Protein AF-A0A9W8KDB1-F1 (afdb_monomer)

Structure (mmCIF, N/CA/C/O backbone):
data_AF-A0A9W8KDB1-F1
#
_entry.id   AF-A0A9W8KDB1-F1
#
loop_
_atom_site.group_PDB
_atom_site.id
_atom_site.type_symbol
_atom_site.label_atom_id
_atom_site.label_alt_id
_atom_site.label_comp_id
_atom_site.label_asym_id
_atom_site.label_entity_id
_atom_site.label_seq_id
_atom_site.pdbx_PDB_ins_code
_atom_site.Cartn_x
_atom_site.Cartn_y
_atom_site.Cartn_z
_atom_site.occupancy
_atom_site.B_iso_or_equiv
_atom_site.auth_seq_id
_atom_site.auth_comp_id
_atom_site.auth_asym_id
_atom_site.auth_atom_id
_atom_site.pdbx_PDB_model_num
ATOM 1 N N . MET A 1 1 ? -3.521 18.798 -28.880 1.00 38.97 1 MET A N 1
ATOM 2 C CA . MET A 1 1 ? -3.552 17.986 -30.107 1.00 38.97 1 MET A CA 1
ATOM 3 C C . MET A 1 1 ? -3.218 18.912 -31.259 1.00 38.97 1 MET A C 1
ATOM 5 O O . MET A 1 1 ? -4.082 19.689 -31.629 1.00 38.97 1 MET A O 1
ATOM 9 N N . SER A 1 2 ? -1.978 18.878 -31.733 1.00 27.77 2 SER A N 1
ATOM 10 C CA . SER A 1 2 ? -1.525 19.285 -33.072 1.00 27.77 2 SER A CA 1
ATOM 11 C C . SER A 1 2 ? -0.001 19.145 -33.070 1.00 27.77 2 SER A C 1
ATOM 13 O O . SER A 1 2 ? 0.633 19.525 -32.090 1.00 27.77 2 SER A O 1
ATOM 15 N N . ASP A 1 3 ? 0.531 18.554 -34.135 1.00 27.44 3 ASP A N 1
ATOM 16 C CA . ASP A 1 3 ? 1.955 18.436 -34.480 1.00 27.44 3 ASP A CA 1
ATOM 17 C C . ASP A 1 3 ? 2.732 17.271 -33.842 1.00 27.44 3 ASP A C 1
ATOM 19 O O . ASP A 1 3 ? 3.751 17.439 -33.182 1.00 27.44 3 ASP A O 1
ATOM 23 N N . ILE A 1 4 ? 2.272 16.047 -34.119 1.00 33.56 4 ILE A N 1
ATOM 24 C CA . ILE A 1 4 ? 3.180 14.905 -34.303 1.00 33.56 4 ILE A CA 1
ATOM 25 C C . ILE A 1 4 ? 2.993 14.466 -35.753 1.00 33.56 4 ILE A C 1
ATOM 27 O O . ILE A 1 4 ? 1.865 14.202 -36.174 1.00 33.56 4 ILE A O 1
ATOM 31 N N . HIS A 1 5 ? 4.082 14.461 -36.521 1.00 26.58 5 HIS A N 1
ATOM 32 C CA . HIS A 1 5 ? 4.093 14.020 -37.909 1.00 26.58 5 HIS A CA 1
ATOM 33 C C . HIS A 1 5 ? 3.568 12.581 -37.995 1.00 26.58 5 HIS A C 1
ATOM 35 O O . HIS A 1 5 ? 4.252 11.631 -37.625 1.00 26.58 5 HIS A O 1
ATOM 41 N N . VAL A 1 6 ? 2.339 12.424 -38.489 1.00 33.38 6 VAL A N 1
ATOM 42 C CA . VAL A 1 6 ? 1.875 11.155 -39.044 1.00 33.38 6 VAL A CA 1
ATOM 43 C C . VAL A 1 6 ? 2.707 10.953 -40.302 1.00 33.38 6 VAL A C 1
ATOM 45 O O . VAL A 1 6 ? 2.504 11.654 -41.294 1.00 33.38 6 VAL A O 1
ATOM 48 N N . VAL A 1 7 ? 3.695 10.062 -40.246 1.00 30.17 7 VAL A N 1
ATOM 49 C CA . VAL A 1 7 ? 4.352 9.577 -41.459 1.00 30.17 7 VAL A CA 1
ATOM 50 C C . VAL A 1 7 ? 3.356 8.633 -42.123 1.00 30.17 7 VAL A C 1
ATOM 52 O O . VAL A 1 7 ? 3.356 7.431 -41.893 1.00 30.17 7 VAL A O 1
ATOM 55 N N . ASP A 1 8 ? 2.435 9.222 -42.878 1.00 33.41 8 ASP A N 1
ATOM 56 C CA . ASP A 1 8 ? 1.649 8.516 -43.878 1.00 33.41 8 ASP A CA 1
ATOM 57 C C . ASP A 1 8 ? 2.569 8.393 -45.100 1.00 33.41 8 ASP A C 1
ATOM 59 O O . ASP A 1 8 ? 2.572 9.251 -45.990 1.00 33.41 8 ASP A O 1
ATOM 63 N N . GLU A 1 9 ? 3.457 7.390 -45.108 1.00 32.72 9 GLU A N 1
ATOM 64 C CA . GLU A 1 9 ? 4.045 6.960 -46.377 1.00 32.72 9 GLU A CA 1
ATOM 65 C C . GLU A 1 9 ? 2.889 6.416 -47.224 1.00 32.72 9 GLU A C 1
ATOM 67 O O . GLU A 1 9 ? 2.462 5.278 -47.077 1.00 32.72 9 GLU A O 1
ATOM 72 N N . ALA A 1 10 ? 2.392 7.301 -48.091 1.00 29.88 10 ALA A N 1
ATOM 73 C CA . ALA A 1 10 ? 1.233 7.173 -48.970 1.00 29.88 10 ALA A CA 1
ATOM 74 C C . ALA A 1 10 ? -0.121 7.525 -48.331 1.00 29.88 10 ALA A C 1
ATOM 76 O O . ALA A 1 10 ? -0.893 6.657 -47.938 1.00 29.88 10 ALA A O 1
ATOM 77 N N . GLY A 1 11 ? -0.444 8.824 -48.412 1.00 29.70 11 GLY A N 1
ATOM 78 C CA . GLY A 1 11 ? -1.770 9.418 -48.231 1.00 29.70 11 GLY A CA 1
ATOM 79 C C . GLY A 1 11 ? -2.925 8.599 -48.809 1.00 29.70 11 GLY A C 1
ATOM 80 O O . GLY A 1 11 ? -3.417 8.870 -49.907 1.00 29.70 11 GLY A O 1
ATOM 81 N N . SER A 1 12 ? -3.405 7.640 -48.026 1.00 29.62 12 SER A N 1
ATOM 82 C CA . SER A 1 12 ? -4.601 6.862 -48.293 1.00 29.62 12 SER A CA 1
ATOM 83 C C . SER A 1 12 ? -5.332 6.625 -46.976 1.00 29.62 12 SER A C 1
ATOM 85 O O . SER A 1 12 ? -4.914 5.881 -46.093 1.00 29.62 12 SER A O 1
ATOM 87 N N . ARG A 1 13 ? -6.519 7.221 -46.846 1.00 43.00 13 ARG A N 1
ATOM 88 C CA . ARG A 1 13 ? -7.542 6.574 -46.025 1.00 43.00 13 ARG A CA 1
ATOM 89 C C . ARG A 1 13 ? -7.864 5.238 -46.702 1.00 43.00 13 ARG A C 1
ATOM 91 O O . ARG A 1 13 ? -8.625 5.230 -47.662 1.00 43.00 13 ARG A O 1
ATOM 98 N N . GLY A 1 14 ? -7.314 4.137 -46.191 1.00 42.28 14 GLY A N 1
ATOM 99 C CA . GLY A 1 14 ? -7.811 2.785 -46.461 1.00 42.28 14 GLY A CA 1
ATOM 100 C C . GLY A 1 14 ? -6.757 1.774 -46.912 1.00 42.28 14 GLY A C 1
ATOM 101 O O . GLY A 1 14 ? -6.383 1.762 -48.075 1.00 42.28 14 GLY A O 1
ATOM 102 N N . SER A 1 15 ? -6.360 0.876 -46.004 1.00 47.28 15 SER A N 1
ATOM 103 C CA . SER A 1 15 ? -6.104 -0.553 -46.299 1.00 47.28 15 SER A CA 1
ATOM 104 C C . SER A 1 15 ? -5.695 -1.361 -45.055 1.00 47.28 15 SER A C 1
ATOM 106 O O . SER A 1 15 ? -6.079 -2.520 -44.960 1.00 47.28 15 SER A O 1
ATOM 108 N N . LEU A 1 16 ? -4.999 -0.764 -44.076 1.00 53.03 16 LEU A N 1
ATOM 109 C CA . LEU A 1 16 ? -4.282 -1.535 -43.040 1.00 53.03 16 LEU A CA 1
ATOM 110 C C . LEU A 1 16 ? -5.041 -1.844 -41.732 1.00 53.03 16 LEU A C 1
ATOM 112 O O . LEU A 1 16 ? -4.580 -2.661 -40.952 1.00 53.03 16 LEU A O 1
ATOM 116 N N . GLY A 1 17 ? -6.202 -1.249 -41.444 1.00 72.00 17 GLY A N 1
ATOM 117 C CA . GLY A 1 17 ? -6.978 -1.584 -40.230 1.00 72.00 17 GLY A CA 1
ATOM 118 C C . GLY A 1 17 ? -6.377 -1.140 -38.876 1.00 72.00 17 GLY A C 1
ATOM 119 O O . GLY A 1 17 ? -7.036 -1.316 -37.853 1.00 72.00 17 GLY A O 1
ATOM 120 N N . TYR A 1 18 ? -5.191 -0.512 -38.843 1.00 84.38 18 TYR A N 1
ATOM 121 C CA . TYR A 1 18 ? -4.551 0.048 -37.634 1.00 84.38 18 TYR A CA 1
ATOM 122 C C . TYR A 1 18 ? -3.799 1.366 -37.909 1.00 84.38 18 TYR A C 1
ATOM 124 O O . TYR A 1 18 ? -3.638 1.774 -39.059 1.00 84.38 18 TYR A O 1
ATOM 132 N N . LYS A 1 19 ? -3.357 2.061 -36.847 1.00 89.44 19 LYS A N 1
ATOM 133 C CA . LYS A 1 19 ? -2.520 3.282 -36.925 1.00 89.44 19 LYS A CA 1
ATOM 134 C C . LYS A 1 19 ? -1.077 2.987 -36.514 1.00 89.44 19 LYS A C 1
ATOM 136 O O . LYS A 1 19 ? -0.880 2.299 -35.521 1.00 89.44 19 LYS A O 1
ATOM 141 N N . PHE A 1 20 ? -0.088 3.561 -37.198 1.00 89.44 20 PHE A N 1
ATOM 142 C CA . PHE A 1 20 ? 1.333 3.467 -36.836 1.00 89.44 20 PHE A CA 1
ATOM 143 C C . PHE A 1 20 ? 1.908 4.870 -36.590 1.00 89.44 20 PHE A C 1
ATOM 145 O O . PHE A 1 20 ? 1.693 5.771 -37.400 1.00 89.44 20 PHE A O 1
ATOM 152 N N . ILE A 1 21 ? 2.602 5.080 -35.469 1.00 88.69 21 ILE A N 1
ATOM 153 C CA . ILE A 1 21 ? 3.208 6.367 -35.092 1.00 88.69 21 ILE A CA 1
ATOM 154 C C . ILE A 1 21 ? 4.671 6.130 -34.718 1.00 88.69 21 ILE A C 1
ATOM 156 O O . ILE A 1 21 ? 4.943 5.379 -33.786 1.00 88.69 21 ILE A O 1
ATOM 160 N N . ASP A 1 22 ? 5.606 6.789 -35.405 1.00 86.44 22 ASP A N 1
ATOM 161 C CA . ASP A 1 22 ? 7.041 6.705 -35.109 1.00 86.44 22 ASP A CA 1
ATOM 162 C C . ASP A 1 22 ? 7.530 7.954 -34.361 1.00 86.44 22 ASP A C 1
ATOM 164 O O . ASP A 1 22 ? 7.710 9.024 -34.944 1.00 86.44 22 ASP A O 1
ATOM 168 N N . PHE A 1 23 ? 7.763 7.820 -33.056 1.00 81.44 23 PHE A N 1
ATOM 169 C CA . PHE A 1 23 ? 8.268 8.896 -32.198 1.00 81.44 23 PHE A CA 1
ATOM 170 C C . PHE A 1 23 ? 9.757 9.177 -32.419 1.00 81.44 23 PHE A C 1
ATOM 172 O O . PHE A 1 23 ? 10.241 10.256 -32.076 1.00 81.44 23 PHE A O 1
ATOM 179 N N . ARG A 1 24 ? 10.493 8.260 -33.055 1.00 70.31 24 ARG A N 1
ATOM 180 C CA . ARG A 1 24 ? 11.932 8.421 -33.315 1.00 70.31 24 ARG A CA 1
ATOM 181 C C . ARG A 1 24 ? 12.196 9.437 -34.429 1.00 70.31 24 ARG A C 1
ATOM 183 O O . ARG A 1 24 ? 13.297 9.979 -34.508 1.00 70.31 24 ARG A O 1
ATOM 190 N N . ALA A 1 25 ? 11.193 9.712 -35.267 1.00 58.62 25 ALA A N 1
ATOM 191 C CA . ALA A 1 25 ? 11.274 10.625 -36.406 1.00 58.62 25 ALA A CA 1
ATOM 192 C C . ALA A 1 25 ? 11.195 12.123 -36.026 1.00 58.62 25 ALA A C 1
ATOM 194 O O . ALA A 1 25 ? 11.377 12.983 -36.885 1.00 58.62 25 ALA A O 1
ATOM 195 N N . ALA A 1 26 ? 10.955 12.462 -34.753 1.00 51.16 26 ALA A N 1
ATOM 196 C CA . ALA A 1 26 ? 10.642 13.828 -34.316 1.00 51.16 26 ALA A CA 1
ATOM 197 C C . ALA A 1 26 ? 11.851 14.724 -33.942 1.00 51.16 26 ALA A C 1
ATOM 199 O O . ALA A 1 26 ? 11.647 15.800 -33.384 1.00 51.16 26 ALA A O 1
ATOM 200 N N . SER A 1 27 ? 13.104 14.344 -34.240 1.00 46.03 27 SER A N 1
ATOM 201 C CA . SER A 1 27 ? 14.284 15.184 -33.942 1.00 46.03 27 SER A CA 1
ATOM 202 C C . SER A 1 27 ? 15.186 15.393 -35.173 1.00 46.03 27 SER A C 1
ATOM 204 O O . SER A 1 27 ? 15.959 14.497 -35.525 1.00 46.03 27 SER A O 1
ATOM 206 N N . PRO A 1 28 ? 15.125 16.573 -35.827 1.00 42.91 28 PRO A N 1
ATOM 207 C CA . PRO A 1 28 ? 15.906 16.897 -37.029 1.00 42.91 28 PRO A CA 1
ATOM 208 C C . PRO A 1 28 ? 17.439 16.938 -36.849 1.00 42.91 28 PRO A C 1
ATOM 210 O O . PRO A 1 28 ? 18.155 17.053 -37.839 1.00 42.91 28 PRO A O 1
ATOM 213 N N . ASP A 1 29 ? 17.961 16.835 -35.619 1.00 47.91 29 ASP A N 1
ATOM 214 C CA . ASP A 1 29 ? 19.381 17.077 -35.292 1.00 47.91 29 ASP A CA 1
ATOM 215 C C . ASP A 1 29 ? 20.255 15.803 -35.178 1.00 47.91 29 ASP A C 1
ATOM 217 O O . ASP A 1 29 ? 21.436 15.867 -34.824 1.00 47.91 29 ASP A O 1
ATOM 221 N N . ARG A 1 30 ? 19.718 14.612 -35.489 1.00 50.78 30 ARG A N 1
ATOM 222 C CA . ARG A 1 30 ? 20.415 13.327 -35.248 1.00 50.78 30 ARG A CA 1
ATOM 223 C C . ARG A 1 30 ? 21.674 13.075 -36.091 1.00 50.78 30 ARG A C 1
ATOM 225 O O . ARG A 1 30 ? 22.493 12.261 -35.687 1.00 50.78 30 ARG A O 1
ATOM 232 N N . GLN A 1 31 ? 21.876 13.746 -37.226 1.00 49.22 31 GLN A N 1
ATOM 233 C CA . GLN A 1 31 ? 22.986 13.413 -38.139 1.00 49.22 31 GLN A CA 1
ATOM 234 C C . GLN A 1 31 ? 24.370 13.948 -37.724 1.00 49.22 31 GLN A C 1
ATOM 236 O O . GLN A 1 31 ? 25.357 13.607 -38.371 1.00 49.22 31 GLN A O 1
ATOM 241 N N . LYS A 1 32 ? 24.483 14.762 -36.662 1.00 54.69 32 LYS A N 1
ATOM 242 C CA . LYS A 1 32 ? 25.778 15.327 -36.214 1.00 54.69 32 LYS A CA 1
ATOM 243 C C . LYS A 1 32 ? 26.230 14.898 -34.817 1.00 54.69 32 LYS A C 1
ATOM 245 O O . LYS A 1 32 ? 27.349 15.227 -34.430 1.00 54.69 32 LYS A O 1
ATOM 250 N N . ARG A 1 33 ? 25.395 14.188 -34.054 1.00 70.88 33 ARG A N 1
ATOM 251 C CA . ARG A 1 33 ? 25.686 13.800 -32.667 1.00 70.88 33 ARG A CA 1
ATOM 252 C C . ARG A 1 33 ? 25.800 12.284 -32.552 1.00 70.88 33 ARG A C 1
ATOM 254 O O . ARG A 1 33 ? 25.029 11.557 -33.170 1.00 70.88 33 ARG A O 1
ATOM 261 N N . MET A 1 34 ? 26.757 11.825 -31.752 1.00 81.69 34 MET A N 1
ATOM 262 C CA . MET A 1 34 ? 26.932 10.410 -31.440 1.00 81.69 34 MET A CA 1
ATOM 263 C C . MET A 1 34 ? 25.632 9.815 -30.867 1.00 81.69 34 MET A C 1
ATOM 265 O O . MET A 1 34 ? 25.034 10.429 -29.979 1.00 81.69 34 MET A O 1
ATOM 269 N N . PRO A 1 35 ? 25.170 8.648 -31.360 1.00 82.44 35 PRO A N 1
ATOM 270 C CA . PRO A 1 35 ? 23.982 7.995 -30.833 1.00 82.44 35 PRO A CA 1
ATOM 271 C C . PRO A 1 35 ? 24.148 7.669 -29.341 1.00 82.44 35 PRO A C 1
ATOM 273 O O . PRO A 1 35 ? 25.207 7.163 -28.962 1.00 82.44 35 PRO A O 1
ATOM 276 N N . PRO A 1 36 ? 23.107 7.844 -28.503 1.00 84.06 36 PRO A N 1
ATOM 277 C CA . PRO A 1 36 ? 23.189 7.543 -27.071 1.00 84.06 36 PRO A CA 1
ATOM 278 C C . PRO A 1 36 ? 23.672 6.120 -26.764 1.00 84.06 36 PRO A C 1
ATOM 280 O O . PRO A 1 36 ? 24.414 5.906 -25.815 1.00 84.06 36 PRO A O 1
ATOM 283 N N . ILE A 1 37 ? 23.303 5.138 -27.592 1.00 86.50 37 ILE A N 1
ATOM 284 C CA . ILE A 1 37 ? 23.751 3.751 -27.421 1.00 86.50 37 ILE A CA 1
ATOM 285 C C . ILE A 1 37 ? 25.259 3.581 -27.678 1.00 86.50 37 ILE A C 1
ATOM 287 O O . ILE A 1 37 ? 25.920 2.827 -26.972 1.00 86.50 37 ILE A O 1
ATOM 291 N N . VAL A 1 38 ? 25.823 4.317 -28.642 1.00 89.56 38 VAL A N 1
ATOM 292 C CA . VAL A 1 38 ? 27.264 4.314 -28.946 1.00 89.56 38 VAL A CA 1
ATOM 293 C C . VAL A 1 38 ? 28.037 4.976 -27.803 1.00 89.56 38 VAL A C 1
ATOM 295 O O . VAL A 1 38 ? 29.044 4.436 -27.348 1.00 89.56 38 VAL A O 1
ATOM 298 N N . GLU A 1 39 ? 27.518 6.089 -27.279 1.00 90.06 39 GLU A N 1
ATOM 299 C CA . GLU A 1 39 ? 28.043 6.755 -26.081 1.00 90.06 39 GLU A CA 1
ATOM 300 C C . GLU A 1 39 ? 28.066 5.818 -24.868 1.00 90.06 39 GLU A C 1
ATOM 302 O O . GLU A 1 39 ? 29.084 5.702 -24.187 1.00 90.06 39 GLU A O 1
ATOM 307 N N . GLN A 1 40 ? 26.965 5.102 -24.622 1.00 90.56 40 GLN A N 1
ATOM 308 C CA . GLN A 1 40 ? 26.857 4.148 -23.519 1.00 90.56 40 GLN A CA 1
ATOM 309 C C . GLN A 1 40 ? 27.849 2.986 -23.647 1.00 90.56 40 GLN A C 1
ATOM 311 O O . GLN A 1 40 ? 28.402 2.565 -22.634 1.00 90.56 40 GLN A O 1
ATOM 316 N N . ILE A 1 41 ? 28.117 2.487 -24.861 1.00 92.50 41 ILE A N 1
ATOM 317 C CA . ILE A 1 41 ? 29.140 1.451 -25.084 1.00 92.50 41 ILE A CA 1
ATOM 318 C C . ILE A 1 41 ? 30.528 1.978 -24.713 1.00 92.50 41 ILE A C 1
ATOM 320 O O . ILE A 1 41 ? 31.256 1.311 -23.981 1.00 92.50 41 ILE A O 1
ATOM 324 N N . ILE A 1 42 ? 30.898 3.170 -25.192 1.00 91.12 42 ILE A N 1
ATOM 325 C CA . ILE A 1 42 ? 32.216 3.761 -24.917 1.00 91.12 42 ILE A CA 1
ATOM 326 C C . ILE A 1 42 ? 32.377 3.998 -23.416 1.00 91.12 42 ILE A C 1
ATOM 328 O O . ILE A 1 42 ? 33.355 3.546 -22.820 1.00 91.12 42 ILE A O 1
ATOM 332 N N . THR A 1 43 ? 31.406 4.654 -22.783 1.00 90.56 43 THR A N 1
ATOM 333 C CA . THR A 1 43 ? 31.446 4.970 -21.350 1.00 90.56 43 THR A CA 1
ATOM 334 C C . THR A 1 43 ? 31.434 3.704 -20.495 1.00 90.56 43 THR A C 1
ATOM 336 O O . THR A 1 43 ? 32.258 3.570 -19.590 1.00 90.56 43 THR A O 1
ATOM 339 N N . GLY A 1 44 ? 30.563 2.737 -20.799 1.00 90.81 44 GLY A N 1
ATOM 340 C CA . GLY A 1 44 ? 30.461 1.470 -20.068 1.00 90.81 44 GLY A CA 1
ATOM 341 C C . GLY A 1 44 ? 31.713 0.605 -20.188 1.00 90.81 44 GLY A C 1
ATOM 342 O O . GLY A 1 44 ? 32.104 -0.057 -19.227 1.00 90.81 44 GLY A O 1
ATOM 343 N N . LEU A 1 45 ? 32.398 0.655 -21.333 1.00 92.06 45 LEU A N 1
ATOM 344 C CA . LEU A 1 45 ? 33.664 -0.041 -21.521 1.00 92.06 45 LEU A CA 1
ATOM 345 C C . LEU A 1 45 ? 34.864 0.718 -20.977 1.00 92.06 45 LEU A C 1
ATOM 347 O O . LEU A 1 45 ? 35.852 0.071 -20.683 1.00 92.06 45 LEU A O 1
ATOM 351 N N . THR A 1 46 ? 34.846 2.038 -20.835 1.00 88.75 46 THR A N 1
ATOM 352 C CA . THR A 1 46 ? 36.018 2.805 -20.356 1.00 88.75 46 THR A CA 1
ATOM 353 C C . THR A 1 46 ? 35.976 3.108 -18.864 1.00 88.75 46 THR A C 1
ATOM 355 O O . THR A 1 46 ? 37.024 3.335 -18.259 1.00 88.75 46 THR A O 1
ATOM 358 N N . THR A 1 47 ? 34.801 3.015 -18.246 1.00 85.38 47 THR A N 1
ATOM 359 C CA . THR A 1 47 ? 34.607 3.186 -16.804 1.00 85.38 47 THR A CA 1
ATOM 360 C C . THR A 1 47 ? 34.339 1.850 -16.111 1.00 85.38 47 THR A C 1
ATOM 362 O O . THR A 1 47 ? 33.948 0.864 -16.731 1.00 85.38 47 THR A O 1
ATOM 365 N N . LEU A 1 48 ? 34.600 1.804 -14.804 1.00 84.56 48 LEU A N 1
ATOM 366 C CA . LEU A 1 48 ? 34.257 0.666 -13.956 1.00 84.56 48 LEU A CA 1
ATOM 367 C C . LEU A 1 48 ? 33.103 1.074 -13.040 1.00 84.56 48 LEU A C 1
ATOM 369 O O . LEU A 1 48 ? 33.258 1.986 -12.223 1.00 84.56 48 LEU A O 1
ATOM 373 N N . SER A 1 49 ? 31.974 0.381 -13.150 1.00 77.81 49 SER A N 1
ATOM 374 C CA . SER A 1 49 ? 30.771 0.626 -12.352 1.00 77.81 49 SER A CA 1
ATOM 375 C C . SER A 1 49 ? 30.461 -0.550 -11.435 1.00 77.81 49 SER A C 1
ATOM 377 O O . SER A 1 49 ? 30.754 -1.702 -11.756 1.00 77.81 49 SER A O 1
ATOM 379 N N . GLU A 1 50 ? 29.842 -0.272 -10.294 1.00 72.75 50 GLU A N 1
ATOM 380 C CA . GLU A 1 50 ? 29.269 -1.319 -9.447 1.00 72.75 50 GLU A CA 1
ATOM 381 C C . GLU A 1 50 ? 28.065 -1.966 -10.141 1.00 72.75 50 GLU A C 1
ATOM 383 O O . GLU A 1 50 ? 27.359 -1.325 -10.923 1.00 72.75 50 GLU A O 1
ATOM 388 N N . LEU A 1 51 ? 27.832 -3.250 -9.866 1.00 68.44 51 LEU A N 1
ATOM 389 C CA . LEU A 1 51 ? 26.685 -3.957 -10.432 1.00 68.44 51 LEU A CA 1
ATOM 390 C C . LEU A 1 51 ? 25.363 -3.476 -9.816 1.00 68.44 51 LEU A C 1
ATOM 392 O O . LEU A 1 51 ? 25.336 -3.113 -8.633 1.00 68.44 51 LEU A O 1
ATOM 396 N N . PRO A 1 52 ? 24.244 -3.578 -10.560 1.00 58.44 52 PRO A N 1
ATOM 397 C CA . PRO A 1 52 ? 22.903 -3.497 -9.996 1.00 58.44 52 PRO A CA 1
ATOM 398 C C . PRO A 1 52 ? 22.782 -4.478 -8.829 1.00 58.44 52 PRO A C 1
ATOM 400 O O . PRO A 1 52 ? 22.875 -5.694 -9.005 1.00 58.44 52 PRO A O 1
ATOM 403 N N . GLY A 1 53 ? 22.619 -3.940 -7.626 1.00 52.38 53 GLY A N 1
ATOM 404 C CA . GLY A 1 53 ? 22.691 -4.715 -6.400 1.00 52.38 53 GLY A CA 1
ATOM 405 C C . GLY A 1 53 ? 23.986 -4.609 -5.610 1.00 52.38 53 GLY A C 1
ATOM 406 O O . GLY A 1 53 ? 24.178 -5.432 -4.735 1.00 52.38 53 GLY A O 1
ATOM 407 N N . GLY A 1 54 ? 24.850 -3.614 -5.829 1.00 55.59 54 GLY A N 1
ATOM 408 C CA . GLY A 1 54 ? 25.920 -3.235 -4.890 1.00 55.59 54 GLY A CA 1
ATOM 409 C C . GLY A 1 54 ? 26.978 -4.319 -4.650 1.00 55.59 54 GLY A C 1
ATOM 410 O O . GLY A 1 54 ? 27.252 -4.670 -3.495 1.00 55.59 54 GLY A O 1
ATOM 411 N N . SER A 1 55 ? 27.518 -4.884 -5.735 1.00 59.44 55 SER A N 1
ATOM 412 C CA . SER A 1 55 ? 28.734 -5.711 -5.697 1.00 59.44 55 SER A CA 1
ATOM 413 C C . SER A 1 55 ? 29.957 -4.835 -5.410 1.00 59.44 55 SER A C 1
ATOM 415 O O . SER A 1 55 ? 30.083 -3.757 -5.982 1.00 59.44 55 SER A O 1
ATOM 417 N N . ILE A 1 56 ? 30.879 -5.316 -4.565 1.00 58.25 56 ILE A N 1
ATOM 418 C CA . ILE A 1 56 ? 32.155 -4.632 -4.269 1.00 58.25 56 ILE A CA 1
ATOM 419 C C . ILE A 1 56 ? 33.056 -4.599 -5.516 1.00 58.25 56 ILE A C 1
ATOM 421 O O . ILE A 1 56 ? 33.855 -3.679 -5.699 1.00 58.25 56 ILE A O 1
ATOM 425 N N . ALA A 1 57 ? 32.936 -5.604 -6.387 1.00 69.62 57 ALA A N 1
ATOM 426 C CA . ALA A 1 57 ? 33.678 -5.652 -7.635 1.00 69.62 57 ALA A CA 1
ATOM 427 C C . ALA A 1 57 ? 33.045 -4.699 -8.657 1.00 69.62 57 ALA A C 1
ATOM 429 O O . ALA A 1 57 ? 31.850 -4.779 -8.950 1.00 69.62 57 ALA A O 1
ATOM 430 N N . LYS A 1 58 ? 33.865 -3.803 -9.213 1.00 82.38 58 LYS A N 1
ATOM 431 C CA . LYS A 1 58 ? 33.457 -2.930 -10.312 1.00 82.38 58 LYS A CA 1
ATOM 432 C C . LYS A 1 58 ? 33.744 -3.609 -11.645 1.00 82.38 58 LYS A C 1
ATOM 434 O O . LYS A 1 58 ? 34.818 -4.178 -11.831 1.00 82.38 58 LYS A O 1
ATOM 439 N N . HIS A 1 59 ? 32.801 -3.509 -12.569 1.00 89.44 59 HIS A N 1
ATOM 440 C CA . HIS A 1 59 ? 32.864 -4.139 -13.882 1.00 89.44 59 HIS A CA 1
ATOM 441 C C . HIS A 1 59 ? 32.724 -3.094 -14.984 1.00 89.44 59 HIS A C 1
ATOM 443 O O . HIS A 1 59 ? 32.054 -2.075 -14.808 1.00 89.44 59 HIS A O 1
ATOM 449 N N . ARG A 1 60 ? 33.323 -3.382 -16.141 1.00 93.75 60 ARG A N 1
ATOM 450 C CA . ARG A 1 60 ? 32.914 -2.753 -17.400 1.00 93.75 60 ARG A CA 1
ATOM 451 C C . ARG A 1 60 ? 31.534 -3.273 -17.782 1.00 93.75 60 ARG A C 1
ATOM 453 O O . ARG A 1 60 ? 31.188 -4.406 -17.437 1.00 93.75 60 ARG A O 1
ATOM 460 N N . THR A 1 61 ? 30.765 -2.474 -18.506 1.00 93.81 61 THR A N 1
ATOM 461 C CA . THR A 1 61 ? 29.382 -2.798 -18.869 1.00 93.81 61 THR A CA 1
ATOM 462 C C . THR A 1 61 ? 29.121 -2.632 -20.361 1.00 93.81 61 THR A C 1
ATOM 464 O O . THR A 1 61 ? 29.744 -1.808 -21.031 1.00 93.81 61 THR A O 1
ATOM 467 N N . LEU A 1 62 ? 28.181 -3.423 -20.879 1.00 94.50 62 LEU A N 1
ATOM 468 C CA . LEU A 1 62 ? 27.579 -3.240 -22.197 1.00 94.50 62 LEU A CA 1
ATOM 469 C C . LEU A 1 62 ? 26.056 -3.085 -22.057 1.00 94.50 62 LEU A C 1
ATOM 471 O O . LEU A 1 62 ? 25.452 -3.814 -21.268 1.00 94.50 62 LEU A O 1
ATOM 475 N N . PRO A 1 63 ? 25.412 -2.172 -22.809 1.00 90.25 63 PRO A N 1
ATOM 476 C CA . PRO A 1 63 ? 23.973 -1.944 -22.685 1.00 90.25 63 PRO A CA 1
ATOM 477 C C . PRO A 1 63 ? 23.131 -3.149 -23.122 1.00 90.25 63 PRO A C 1
ATOM 479 O O . PRO A 1 63 ? 23.299 -3.666 -24.226 1.00 90.25 63 PRO A O 1
ATOM 482 N N . THR A 1 64 ? 22.136 -3.525 -22.313 1.00 88.06 64 THR A N 1
ATOM 483 C CA . THR A 1 64 ? 21.184 -4.611 -22.619 1.00 88.06 64 THR A CA 1
ATOM 484 C C . THR A 1 64 ? 20.400 -4.367 -23.917 1.00 88.06 64 THR A C 1
ATOM 486 O O . THR A 1 64 ? 20.005 -5.326 -24.575 1.00 88.06 64 THR A O 1
ATOM 489 N N . LEU A 1 65 ? 20.215 -3.104 -24.337 1.00 85.44 65 LEU A N 1
ATOM 490 C CA . LEU A 1 65 ? 19.556 -2.759 -25.607 1.00 85.44 65 LEU A CA 1
ATOM 491 C C . LEU A 1 65 ? 20.258 -3.389 -26.826 1.00 85.44 65 LEU A C 1
ATOM 493 O O . LEU A 1 65 ? 19.615 -3.644 -27.840 1.00 85.44 65 LEU A O 1
ATOM 497 N N . LEU A 1 66 ? 21.551 -3.718 -26.717 1.00 90.81 66 LEU A N 1
ATOM 498 C CA . LEU A 1 66 ? 22.296 -4.393 -27.780 1.00 90.81 66 LEU A CA 1
ATOM 499 C C . LEU A 1 66 ? 21.806 -5.810 -28.077 1.00 90.81 66 LEU A C 1
ATOM 501 O O . LEU A 1 66 ? 22.122 -6.336 -29.141 1.00 90.81 66 LEU A O 1
ATOM 505 N N . HIS A 1 67 ? 21.028 -6.427 -27.189 1.00 90.19 67 HIS A N 1
ATOM 506 C CA . HIS A 1 67 ? 20.395 -7.709 -27.482 1.00 90.19 67 HIS A CA 1
ATOM 507 C C . HIS A 1 67 ? 19.297 -7.615 -28.548 1.00 90.19 67 HIS A C 1
ATOM 509 O O . HIS A 1 67 ? 18.944 -8.646 -29.109 1.00 90.19 67 HIS A O 1
ATOM 515 N N . TYR A 1 68 ? 18.750 -6.426 -28.818 1.00 86.00 68 TYR A N 1
ATOM 516 C CA . TYR A 1 68 ? 17.503 -6.274 -29.570 1.00 86.00 68 TYR A CA 1
ATOM 517 C C . TYR A 1 68 ? 17.718 -5.607 -30.931 1.00 86.00 68 TYR A C 1
ATOM 519 O O . TYR A 1 68 ? 17.336 -4.461 -31.155 1.00 86.00 68 TYR A O 1
ATOM 527 N N . ASP A 1 69 ? 18.326 -6.353 -31.847 1.00 88.12 69 ASP A N 1
ATOM 528 C CA . ASP A 1 69 ? 18.264 -6.116 -33.291 1.00 88.12 69 ASP A CA 1
ATOM 529 C C . ASP A 1 69 ? 17.546 -7.280 -33.995 1.00 88.12 69 ASP A C 1
ATOM 531 O O . ASP A 1 69 ? 17.095 -8.210 -33.330 1.00 88.12 69 ASP A O 1
ATOM 535 N N . ASP A 1 70 ? 17.442 -7.258 -35.327 1.00 87.56 70 ASP A N 1
ATOM 536 C CA . ASP A 1 70 ? 16.712 -8.290 -36.083 1.00 87.56 70 ASP A CA 1
ATOM 537 C C . ASP A 1 70 ? 17.189 -9.720 -35.740 1.00 87.56 70 ASP A C 1
ATOM 539 O O . ASP A 1 70 ? 16.375 -10.601 -35.458 1.00 87.56 70 ASP A O 1
ATOM 543 N N . ALA A 1 71 ? 18.509 -9.945 -35.680 1.00 91.31 71 ALA A N 1
ATOM 544 C CA . ALA A 1 71 ? 19.085 -11.250 -35.341 1.00 91.31 71 ALA A CA 1
ATOM 545 C C . ALA A 1 71 ? 18.868 -11.627 -33.866 1.00 91.31 71 ALA A C 1
ATOM 547 O O . ALA A 1 71 ? 18.570 -12.778 -33.539 1.00 91.31 71 ALA A O 1
ATOM 548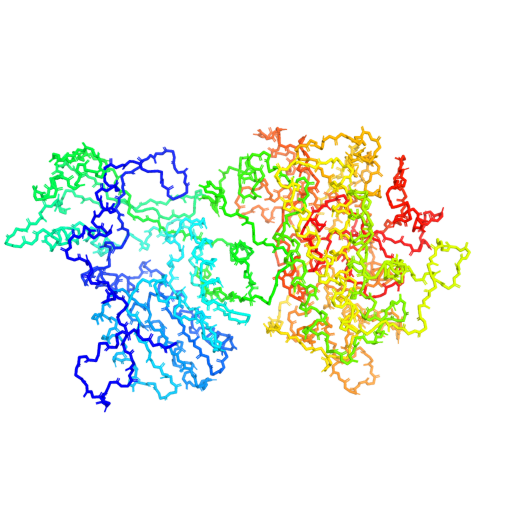 N N . GLY A 1 72 ? 19.016 -10.661 -32.960 1.00 92.44 72 GLY A N 1
ATOM 549 C CA . GLY A 1 72 ? 18.786 -10.855 -31.537 1.00 92.44 72 GLY A CA 1
ATOM 550 C C . GLY A 1 72 ? 17.331 -11.185 -31.212 1.00 92.44 72 GLY A C 1
ATOM 551 O O . GLY A 1 72 ? 17.080 -12.078 -30.404 1.00 92.44 72 GLY A O 1
ATOM 552 N N . LEU A 1 73 ? 16.376 -10.537 -31.883 1.00 88.62 73 LEU A N 1
ATOM 553 C CA . LEU A 1 73 ? 14.946 -10.822 -31.751 1.00 88.62 73 LEU A CA 1
ATOM 554 C C . LEU A 1 73 ? 14.601 -12.237 -32.229 1.00 88.62 73 LEU A C 1
ATOM 556 O O . LEU A 1 73 ? 13.879 -12.941 -31.527 1.00 88.62 73 LEU A O 1
ATOM 560 N N . GLU A 1 74 ? 15.158 -12.692 -33.356 1.00 90.75 74 GLU A N 1
ATOM 561 C CA . GLU A 1 74 ? 14.973 -14.073 -33.833 1.00 90.75 74 GLU A CA 1
ATOM 562 C C . GLU A 1 74 ? 15.531 -15.098 -32.831 1.00 90.75 74 GLU A C 1
ATOM 564 O O . GLU A 1 74 ? 14.886 -16.100 -32.509 1.00 90.75 74 GLU A O 1
ATOM 569 N N . LEU A 1 75 ? 16.731 -14.844 -32.300 1.00 94.50 75 LEU A N 1
ATOM 570 C CA . LEU A 1 75 ? 17.342 -15.702 -31.285 1.00 94.50 75 LEU A CA 1
ATOM 571 C C . LEU A 1 75 ? 16.507 -15.734 -30.003 1.00 94.50 75 LEU A C 1
ATOM 573 O O . LEU A 1 75 ? 16.304 -16.813 -29.445 1.00 94.50 75 LEU A O 1
ATOM 577 N N . PHE A 1 76 ? 16.002 -14.586 -29.551 1.00 91.69 76 PHE A N 1
ATOM 578 C CA . PHE A 1 76 ? 15.150 -14.515 -28.370 1.00 91.69 76 PHE A CA 1
ATOM 579 C C . PHE A 1 76 ? 13.820 -15.240 -28.579 1.00 91.69 76 PHE A C 1
ATOM 581 O O . PHE A 1 76 ? 13.423 -16.013 -27.710 1.00 91.69 76 PHE A O 1
ATOM 588 N N . ASP A 1 77 ? 13.167 -15.076 -29.733 1.00 90.38 77 ASP A N 1
ATOM 589 C CA . ASP A 1 77 ? 11.928 -15.797 -30.044 1.00 90.38 77 ASP A CA 1
ATOM 590 C C . ASP A 1 77 ? 12.154 -17.311 -29.962 1.00 90.38 77 ASP A C 1
ATOM 592 O O . ASP A 1 77 ? 11.417 -18.001 -29.260 1.00 90.38 77 ASP A O 1
ATOM 596 N N . ARG A 1 78 ? 13.258 -17.823 -30.526 1.00 94.25 78 ARG A N 1
ATOM 597 C CA . ARG A 1 78 ? 13.649 -19.239 -30.404 1.00 94.25 78 ARG A CA 1
ATOM 598 C C . ARG A 1 78 ? 13.890 -19.681 -28.960 1.00 94.25 78 ARG A C 1
ATOM 600 O O . ARG A 1 78 ? 13.508 -20.800 -28.619 1.00 94.25 78 ARG A O 1
ATOM 607 N N . ILE A 1 79 ? 14.485 -18.830 -28.116 1.00 94.69 79 ILE A N 1
ATOM 608 C CA . ILE A 1 79 ? 14.661 -19.116 -26.680 1.00 94.69 79 ILE A CA 1
ATOM 609 C C . ILE A 1 79 ? 13.306 -19.367 -26.015 1.00 94.69 79 ILE A C 1
ATOM 611 O O . ILE A 1 79 ? 13.194 -20.281 -25.204 1.00 94.69 79 ILE A O 1
ATOM 615 N N . THR A 1 80 ? 12.254 -18.639 -26.401 1.00 92.88 80 THR A N 1
ATOM 616 C CA . THR A 1 80 ? 10.917 -18.806 -25.801 1.00 92.88 80 THR A CA 1
ATOM 617 C C . THR A 1 80 ? 10.246 -20.159 -26.073 1.00 92.88 80 THR A C 1
ATOM 619 O O . THR A 1 80 ? 9.236 -20.460 -25.441 1.00 92.88 80 THR A O 1
ATOM 622 N N . TYR A 1 81 ? 10.788 -20.978 -26.983 1.00 93.38 81 TYR A N 1
ATOM 623 C CA . TYR A 1 81 ? 10.312 -22.340 -27.270 1.00 93.38 81 TYR A CA 1
ATOM 624 C C . TYR A 1 81 ? 11.212 -23.436 -26.683 1.00 93.38 81 TYR A C 1
ATOM 626 O O . TYR A 1 81 ? 10.930 -24.622 -26.869 1.00 93.38 81 TYR A O 1
ATOM 634 N N . LEU A 1 82 ? 12.310 -23.073 -26.013 1.00 95.00 82 LEU A N 1
ATOM 635 C CA . LEU A 1 82 ? 13.202 -24.050 -25.397 1.00 95.00 82 LEU A CA 1
ATOM 636 C C . LEU A 1 82 ? 12.541 -24.679 -24.164 1.00 95.00 82 LEU A C 1
ATOM 638 O O . LEU A 1 82 ? 11.995 -23.948 -23.336 1.00 95.00 82 LEU A O 1
ATOM 642 N N . PRO A 1 83 ? 12.636 -26.009 -23.981 1.00 92.31 83 PRO A N 1
ATOM 643 C CA . PRO A 1 83 ? 12.045 -26.678 -22.824 1.00 92.31 83 PRO A CA 1
ATOM 644 C C . PRO A 1 83 ? 12.662 -26.218 -21.495 1.00 92.31 83 PRO A C 1
ATOM 646 O O . PRO A 1 83 ? 11.998 -26.265 -20.460 1.00 92.31 83 PRO A O 1
ATOM 649 N N . GLU A 1 84 ? 13.916 -25.757 -21.505 1.00 94.62 84 GLU A N 1
ATOM 650 C CA . GLU A 1 84 ? 14.583 -25.201 -20.329 1.00 94.62 84 GLU A CA 1
ATOM 651 C C . GLU A 1 84 ? 14.074 -23.789 -19.966 1.00 94.62 84 GLU A C 1
ATOM 653 O O . GLU A 1 84 ? 14.085 -23.414 -18.789 1.00 94.62 84 GLU A O 1
ATOM 658 N N . TYR A 1 85 ? 13.586 -23.002 -20.936 1.00 94.69 85 TYR A N 1
ATOM 659 C CA . TYR A 1 85 ? 13.150 -21.616 -20.729 1.00 94.69 85 TYR A CA 1
ATOM 660 C C . TYR A 1 85 ? 11.681 -21.534 -20.283 1.00 94.69 85 TYR A C 1
ATOM 662 O O . TYR A 1 85 ? 10.779 -21.161 -21.030 1.00 94.69 85 TYR A O 1
ATOM 670 N N . TYR A 1 86 ? 11.435 -21.848 -19.011 1.00 94.12 86 TYR A N 1
ATOM 671 C CA . TYR A 1 86 ? 10.081 -21.972 -18.451 1.00 94.12 86 TYR A CA 1
ATOM 672 C C . TYR A 1 86 ? 9.206 -20.704 -18.525 1.00 94.12 86 TYR A C 1
ATOM 674 O O . TYR A 1 86 ? 7.989 -20.809 -18.376 1.00 94.12 86 TYR A O 1
ATOM 682 N N . LEU A 1 87 ? 9.798 -19.511 -18.653 1.00 93.50 87 LEU A N 1
ATOM 683 C CA . LEU A 1 87 ? 9.120 -18.228 -18.425 1.00 93.50 87 LEU A CA 1
ATOM 684 C C . LEU A 1 87 ? 7.923 -18.006 -19.348 1.00 93.50 87 LEU A C 1
ATOM 686 O O . LEU A 1 87 ? 6.845 -17.649 -18.876 1.00 93.50 87 LEU A O 1
ATOM 690 N N . ALA A 1 88 ? 8.111 -18.249 -20.646 1.00 93.00 88 ALA A N 1
ATOM 691 C CA . ALA A 1 88 ? 7.069 -18.041 -21.644 1.00 93.00 88 ALA A CA 1
ATOM 692 C C . ALA A 1 88 ? 5.864 -18.964 -21.404 1.00 93.00 88 ALA A C 1
ATOM 694 O O . ALA A 1 88 ? 4.722 -18.509 -21.444 1.00 93.00 88 ALA A O 1
ATOM 695 N N . ASP A 1 89 ? 6.119 -20.235 -21.088 1.00 94.19 89 ASP A N 1
ATOM 696 C CA . ASP A 1 89 ? 5.065 -21.212 -20.813 1.00 94.19 89 ASP A CA 1
ATOM 697 C C . ASP A 1 89 ? 4.331 -20.926 -19.501 1.00 94.19 89 ASP A C 1
ATOM 699 O O . ASP A 1 89 ? 3.110 -21.059 -19.457 1.00 94.19 89 ASP A O 1
ATOM 703 N N . CYS A 1 90 ? 5.038 -20.493 -18.447 1.00 95.88 90 CYS A N 1
ATOM 704 C CA . CYS A 1 90 ? 4.385 -20.106 -17.192 1.00 95.88 90 CYS A CA 1
ATOM 705 C C . CYS A 1 90 ? 3.453 -18.913 -17.408 1.00 95.88 90 CYS A C 1
ATOM 707 O O . CYS A 1 90 ? 2.323 -18.922 -16.940 1.00 95.88 90 CYS A O 1
ATOM 709 N N . GLU A 1 91 ? 3.893 -17.896 -18.145 1.00 95.56 91 GLU A N 1
ATOM 710 C CA . GLU A 1 91 ? 3.059 -16.730 -18.434 1.00 95.56 91 GLU A CA 1
ATOM 711 C C . GLU A 1 91 ? 1.832 -17.084 -19.289 1.00 95.56 91 GLU A C 1
ATOM 713 O O . GLU A 1 91 ? 0.728 -16.618 -19.008 1.00 95.56 91 GLU A O 1
ATOM 718 N N . ILE A 1 92 ? 1.993 -17.953 -20.294 1.00 95.88 92 ILE A N 1
ATOM 719 C CA . ILE A 1 92 ? 0.872 -18.486 -21.086 1.00 95.88 92 ILE A CA 1
ATOM 720 C C . ILE A 1 92 ? -0.102 -19.271 -20.201 1.00 95.88 92 ILE A C 1
ATOM 722 O O . ILE A 1 92 ? -1.314 -19.150 -20.388 1.00 95.88 92 ILE A O 1
ATOM 726 N N . ASP A 1 93 ? 0.403 -20.067 -19.259 1.00 97.38 93 ASP A N 1
ATOM 727 C CA . ASP A 1 93 ? -0.418 -20.805 -18.297 1.00 97.38 93 ASP A CA 1
ATOM 728 C C . ASP A 1 93 ? -1.232 -19.853 -17.409 1.00 97.38 93 ASP A C 1
ATOM 730 O O . ASP A 1 93 ? -2.452 -20.003 -17.330 1.00 97.38 93 ASP A O 1
ATOM 734 N N . VAL A 1 94 ? -0.608 -18.805 -16.846 1.00 96.94 94 VAL A N 1
ATOM 735 C CA . VAL A 1 94 ? -1.334 -17.764 -16.090 1.00 96.94 94 VAL A CA 1
ATOM 736 C C . VAL A 1 94 ? -2.440 -17.156 -16.937 1.00 96.94 94 VAL A C 1
ATOM 738 O O . VAL A 1 94 ? -3.591 -17.099 -16.500 1.00 96.94 94 VAL A O 1
ATOM 741 N N . LEU A 1 95 ? -2.102 -16.710 -18.152 1.00 97.12 95 LEU A N 1
ATOM 742 C CA . LEU A 1 95 ? -3.061 -16.077 -19.048 1.00 97.12 95 LEU A CA 1
ATOM 743 C C . LEU A 1 95 ? -4.223 -17.022 -19.335 1.00 97.12 95 LEU A C 1
ATOM 745 O O . LEU A 1 95 ? -5.356 -16.628 -19.119 1.00 97.12 95 LEU A O 1
ATOM 749 N N . ARG A 1 96 ? -3.982 -18.273 -19.740 1.00 96.50 96 ARG A N 1
ATOM 750 C CA . ARG A 1 96 ? -5.054 -19.234 -20.060 1.00 96.50 96 ARG A CA 1
ATOM 751 C C . ARG A 1 96 ? -5.916 -19.587 -18.856 1.00 96.50 96 ARG A C 1
ATOM 753 O O . ARG A 1 96 ? -7.138 -19.622 -18.982 1.00 96.50 96 ARG A O 1
ATOM 760 N N . THR A 1 97 ? -5.294 -19.833 -17.710 1.00 96.19 97 THR A N 1
ATOM 761 C CA . THR A 1 97 ? -5.985 -20.269 -16.493 1.00 96.19 97 THR A CA 1
ATOM 762 C C . THR A 1 97 ? -6.836 -19.146 -15.899 1.00 96.19 97 THR A C 1
ATOM 764 O O . THR A 1 97 ? -7.935 -19.394 -15.402 1.00 96.19 97 THR A O 1
ATOM 767 N N . HIS A 1 98 ? -6.375 -17.895 -15.992 1.00 95.69 98 HIS A N 1
ATOM 768 C CA . HIS A 1 98 ? -6.990 -16.757 -15.306 1.00 95.69 98 HIS A CA 1
ATOM 769 C C . HIS A 1 98 ? -7.592 -15.692 -16.233 1.00 95.69 98 HIS A C 1
ATOM 771 O O . HIS A 1 98 ? -8.028 -14.645 -15.740 1.00 95.69 98 HIS A O 1
ATOM 777 N N . ILE A 1 99 ? -7.687 -15.947 -17.545 1.00 96.50 99 ILE A N 1
ATOM 778 C CA . ILE A 1 99 ? -8.018 -14.925 -18.552 1.00 96.50 99 ILE A CA 1
ATOM 779 C C . ILE A 1 99 ? -9.285 -14.135 -18.233 1.00 96.50 99 ILE A C 1
ATOM 781 O O . ILE A 1 99 ? -9.296 -12.912 -18.332 1.00 96.50 99 ILE A O 1
ATOM 785 N N . HIS A 1 100 ? -10.342 -14.817 -17.790 1.00 93.75 100 HIS A N 1
ATOM 786 C CA . HIS A 1 100 ? -11.622 -14.185 -17.481 1.00 93.75 100 HIS A CA 1
ATOM 787 C C . HIS A 1 100 ? -11.513 -13.247 -16.282 1.00 93.75 100 HIS A C 1
ATOM 789 O O . HIS A 1 100 ? -12.051 -12.146 -16.314 1.00 93.75 100 HIS A O 1
ATOM 795 N N . SER A 1 101 ? -10.772 -13.644 -15.244 1.00 91.81 101 SER A N 1
ATOM 796 C CA . SER A 1 101 ? -10.533 -12.783 -14.083 1.00 91.81 101 SER A CA 1
ATOM 797 C C . SER A 1 101 ? -9.594 -11.615 -14.389 1.00 91.81 101 SER A C 1
ATOM 799 O O . SER A 1 101 ? -9.753 -10.555 -13.796 1.00 91.81 101 SER A O 1
ATOM 801 N N . ILE A 1 102 ? -8.668 -11.770 -15.341 1.00 95.00 102 ILE A N 1
ATOM 802 C CA . ILE A 1 102 ? -7.796 -10.686 -15.812 1.00 95.00 102 ILE A CA 1
ATOM 803 C C . ILE A 1 102 ? -8.610 -9.678 -16.634 1.00 95.00 102 ILE A C 1
ATOM 805 O O . ILE A 1 102 ? -8.605 -8.487 -16.336 1.00 95.00 102 ILE A O 1
ATOM 809 N N . VAL A 1 103 ? -9.377 -10.145 -17.625 1.00 95.31 103 VAL A N 1
ATOM 810 C CA . VAL A 1 103 ? -10.244 -9.292 -18.457 1.00 95.31 103 VAL A CA 1
ATOM 811 C C . VAL A 1 103 ? -11.352 -8.634 -17.633 1.00 95.31 103 VAL A C 1
ATOM 813 O O . VAL A 1 103 ? -11.732 -7.497 -17.917 1.00 95.31 103 VAL A O 1
ATOM 816 N N . ALA A 1 104 ? -11.813 -9.278 -16.553 1.00 91.94 104 ALA A N 1
ATOM 817 C CA . ALA A 1 104 ? -12.724 -8.674 -15.582 1.00 91.94 104 ALA A CA 1
ATOM 818 C C . ALA A 1 104 ? -12.207 -7.328 -15.037 1.00 91.94 104 ALA A C 1
ATOM 820 O O . ALA A 1 104 ? -13.013 -6.439 -14.777 1.00 91.94 104 ALA A O 1
ATOM 821 N N . GLN A 1 105 ? -10.885 -7.161 -14.931 1.00 93.38 105 GLN A N 1
ATOM 822 C CA . GLN A 1 105 ? -10.225 -5.965 -14.395 1.00 93.38 105 GLN A CA 1
ATOM 823 C C . GLN A 1 105 ? -9.967 -4.869 -15.438 1.00 93.38 105 GLN A C 1
ATOM 825 O O . GLN A 1 105 ? -9.555 -3.770 -15.068 1.00 93.38 105 GLN A O 1
ATOM 830 N N . ILE A 1 106 ? -10.200 -5.150 -16.724 1.00 94.50 106 ILE A N 1
ATOM 831 C CA . ILE A 1 106 ? -10.041 -4.191 -17.823 1.00 94.50 106 ILE A CA 1
ATOM 832 C C . ILE A 1 106 ? -11.432 -3.646 -18.178 1.00 94.50 106 ILE A C 1
ATOM 834 O O . ILE A 1 106 ? -12.287 -4.431 -18.595 1.00 94.50 106 ILE A O 1
ATOM 838 N N . PRO A 1 107 ? -11.701 -2.340 -18.005 1.00 92.06 107 PRO A N 1
ATOM 839 C CA . PRO A 1 107 ? -13.026 -1.778 -18.251 1.00 92.06 107 PRO A CA 1
ATOM 840 C C . PRO A 1 107 ? -13.347 -1.672 -19.748 1.00 92.06 107 PRO A C 1
ATOM 842 O O . PRO A 1 107 ? -12.449 -1.608 -20.588 1.00 92.06 107 PRO A O 1
ATOM 845 N N . ASP A 1 108 ? -14.634 -1.603 -20.086 1.00 93.56 108 ASP A N 1
ATOM 846 C CA . ASP A 1 108 ? -15.075 -1.234 -21.434 1.00 93.56 108 ASP A CA 1
ATOM 847 C C . ASP A 1 108 ? -14.608 0.177 -21.810 1.00 93.56 108 ASP A C 1
ATOM 849 O O . ASP A 1 108 ? -14.347 1.024 -20.954 1.00 93.56 108 ASP A O 1
ATOM 853 N N . SER A 1 109 ? -14.544 0.455 -23.113 1.00 93.81 109 SER A N 1
ATOM 854 C CA . SER A 1 109 ? -14.170 1.768 -23.649 1.00 93.81 109 SER A CA 1
ATOM 855 C C . SER A 1 109 ? -12.838 2.293 -23.095 1.00 93.81 109 SER A C 1
ATOM 857 O O . SER A 1 109 ? -12.689 3.491 -22.843 1.00 93.81 109 SER A O 1
ATOM 859 N N . SER A 1 110 ? -11.861 1.397 -22.932 1.00 95.00 110 SER A N 1
ATOM 860 C CA . SER A 1 110 ? -10.545 1.686 -22.358 1.00 95.00 110 SER A CA 1
ATOM 861 C C . SER A 1 110 ? -9.394 1.491 -23.348 1.00 95.00 110 SER A C 1
ATOM 863 O O . SER A 1 110 ? -9.573 0.996 -24.467 1.00 95.00 110 SER A O 1
ATOM 865 N N . ASP A 1 111 ? -8.217 1.954 -22.943 1.00 96.06 111 ASP A N 1
ATOM 866 C CA . ASP A 1 111 ? -6.955 1.810 -23.654 1.00 96.06 111 ASP A CA 1
ATOM 867 C C . ASP A 1 111 ? -6.109 0.739 -22.952 1.00 96.06 111 ASP A C 1
ATOM 869 O O . ASP A 1 111 ? -5.849 0.828 -21.751 1.00 96.06 111 ASP A O 1
ATOM 873 N N . VAL A 1 112 ? -5.663 -0.267 -23.700 1.00 96.94 112 VAL A N 1
ATOM 874 C CA . VAL A 1 112 ? -4.750 -1.314 -23.224 1.00 96.94 112 VAL A CA 1
ATOM 875 C C . VAL A 1 112 ? -3.384 -1.050 -23.842 1.00 96.94 112 VAL A C 1
ATOM 877 O O . VAL A 1 112 ? -3.253 -1.090 -25.058 1.00 96.94 112 VAL A O 1
ATOM 880 N N . ILE A 1 113 ? -2.381 -0.734 -23.027 1.00 95.94 113 ILE A N 1
ATOM 881 C CA . ILE A 1 113 ? -1.085 -0.215 -23.484 1.00 95.94 113 ILE A CA 1
ATOM 882 C C . ILE A 1 113 ? 0.008 -1.213 -23.128 1.00 95.94 113 ILE A C 1
ATOM 884 O O . ILE A 1 113 ? 0.357 -1.326 -21.960 1.00 95.94 113 ILE A O 1
ATOM 888 N N . GLU A 1 114 ? 0.567 -1.926 -24.099 1.00 95.69 114 GLU A N 1
ATOM 889 C CA . GLU A 1 114 ? 1.612 -2.918 -23.847 1.00 95.69 114 GLU A CA 1
ATOM 890 C C . GLU A 1 114 ? 3.019 -2.368 -24.087 1.00 95.69 114 GLU A C 1
ATOM 892 O O . GLU A 1 114 ? 3.350 -1.916 -25.184 1.00 95.69 114 GLU A O 1
ATOM 897 N N . LEU A 1 115 ? 3.852 -2.444 -23.046 1.00 93.38 115 LEU A N 1
ATOM 898 C CA . LEU A 1 115 ? 5.262 -2.066 -23.067 1.00 93.38 115 LEU A CA 1
ATOM 899 C C . LEU A 1 115 ? 6.127 -3.242 -23.524 1.00 93.38 115 LEU A C 1
ATOM 901 O O . LEU A 1 115 ? 6.211 -4.246 -22.816 1.00 93.38 115 LEU A O 1
ATOM 905 N N . GLY A 1 116 ? 6.817 -3.090 -24.656 1.00 89.12 116 GLY A N 1
ATOM 906 C CA . GLY A 1 116 ? 7.740 -4.105 -25.168 1.00 89.12 116 GLY A CA 1
ATOM 907 C C . GLY A 1 116 ? 6.985 -5.333 -25.656 1.00 89.12 116 GLY A C 1
ATOM 908 O O . GLY A 1 116 ? 7.186 -6.436 -25.152 1.00 89.12 116 GLY A O 1
ATOM 909 N N . CYS A 1 117 ? 6.068 -5.114 -26.596 1.00 85.44 117 CYS A N 1
ATOM 910 C CA . CYS A 1 117 ? 5.060 -6.098 -26.990 1.00 85.44 117 CYS A CA 1
ATOM 911 C C . CYS A 1 117 ? 5.625 -7.345 -27.710 1.00 85.44 117 CYS A C 1
ATOM 913 O O . CYS A 1 117 ? 4.993 -8.407 -27.706 1.00 85.44 117 CYS A O 1
ATOM 915 N N . GLY A 1 118 ? 6.837 -7.264 -28.276 1.00 84.06 118 GLY A N 1
ATOM 916 C CA . GLY A 1 118 ? 7.524 -8.408 -28.881 1.00 84.06 118 GLY A CA 1
ATOM 917 C C . GLY A 1 118 ? 6.703 -9.100 -29.979 1.00 84.06 118 GLY A C 1
ATOM 918 O O . GLY A 1 118 ? 6.000 -8.449 -30.745 1.00 84.06 118 GLY A O 1
ATOM 919 N N . SER A 1 119 ? 6.767 -10.437 -30.055 1.00 76.69 119 SER A N 1
ATOM 920 C CA . SER A 1 119 ? 6.096 -11.232 -31.103 1.00 76.69 119 SER A CA 1
ATOM 921 C C . SER A 1 119 ? 4.579 -11.421 -30.910 1.00 76.69 119 SER A C 1
ATOM 923 O O . SER A 1 119 ? 3.962 -12.194 -31.642 1.00 76.69 119 SER A O 1
ATOM 925 N N . LEU A 1 120 ? 3.956 -10.755 -29.922 1.00 83.50 120 LEU A N 1
ATOM 926 C CA . LEU A 1 120 ? 2.508 -10.744 -29.617 1.00 83.50 120 LEU A CA 1
ATOM 927 C C . LEU A 1 120 ? 1.826 -12.109 -29.376 1.00 83.50 120 LEU A C 1
ATOM 929 O O . LEU A 1 120 ? 0.639 -12.154 -29.046 1.00 83.50 120 LEU A O 1
ATOM 933 N N . ARG A 1 121 ? 2.549 -13.235 -29.463 1.00 86.31 121 ARG A N 1
ATOM 934 C CA . ARG A 1 121 ? 2.014 -14.602 -29.295 1.00 86.31 121 ARG A CA 1
ATOM 935 C C . ARG A 1 121 ? 1.248 -14.791 -27.984 1.00 86.31 121 ARG A C 1
ATOM 937 O O . ARG A 1 121 ? 0.212 -15.450 -27.963 1.00 86.31 121 ARG A O 1
ATOM 944 N N . LYS A 1 122 ? 1.769 -14.245 -26.884 1.00 89.25 122 LYS A N 1
ATOM 945 C CA . LYS A 1 122 ? 1.149 -14.338 -25.550 1.00 89.25 122 LYS A CA 1
ATOM 946 C C . LYS A 1 122 ? -0.029 -13.374 -25.437 1.00 89.25 122 LYS A C 1
ATOM 948 O O . LYS A 1 122 ? -1.108 -13.762 -24.996 1.00 89.25 122 LYS A O 1
ATOM 953 N N . THR A 1 123 ? 0.167 -12.147 -25.911 1.00 91.88 123 THR A N 1
ATOM 954 C CA . THR A 1 123 ? -0.834 -11.077 -25.925 1.00 91.88 123 THR A CA 1
ATOM 955 C C . THR A 1 123 ? -2.086 -11.468 -26.697 1.00 91.88 123 THR A C 1
ATOM 957 O O . THR A 1 123 ? -3.187 -11.101 -26.292 1.00 91.88 123 THR A O 1
ATOM 960 N N . GLN A 1 124 ? -1.957 -12.273 -27.754 1.00 93.56 124 GLN A N 1
ATOM 961 C CA . GLN A 1 124 ? -3.104 -12.766 -28.513 1.00 93.56 124 GLN A CA 1
ATOM 962 C C . GLN A 1 124 ? -4.156 -13.448 -27.617 1.00 93.56 124 GLN A C 1
ATOM 964 O O . GLN A 1 124 ? -5.344 -13.223 -27.819 1.00 93.56 124 GLN A O 1
ATOM 969 N N . ILE A 1 125 ? -3.746 -14.186 -26.576 1.00 95.00 125 ILE A N 1
ATOM 970 C CA . ILE A 1 125 ? -4.665 -14.835 -25.620 1.00 95.00 125 ILE A CA 1
ATOM 971 C C . ILE A 1 125 ? -5.543 -13.791 -24.911 1.00 95.00 125 ILE A C 1
ATOM 973 O O . ILE A 1 125 ? -6.749 -13.985 -24.744 1.00 95.00 125 ILE A O 1
ATOM 977 N N . LEU A 1 126 ? -4.942 -12.667 -24.511 1.00 95.62 126 LEU A N 1
ATOM 978 C CA . LEU A 1 126 ? -5.647 -11.549 -23.890 1.00 95.62 126 LEU A CA 1
ATOM 979 C C . LEU A 1 126 ? -6.548 -10.822 -24.887 1.00 95.62 126 LEU A C 1
ATOM 981 O O . LEU A 1 126 ? -7.694 -10.521 -24.559 1.00 95.62 126 LEU A O 1
ATOM 985 N N . LEU A 1 127 ? -6.062 -10.571 -26.100 1.00 95.44 127 LEU A N 1
ATOM 986 C CA . LEU A 1 127 ? -6.823 -9.882 -27.143 1.00 95.44 127 LEU A CA 1
ATOM 987 C C . LEU A 1 127 ? -8.043 -10.688 -27.602 1.00 95.44 127 LEU A C 1
ATOM 989 O O . LEU A 1 127 ? -9.107 -10.101 -27.786 1.00 95.44 127 LEU A O 1
ATOM 993 N N . ASP A 1 128 ? -7.933 -12.015 -27.702 1.00 95.62 128 ASP A N 1
ATOM 994 C CA . ASP A 1 128 ? -9.058 -12.917 -27.990 1.00 95.62 128 ASP A CA 1
ATOM 995 C C . ASP A 1 128 ? -10.159 -12.774 -26.937 1.00 95.62 128 ASP A C 1
ATOM 997 O O . ASP A 1 128 ? -11.333 -12.594 -27.273 1.00 95.62 128 ASP A O 1
ATOM 1001 N N . ALA A 1 129 ? -9.784 -12.783 -25.657 1.00 95.94 129 ALA A N 1
ATOM 1002 C CA . ALA A 1 129 ? -10.733 -12.630 -24.564 1.00 95.94 129 ALA A CA 1
ATOM 1003 C C . ALA A 1 129 ? -11.328 -11.213 -24.492 1.00 95.94 129 ALA A C 1
ATOM 1005 O O . ALA A 1 129 ? -12.537 -11.076 -24.293 1.00 95.94 129 ALA A O 1
ATOM 1006 N N . LEU A 1 130 ? -10.523 -10.168 -24.710 1.00 95.81 130 LEU A N 1
ATOM 1007 C CA . LEU A 1 130 ? -10.990 -8.779 -24.781 1.00 95.81 130 LEU A CA 1
ATOM 1008 C C . LEU A 1 130 ? -11.990 -8.582 -25.923 1.00 95.81 130 LEU A C 1
ATOM 1010 O O . LEU A 1 130 ? -13.053 -8.013 -25.706 1.00 95.81 130 LEU A O 1
ATOM 1014 N N . ASN A 1 131 ? -11.699 -9.108 -27.113 1.00 94.56 131 ASN A N 1
ATOM 1015 C CA . ASN A 1 131 ? -12.573 -9.005 -28.283 1.00 94.56 131 ASN A CA 1
ATOM 1016 C C . ASN A 1 131 ? -13.942 -9.674 -28.075 1.00 94.56 131 ASN A C 1
ATOM 1018 O O . ASN A 1 131 ? -14.919 -9.280 -28.712 1.00 94.56 131 ASN A O 1
ATOM 1022 N N . GLN A 1 132 ? -14.015 -10.679 -27.199 1.00 94.06 132 GLN A N 1
ATOM 1023 C CA . GLN A 1 132 ? -15.253 -11.388 -26.863 1.00 94.06 132 GLN A CA 1
ATOM 1024 C C . GLN A 1 132 ? -16.028 -10.745 -25.706 1.00 94.06 132 GLN A C 1
ATOM 1026 O O . GLN A 1 132 ? -17.256 -10.777 -25.707 1.00 94.06 132 GLN A O 1
ATOM 1031 N N . GLN A 1 133 ? -15.330 -10.212 -24.698 1.00 94.06 133 GLN A N 1
ATOM 1032 C CA . GLN A 1 133 ? -15.924 -9.839 -23.404 1.00 94.06 133 GLN A CA 1
ATOM 1033 C C . GLN A 1 133 ? -15.981 -8.331 -23.156 1.00 94.06 133 GLN A C 1
ATOM 1035 O O . GLN A 1 133 ? -16.586 -7.906 -22.168 1.00 94.06 133 GLN A O 1
ATOM 1040 N N . ARG A 1 134 ? -15.323 -7.528 -23.996 1.00 93.62 134 ARG A N 1
ATOM 1041 C CA . ARG A 1 134 ? -15.238 -6.075 -23.856 1.00 93.62 134 ARG A CA 1
ATOM 1042 C C . ARG A 1 134 ? -15.577 -5.367 -25.154 1.00 93.62 134 ARG A C 1
ATOM 1044 O O . ARG A 1 134 ? -15.434 -5.907 -26.248 1.00 93.62 134 ARG A O 1
ATOM 1051 N N . SER A 1 135 ? -16.021 -4.127 -25.018 1.00 92.31 135 SER A N 1
ATOM 1052 C CA . SER A 1 135 ? -16.403 -3.259 -26.126 1.00 92.31 135 SER A CA 1
ATOM 1053 C C . SER A 1 135 ? -15.590 -1.967 -26.119 1.00 92.31 135 SER A C 1
ATOM 1055 O O . SER A 1 135 ? -15.252 -1.425 -25.068 1.00 92.31 135 SER A O 1
ATOM 1057 N N . GLY A 1 136 ? -15.252 -1.462 -27.308 1.00 93.38 136 GLY A N 1
ATOM 1058 C CA . GLY A 1 136 ? -14.566 -0.176 -27.457 1.00 93.38 136 GLY A CA 1
ATOM 1059 C C . GLY A 1 136 ? -13.122 -0.155 -26.944 1.00 93.38 136 GLY A C 1
ATOM 1060 O O . GLY A 1 136 ? -12.660 0.902 -26.510 1.00 93.38 136 GLY A O 1
ATOM 1061 N N . ILE A 1 137 ? -12.423 -1.292 -26.972 1.00 96.19 137 ILE A N 1
ATOM 1062 C CA . ILE A 1 137 ? -11.014 -1.389 -26.573 1.00 96.19 137 ILE A CA 1
ATOM 1063 C C . ILE A 1 137 ? -10.110 -0.834 -27.676 1.00 96.19 137 ILE A C 1
ATOM 1065 O O . ILE A 1 137 ? -10.258 -1.187 -28.849 1.00 96.19 137 ILE A O 1
ATOM 1069 N N . THR A 1 138 ? -9.134 -0.013 -27.286 1.00 95.81 138 THR A N 1
ATOM 1070 C CA . THR A 1 138 ? -7.990 0.329 -28.142 1.00 95.81 138 THR A CA 1
ATOM 1071 C C . THR A 1 138 ? -6.732 -0.294 -27.557 1.00 95.81 138 THR A C 1
ATOM 1073 O O . THR A 1 138 ? -6.343 0.032 -26.439 1.00 95.81 138 THR A O 1
ATOM 1076 N N . TYR A 1 139 ? -6.100 -1.193 -28.300 1.00 96.38 139 TYR A N 1
ATOM 1077 C CA . TYR A 1 139 ? -4.827 -1.797 -27.943 1.00 96.38 139 TYR A CA 1
ATOM 1078 C C . TYR A 1 139 ? -3.668 -1.011 -28.571 1.00 96.38 139 TYR A C 1
ATOM 1080 O O . TYR A 1 139 ? -3.622 -0.796 -29.785 1.00 96.38 139 TYR A O 1
ATOM 1088 N N . TYR A 1 140 ? -2.740 -0.581 -27.723 1.00 95.06 140 TYR A N 1
ATOM 1089 C CA . TYR A 1 140 ? -1.532 0.148 -28.074 1.00 95.06 140 TYR A CA 1
ATOM 1090 C C . TYR A 1 140 ? -0.317 -0.760 -27.885 1.00 95.06 140 TYR A C 1
ATOM 1092 O O . TYR A 1 140 ? 0.007 -1.129 -26.759 1.00 95.06 140 TYR A O 1
ATOM 1100 N N . ALA A 1 141 ? 0.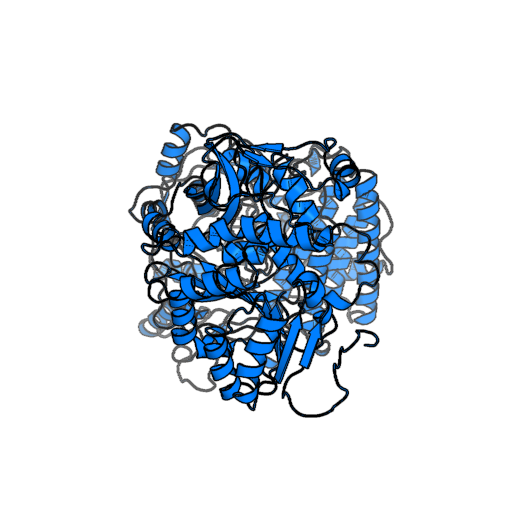369 -1.081 -28.977 1.00 94.69 141 ALA A N 1
ATOM 1101 C CA . ALA A 1 141 ? 1.617 -1.835 -28.965 1.00 94.69 141 ALA A CA 1
ATOM 1102 C C . ALA A 1 141 ? 2.809 -0.879 -28.998 1.00 94.69 141 ALA A C 1
ATOM 1104 O O . ALA A 1 141 ? 2.928 -0.080 -29.932 1.00 94.69 141 ALA A O 1
ATOM 1105 N N . ILE A 1 142 ? 3.677 -0.951 -27.988 1.00 93.06 142 ILE A N 1
ATOM 1106 C CA . ILE A 1 142 ? 4.871 -0.109 -27.882 1.00 93.06 142 ILE A CA 1
ATOM 1107 C C . ILE A 1 142 ? 6.118 -0.967 -28.061 1.00 93.06 142 ILE A C 1
ATOM 1109 O O . ILE A 1 142 ? 6.328 -1.929 -27.318 1.00 93.06 142 ILE A O 1
ATOM 1113 N N . ASP A 1 143 ? 6.966 -0.582 -29.013 1.00 90.00 143 ASP A N 1
ATOM 1114 C CA . ASP A 1 143 ? 8.276 -1.200 -29.231 1.00 90.00 143 ASP A CA 1
ATOM 1115 C C . ASP A 1 143 ? 9.255 -0.220 -29.906 1.00 90.00 143 ASP A C 1
ATOM 1117 O O . ASP A 1 143 ? 8.861 0.817 -30.439 1.00 90.00 143 ASP A O 1
ATOM 1121 N N . VAL A 1 144 ? 10.549 -0.530 -29.906 1.00 84.75 144 VAL A N 1
ATOM 1122 C CA . VAL A 1 144 ? 11.611 0.330 -30.464 1.00 84.75 144 VAL A CA 1
ATOM 1123 C C . VAL A 1 144 ? 11.976 -0.022 -31.911 1.00 84.75 144 VAL A C 1
ATOM 1125 O O . VAL A 1 144 ? 12.599 0.791 -32.607 1.00 84.75 144 VAL A O 1
ATOM 1128 N N . MET A 1 145 ? 11.565 -1.208 -32.379 1.00 82.94 145 MET A N 1
ATOM 1129 C CA . MET A 1 145 ? 11.881 -1.731 -33.711 1.00 82.94 145 MET A CA 1
ATOM 1130 C C . MET A 1 145 ? 10.683 -1.605 -34.669 1.00 82.94 145 MET A C 1
ATOM 1132 O O . MET A 1 145 ? 9.656 -2.242 -34.455 1.00 82.94 145 MET A O 1
ATOM 1136 N N . PRO A 1 146 ? 10.794 -0.826 -35.762 1.00 84.81 146 PRO A N 1
ATOM 1137 C CA . PRO A 1 146 ? 9.645 -0.411 -36.560 1.00 84.81 146 PRO A CA 1
ATOM 1138 C C . PRO A 1 146 ? 9.102 -1.540 -37.430 1.00 84.81 146 PRO A C 1
ATOM 1140 O O . PRO A 1 146 ? 7.891 -1.710 -37.501 1.00 84.81 146 PRO A O 1
ATOM 1143 N N . ARG A 1 147 ? 9.990 -2.314 -38.076 1.00 85.62 147 ARG A N 1
ATOM 1144 C CA . ARG A 1 147 ? 9.598 -3.417 -38.964 1.00 85.62 147 ARG A CA 1
ATOM 1145 C C . ARG A 1 147 ? 8.944 -4.560 -38.177 1.00 85.62 147 ARG A C 1
ATOM 1147 O O . ARG A 1 147 ? 7.784 -4.831 -38.462 1.00 85.62 147 ARG A O 1
ATOM 1154 N N . PRO A 1 148 ? 9.572 -5.135 -37.123 1.00 85.31 148 PRO A N 1
ATOM 1155 C CA . PRO A 1 148 ? 8.920 -6.177 -36.326 1.00 85.31 148 PRO A CA 1
ATOM 1156 C C . PRO A 1 148 ? 7.588 -5.731 -35.710 1.00 85.31 148 PRO A C 1
ATOM 1158 O O . PRO A 1 148 ? 6.632 -6.504 -35.689 1.00 85.31 148 PRO A O 1
ATOM 1161 N N . LEU A 1 149 ? 7.501 -4.480 -35.236 1.00 88.38 149 LEU A N 1
ATOM 1162 C CA . LEU A 1 149 ? 6.262 -3.923 -34.692 1.00 88.38 149 LEU A CA 1
ATOM 1163 C C . LEU A 1 149 ? 5.158 -3.828 -35.756 1.00 88.38 149 LEU A C 1
ATOM 1165 O O . LEU A 1 149 ? 4.010 -4.175 -35.482 1.00 88.38 149 LEU A O 1
ATOM 1169 N N . HIS A 1 150 ? 5.500 -3.369 -36.963 1.00 87.62 150 HIS A N 1
ATOM 1170 C CA . HIS A 1 150 ? 4.570 -3.298 -38.087 1.00 87.62 150 HIS A CA 1
ATOM 1171 C C . HIS A 1 150 ? 4.053 -4.690 -38.466 1.00 87.62 150 HIS A C 1
ATOM 1173 O O . HIS A 1 150 ? 2.842 -4.905 -38.442 1.00 87.62 150 HIS A O 1
ATOM 1179 N N . ASP A 1 151 ? 4.960 -5.640 -38.708 1.00 85.44 151 ASP A N 1
ATOM 1180 C CA . ASP A 1 151 ? 4.630 -7.007 -39.128 1.00 85.44 151 ASP A CA 1
ATOM 1181 C C . ASP A 1 151 ? 3.743 -7.720 -38.090 1.00 85.44 151 ASP A C 1
ATOM 1183 O O . ASP A 1 151 ? 2.773 -8.408 -38.427 1.00 85.44 151 ASP A O 1
ATOM 1187 N N . SER A 1 152 ? 4.043 -7.518 -36.801 1.00 86.31 152 SER A N 1
ATOM 1188 C CA . SER A 1 152 ? 3.295 -8.127 -35.696 1.00 86.31 152 SER A CA 1
ATOM 1189 C C . SER A 1 152 ? 1.865 -7.592 -35.616 1.00 86.31 152 SER A C 1
ATOM 1191 O O . SER A 1 152 ? 0.927 -8.368 -35.421 1.00 86.31 152 SER A O 1
ATOM 1193 N N . ILE A 1 153 ? 1.670 -6.282 -35.799 1.00 88.69 153 ILE A N 1
ATOM 1194 C CA . ILE A 1 153 ? 0.340 -5.664 -35.744 1.00 88.69 153 ILE A CA 1
ATOM 1195 C C . ILE A 1 153 ? -0.465 -5.941 -37.010 1.00 88.69 153 ILE A C 1
ATOM 1197 O O . ILE A 1 153 ? -1.654 -6.234 -36.897 1.00 88.69 153 ILE A O 1
ATOM 1201 N N . GLU A 1 154 ? 0.146 -5.928 -38.193 1.00 86.69 154 GLU A N 1
ATOM 1202 C CA . GLU A 1 154 ? -0.539 -6.248 -39.452 1.00 86.69 154 GLU A CA 1
ATOM 1203 C C . GLU A 1 154 ? -1.113 -7.677 -39.437 1.00 86.69 154 GLU A C 1
ATOM 1205 O O . GLU A 1 154 ? -2.288 -7.902 -39.751 1.00 86.69 154 GLU A O 1
ATOM 1210 N N . SER A 1 155 ? -0.316 -8.639 -38.959 1.00 82.62 155 SER A N 1
ATOM 1211 C CA . SER A 1 155 ? -0.715 -10.040 -38.749 1.00 82.62 155 SER A CA 1
ATOM 1212 C C . SER A 1 155 ? -1.901 -10.208 -37.790 1.00 82.62 155 SER A C 1
ATOM 1214 O O . SER A 1 155 ? -2.634 -11.208 -37.853 1.00 82.62 155 SER A O 1
ATOM 1216 N N . LEU A 1 156 ? -2.084 -9.259 -36.870 1.00 84.75 156 LEU A N 1
ATOM 1217 C CA . LEU A 1 156 ? -3.004 -9.383 -35.748 1.00 84.75 156 LEU A CA 1
ATOM 1218 C C . LEU A 1 156 ? -4.284 -8.574 -35.953 1.00 84.75 156 LEU A C 1
ATOM 1220 O O . LEU A 1 156 ? -5.368 -9.124 -35.783 1.00 84.75 156 LEU A O 1
ATOM 1224 N N . ALA A 1 157 ? -4.181 -7.314 -36.376 1.00 85.19 157 ALA A N 1
ATOM 1225 C CA . ALA A 1 157 ? -5.294 -6.370 -36.457 1.00 85.19 157 ALA A CA 1
ATOM 1226 C C . ALA A 1 157 ? -6.455 -6.883 -37.324 1.00 85.19 157 ALA A C 1
ATOM 1228 O O . ALA A 1 157 ? -7.619 -6.696 -36.980 1.00 85.19 157 ALA A O 1
ATOM 1229 N N . SER A 1 158 ? -6.153 -7.609 -38.405 1.00 81.75 158 SER A N 1
ATOM 1230 C CA . SER A 1 158 ? -7.164 -8.202 -39.293 1.00 81.75 158 SER A CA 1
ATOM 1231 C C . SER A 1 158 ? -8.034 -9.287 -38.636 1.00 81.75 158 SER A C 1
ATOM 1233 O O . SER A 1 158 ? -9.104 -9.605 -39.156 1.00 81.75 158 SER A O 1
ATOM 1235 N N . LYS A 1 159 ? -7.612 -9.855 -37.497 1.00 87.12 159 LYS A N 1
ATOM 1236 C CA . LYS A 1 159 ? -8.306 -10.954 -36.799 1.00 87.12 159 LYS A CA 1
ATOM 1237 C C . LYS A 1 159 ? -9.329 -10.476 -35.764 1.00 87.12 159 LYS A C 1
ATOM 1239 O O . LYS A 1 159 ? -10.131 -11.283 -35.298 1.00 87.12 159 LYS A O 1
ATOM 1244 N N . PHE A 1 160 ? -9.327 -9.191 -35.410 1.00 88.38 160 PHE A N 1
ATOM 1245 C CA . PHE A 1 160 ? -10.122 -8.653 -34.306 1.00 88.38 160 PHE A CA 1
ATOM 1246 C C . PHE A 1 160 ? -11.074 -7.564 -34.791 1.00 88.38 160 PHE A C 1
ATOM 1248 O O . PHE A 1 160 ? -10.655 -6.502 -35.233 1.00 88.38 160 PHE A O 1
ATOM 1255 N N . ALA A 1 161 ? -12.377 -7.816 -34.670 1.00 84.62 161 ALA A N 1
ATOM 1256 C CA . ALA A 1 161 ? -13.404 -6.864 -35.093 1.00 84.62 161 ALA A CA 1
ATOM 1257 C C . ALA A 1 161 ? -13.714 -5.798 -34.027 1.00 84.62 161 ALA A C 1
ATOM 1259 O O . ALA A 1 161 ? -14.126 -4.691 -34.370 1.00 84.62 161 ALA A O 1
ATOM 1260 N N . ASN A 1 162 ? -13.522 -6.121 -32.742 1.00 86.38 162 ASN A N 1
ATOM 1261 C CA . ASN A 1 162 ? -13.942 -5.283 -31.611 1.00 86.38 162 ASN A CA 1
ATOM 1262 C C . ASN A 1 162 ? -12.775 -4.581 -30.898 1.00 86.38 162 ASN A C 1
ATOM 1264 O O . ASN A 1 162 ? -12.996 -3.874 -29.913 1.00 86.38 162 ASN A O 1
ATOM 1268 N N . VAL A 1 163 ? -11.543 -4.765 -31.383 1.00 93.12 163 VAL A N 1
ATOM 1269 C CA . VAL A 1 163 ? -10.335 -4.140 -30.835 1.00 93.12 163 VAL A CA 1
ATOM 1270 C C . VAL A 1 163 ? -9.721 -3.241 -31.900 1.00 93.12 163 VAL A C 1
ATOM 1272 O O . VAL A 1 163 ? -9.437 -3.682 -33.008 1.00 93.12 163 VAL A O 1
ATOM 1275 N N . SER A 1 164 ? -9.515 -1.970 -31.567 1.00 94.00 164 SER A N 1
ATOM 1276 C CA . SER A 1 164 ? -8.759 -1.042 -32.414 1.00 94.00 164 SER A CA 1
ATOM 1277 C C . SER A 1 164 ? -7.270 -1.146 -32.105 1.00 94.00 164 SER A C 1
ATOM 1279 O O . SER A 1 164 ? -6.906 -1.230 -30.938 1.00 94.00 164 SER A O 1
ATOM 1281 N N . PHE A 1 165 ? -6.408 -1.090 -33.120 1.00 94.38 165 PHE A N 1
ATOM 1282 C CA . PHE A 1 165 ? -4.960 -1.244 -32.948 1.00 94.38 165 PHE A CA 1
ATOM 1283 C C . PHE A 1 165 ? -4.208 0.050 -33.252 1.00 94.38 165 PHE A C 1
ATOM 1285 O O . PHE A 1 165 ? -4.487 0.746 -34.237 1.00 94.38 165 PHE A O 1
ATOM 1292 N N . VAL A 1 166 ? -3.216 0.350 -32.416 1.00 93.62 166 VAL A N 1
ATOM 1293 C CA . VAL A 1 166 ? -2.263 1.441 -32.619 1.00 93.62 166 VAL A CA 1
ATOM 1294 C C . VAL A 1 166 ? -0.855 0.948 -32.282 1.00 93.62 166 VAL A C 1
ATOM 1296 O O . VAL A 1 166 ? -0.605 0.497 -31.172 1.00 93.62 166 VAL A O 1
ATOM 1299 N N . ALA A 1 167 ? 0.077 1.061 -33.219 1.00 93.06 167 ALA A N 1
ATOM 1300 C CA . ALA A 1 167 ? 1.492 0.786 -33.000 1.00 93.06 167 ALA A CA 1
ATOM 1301 C C . ALA A 1 167 ? 2.240 2.101 -32.743 1.00 93.06 167 ALA A C 1
ATOM 1303 O O . ALA A 1 167 ? 2.128 3.045 -33.530 1.00 93.06 167 ALA A O 1
ATOM 1304 N N . LEU A 1 168 ? 2.994 2.168 -31.649 1.00 92.62 168 LEU A N 1
ATOM 1305 C CA . LEU A 1 168 ? 3.783 3.329 -31.246 1.00 92.62 168 LEU A CA 1
ATOM 1306 C C . LEU A 1 168 ? 5.261 2.921 -31.202 1.00 92.62 168 LEU A C 1
ATOM 1308 O O . LEU A 1 168 ? 5.688 2.198 -30.305 1.00 92.62 168 LEU A O 1
ATOM 1312 N N . CYS A 1 169 ? 6.038 3.373 -32.185 1.00 90.19 169 CYS A N 1
ATOM 1313 C CA . CYS A 1 169 ? 7.460 3.072 -32.276 1.00 90.19 169 CYS A CA 1
ATOM 1314 C C . CYS A 1 169 ? 8.284 4.135 -31.537 1.00 90.19 169 CYS A C 1
ATOM 1316 O O . CYS A 1 169 ? 8.295 5.298 -31.941 1.00 90.19 169 CYS A O 1
ATOM 1318 N N . GLY A 1 170 ? 8.959 3.758 -30.454 1.00 86.25 170 GLY A N 1
ATOM 1319 C CA . GLY A 1 170 ? 9.709 4.680 -29.596 1.00 86.25 170 GLY A CA 1
ATOM 1320 C C . GLY A 1 170 ? 10.071 4.062 -28.248 1.00 86.25 170 GLY A C 1
ATOM 1321 O O . GLY A 1 170 ? 9.675 2.941 -27.935 1.00 86.25 170 GLY A O 1
ATOM 1322 N N . THR A 1 171 ? 10.843 4.786 -27.440 1.00 84.25 171 THR A N 1
ATOM 1323 C CA . THR A 1 171 ? 11.125 4.365 -26.058 1.00 84.25 171 THR A CA 1
ATOM 1324 C C . THR A 1 171 ? 9.886 4.521 -25.171 1.00 84.25 171 THR A C 1
ATOM 1326 O O . THR A 1 171 ? 8.976 5.293 -25.482 1.00 84.25 171 THR A O 1
ATOM 1329 N N . TYR A 1 172 ? 9.840 3.810 -24.039 1.00 86.62 172 TYR A N 1
ATOM 1330 C CA . TYR A 1 172 ? 8.700 3.881 -23.118 1.00 86.62 172 TYR A CA 1
ATOM 1331 C C . TYR A 1 172 ? 8.415 5.311 -22.650 1.00 86.62 172 TYR A C 1
ATOM 1333 O O . TYR A 1 172 ? 7.265 5.739 -22.699 1.00 86.62 172 TYR A O 1
ATOM 1341 N N . ASP A 1 173 ? 9.444 6.070 -22.268 1.00 79.94 173 ASP A N 1
ATOM 1342 C CA . ASP A 1 173 ? 9.280 7.432 -21.749 1.00 79.94 173 ASP A CA 1
ATOM 1343 C C . ASP A 1 173 ? 8.731 8.397 -22.809 1.00 79.94 173 ASP A C 1
ATOM 1345 O O . ASP A 1 173 ? 7.812 9.170 -22.532 1.00 79.94 173 ASP A O 1
ATOM 1349 N N . GLU A 1 174 ? 9.236 8.321 -24.046 1.00 80.88 174 GLU A N 1
ATOM 1350 C CA . GLU A 1 174 ? 8.746 9.135 -25.168 1.00 80.88 174 GLU A CA 1
ATOM 1351 C C . GLU A 1 174 ? 7.255 8.883 -25.411 1.00 80.88 174 GLU A C 1
ATOM 1353 O O . GLU A 1 174 ? 6.468 9.822 -25.560 1.00 80.88 174 GLU A O 1
ATOM 1358 N N . VAL A 1 175 ? 6.858 7.611 -25.400 1.00 85.00 175 VAL A N 1
ATOM 1359 C CA . VAL A 1 175 ? 5.504 7.197 -25.757 1.00 85.00 175 VAL A CA 1
ATOM 1360 C C . VAL A 1 175 ? 4.513 7.419 -24.613 1.00 85.00 175 VAL A C 1
ATOM 1362 O O . VAL A 1 175 ? 3.397 7.879 -24.847 1.00 85.00 175 VAL A O 1
ATOM 1365 N N . LEU A 1 176 ? 4.892 7.151 -23.363 1.00 86.00 176 LEU A N 1
ATOM 1366 C CA . LEU A 1 176 ? 3.978 7.226 -22.218 1.00 86.00 176 LEU A CA 1
ATOM 1367 C C . LEU A 1 176 ? 3.469 8.647 -21.947 1.00 86.00 176 LEU A C 1
ATOM 1369 O O . LEU A 1 176 ? 2.316 8.819 -21.543 1.00 86.00 176 LEU A O 1
ATOM 1373 N N . THR A 1 177 ? 4.262 9.677 -22.260 1.00 81.62 177 THR A N 1
ATOM 1374 C CA . THR A 1 177 ? 3.821 11.082 -22.157 1.00 81.62 177 THR A CA 1
ATOM 1375 C C . THR A 1 177 ? 2.624 11.410 -23.057 1.00 81.62 177 THR A C 1
ATOM 1377 O O . THR A 1 177 ? 1.852 12.325 -22.747 1.00 81.62 177 THR A O 1
ATOM 1380 N N . HIS A 1 178 ? 2.409 10.639 -24.130 1.00 82.75 178 HIS A N 1
ATOM 1381 C CA . HIS A 1 178 ? 1.252 10.766 -25.016 1.00 82.75 178 HIS A CA 1
ATOM 1382 C C . HIS A 1 178 ? -0.074 10.538 -24.275 1.00 82.75 178 HIS A C 1
ATOM 1384 O O . HIS A 1 178 ? -1.080 11.186 -24.574 1.00 82.75 178 HIS A O 1
ATOM 1390 N N . PHE A 1 179 ? -0.076 9.657 -23.272 1.00 87.12 179 PHE A N 1
ATOM 1391 C CA . PHE A 1 179 ? -1.289 9.229 -22.577 1.00 87.12 179 PHE A CA 1
ATOM 1392 C C . PHE A 1 179 ? -1.704 10.147 -21.428 1.00 87.12 179 PHE A C 1
ATOM 1394 O O . PHE A 1 179 ? -2.855 10.081 -20.996 1.00 87.12 179 PHE A O 1
ATOM 1401 N N . LYS A 1 180 ? -0.834 11.068 -20.988 1.00 77.81 180 LYS A N 1
ATOM 1402 C CA . LYS A 1 180 ? -1.106 11.976 -19.858 1.00 77.81 180 LYS A CA 1
ATOM 1403 C C . LYS A 1 180 ? -2.383 12.800 -20.019 1.00 77.81 180 LYS A C 1
ATOM 1405 O O . LYS A 1 180 ? -3.031 13.158 -19.043 1.00 77.81 180 LYS A O 1
ATOM 1410 N N . LYS A 1 181 ? -2.722 13.146 -21.263 1.00 78.06 181 LYS A N 1
ATOM 1411 C CA . LYS A 1 181 ? -3.896 13.968 -21.603 1.00 78.06 181 LYS A CA 1
ATOM 1412 C C . LYS A 1 181 ? -5.123 13.132 -21.976 1.00 78.06 181 LYS A C 1
ATOM 1414 O O . LYS A 1 181 ? -6.164 13.712 -22.277 1.00 78.06 181 LYS A O 1
ATOM 1419 N N . SER A 1 182 ? -5.007 11.802 -22.002 1.00 84.12 182 SER A N 1
ATOM 1420 C CA . SER A 1 182 ? -6.129 10.921 -22.321 1.00 84.12 182 SER A CA 1
ATOM 1421 C C . SER A 1 182 ? -7.100 10.862 -21.146 1.00 84.12 182 SER A C 1
ATOM 1423 O O . SER A 1 182 ? -6.712 10.559 -20.018 1.00 84.12 182 SER A O 1
ATOM 1425 N N . THR A 1 183 ? -8.376 11.115 -21.428 1.00 85.69 183 THR A N 1
ATOM 1426 C CA . THR A 1 183 ? -9.481 10.945 -20.474 1.00 85.69 183 THR A CA 1
ATOM 1427 C C . THR A 1 183 ? -10.020 9.515 -20.446 1.00 85.69 183 THR A C 1
ATOM 1429 O O . THR A 1 183 ? -10.884 9.205 -19.630 1.00 85.69 183 THR A O 1
ATOM 1432 N N . ARG A 1 184 ? -9.538 8.638 -21.336 1.00 92.12 184 ARG A N 1
ATOM 1433 C CA . ARG A 1 184 ? -9.923 7.225 -21.351 1.00 92.12 184 ARG A CA 1
ATOM 1434 C C . ARG A 1 184 ? -9.219 6.474 -20.227 1.00 92.12 184 ARG A C 1
ATOM 1436 O O . ARG A 1 184 ? -8.080 6.792 -19.868 1.00 92.12 184 ARG A O 1
ATOM 1443 N N . ARG A 1 185 ? -9.902 5.461 -19.690 1.00 93.12 185 ARG A N 1
ATOM 1444 C CA . ARG A 1 185 ? -9.318 4.524 -18.725 1.00 93.12 185 ARG A CA 1
ATOM 1445 C C . ARG A 1 185 ? -8.196 3.743 -19.383 1.00 93.12 185 ARG A C 1
ATOM 1447 O O . ARG A 1 185 ? -8.330 3.348 -20.535 1.00 93.12 185 ARG A O 1
ATOM 1454 N N . LYS A 1 186 ? -7.107 3.537 -18.654 1.00 95.25 186 LYS A N 1
ATOM 1455 C CA . LYS A 1 186 ? -5.881 2.914 -19.153 1.00 95.25 186 LYS A CA 1
ATOM 1456 C C . LYS A 1 186 ? -5.548 1.672 -18.340 1.00 95.25 186 LYS A C 1
ATOM 1458 O O . LYS A 1 186 ? -5.617 1.673 -17.110 1.00 95.25 186 LYS A O 1
ATOM 1463 N N . THR A 1 187 ? -5.160 0.611 -19.030 1.00 96.75 187 THR A N 1
ATOM 1464 C CA . THR A 1 187 ? -4.494 -0.551 -18.443 1.00 96.75 187 THR A CA 1
ATOM 1465 C C . THR A 1 187 ? -3.158 -0.742 -19.141 1.00 96.75 187 THR A C 1
ATOM 1467 O O . THR A 1 187 ? -3.111 -1.137 -20.302 1.00 96.75 187 THR A O 1
ATOM 1470 N N . VAL A 1 188 ? -2.069 -0.445 -18.437 1.00 96.75 188 VAL A N 1
ATOM 1471 C CA . VAL A 1 188 ? -0.712 -0.692 -18.926 1.00 96.75 188 VAL A CA 1
ATOM 1472 C C . VAL A 1 188 ? -0.365 -2.158 -18.683 1.00 96.75 188 VAL A C 1
ATOM 1474 O O . VAL A 1 188 ? -0.530 -2.665 -17.578 1.00 96.75 188 VAL A O 1
ATOM 1477 N N . LEU A 1 189 ? 0.115 -2.848 -19.705 1.00 96.50 189 LEU A N 1
ATOM 1478 C CA . LEU A 1 189 ? 0.623 -4.206 -19.629 1.00 96.50 189 LEU A CA 1
ATOM 1479 C C . LEU A 1 189 ? 2.143 -4.154 -19.720 1.00 96.50 189 LEU A C 1
ATOM 1481 O O . LEU A 1 189 ? 2.701 -3.603 -20.668 1.00 96.50 189 LEU A O 1
ATOM 1485 N N . TRP A 1 190 ? 2.812 -4.751 -18.746 1.00 94.44 190 TRP A N 1
ATOM 1486 C CA . TRP A 1 190 ? 4.248 -4.972 -18.781 1.00 94.44 190 TRP A CA 1
ATOM 1487 C C . TRP A 1 190 ? 4.525 -6.454 -18.572 1.00 94.44 190 TRP A C 1
ATOM 1489 O O . TRP A 1 190 ? 4.833 -6.922 -17.474 1.00 94.44 190 TRP A O 1
ATOM 1499 N N . LEU A 1 191 ? 4.288 -7.191 -19.652 1.00 93.00 191 LEU A N 1
ATOM 1500 C CA . LEU A 1 191 ? 4.337 -8.644 -19.723 1.00 93.00 191 LEU A CA 1
ATOM 1501 C C . LEU A 1 191 ? 5.784 -9.167 -19.798 1.00 93.00 191 LEU A C 1
ATOM 1503 O O . LEU A 1 191 ? 6.748 -8.413 -19.963 1.00 93.00 191 LEU A O 1
ATOM 1507 N N . GLY A 1 192 ? 5.956 -10.479 -19.651 1.00 89.94 192 GLY A N 1
ATOM 1508 C CA . GLY A 1 192 ? 7.267 -11.121 -19.535 1.00 89.94 192 GLY A CA 1
ATOM 1509 C C . GLY A 1 192 ? 7.903 -10.929 -18.159 1.00 89.94 192 GLY A C 1
ATOM 1510 O O . GLY A 1 192 ? 7.220 -10.777 -17.154 1.00 89.94 192 GLY A O 1
ATOM 1511 N N . SER A 1 193 ? 9.231 -10.981 -18.085 1.00 88.62 193 SER A N 1
ATOM 1512 C CA . SER A 1 193 ? 9.986 -10.779 -16.837 1.00 88.62 193 SER A CA 1
ATOM 1513 C C . SER A 1 193 ? 10.866 -9.528 -16.886 1.00 88.62 193 SER A C 1
ATOM 1515 O O . SER A 1 193 ? 11.905 -9.477 -16.228 1.00 88.62 193 SER A O 1
ATOM 1517 N N . SER A 1 194 ? 10.475 -8.532 -17.687 1.00 89.38 194 SER A N 1
ATOM 1518 C CA . SER A 1 194 ? 11.263 -7.327 -17.986 1.00 89.38 194 SER A CA 1
ATOM 1519 C C . SER A 1 194 ? 11.568 -6.481 -16.752 1.00 89.38 194 SER A C 1
ATOM 1521 O O . SER A 1 194 ? 12.663 -5.935 -16.646 1.00 89.38 194 SER A O 1
ATOM 1523 N N . ILE A 1 195 ? 10.650 -6.434 -15.779 1.00 89.88 195 ILE A N 1
ATOM 1524 C CA . ILE A 1 195 ? 10.892 -5.774 -14.487 1.00 89.88 195 ILE A CA 1
ATOM 1525 C C . ILE A 1 195 ? 12.112 -6.366 -13.762 1.00 89.88 195 ILE A C 1
ATOM 1527 O O . ILE A 1 195 ? 12.838 -5.651 -13.075 1.00 89.88 195 ILE A O 1
ATOM 1531 N N . GLY A 1 196 ? 12.406 -7.652 -13.988 1.00 88.94 196 GLY A N 1
ATOM 1532 C CA . GLY A 1 196 ? 13.570 -8.328 -13.429 1.00 88.94 196 GLY A CA 1
ATOM 1533 C C . GLY A 1 196 ? 14.912 -7.808 -13.951 1.00 88.94 196 GLY A C 1
ATOM 1534 O O . GLY A 1 196 ? 15.929 -8.078 -13.318 1.00 88.94 196 GLY A O 1
ATOM 1535 N N . ASN A 1 197 ? 14.933 -7.049 -15.048 1.00 87.75 197 ASN A N 1
ATOM 1536 C CA . ASN A 1 197 ? 16.161 -6.470 -15.603 1.00 87.75 197 ASN A CA 1
ATOM 1537 C C . ASN A 1 197 ? 16.604 -5.193 -14.876 1.00 87.75 197 ASN A C 1
ATOM 1539 O O . ASN A 1 197 ? 17.683 -4.664 -15.142 1.00 87.75 197 ASN A O 1
ATOM 1543 N N . PHE A 1 198 ? 15.777 -4.684 -13.963 1.00 82.88 198 PHE A N 1
ATOM 1544 C CA . PHE A 1 198 ? 16.059 -3.472 -13.215 1.00 82.88 198 PHE A CA 1
ATOM 1545 C C . PHE A 1 198 ? 16.711 -3.799 -11.867 1.00 82.88 198 PHE A C 1
ATOM 1547 O O . PHE A 1 198 ? 16.395 -4.794 -11.202 1.00 82.88 198 PHE A O 1
ATOM 1554 N N . SER A 1 199 ? 17.575 -2.889 -11.402 1.00 76.94 199 SER A N 1
ATOM 1555 C CA . SER A 1 199 ? 17.779 -2.754 -9.959 1.00 76.94 199 SER A CA 1
ATOM 1556 C C . SER A 1 199 ? 16.439 -2.410 -9.317 1.00 76.94 199 SER A C 1
ATOM 1558 O O . SER A 1 199 ? 15.507 -1.943 -9.969 1.00 76.94 199 SER A O 1
ATOM 1560 N N . CYS A 1 200 ? 16.308 -2.620 -8.021 1.00 74.06 200 CYS A N 1
ATOM 1561 C CA . CYS A 1 200 ? 15.015 -2.370 -7.412 1.00 74.06 200 CYS A CA 1
ATOM 1562 C C . CYS A 1 200 ? 14.690 -0.878 -7.309 1.00 74.06 200 CYS A C 1
ATOM 1564 O O . CYS A 1 200 ? 13.534 -0.515 -7.492 1.00 74.06 200 CYS A O 1
ATOM 1566 N N . ASP A 1 201 ? 15.711 -0.035 -7.121 1.00 73.31 201 ASP A N 1
ATOM 1567 C CA . ASP A 1 201 ? 15.617 1.414 -7.327 1.00 73.31 201 ASP A CA 1
ATOM 1568 C C . ASP A 1 201 ? 15.092 1.732 -8.725 1.00 73.31 201 ASP A C 1
ATOM 1570 O O . ASP A 1 201 ? 14.110 2.453 -8.873 1.00 73.31 201 ASP A O 1
ATOM 1574 N N . GLY A 1 202 ? 15.699 1.129 -9.751 1.00 79.56 202 GLY A N 1
ATOM 1575 C CA . GLY A 1 202 ? 15.302 1.335 -11.139 1.00 79.56 202 GLY A CA 1
ATOM 1576 C C . GLY A 1 202 ? 13.863 0.898 -11.409 1.00 79.56 202 GLY A C 1
ATOM 1577 O O . GLY A 1 202 ? 13.133 1.611 -12.087 1.00 79.56 202 GLY A O 1
ATOM 1578 N N . ALA A 1 203 ? 13.423 -0.230 -10.844 1.00 85.38 203 ALA A N 1
ATOM 1579 C CA . ALA A 1 203 ? 12.051 -0.711 -10.989 1.00 85.38 203 ALA A CA 1
ATOM 1580 C C . ALA A 1 203 ? 11.046 0.251 -10.338 1.00 85.38 203 ALA A C 1
ATOM 1582 O O . ALA A 1 203 ? 10.021 0.562 -10.939 1.00 85.38 203 ALA A O 1
ATOM 1583 N N . VAL A 1 204 ? 11.347 0.751 -9.134 1.00 84.12 204 VAL A N 1
ATOM 1584 C CA . VAL A 1 204 ? 10.511 1.742 -8.439 1.00 84.12 204 VAL A CA 1
ATOM 1585 C C . VAL A 1 204 ? 10.471 3.056 -9.216 1.00 84.12 204 VAL A C 1
ATOM 1587 O O . VAL A 1 204 ? 9.384 3.566 -9.469 1.00 84.12 204 VAL A O 1
ATOM 1590 N N . GLN A 1 205 ? 11.622 3.583 -9.639 1.00 84.12 205 GLN A N 1
ATOM 1591 C CA . GLN A 1 205 ? 11.711 4.823 -10.419 1.00 84.12 205 GLN A CA 1
ATOM 1592 C C . GLN A 1 205 ? 10.921 4.722 -11.720 1.00 84.12 205 GLN A C 1
ATOM 1594 O O . GLN A 1 205 ? 10.143 5.617 -12.042 1.00 84.12 205 GLN A O 1
ATOM 1599 N N . PHE A 1 206 ? 11.079 3.614 -12.442 1.00 87.50 206 PHE A N 1
ATOM 1600 C CA . PHE A 1 206 ? 10.381 3.392 -13.699 1.00 87.50 206 PHE A CA 1
ATOM 1601 C C . PHE A 1 206 ? 8.864 3.301 -13.494 1.00 87.50 206 PHE A C 1
ATOM 1603 O O . PHE A 1 206 ? 8.102 3.991 -14.168 1.00 87.50 206 PHE A O 1
ATOM 1610 N N . LEU A 1 207 ? 8.407 2.520 -12.510 1.00 90.06 207 LEU A N 1
ATOM 1611 C CA . LEU A 1 207 ? 6.980 2.397 -12.201 1.00 90.06 207 LEU A CA 1
ATOM 1612 C C . LEU A 1 207 ? 6.361 3.701 -11.685 1.00 90.06 207 LEU A C 1
ATOM 1614 O O . LEU A 1 207 ? 5.237 4.025 -12.068 1.00 90.06 207 LEU A O 1
ATOM 1618 N N . ALA A 1 208 ? 7.081 4.468 -10.864 1.00 86.56 208 ALA A N 1
ATOM 1619 C CA . ALA A 1 208 ? 6.667 5.809 -10.459 1.00 86.56 208 ALA A CA 1
ATOM 1620 C C . ALA A 1 208 ? 6.563 6.742 -11.680 1.00 86.56 208 ALA A C 1
ATOM 1622 O O . ALA A 1 208 ? 5.565 7.439 -11.841 1.00 86.56 208 ALA A O 1
ATOM 1623 N N . GLY A 1 209 ? 7.521 6.661 -12.610 1.00 87.81 209 GLY A N 1
ATOM 1624 C CA . GLY A 1 209 ? 7.484 7.374 -13.886 1.00 87.81 209 GLY A CA 1
ATOM 1625 C C . GLY A 1 209 ? 6.228 7.073 -14.708 1.00 87.81 209 GLY A C 1
ATOM 1626 O O . GLY A 1 209 ? 5.575 8.008 -15.180 1.00 87.81 209 GLY A O 1
ATOM 1627 N N . ILE A 1 210 ? 5.828 5.797 -14.819 1.00 90.00 210 ILE A N 1
ATOM 1628 C CA . ILE A 1 210 ? 4.556 5.398 -15.455 1.00 90.00 210 ILE A CA 1
ATOM 1629 C C . ILE A 1 210 ? 3.367 5.992 -14.690 1.00 90.00 210 ILE A C 1
ATOM 1631 O O . ILE A 1 210 ? 2.486 6.608 -15.295 1.00 90.00 210 ILE A O 1
ATOM 1635 N N . SER A 1 211 ? 3.352 5.819 -13.366 1.00 88.75 211 SER A N 1
ATOM 1636 C CA . SER A 1 211 ? 2.298 6.295 -12.460 1.00 88.75 211 SER A CA 1
ATOM 1637 C C . SER A 1 211 ? 2.031 7.796 -12.616 1.00 88.75 211 SER A C 1
ATOM 1639 O O . SER A 1 211 ? 0.873 8.207 -12.643 1.00 88.75 211 SER A O 1
ATOM 1641 N N . ASP A 1 212 ? 3.078 8.605 -12.784 1.00 84.75 212 ASP A N 1
ATOM 1642 C CA . ASP A 1 212 ? 2.987 10.071 -12.840 1.00 84.75 212 ASP A CA 1
ATOM 1643 C C . ASP A 1 212 ? 2.842 10.635 -14.263 1.00 84.75 212 ASP A C 1
ATOM 1645 O O . ASP A 1 212 ? 2.307 11.736 -14.471 1.00 84.75 212 ASP A O 1
ATOM 1649 N N . SER A 1 213 ? 3.339 9.906 -15.264 1.00 83.12 213 SER A N 1
ATOM 1650 C CA . SER A 1 213 ? 3.353 10.367 -16.658 1.00 83.12 213 SER A CA 1
ATOM 1651 C C . SER A 1 213 ? 2.176 9.851 -17.470 1.00 83.12 213 SER A C 1
ATOM 1653 O O . SER A 1 213 ? 1.767 10.533 -18.407 1.00 83.12 213 SER A O 1
ATOM 1655 N N . ALA A 1 214 ? 1.623 8.687 -17.125 1.00 86.75 214 ALA A N 1
ATOM 1656 C CA . ALA A 1 214 ? 0.610 8.020 -17.936 1.00 86.75 214 ALA A CA 1
ATOM 1657 C C . ALA A 1 214 ? -0.686 7.696 -17.191 1.00 86.75 214 ALA A C 1
ATOM 1659 O O . ALA A 1 214 ? -1.697 7.521 -17.862 1.00 86.75 214 ALA A O 1
ATOM 1660 N N . LEU A 1 215 ? -0.698 7.602 -15.857 1.00 91.38 215 LEU A N 1
ATOM 1661 C CA . LEU A 1 215 ? -1.876 7.134 -15.119 1.00 91.38 215 LEU A CA 1
ATOM 1662 C C . LEU A 1 215 ? -2.662 8.256 -14.436 1.00 91.38 215 LEU A C 1
ATOM 1664 O O . LEU A 1 215 ? -2.126 9.254 -13.962 1.00 91.38 215 LEU A O 1
ATOM 1668 N N . THR A 1 216 ? -3.966 8.035 -14.344 1.00 90.06 216 THR A N 1
ATOM 1669 C CA . THR A 1 216 ? -4.937 8.798 -13.556 1.00 90.06 216 THR A CA 1
ATOM 1670 C C . THR A 1 216 ? -5.711 7.846 -12.640 1.00 90.06 216 THR A C 1
ATOM 1672 O O . THR A 1 216 ? -5.532 6.630 -12.717 1.00 90.06 216 THR A O 1
ATOM 1675 N N . THR A 1 217 ? -6.551 8.371 -11.745 1.00 90.12 217 THR A N 1
ATOM 1676 C CA . THR A 1 217 ? -7.341 7.568 -10.795 1.00 90.12 217 THR A CA 1
ATOM 1677 C C . THR A 1 217 ? -8.028 6.370 -11.462 1.00 90.12 217 THR A C 1
ATOM 1679 O O . THR A 1 217 ? -8.691 6.516 -12.486 1.00 90.12 217 THR A O 1
ATOM 1682 N N . ASN A 1 218 ? -7.895 5.192 -10.849 1.00 91.50 218 ASN A N 1
ATOM 1683 C CA . ASN A 1 218 ? -8.386 3.885 -11.309 1.00 91.50 218 ASN A CA 1
ATOM 1684 C C . ASN A 1 218 ? -7.717 3.307 -12.568 1.00 91.50 218 ASN A C 1
ATOM 1686 O O . ASN A 1 218 ? -8.015 2.165 -12.940 1.00 91.50 218 ASN A O 1
ATOM 1690 N N . ASP A 1 219 ? -6.787 4.010 -13.214 1.00 94.62 219 ASP A N 1
ATOM 1691 C CA . ASP A 1 219 ? -5.941 3.377 -14.226 1.00 94.62 219 ASP A CA 1
ATOM 1692 C C . ASP A 1 219 ? -5.059 2.309 -13.581 1.00 94.62 219 ASP A C 1
ATOM 1694 O O . ASP A 1 219 ? -4.712 2.382 -12.398 1.00 94.62 219 ASP A O 1
ATOM 1698 N N . SER A 1 220 ? -4.751 1.268 -14.346 1.00 95.31 220 SER A N 1
ATOM 1699 C CA . SER A 1 220 ? -4.142 0.049 -13.817 1.00 95.31 220 SER A CA 1
ATOM 1700 C C . SER A 1 220 ? -2.866 -0.333 -14.561 1.00 95.31 220 SER A C 1
ATOM 1702 O O . SER A 1 220 ? -2.680 0.040 -15.718 1.00 95.31 220 SER A O 1
ATOM 1704 N N . ILE A 1 221 ? -1.994 -1.093 -13.899 1.00 96.50 221 ILE A N 1
ATOM 1705 C CA . ILE A 1 221 ? -0.815 -1.729 -14.495 1.00 96.50 221 ILE A CA 1
ATOM 1706 C C . ILE A 1 221 ? -0.864 -3.221 -14.173 1.00 96.50 221 ILE A C 1
ATOM 1708 O O . ILE A 1 221 ? -1.035 -3.584 -13.013 1.00 96.50 221 ILE A O 1
ATOM 1712 N N . ILE A 1 222 ? -0.682 -4.081 -15.169 1.00 97.25 222 ILE A N 1
ATOM 1713 C CA . ILE A 1 222 ? -0.462 -5.517 -14.984 1.00 97.25 222 ILE A CA 1
ATOM 1714 C C . ILE A 1 222 ? 1.001 -5.805 -15.296 1.00 97.25 222 ILE A C 1
ATOM 1716 O O . ILE A 1 222 ? 1.457 -5.537 -16.406 1.00 97.25 222 ILE A O 1
ATOM 1720 N N . ILE A 1 223 ? 1.732 -6.339 -14.322 1.00 96.94 223 ILE A N 1
ATOM 1721 C CA . ILE A 1 223 ? 3.169 -6.600 -14.437 1.00 96.94 223 ILE A CA 1
ATOM 1722 C C . ILE A 1 223 ? 3.443 -8.088 -14.297 1.00 96.94 223 ILE A C 1
ATOM 1724 O O . ILE A 1 223 ? 3.023 -8.718 -13.324 1.00 96.94 223 ILE A O 1
ATOM 1728 N N . GLY A 1 224 ? 4.216 -8.614 -15.236 1.00 96.00 224 GLY A N 1
ATOM 1729 C CA . GLY A 1 224 ? 4.783 -9.945 -15.185 1.00 96.00 224 GLY A CA 1
ATOM 1730 C C . GLY A 1 224 ? 6.017 -10.051 -14.294 1.00 96.00 224 GLY A C 1
ATOM 1731 O O . GLY A 1 224 ? 6.971 -9.283 -14.426 1.00 96.00 224 GLY A O 1
ATOM 1732 N N . MET A 1 225 ? 6.010 -11.009 -13.367 1.00 94.75 225 MET A N 1
ATOM 1733 C CA . MET A 1 225 ? 7.070 -11.196 -12.376 1.00 94.75 225 MET A CA 1
ATOM 1734 C C . MET A 1 225 ? 7.513 -12.657 -12.302 1.00 94.75 225 MET A C 1
ATOM 1736 O O . MET A 1 225 ? 6.733 -13.557 -11.996 1.00 94.75 225 MET A O 1
ATOM 1740 N N . ASP A 1 226 ? 8.809 -12.882 -12.517 1.00 95.00 226 ASP A N 1
ATOM 1741 C CA . ASP A 1 226 ? 9.449 -14.182 -12.315 1.00 95.00 226 ASP A CA 1
ATOM 1742 C C . ASP A 1 226 ? 9.661 -14.435 -10.818 1.00 95.00 226 ASP A C 1
ATOM 1744 O O . ASP A 1 226 ? 10.359 -13.658 -10.158 1.00 95.00 226 ASP A O 1
ATOM 1748 N N . LYS A 1 227 ? 9.058 -15.491 -10.263 1.00 92.19 227 LYS A N 1
ATOM 1749 C CA . LYS A 1 227 ? 9.120 -15.776 -8.824 1.00 92.19 227 LYS A CA 1
ATOM 1750 C C . LYS A 1 227 ? 10.454 -16.393 -8.415 1.00 92.19 227 LYS A C 1
ATOM 1752 O O . LYS A 1 227 ? 11.179 -16.970 -9.225 1.00 92.19 227 LYS A O 1
ATOM 1757 N N . GLN A 1 228 ? 10.783 -16.288 -7.132 1.00 88.75 228 GLN A N 1
ATOM 1758 C CA . GLN A 1 228 ? 11.902 -17.022 -6.539 1.00 88.75 228 GLN A CA 1
ATOM 1759 C C . GLN A 1 228 ? 11.685 -18.537 -6.632 1.00 88.75 228 GLN A C 1
ATOM 1761 O O . GLN A 1 228 ? 10.598 -19.041 -6.366 1.00 88.75 228 GLN A O 1
ATOM 1766 N N . LYS A 1 229 ? 12.739 -19.259 -7.014 1.00 88.88 229 LYS A N 1
ATOM 1767 C CA . LYS A 1 229 ? 12.796 -20.726 -7.100 1.00 88.88 229 LYS A CA 1
ATOM 1768 C C . LYS A 1 229 ? 14.245 -21.183 -6.949 1.00 88.88 229 LYS A C 1
ATOM 1770 O O . LYS A 1 229 ? 15.126 -20.361 -6.683 1.00 88.88 229 LYS A O 1
ATOM 1775 N N . THR A 1 230 ? 14.502 -22.480 -7.089 1.00 90.12 230 THR A N 1
ATOM 1776 C CA . THR A 1 230 ? 15.858 -22.993 -6.888 1.00 90.12 230 THR A CA 1
ATOM 1777 C C . THR A 1 230 ? 16.819 -22.456 -7.965 1.00 90.12 230 THR A C 1
ATOM 1779 O O . THR A 1 230 ? 16.416 -22.298 -9.126 1.00 90.12 230 THR A O 1
ATOM 1782 N N . PRO A 1 231 ? 18.086 -22.158 -7.612 1.00 90.50 231 PRO A N 1
ATOM 1783 C CA . PRO A 1 231 ? 19.079 -21.666 -8.565 1.00 90.50 231 PRO A CA 1
ATOM 1784 C C . PRO A 1 231 ? 19.238 -22.568 -9.789 1.00 90.50 231 PRO A C 1
ATOM 1786 O O . PRO A 1 231 ? 19.473 -22.072 -10.883 1.00 90.50 231 PRO A O 1
ATOM 1789 N N . GLU A 1 232 ? 19.075 -23.880 -9.628 1.00 91.75 232 GLU A N 1
ATOM 1790 C CA . GLU A 1 232 ? 19.237 -24.867 -10.697 1.00 91.75 232 GLU A CA 1
ATOM 1791 C C . GLU A 1 232 ? 18.198 -24.663 -11.804 1.00 91.75 232 GLU A C 1
ATOM 1793 O O . GLU A 1 232 ? 18.553 -24.645 -12.980 1.00 91.75 232 GLU A O 1
ATOM 1798 N N . ILE A 1 233 ? 16.935 -24.427 -11.433 1.00 92.06 233 ILE A N 1
ATOM 1799 C CA . ILE A 1 233 ? 15.849 -24.153 -12.387 1.00 92.06 233 ILE A CA 1
ATOM 1800 C C . ILE A 1 233 ? 16.108 -22.833 -13.120 1.00 92.06 233 ILE A C 1
ATOM 1802 O O . ILE A 1 233 ? 15.933 -22.744 -14.334 1.00 92.06 233 ILE A O 1
ATOM 1806 N N . ILE A 1 234 ? 16.546 -21.805 -12.388 1.00 92.88 234 ILE A N 1
ATOM 1807 C CA . ILE A 1 234 ? 16.826 -20.482 -12.958 1.00 92.88 234 ILE A CA 1
ATOM 1808 C C . ILE A 1 234 ? 17.996 -20.561 -13.935 1.00 92.88 234 ILE A C 1
ATOM 1810 O O . ILE A 1 234 ? 17.914 -20.021 -15.033 1.00 92.88 234 ILE A O 1
ATOM 1814 N N . MET A 1 235 ? 19.084 -21.227 -13.550 1.00 93.12 235 MET A N 1
ATOM 1815 C CA . MET A 1 235 ? 20.281 -21.333 -14.378 1.00 93.12 235 MET A CA 1
ATOM 1816 C C . MET A 1 235 ? 20.042 -22.186 -15.622 1.00 93.12 235 MET A C 1
ATOM 1818 O O . MET A 1 235 ? 20.527 -21.814 -16.686 1.00 93.12 235 MET A O 1
ATOM 1822 N N . ALA A 1 236 ? 19.258 -23.266 -15.525 1.00 92.50 236 ALA A N 1
ATOM 1823 C CA . ALA A 1 236 ? 18.898 -24.089 -16.680 1.00 92.50 236 ALA A CA 1
ATOM 1824 C C . ALA A 1 236 ? 18.210 -23.268 -17.783 1.00 92.50 236 ALA A C 1
ATOM 1826 O O . ALA A 1 236 ? 18.562 -23.410 -18.949 1.00 92.50 236 ALA A O 1
ATOM 1827 N N . ALA A 1 237 ? 17.321 -22.337 -17.416 1.00 92.62 237 ALA A N 1
ATOM 1828 C CA . ALA A 1 237 ? 16.649 -21.459 -18.375 1.00 92.62 237 ALA A CA 1
ATOM 1829 C C . ALA A 1 237 ? 17.613 -20.572 -19.182 1.00 92.62 237 ALA A C 1
ATOM 1831 O O . ALA A 1 237 ? 17.263 -20.121 -20.266 1.00 92.62 237 ALA A O 1
ATOM 1832 N N . TYR A 1 238 ? 18.821 -20.315 -18.677 1.00 92.31 238 TYR A N 1
ATOM 1833 C CA . TYR A 1 238 ? 19.808 -19.473 -19.355 1.00 92.31 238 TYR A CA 1
ATOM 1834 C C . TYR A 1 238 ? 21.029 -20.236 -19.870 1.00 92.31 238 TYR A C 1
ATOM 1836 O O . TYR A 1 238 ? 21.853 -19.655 -20.569 1.00 92.31 238 TYR A O 1
ATOM 1844 N N . HIS A 1 239 ? 21.141 -21.526 -19.566 1.00 92.62 239 HIS A N 1
ATOM 1845 C CA . HIS A 1 239 ? 22.190 -22.420 -20.049 1.00 92.62 239 HIS A CA 1
ATOM 1846 C C . HIS A 1 239 ? 21.549 -23.582 -20.811 1.00 92.62 239 HIS A C 1
ATOM 1848 O O . HIS A 1 239 ? 21.609 -24.735 -20.384 1.00 92.62 239 HIS A O 1
ATOM 1854 N N . ASP A 1 240 ? 20.905 -23.257 -21.932 1.00 93.88 240 ASP A N 1
ATOM 1855 C CA . ASP A 1 240 ? 20.209 -24.243 -22.748 1.00 93.88 240 ASP A CA 1
ATOM 1856 C C . ASP A 1 240 ? 21.164 -25.205 -23.459 1.00 93.88 240 ASP A C 1
ATOM 1858 O O . ASP A 1 240 ? 22.264 -24.843 -23.887 1.00 93.88 240 ASP A O 1
ATOM 1862 N N . SER A 1 241 ? 20.698 -26.439 -23.645 1.00 93.44 241 SER A N 1
ATOM 1863 C CA . SER A 1 241 ? 21.469 -27.509 -24.283 1.00 93.44 241 SER A CA 1
ATOM 1864 C C . SER A 1 241 ? 21.801 -27.252 -25.761 1.00 93.44 241 SER A C 1
ATOM 1866 O O . SER A 1 241 ? 22.734 -27.854 -26.294 1.00 93.44 241 SER A O 1
ATOM 1868 N N . GLN A 1 242 ? 21.069 -26.353 -26.429 1.00 95.06 242 GLN A N 1
ATOM 1869 C CA . GLN A 1 242 ? 21.236 -26.028 -27.851 1.00 95.06 242 GLN A CA 1
ATOM 1870 C C . GLN A 1 242 ? 22.183 -24.837 -28.097 1.00 95.06 242 GLN A C 1
ATOM 1872 O O . GLN A 1 242 ? 22.510 -24.531 -29.250 1.00 95.06 242 GLN A O 1
ATOM 1877 N N . GLY A 1 243 ? 22.638 -24.162 -27.035 1.00 94.75 243 GLY A N 1
ATOM 1878 C CA . GLY A 1 243 ? 23.506 -22.987 -27.093 1.00 94.75 243 GLY A CA 1
ATOM 1879 C C . GLY A 1 243 ? 22.864 -21.753 -27.739 1.00 94.75 243 GLY A C 1
ATOM 1880 O O . GLY A 1 243 ? 23.587 -20.864 -28.196 1.00 94.75 243 GLY A O 1
ATOM 1881 N N . ILE A 1 244 ? 21.533 -21.680 -27.825 1.00 97.06 244 ILE A N 1
ATOM 1882 C CA . ILE A 1 244 ? 20.829 -20.540 -28.438 1.00 97.06 244 ILE A CA 1
ATOM 1883 C C . ILE A 1 244 ? 20.940 -19.306 -27.537 1.00 97.06 244 ILE A C 1
ATOM 1885 O O . ILE A 1 244 ? 21.215 -18.214 -28.034 1.00 97.06 244 ILE A O 1
ATOM 1889 N N . THR A 1 245 ? 20.829 -19.471 -26.218 1.00 95.19 245 THR A N 1
ATOM 1890 C CA . THR A 1 245 ? 20.991 -18.378 -25.248 1.00 95.19 245 THR A CA 1
ATOM 1891 C C . THR A 1 245 ? 22.397 -17.804 -25.302 1.00 95.19 245 THR A C 1
ATOM 1893 O O . THR A 1 245 ? 22.559 -16.588 -25.330 1.00 95.19 245 THR A O 1
ATOM 1896 N N . ALA A 1 246 ? 23.423 -18.653 -25.401 1.00 95.31 246 ALA A N 1
ATOM 1897 C CA . ALA A 1 246 ? 24.802 -18.191 -25.545 1.00 95.31 246 ALA A CA 1
ATOM 1898 C C . ALA A 1 246 ? 24.992 -17.345 -26.818 1.00 95.31 246 ALA A C 1
ATOM 1900 O O . ALA A 1 246 ? 25.590 -16.272 -26.750 1.00 95.31 246 ALA A O 1
ATOM 1901 N N . LYS A 1 247 ? 24.410 -17.763 -27.953 1.00 96.69 247 LYS A N 1
ATOM 1902 C CA . LYS A 1 247 ? 24.419 -16.979 -29.205 1.00 96.69 247 LYS A CA 1
ATOM 1903 C C . LYS A 1 247 ? 23.692 -15.644 -29.053 1.00 96.69 247 LYS A C 1
ATOM 1905 O O . LYS A 1 247 ? 24.215 -14.615 -29.466 1.00 96.69 247 LYS A O 1
ATOM 1910 N N . PHE A 1 248 ? 22.525 -15.635 -28.406 1.00 96.19 248 PHE A N 1
ATOM 1911 C CA . PHE A 1 248 ? 21.796 -14.401 -28.094 1.00 96.19 248 PHE A CA 1
ATOM 1912 C C . PHE A 1 248 ? 22.627 -13.444 -27.230 1.00 96.19 248 PHE A C 1
ATOM 1914 O O . PHE A 1 248 ? 22.631 -12.231 -27.454 1.00 96.19 248 PHE A O 1
ATOM 1921 N N . LYS A 1 249 ? 23.373 -13.986 -26.259 1.00 95.56 249 LYS A N 1
ATOM 1922 C CA . LYS A 1 249 ? 24.251 -13.191 -25.399 1.00 95.56 249 LYS A CA 1
ATOM 1923 C C . LYS A 1 249 ? 25.453 -12.615 -26.131 1.00 95.56 249 LYS A C 1
ATOM 1925 O O . LYS A 1 249 ? 25.786 -11.458 -25.896 1.00 95.56 249 LYS A O 1
ATOM 1930 N N . LEU A 1 250 ? 26.048 -13.372 -27.044 1.00 96.50 250 LEU A N 1
ATOM 1931 C CA . LEU A 1 250 ? 27.188 -12.926 -27.844 1.00 96.50 250 LEU A CA 1
ATOM 1932 C C . LEU A 1 250 ? 26.802 -11.960 -28.979 1.00 96.50 250 LEU A C 1
ATOM 1934 O O . LEU A 1 250 ? 27.616 -11.112 -29.344 1.00 96.50 250 LEU A O 1
ATOM 1938 N N . ASN A 1 251 ? 25.549 -11.990 -29.456 1.00 96.25 251 ASN A N 1
ATOM 1939 C CA . ASN A 1 251 ? 25.056 -11.102 -30.521 1.00 96.25 251 ASN A CA 1
ATOM 1940 C C . ASN A 1 251 ? 25.285 -9.604 -30.238 1.00 96.25 251 ASN A C 1
ATOM 1942 O O . ASN A 1 251 ? 25.447 -8.825 -31.177 1.00 96.25 251 ASN A O 1
ATOM 1946 N N . ILE A 1 252 ? 25.379 -9.193 -28.964 1.00 96.00 252 ILE A N 1
ATOM 1947 C CA . ILE A 1 252 ? 25.647 -7.793 -28.596 1.00 96.00 252 ILE A CA 1
ATOM 1948 C C . ILE A 1 252 ? 26.940 -7.252 -29.215 1.00 96.00 252 ILE A C 1
ATOM 1950 O O . ILE A 1 252 ? 27.012 -6.068 -29.535 1.00 96.00 252 ILE A O 1
ATOM 1954 N N . LEU A 1 253 ? 27.945 -8.111 -29.414 1.00 95.88 253 LEU A N 1
ATOM 1955 C CA . LEU A 1 253 ? 29.236 -7.751 -30.004 1.00 95.88 253 LEU A CA 1
ATOM 1956 C C . LEU A 1 253 ? 29.075 -7.419 -31.491 1.00 95.88 253 LEU A C 1
ATOM 1958 O O . LEU A 1 253 ? 29.531 -6.377 -31.965 1.00 95.88 253 LEU A O 1
ATOM 1962 N N . SER A 1 254 ? 28.357 -8.282 -32.209 1.00 94.50 254 SER A N 1
ATOM 1963 C CA . SER A 1 254 ? 28.035 -8.110 -33.624 1.00 94.50 254 SER A CA 1
ATOM 1964 C C . SER A 1 254 ? 27.126 -6.899 -33.861 1.00 94.50 254 SER A C 1
ATOM 1966 O O . SER A 1 254 ? 27.341 -6.139 -34.808 1.00 94.50 254 SER A O 1
ATOM 1968 N N . HIS A 1 255 ? 26.147 -6.666 -32.984 1.00 93.69 255 HIS A N 1
ATOM 1969 C CA . HIS A 1 255 ? 25.282 -5.489 -33.056 1.00 93.69 255 HIS A CA 1
ATOM 1970 C C . HIS A 1 255 ? 26.055 -4.195 -32.759 1.00 93.69 255 HIS A C 1
ATOM 1972 O O . HIS A 1 255 ? 25.912 -3.220 -33.495 1.00 93.69 255 HIS A O 1
ATOM 1978 N N . ALA A 1 256 ? 26.949 -4.192 -31.764 1.00 93.62 256 ALA A N 1
ATOM 1979 C CA . ALA A 1 256 ? 27.830 -3.053 -31.513 1.00 93.62 256 ALA A CA 1
ATOM 1980 C C . ALA A 1 256 ? 28.686 -2.720 -32.749 1.00 93.62 256 ALA A C 1
ATOM 1982 O O . ALA A 1 256 ? 28.703 -1.570 -33.182 1.00 93.62 256 ALA A O 1
ATOM 1983 N N . ASN A 1 257 ? 29.323 -3.713 -33.380 1.00 93.38 257 ASN A N 1
ATOM 1984 C CA . ASN A 1 257 ? 30.090 -3.510 -34.618 1.00 93.38 257 ASN A CA 1
ATOM 1985 C C . ASN A 1 257 ? 29.253 -2.832 -35.725 1.00 93.38 257 ASN A C 1
ATOM 1987 O O . ASN A 1 257 ? 29.727 -1.895 -36.377 1.00 93.38 257 ASN A O 1
ATOM 1991 N N . ARG A 1 258 ? 27.989 -3.248 -35.905 1.00 90.75 258 ARG A N 1
ATOM 1992 C CA . ARG A 1 258 ? 27.053 -2.614 -36.854 1.00 90.75 258 ARG A CA 1
ATOM 1993 C C . ARG A 1 258 ? 26.758 -1.158 -36.492 1.00 90.75 258 ARG A C 1
ATOM 1995 O O . ARG A 1 258 ? 26.971 -0.290 -37.329 1.00 90.75 258 ARG A O 1
ATOM 2002 N N . LEU A 1 259 ? 26.376 -0.874 -35.244 1.00 89.56 259 LEU A N 1
ATOM 2003 C CA . LEU A 1 259 ? 26.055 0.489 -34.786 1.00 89.56 259 LEU A CA 1
ATOM 2004 C C . LEU A 1 259 ? 27.214 1.471 -34.992 1.00 89.56 259 LEU A C 1
ATOM 2006 O O . LEU A 1 259 ? 27.001 2.609 -35.412 1.00 89.56 259 LEU A O 1
ATOM 2010 N N . PHE A 1 260 ? 28.446 1.038 -34.715 1.00 88.88 260 PHE A N 1
ATOM 2011 C CA . PHE A 1 260 ? 29.626 1.862 -34.971 1.00 88.88 260 PHE A CA 1
ATOM 2012 C C . PHE A 1 260 ? 29.869 2.058 -36.470 1.00 88.88 260 PHE A C 1
ATOM 2014 O O . PHE A 1 260 ? 30.190 3.175 -36.868 1.00 88.88 260 PHE A O 1
ATOM 2021 N N . SER A 1 261 ? 29.696 1.015 -37.290 1.00 88.69 261 SER A N 1
ATOM 2022 C CA . SER A 1 261 ? 29.828 1.103 -38.754 1.00 88.69 261 SER A CA 1
ATOM 2023 C C . SER A 1 261 ? 28.827 2.101 -39.348 1.00 88.69 261 SER A C 1
ATOM 2025 O O . SER A 1 261 ? 29.215 2.985 -40.114 1.00 88.69 261 SER A O 1
ATOM 2027 N N . ASP A 1 262 ? 27.565 2.021 -38.920 1.00 86.38 262 ASP A N 1
ATOM 2028 C CA . ASP A 1 262 ? 26.489 2.912 -39.361 1.00 86.38 262 ASP A CA 1
ATOM 2029 C C . ASP A 1 262 ? 26.758 4.368 -38.961 1.00 86.38 262 ASP A C 1
ATOM 2031 O O . ASP A 1 262 ? 26.548 5.284 -39.756 1.00 86.38 262 ASP A O 1
ATOM 2035 N N . TYR A 1 263 ? 27.266 4.595 -37.744 1.00 84.06 263 TYR A N 1
ATOM 2036 C CA . TYR A 1 263 ? 27.563 5.941 -37.256 1.00 84.06 263 TYR A CA 1
ATOM 2037 C C . TYR A 1 263 ? 28.749 6.601 -37.980 1.00 84.06 263 TYR A C 1
ATOM 2039 O O . TYR A 1 263 ? 28.689 7.788 -38.300 1.00 84.06 263 TYR A O 1
ATOM 2047 N N . VAL A 1 264 ? 29.833 5.865 -38.257 1.00 83.56 264 VAL A N 1
ATOM 2048 C CA . VAL A 1 264 ? 31.035 6.449 -38.893 1.00 83.56 264 VAL A CA 1
ATOM 2049 C C . VAL A 1 264 ? 30.913 6.625 -40.409 1.00 83.56 264 VAL A C 1
ATOM 2051 O O . VAL A 1 264 ? 31.648 7.445 -40.983 1.00 83.56 264 VAL A O 1
ATOM 2054 N N . GLY A 1 265 ? 30.010 5.869 -41.042 1.00 76.06 265 GLY A N 1
ATOM 2055 C CA . GLY A 1 265 ? 29.663 5.929 -42.463 1.00 76.06 265 GLY A CA 1
ATOM 2056 C C . GLY A 1 265 ? 30.791 5.584 -43.459 1.00 76.06 265 GLY A C 1
ATOM 2057 O O . GLY A 1 265 ? 31.990 5.692 -43.171 1.00 76.06 265 GLY A O 1
ATOM 2058 N N . GLY A 1 266 ? 30.391 5.240 -44.692 1.00 64.75 266 GLY A N 1
ATOM 2059 C CA . GLY A 1 266 ? 31.269 4.829 -45.805 1.00 64.75 266 GLY A CA 1
ATOM 2060 C C . GLY A 1 266 ? 31.531 3.314 -45.856 1.00 64.75 266 GLY A C 1
ATOM 2061 O O . GLY A 1 266 ? 30.911 2.565 -45.115 1.00 64.75 266 GLY A O 1
ATOM 2062 N N . ASP A 1 267 ? 32.484 2.857 -46.681 1.00 58.25 267 ASP A N 1
ATOM 2063 C CA . ASP A 1 267 ? 32.883 1.430 -46.796 1.00 58.25 267 ASP A CA 1
ATOM 2064 C C . ASP A 1 267 ? 33.675 0.896 -45.573 1.00 58.25 267 ASP A C 1
ATOM 2066 O O . ASP A 1 267 ? 34.348 -0.135 -45.637 1.00 58.25 267 ASP A O 1
ATOM 2070 N N . LEU A 1 268 ? 33.658 1.615 -44.448 1.00 65.06 268 LEU A N 1
ATOM 2071 C CA . LEU A 1 268 ? 34.412 1.276 -43.243 1.00 65.06 268 LEU A CA 1
ATOM 2072 C C . LEU A 1 268 ? 33.572 0.378 -42.331 1.00 65.06 268 LEU A C 1
ATOM 2074 O O . LEU A 1 268 ? 32.721 0.863 -41.591 1.00 65.06 268 LEU A O 1
ATOM 2078 N N . GLN A 1 269 ? 33.861 -0.923 -42.334 1.00 71.38 269 GLN A N 1
ATOM 2079 C CA . GLN A 1 269 ? 33.338 -1.837 -41.319 1.00 71.38 269 GLN A CA 1
ATOM 2080 C C . GLN A 1 269 ? 34.116 -1.677 -40.012 1.00 71.38 269 GLN A C 1
ATOM 2082 O O . GLN A 1 269 ? 35.325 -1.922 -39.943 1.00 71.38 269 GLN A O 1
ATOM 2087 N N . ALA A 1 270 ? 33.415 -1.255 -38.967 1.00 76.31 270 ALA A N 1
ATOM 2088 C CA . ALA A 1 270 ? 33.950 -1.174 -37.624 1.00 76.31 270 ALA A CA 1
ATOM 2089 C C . ALA A 1 270 ? 33.942 -2.580 -36.996 1.00 76.31 270 ALA A C 1
ATOM 2091 O O . ALA A 1 270 ? 32.900 -3.095 -36.609 1.00 76.31 270 ALA A O 1
ATOM 2092 N N . ASN A 1 271 ? 35.121 -3.196 -36.891 1.00 84.44 271 ASN A N 1
ATOM 2093 C CA . ASN A 1 271 ? 35.315 -4.509 -36.265 1.00 84.44 271 ASN A CA 1
ATOM 2094 C C . ASN A 1 271 ? 35.938 -4.332 -34.876 1.00 84.44 271 ASN A C 1
ATOM 2096 O O . ASN A 1 271 ? 37.120 -4.611 -34.673 1.00 84.44 271 ASN A O 1
ATOM 2100 N N . LEU A 1 272 ? 35.158 -3.786 -33.939 1.00 88.62 272 LEU A N 1
ATOM 2101 C CA . LEU A 1 272 ? 35.606 -3.539 -32.565 1.00 88.62 272 LEU A CA 1
ATOM 2102 C C . LEU A 1 272 ? 35.772 -4.852 -31.798 1.00 88.62 272 LEU A C 1
ATOM 2104 O O . LEU A 1 272 ? 36.720 -4.998 -31.028 1.00 88.62 272 LEU A O 1
ATOM 2108 N N . PHE A 1 273 ? 34.854 -5.792 -32.026 1.00 93.88 273 PHE A N 1
ATOM 2109 C CA . PHE A 1 273 ? 34.797 -7.074 -31.337 1.00 93.88 273 PHE A CA 1
ATOM 2110 C C . PHE A 1 273 ? 34.886 -8.239 -32.317 1.00 93.88 273 PHE A C 1
ATOM 2112 O O . PHE A 1 273 ? 34.220 -8.243 -33.351 1.00 93.88 273 PHE A O 1
ATOM 2119 N N . ASP A 1 274 ? 35.673 -9.243 -31.947 1.00 93.88 274 ASP A N 1
ATOM 2120 C CA . ASP A 1 274 ? 35.685 -10.562 -32.570 1.00 93.88 274 ASP A CA 1
ATOM 2121 C C . ASP A 1 274 ? 34.989 -11.531 -31.614 1.00 93.88 274 ASP A C 1
ATOM 2123 O O . ASP A 1 274 ? 35.509 -11.814 -30.535 1.00 93.88 274 ASP A O 1
ATOM 2127 N N . GLU A 1 275 ? 33.800 -11.999 -31.992 1.00 93.56 275 GLU A N 1
ATOM 2128 C CA . GLU A 1 275 ? 32.947 -12.856 -31.162 1.00 93.56 275 GLU A CA 1
ATOM 2129 C C . GLU A 1 275 ? 33.679 -14.109 -30.656 1.00 93.56 275 GLU A C 1
ATOM 2131 O O . GLU A 1 275 ? 33.464 -14.521 -29.518 1.00 93.56 275 GLU A O 1
ATOM 2136 N N . ALA A 1 276 ? 34.616 -14.661 -31.440 1.00 95.19 276 ALA A N 1
ATOM 2137 C CA . ALA A 1 276 ? 35.377 -15.857 -31.073 1.00 95.19 276 ALA A CA 1
ATOM 2138 C C . ALA A 1 276 ? 36.283 -15.660 -29.842 1.00 95.19 276 ALA A C 1
ATOM 2140 O O . ALA A 1 276 ? 36.754 -16.636 -29.257 1.00 95.19 276 ALA A O 1
ATOM 2141 N N . LYS A 1 277 ? 36.524 -14.408 -29.436 1.00 96.88 277 LYS A N 1
ATOM 2142 C CA . LYS A 1 277 ? 37.349 -14.040 -28.275 1.00 96.88 277 LYS A CA 1
ATOM 2143 C C . LYS A 1 277 ? 36.545 -13.875 -26.991 1.00 96.88 277 LYS A C 1
ATOM 2145 O O . LYS A 1 277 ? 37.115 -13.485 -25.973 1.00 96.88 277 LYS A O 1
ATOM 2150 N N . TYR A 1 278 ? 35.246 -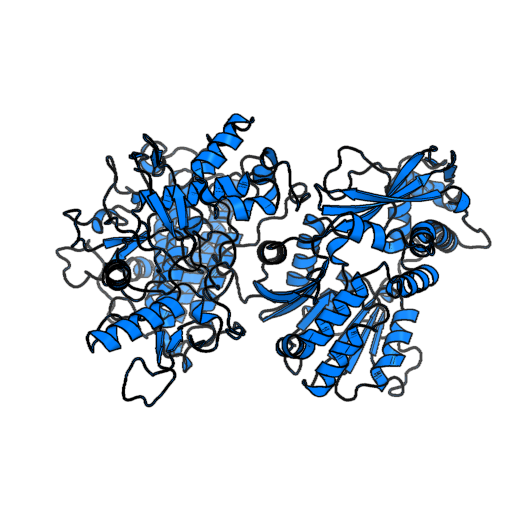14.157 -27.020 1.00 97.50 278 TYR A N 1
ATOM 2151 C CA . TYR A 1 278 ? 34.352 -13.985 -25.882 1.00 97.50 278 TYR A CA 1
ATOM 2152 C C . TYR A 1 278 ? 33.546 -15.255 -25.622 1.00 97.50 278 TYR A C 1
ATOM 2154 O O . TYR A 1 278 ? 33.240 -16.028 -26.527 1.00 97.50 278 TYR A O 1
ATOM 2162 N N . SER A 1 279 ? 33.167 -15.459 -24.365 1.00 96.94 279 SER A N 1
ATOM 2163 C CA . SER A 1 279 ? 32.199 -16.484 -23.976 1.00 96.94 279 SER A CA 1
ATOM 2164 C C . SER A 1 279 ? 31.143 -15.905 -23.045 1.00 96.94 279 SER A C 1
ATOM 2166 O O . SER A 1 279 ? 31.396 -14.942 -22.322 1.00 96.94 279 SER A O 1
ATOM 2168 N N . TYR A 1 280 ? 29.943 -16.480 -23.073 1.00 95.94 280 TYR A N 1
ATOM 2169 C CA . TYR A 1 280 ? 28.875 -16.114 -22.151 1.00 95.94 280 TYR A CA 1
ATOM 2170 C C . TYR A 1 280 ? 29.038 -16.856 -20.819 1.00 95.94 280 TYR A C 1
ATOM 2172 O O . TYR A 1 280 ? 29.171 -18.079 -20.801 1.00 95.94 280 TYR A O 1
ATOM 2180 N N . VAL A 1 281 ? 28.973 -16.114 -19.711 1.00 94.88 281 VAL A N 1
ATOM 2181 C CA . VAL A 1 281 ? 28.987 -16.655 -18.347 1.00 94.88 281 VAL A CA 1
ATOM 2182 C C . VAL A 1 281 ? 27.771 -16.138 -17.580 1.00 94.88 281 VAL A C 1
ATOM 2184 O O . VAL A 1 281 ? 27.601 -14.930 -17.391 1.00 94.88 281 VAL A O 1
ATOM 2187 N N . GLY A 1 282 ? 26.914 -17.055 -17.134 1.0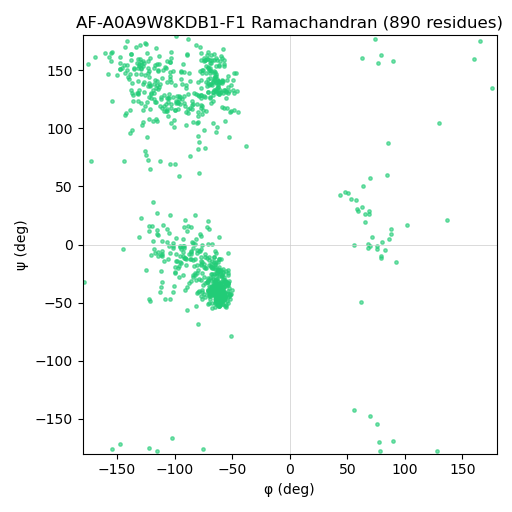0 92.75 282 GLY A N 1
ATOM 2188 C CA . GLY A 1 282 ? 25.805 -16.769 -16.229 1.00 92.75 282 GLY A CA 1
ATOM 2189 C C . GLY A 1 282 ? 26.150 -17.127 -14.784 1.00 92.75 282 GLY A C 1
ATOM 2190 O O . GLY A 1 282 ? 26.673 -18.207 -14.516 1.00 92.75 282 GLY A O 1
ATOM 2191 N N . GLU A 1 283 ? 25.790 -16.258 -13.843 1.00 91.75 283 GLU A N 1
ATOM 2192 C CA . GLU A 1 283 ? 25.959 -16.504 -12.407 1.00 91.75 283 GLU A CA 1
ATOM 2193 C C . GLU A 1 283 ? 24.671 -16.194 -11.651 1.00 91.75 283 GLU A C 1
ATOM 2195 O O . GLU A 1 283 ? 23.994 -15.209 -11.945 1.00 91.75 283 GLU A O 1
ATOM 2200 N N . TYR A 1 284 ? 24.332 -17.019 -10.660 1.00 89.25 284 TYR A N 1
ATOM 2201 C CA . TYR A 1 284 ? 23.207 -16.744 -9.775 1.00 89.25 284 TYR A CA 1
ATOM 2202 C C . TYR A 1 284 ? 23.698 -16.149 -8.460 1.00 89.25 284 TYR A C 1
ATOM 2204 O O . TYR A 1 284 ? 24.374 -16.816 -7.675 1.00 89.25 284 TYR A O 1
ATOM 2212 N N . ASP A 1 285 ? 23.308 -14.907 -8.204 1.00 85.25 285 ASP A N 1
ATOM 2213 C CA . ASP A 1 285 ? 23.491 -14.274 -6.910 1.00 85.25 285 ASP A CA 1
ATOM 2214 C C . ASP A 1 285 ? 22.321 -14.675 -6.006 1.00 85.25 285 ASP A C 1
ATOM 2216 O O . ASP A 1 285 ? 21.191 -14.202 -6.164 1.00 85.25 285 ASP A O 1
ATOM 2220 N N . LYS A 1 286 ? 22.594 -15.580 -5.060 1.00 78.81 286 LYS A N 1
ATOM 2221 C CA . LYS A 1 286 ? 21.601 -16.044 -4.082 1.00 78.81 286 LYS A CA 1
ATOM 2222 C C . LYS A 1 286 ? 21.151 -14.916 -3.157 1.00 78.81 286 LYS A C 1
ATOM 2224 O O . LYS A 1 286 ? 19.972 -14.862 -2.817 1.00 78.81 286 LYS A O 1
ATOM 2229 N N . GLU A 1 287 ? 22.062 -14.020 -2.779 1.00 69.56 287 GLU A N 1
ATOM 2230 C CA . GLU A 1 287 ? 21.763 -12.919 -1.865 1.00 69.56 287 GLU A CA 1
ATOM 2231 C C . GLU A 1 287 ? 20.977 -11.815 -2.546 1.00 69.56 287 GLU A C 1
ATOM 2233 O O . GLU A 1 287 ? 20.147 -11.204 -1.890 1.00 69.56 287 GLU A O 1
ATOM 2238 N N . ALA A 1 288 ? 21.221 -11.536 -3.829 1.00 69.69 288 ALA A N 1
ATOM 2239 C CA . ALA A 1 288 ? 20.474 -10.566 -4.633 1.00 69.69 288 ALA A CA 1
ATOM 2240 C C . ALA A 1 288 ? 19.291 -11.196 -5.394 1.00 69.69 288 ALA A C 1
ATOM 2242 O O . ALA A 1 288 ? 18.516 -10.465 -6.017 1.00 69.69 288 ALA A O 1
ATOM 2243 N N . SER A 1 289 ? 19.101 -12.517 -5.272 1.00 82.56 289 SER A N 1
ATOM 2244 C CA . SER A 1 289 ? 18.023 -13.285 -5.896 1.00 82.56 289 SER A CA 1
ATOM 2245 C C . SER A 1 289 ? 17.886 -12.945 -7.382 1.00 82.56 289 SER A C 1
ATOM 2247 O O . SER A 1 289 ? 16.791 -12.682 -7.891 1.00 82.56 289 SER A O 1
ATOM 2249 N N . GLN A 1 290 ? 19.020 -12.880 -8.075 1.00 87.50 290 GLN A N 1
ATOM 2250 C CA . GLN A 1 290 ? 19.092 -12.470 -9.471 1.00 87.50 290 GLN A CA 1
ATOM 2251 C C . GLN A 1 290 ? 20.152 -13.269 -10.221 1.00 87.50 290 GLN A C 1
ATOM 2253 O O . GLN A 1 290 ? 21.191 -13.631 -9.671 1.00 87.50 290 GLN A O 1
ATOM 2258 N N . ARG A 1 291 ? 19.902 -13.509 -11.507 1.00 91.88 291 ARG A N 1
ATOM 2259 C CA . ARG A 1 291 ? 20.895 -14.065 -12.428 1.00 91.88 291 ARG A CA 1
ATOM 2260 C C . ARG A 1 291 ? 21.638 -12.921 -13.103 1.00 91.88 291 ARG A C 1
ATOM 2262 O O . ARG A 1 291 ? 21.002 -12.132 -13.790 1.00 91.88 291 ARG A O 1
ATOM 2269 N N . ASN A 1 292 ? 22.955 -12.860 -12.973 1.00 91.94 292 ASN A N 1
ATOM 2270 C CA . ASN A 1 292 ? 23.819 -11.918 -13.683 1.00 91.94 292 ASN A CA 1
ATOM 2271 C C . ASN A 1 292 ? 24.374 -12.573 -14.957 1.00 91.94 292 ASN A C 1
ATOM 2273 O O . ASN A 1 292 ? 24.666 -13.770 -14.964 1.00 91.94 292 ASN A O 1
ATOM 2277 N N . ALA A 1 293 ? 24.490 -11.808 -16.042 1.00 93.62 293 ALA A N 1
ATOM 2278 C CA . ALA A 1 293 ? 25.144 -12.232 -17.279 1.00 93.62 293 ALA A CA 1
ATOM 2279 C C . ALA A 1 293 ? 26.398 -11.406 -17.550 1.00 93.62 293 ALA A C 1
ATOM 2281 O O . ALA A 1 293 ? 26.363 -10.173 -17.511 1.00 93.62 293 ALA A O 1
ATOM 2282 N N . PHE A 1 294 ? 27.468 -12.110 -17.906 1.00 95.50 294 PHE A N 1
ATOM 2283 C CA . PHE A 1 294 ? 28.744 -11.534 -18.289 1.00 95.50 294 PHE A CA 1
ATOM 2284 C C . PHE A 1 294 ? 29.213 -12.076 -19.639 1.00 95.50 294 PHE A C 1
ATOM 2286 O O . PHE A 1 294 ? 28.900 -13.210 -20.010 1.00 95.50 294 PHE A O 1
ATOM 2293 N N . LEU A 1 295 ? 30.018 -11.277 -20.334 1.00 96.88 295 LEU A N 1
ATOM 2294 C CA . LEU A 1 295 ? 30.931 -11.754 -21.363 1.00 96.88 295 LEU A CA 1
ATOM 2295 C C . LEU A 1 295 ? 32.330 -11.875 -20.765 1.00 96.88 295 LEU A C 1
ATOM 2297 O O . LEU A 1 295 ? 32.878 -10.889 -20.270 1.00 96.88 295 LEU A O 1
ATOM 2301 N N . GLU A 1 296 ? 32.901 -13.072 -20.807 1.00 97.19 296 GLU A N 1
ATOM 2302 C CA . GLU A 1 296 ? 34.271 -13.336 -20.374 1.00 97.19 296 GLU A CA 1
ATOM 2303 C C . GLU A 1 296 ? 35.219 -13.313 -21.575 1.00 97.19 296 GLU A C 1
ATOM 2305 O O . GLU A 1 296 ? 34.988 -13.989 -22.581 1.00 97.19 296 GLU A O 1
ATOM 2310 N N . VAL A 1 297 ? 36.286 -12.527 -21.458 1.00 97.62 297 VAL A N 1
ATOM 2311 C CA . VAL A 1 297 ? 37.320 -12.352 -22.482 1.00 97.62 297 VAL A CA 1
ATOM 2312 C C . VAL A 1 297 ? 38.256 -13.566 -22.483 1.00 97.62 297 VAL A C 1
ATOM 2314 O O . VAL A 1 297 ? 38.918 -13.855 -21.487 1.00 97.62 297 VAL A O 1
ATOM 2317 N N . LEU A 1 298 ? 38.355 -14.277 -23.604 1.00 97.38 298 LEU A N 1
ATOM 2318 C CA . LEU A 1 298 ? 39.127 -15.521 -23.727 1.00 97.38 298 LEU A CA 1
ATOM 2319 C C . LEU A 1 298 ? 40.619 -15.283 -24.009 1.00 97.38 298 LEU A C 1
ATOM 2321 O O . LEU A 1 298 ? 41.464 -16.096 -23.627 1.00 97.38 298 LEU A O 1
ATOM 2325 N N . GLU A 1 299 ? 40.951 -14.150 -24.627 1.00 96.12 299 GLU A N 1
ATOM 2326 C CA . GLU A 1 299 ? 42.315 -13.716 -24.933 1.00 96.12 299 GLU A CA 1
ATOM 2327 C C . GLU A 1 299 ? 42.451 -12.190 -24.846 1.00 96.12 299 GLU A C 1
ATOM 2329 O O . GLU A 1 299 ? 41.481 -11.470 -25.076 1.00 96.12 299 GLU A O 1
ATOM 2334 N N . ASP A 1 300 ? 43.653 -11.692 -24.523 1.00 96.25 300 ASP A N 1
ATOM 2335 C CA . ASP A 1 300 ? 43.932 -10.250 -24.469 1.00 96.25 300 ASP A CA 1
ATOM 2336 C C . ASP A 1 300 ? 43.475 -9.577 -25.777 1.00 96.25 300 ASP A C 1
ATOM 2338 O O . ASP A 1 300 ? 44.005 -9.845 -26.857 1.00 96.25 300 ASP A O 1
ATOM 2342 N N . THR A 1 301 ? 42.474 -8.703 -25.673 1.00 92.81 301 THR A N 1
ATOM 2343 C CA . THR A 1 301 ? 41.766 -8.122 -26.817 1.00 92.81 301 THR A CA 1
ATOM 2344 C C . THR A 1 301 ? 41.873 -6.608 -26.777 1.00 92.81 301 THR A C 1
ATOM 2346 O O . THR A 1 301 ? 41.562 -5.970 -25.775 1.00 92.81 301 THR A O 1
ATOM 2349 N N . LEU A 1 302 ? 42.322 -6.015 -27.881 1.00 92.31 302 LEU A N 1
ATOM 2350 C CA . LEU A 1 302 ? 42.460 -4.570 -28.016 1.00 92.31 302 LEU A CA 1
ATOM 2351 C C . LEU A 1 302 ? 41.272 -4.007 -28.803 1.00 92.31 302 LEU A C 1
ATOM 2353 O O . LEU A 1 302 ? 41.213 -4.163 -30.022 1.00 92.31 302 LEU A O 1
ATOM 2357 N N . VAL A 1 303 ? 40.359 -3.324 -28.116 1.00 91.12 303 VAL A N 1
ATOM 2358 C CA . VAL A 1 303 ? 39.228 -2.616 -28.726 1.00 91.12 303 VAL A CA 1
ATOM 2359 C C . VAL A 1 303 ? 39.730 -1.282 -29.263 1.00 91.12 303 VAL A C 1
ATOM 2361 O O . VAL A 1 303 ? 40.154 -0.411 -28.503 1.00 91.12 303 VAL A O 1
ATOM 2364 N N . LYS A 1 304 ? 39.711 -1.120 -30.586 1.00 88.69 304 LYS A N 1
ATOM 2365 C CA . LYS A 1 304 ? 40.151 0.110 -31.253 1.00 88.69 304 LYS A CA 1
ATOM 2366 C C . LYS A 1 304 ? 38.947 0.924 -31.689 1.00 88.69 304 LYS A C 1
ATOM 2368 O O . LYS A 1 304 ? 38.139 0.459 -32.490 1.00 88.69 304 LYS A O 1
ATOM 2373 N N . TRP A 1 305 ? 38.860 2.152 -31.194 1.00 87.62 305 TRP A N 1
ATOM 2374 C CA . TRP A 1 305 ? 37.832 3.088 -31.627 1.00 87.62 305 TRP A CA 1
ATOM 2375 C C . TRP A 1 305 ? 38.091 3.523 -33.077 1.00 87.62 305 TRP A C 1
ATOM 2377 O O . TRP A 1 305 ? 39.252 3.688 -33.466 1.00 87.62 305 TRP A O 1
ATOM 2387 N N . PRO A 1 306 ? 37.049 3.729 -33.902 1.00 86.50 306 PRO A N 1
ATOM 2388 C CA . PRO A 1 306 ? 37.240 4.281 -35.237 1.00 86.50 306 PRO A CA 1
ATOM 2389 C C . PRO A 1 306 ? 37.947 5.642 -35.181 1.00 86.50 306 PRO A C 1
ATOM 2391 O O . PRO A 1 306 ? 37.528 6.529 -34.441 1.00 86.50 306 PRO A O 1
ATOM 2394 N N . GLN A 1 307 ? 38.976 5.851 -36.011 1.00 82.81 307 GLN A N 1
ATOM 2395 C CA . GLN A 1 307 ? 39.795 7.075 -35.978 1.00 82.81 307 GLN A CA 1
ATOM 2396 C C . GLN A 1 307 ? 38.972 8.365 -36.131 1.00 82.81 307 GLN A C 1
ATOM 2398 O O . GLN A 1 307 ? 39.299 9.382 -35.525 1.00 82.81 307 GLN A O 1
ATOM 2403 N N . LYS A 1 308 ? 37.882 8.321 -36.910 1.00 83.31 308 LYS A N 1
ATOM 2404 C CA . LYS A 1 308 ? 36.954 9.451 -37.095 1.00 83.31 308 LYS A CA 1
ATOM 2405 C C . LYS A 1 308 ? 36.264 9.899 -35.796 1.00 83.31 308 LYS A C 1
ATOM 2407 O O . LYS A 1 308 ? 35.763 11.013 -35.748 1.00 83.31 308 LYS A O 1
ATOM 2412 N N . MET A 1 309 ? 36.232 9.049 -34.770 1.00 84.88 309 MET A N 1
ATOM 2413 C CA . MET A 1 309 ? 35.613 9.324 -33.471 1.00 84.88 309 MET A CA 1
ATOM 2414 C C . MET A 1 309 ? 36.632 9.694 -32.386 1.00 84.88 309 MET A C 1
ATOM 2416 O O . MET A 1 309 ? 36.229 9.921 -31.251 1.00 84.88 309 MET A O 1
ATOM 2420 N N . ALA A 1 310 ? 37.932 9.754 -32.701 1.00 84.19 310 ALA A N 1
ATOM 2421 C CA . ALA A 1 310 ? 38.993 9.932 -31.707 1.00 84.19 310 ALA A CA 1
ATOM 2422 C C . ALA A 1 310 ? 38.767 11.149 -30.792 1.00 84.19 310 ALA A C 1
ATOM 2424 O O . ALA A 1 310 ? 38.891 11.019 -29.576 1.00 84.19 310 ALA A O 1
ATOM 2425 N N . ASP A 1 311 ? 38.374 12.296 -31.352 1.00 85.50 311 ASP A N 1
ATOM 2426 C CA . ASP A 1 311 ? 38.120 13.515 -30.574 1.00 85.50 311 ASP A CA 1
ATOM 2427 C C . ASP A 1 311 ? 36.899 13.370 -29.652 1.00 85.50 311 ASP A C 1
ATOM 2429 O O . ASP A 1 311 ? 36.969 13.739 -28.483 1.00 85.50 311 ASP A O 1
ATOM 2433 N N . GLN A 1 312 ? 35.814 12.756 -30.141 1.00 86.69 312 GLN A N 1
ATOM 2434 C CA . GLN A 1 312 ? 34.590 12.525 -29.361 1.00 86.69 312 GLN A CA 1
ATOM 2435 C C . GLN A 1 312 ? 34.831 11.529 -28.221 1.00 86.69 312 GLN A C 1
ATOM 2437 O O . GLN A 1 312 ? 34.395 11.744 -27.097 1.00 86.69 312 GLN A O 1
ATOM 2442 N N . VAL A 1 313 ? 35.566 10.447 -28.489 1.00 85.62 313 VAL A N 1
ATOM 2443 C CA . VAL A 1 313 ? 35.939 9.456 -27.470 1.00 85.62 313 VAL A CA 1
ATOM 2444 C C . VAL A 1 313 ? 36.843 10.107 -26.418 1.00 85.62 313 VAL A C 1
ATOM 2446 O O . VAL A 1 313 ? 36.609 9.951 -25.222 1.00 85.62 313 VAL A O 1
ATOM 2449 N N . LYS A 1 314 ? 37.829 10.910 -26.840 1.00 87.31 314 LYS A N 1
ATOM 2450 C CA . LYS A 1 314 ? 38.701 11.653 -25.920 1.00 87.31 314 LYS A CA 1
ATOM 2451 C C . LYS A 1 314 ? 37.921 12.614 -25.027 1.00 87.31 314 LYS A C 1
ATOM 2453 O O . LYS A 1 314 ? 38.274 12.761 -23.862 1.00 87.31 314 LYS A O 1
ATOM 2458 N N . GLU A 1 315 ? 36.890 13.265 -25.558 1.00 86.75 315 GLU A N 1
ATOM 2459 C CA . GLU A 1 315 ? 36.012 14.147 -24.786 1.00 86.75 315 GLU A CA 1
ATOM 2460 C C . GLU A 1 315 ? 35.224 13.377 -23.715 1.00 86.75 315 GLU A C 1
ATOM 2462 O O . GLU A 1 315 ? 35.121 13.845 -22.584 1.00 86.75 315 GLU A O 1
ATOM 2467 N N . LEU A 1 316 ? 34.734 12.175 -24.035 1.00 84.25 316 LEU A N 1
ATOM 2468 C CA . LEU A 1 316 ? 33.945 11.351 -23.110 1.00 84.25 316 LEU A CA 1
ATOM 2469 C C . LEU A 1 316 ? 34.781 10.716 -21.998 1.00 84.25 316 LEU A C 1
ATOM 2471 O O . LEU A 1 316 ? 34.358 10.693 -20.844 1.00 84.25 316 LEU A O 1
ATOM 2475 N N . CYS A 1 317 ? 35.940 10.149 -22.342 1.00 81.56 317 CYS A N 1
ATOM 2476 C CA . CYS A 1 317 ? 36.696 9.286 -21.430 1.00 81.56 317 CYS A CA 1
ATOM 2477 C C . CYS A 1 317 ? 38.190 9.624 -21.306 1.00 81.56 317 CYS A C 1
ATOM 2479 O O . CYS A 1 317 ? 38.928 8.892 -20.651 1.00 81.56 317 CYS A O 1
ATOM 2481 N N . GLY A 1 318 ? 38.663 10.721 -21.904 1.00 79.81 318 GLY A N 1
ATOM 2482 C CA . GLY A 1 318 ? 40.034 11.229 -21.748 1.00 79.81 318 GLY A CA 1
ATOM 2483 C C . GLY A 1 318 ? 41.115 10.516 -22.573 1.00 79.81 318 GLY A C 1
ATOM 2484 O O . GLY A 1 318 ? 42.219 11.047 -22.705 1.00 79.81 318 GLY A O 1
ATOM 2485 N N . ASP A 1 319 ? 40.810 9.363 -23.172 1.00 75.56 319 ASP A N 1
ATOM 2486 C CA . ASP A 1 319 ? 41.713 8.575 -24.022 1.00 75.56 319 ASP A CA 1
ATOM 2487 C C . ASP A 1 319 ? 41.053 8.264 -25.375 1.00 75.56 319 ASP A C 1
ATOM 2489 O O . ASP A 1 319 ? 39.875 7.938 -25.429 1.00 75.56 319 ASP A O 1
ATOM 2493 N N . SER A 1 320 ? 41.816 8.363 -26.466 1.00 70.62 320 SER A N 1
ATOM 2494 C CA . SER A 1 320 ? 41.359 8.148 -27.854 1.00 70.62 320 SER A CA 1
ATOM 2495 C C . SER A 1 320 ? 41.990 6.932 -28.537 1.00 70.62 320 SER A C 1
ATOM 2497 O O . SER A 1 320 ? 41.618 6.615 -29.664 1.00 70.62 320 SER A O 1
ATOM 2499 N N . GLY A 1 321 ? 42.961 6.269 -27.897 1.00 72.25 321 GLY A N 1
ATOM 2500 C CA . GLY A 1 321 ? 43.856 5.323 -28.566 1.00 72.25 321 GLY A CA 1
ATOM 2501 C C . GLY A 1 321 ? 43.252 3.939 -28.794 1.00 72.25 321 GLY A C 1
ATOM 2502 O O . GLY A 1 321 ? 43.055 3.521 -29.933 1.00 72.25 321 GLY A O 1
ATOM 2503 N N . ALA A 1 322 ? 43.019 3.198 -27.711 1.00 82.56 322 ALA A N 1
ATOM 2504 C CA . ALA A 1 322 ? 42.417 1.865 -27.708 1.00 82.56 322 ALA A CA 1
ATOM 2505 C C . ALA A 1 322 ? 42.207 1.393 -26.263 1.00 82.56 322 ALA A C 1
ATOM 2507 O O . ALA A 1 322 ? 42.941 1.797 -25.363 1.00 82.56 322 ALA A O 1
ATOM 2508 N N . LEU A 1 323 ? 41.264 0.482 -26.049 1.00 90.44 323 LEU A N 1
ATOM 2509 C CA . LEU A 1 323 ? 41.029 -0.153 -24.757 1.00 90.44 323 LEU A CA 1
ATOM 2510 C C . LEU A 1 323 ? 41.550 -1.593 -24.768 1.00 90.44 323 LEU A C 1
ATOM 2512 O O . LEU A 1 323 ? 41.121 -2.405 -25.585 1.00 90.44 323 LEU A O 1
ATOM 2516 N N . LEU A 1 324 ? 42.453 -1.925 -23.843 1.00 92.94 324 LEU A N 1
ATOM 2517 C CA . LEU A 1 324 ? 42.906 -3.300 -23.641 1.00 92.94 324 LEU A CA 1
ATOM 2518 C C . LEU A 1 324 ? 41.993 -4.017 -22.644 1.00 92.94 324 LEU A C 1
ATOM 2520 O O . LEU A 1 324 ? 41.960 -3.657 -21.468 1.00 92.94 324 LEU A O 1
ATOM 2524 N N . LEU A 1 325 ? 41.311 -5.052 -23.122 1.00 94.56 325 LEU A N 1
ATOM 2525 C CA . LEU A 1 325 ? 40.565 -6.013 -22.320 1.00 94.56 325 LEU A CA 1
ATOM 2526 C C . LEU A 1 325 ? 41.451 -7.229 -22.057 1.00 94.56 325 LEU A C 1
ATOM 2528 O O . LEU A 1 325 ? 42.022 -7.802 -22.991 1.00 94.56 325 LEU A O 1
ATOM 2532 N N . LYS A 1 326 ? 41.606 -7.612 -20.792 1.00 96.25 326 LYS A N 1
ATOM 2533 C CA . LYS A 1 326 ? 42.497 -8.711 -20.399 1.00 96.25 326 LYS A CA 1
ATOM 2534 C C . LYS A 1 326 ? 41.798 -10.059 -20.459 1.00 96.25 326 LYS A C 1
ATOM 2536 O O . LYS A 1 326 ? 40.613 -10.163 -20.165 1.00 96.25 326 LYS A O 1
ATOM 2541 N N . ARG A 1 327 ? 42.545 -11.118 -20.778 1.00 97.00 327 ARG A N 1
ATOM 2542 C CA . ARG A 1 327 ? 42.045 -12.492 -20.642 1.00 97.00 327 ARG A CA 1
ATOM 2543 C C . ARG A 1 327 ? 41.498 -12.729 -19.227 1.00 97.00 327 ARG A C 1
ATOM 2545 O O . ARG A 1 327 ? 42.176 -12.439 -18.243 1.00 97.00 327 ARG A O 1
ATOM 2552 N N . GLY A 1 328 ? 40.301 -13.300 -19.142 1.00 95.62 328 GLY A N 1
ATOM 2553 C CA . GLY A 1 328 ? 39.558 -13.548 -17.905 1.00 95.62 328 GLY A CA 1
ATOM 2554 C C . GLY A 1 328 ? 38.773 -12.339 -17.387 1.00 95.62 328 GLY A C 1
ATOM 2555 O O . GLY A 1 328 ? 38.046 -12.470 -16.406 1.00 95.62 328 GLY A O 1
ATOM 2556 N N . GLU A 1 329 ? 38.891 -11.167 -18.018 1.00 95.31 329 GLU A N 1
ATOM 2557 C CA . GLU A 1 329 ? 38.078 -10.003 -17.668 1.00 95.31 329 GLU A CA 1
ATOM 2558 C C . GLU A 1 329 ? 36.608 -10.255 -18.021 1.00 95.31 329 GLU A C 1
ATOM 2560 O O . GLU A 1 329 ? 36.290 -10.796 -19.083 1.00 95.31 329 GLU A O 1
ATOM 2565 N N . ARG A 1 330 ? 35.707 -9.859 -17.115 1.00 94.62 330 ARG A N 1
ATOM 2566 C CA . ARG A 1 330 ? 34.261 -10.056 -17.248 1.00 94.62 330 ARG A CA 1
ATOM 2567 C C . ARG A 1 330 ? 33.544 -8.730 -17.423 1.00 94.62 330 ARG A C 1
ATOM 2569 O O . ARG A 1 330 ? 33.567 -7.882 -16.527 1.00 94.62 330 ARG A O 1
ATOM 2576 N N . ILE A 1 331 ? 32.868 -8.598 -18.556 1.00 95.31 331 ILE A N 1
ATOM 2577 C CA . ILE A 1 331 ? 32.054 -7.442 -18.925 1.00 95.31 331 ILE A CA 1
ATOM 2578 C C . ILE A 1 331 ? 30.604 -7.767 -18.592 1.00 95.31 331 ILE A C 1
ATOM 2580 O O . ILE A 1 331 ? 30.059 -8.749 -19.085 1.00 95.31 331 ILE A O 1
ATOM 2584 N N . TYR A 1 332 ? 29.978 -6.962 -17.746 1.00 93.75 332 TYR A N 1
ATOM 2585 C CA . TYR A 1 332 ? 28.591 -7.155 -17.338 1.00 93.75 332 TYR A CA 1
ATOM 2586 C C . TYR A 1 332 ? 27.610 -6.700 -18.427 1.00 93.75 332 TYR A C 1
ATOM 2588 O O . TYR A 1 332 ? 27.831 -5.676 -19.072 1.00 93.75 332 TYR A O 1
ATOM 2596 N N . VAL A 1 333 ? 26.515 -7.442 -18.614 1.00 91.62 333 VAL A N 1
ATOM 2597 C CA . VAL A 1 333 ? 25.530 -7.182 -19.682 1.00 91.62 333 VAL A CA 1
ATOM 2598 C C . VAL A 1 333 ? 24.123 -6.937 -19.139 1.00 91.62 333 VAL A C 1
ATOM 2600 O O . VAL A 1 333 ? 23.447 -5.993 -19.542 1.00 91.62 333 VAL A O 1
ATOM 2603 N N . GLU A 1 334 ? 23.645 -7.799 -18.245 1.00 90.44 334 GLU A N 1
ATOM 2604 C CA . GLU A 1 334 ? 22.296 -7.697 -17.686 1.00 90.44 334 GLU A CA 1
ATOM 2605 C C . GLU A 1 334 ? 22.172 -8.488 -16.383 1.00 90.44 334 GLU A C 1
ATOM 2607 O O . GLU A 1 334 ? 22.969 -9.391 -16.096 1.00 90.44 334 GLU A O 1
ATOM 2612 N N . SER A 1 335 ? 21.102 -8.208 -15.647 1.00 89.00 335 SER A N 1
ATOM 2613 C CA . SER A 1 335 ? 20.618 -9.047 -14.561 1.00 89.00 335 SER A CA 1
ATOM 2614 C C . SER A 1 335 ? 19.183 -9.481 -14.833 1.00 89.00 335 SER A C 1
ATOM 2616 O O . SER A 1 335 ? 18.482 -8.898 -15.650 1.00 89.00 335 SER A O 1
ATOM 2618 N N . SER A 1 336 ? 18.753 -10.546 -14.165 1.00 90.56 336 SER A N 1
ATOM 2619 C CA . SER A 1 336 ? 17.378 -11.030 -14.187 1.00 90.56 336 SER A CA 1
ATOM 2620 C C . SER A 1 336 ? 16.977 -11.441 -12.775 1.00 90.56 336 SER A C 1
ATOM 2622 O O . SER A 1 336 ? 17.278 -12.545 -12.309 1.00 90.56 336 SER A O 1
ATOM 2624 N N . ARG A 1 337 ? 16.317 -10.526 -12.071 1.00 89.81 337 ARG A N 1
ATOM 2625 C CA . ARG A 1 337 ? 15.838 -10.676 -10.697 1.00 89.81 337 ARG A CA 1
ATOM 2626 C C . ARG A 1 337 ? 14.632 -11.603 -10.603 1.00 89.81 337 ARG A C 1
ATOM 2628 O O . ARG A 1 337 ? 13.885 -11.787 -11.566 1.00 89.81 337 ARG A O 1
ATOM 2635 N N . LYS A 1 338 ? 14.482 -12.206 -9.428 1.00 90.88 338 LYS A N 1
ATOM 2636 C CA . LYS A 1 338 ? 13.348 -13.033 -9.026 1.00 90.88 338 LYS A CA 1
ATOM 2637 C C . LYS A 1 338 ? 12.654 -12.399 -7.828 1.00 90.88 338 LYS A C 1
ATOM 2639 O O . LYS A 1 338 ? 13.323 -11.920 -6.912 1.00 90.88 338 LYS A O 1
ATOM 2644 N N . TYR A 1 339 ? 11.329 -12.399 -7.844 1.00 85.62 339 TYR A N 1
ATOM 2645 C CA . TYR A 1 339 ? 10.484 -11.730 -6.859 1.00 85.62 339 TYR A CA 1
ATOM 2646 C C . TYR A 1 339 ? 9.936 -12.743 -5.855 1.00 85.62 339 TYR A C 1
ATOM 2648 O O . TYR A 1 339 ? 9.378 -13.773 -6.232 1.00 85.62 339 TYR A O 1
ATOM 2656 N N . GLY A 1 340 ? 10.139 -12.464 -4.569 1.00 77.00 340 GLY A N 1
ATOM 2657 C CA . GLY A 1 340 ? 9.558 -13.243 -3.476 1.00 77.00 340 GLY A CA 1
ATOM 2658 C C . GLY A 1 340 ? 8.176 -12.728 -3.079 1.00 77.00 340 GLY A C 1
ATOM 2659 O O . GLY A 1 340 ? 7.716 -11.689 -3.572 1.00 77.00 340 GLY A O 1
ATOM 2660 N N . ASP A 1 341 ? 7.541 -13.419 -2.139 1.00 69.75 341 ASP A N 1
ATOM 2661 C CA . ASP A 1 341 ? 6.246 -13.013 -1.591 1.00 69.75 341 ASP A CA 1
ATOM 2662 C C . ASP A 1 341 ? 6.325 -11.612 -0.953 1.00 69.75 341 ASP A C 1
ATOM 2664 O O . ASP A 1 341 ? 7.324 -11.237 -0.335 1.00 69.75 341 ASP A O 1
ATOM 2668 N N . GLY A 1 342 ? 5.281 -10.803 -1.143 1.00 69.44 342 GLY A N 1
ATOM 2669 C CA . GLY A 1 342 ? 5.217 -9.419 -0.656 1.00 69.44 342 GLY A CA 1
ATOM 2670 C C . GLY A 1 342 ? 5.977 -8.385 -1.502 1.00 69.44 342 GLY A C 1
ATOM 2671 O O . GLY A 1 342 ? 5.772 -7.186 -1.302 1.00 69.44 342 GLY A O 1
ATOM 2672 N N . SER A 1 343 ? 6.790 -8.799 -2.485 1.00 76.12 343 SER A N 1
ATOM 2673 C CA . SER A 1 343 ? 7.543 -7.856 -3.333 1.00 76.12 343 SER A CA 1
ATOM 2674 C C . SER A 1 343 ? 6.628 -6.896 -4.102 1.00 76.12 343 SER A C 1
ATOM 2676 O O . SER A 1 343 ? 6.916 -5.702 -4.170 1.00 76.12 343 SER A O 1
ATOM 2678 N N . ALA A 1 344 ? 5.500 -7.393 -4.626 1.00 81.69 344 ALA A N 1
ATOM 2679 C CA . ALA A 1 344 ? 4.492 -6.576 -5.301 1.00 81.69 344 ALA A CA 1
ATOM 2680 C C . ALA A 1 344 ? 3.910 -5.506 -4.361 1.00 81.69 344 ALA A C 1
ATOM 2682 O O . ALA A 1 344 ? 3.901 -4.326 -4.697 1.00 81.69 344 ALA A O 1
ATOM 2683 N N . SER A 1 345 ? 3.528 -5.877 -3.137 1.00 75.56 345 SER A N 1
ATOM 2684 C CA . SER A 1 345 ? 3.019 -4.933 -2.132 1.00 75.56 345 SER A CA 1
ATOM 2685 C C . SER A 1 345 ? 4.015 -3.820 -1.797 1.00 75.56 345 SER A C 1
ATOM 2687 O O . SER A 1 345 ? 3.617 -2.669 -1.623 1.00 75.56 345 SER A O 1
ATOM 2689 N N . ILE A 1 346 ? 5.312 -4.135 -1.711 1.00 74.81 346 ILE A N 1
ATOM 2690 C CA . ILE A 1 346 ? 6.339 -3.114 -1.468 1.00 74.81 346 ILE A CA 1
ATOM 2691 C C . ILE A 1 346 ? 6.482 -2.206 -2.698 1.00 74.81 346 ILE A C 1
ATOM 2693 O O . ILE A 1 346 ? 6.491 -0.990 -2.530 1.00 74.81 346 ILE A O 1
ATOM 2697 N N . LEU A 1 347 ? 6.523 -2.757 -3.920 1.00 79.56 347 LEU A N 1
ATOM 2698 C CA . LEU A 1 347 ? 6.561 -1.957 -5.154 1.00 79.56 347 LEU A CA 1
ATOM 2699 C C . LEU A 1 347 ? 5.371 -0.994 -5.247 1.00 79.56 347 LEU A C 1
ATOM 2701 O O . LEU A 1 347 ? 5.563 0.176 -5.567 1.00 79.56 347 LEU A O 1
ATOM 2705 N N . ALA A 1 348 ? 4.162 -1.455 -4.915 1.00 83.00 348 ALA A N 1
ATOM 2706 C CA . ALA A 1 348 ? 2.959 -0.626 -4.893 1.00 83.00 348 ALA A CA 1
ATOM 2707 C C . ALA A 1 348 ? 3.140 0.592 -3.969 1.00 83.00 348 ALA A C 1
ATOM 2709 O O . ALA A 1 348 ? 3.031 1.739 -4.405 1.00 83.00 348 ALA A O 1
ATOM 2710 N N . ARG A 1 349 ? 3.542 0.350 -2.713 1.00 73.81 349 ARG A N 1
ATOM 2711 C CA . ARG A 1 349 ? 3.785 1.415 -1.726 1.00 73.81 349 ARG A CA 1
ATOM 2712 C C . ARG A 1 349 ? 4.883 2.385 -2.154 1.00 73.81 349 ARG A C 1
ATOM 2714 O O . ARG A 1 349 ? 4.736 3.590 -1.975 1.00 73.81 349 ARG A O 1
ATOM 2721 N N . SER A 1 350 ? 5.967 1.877 -2.734 1.00 77.06 350 SER A N 1
ATOM 2722 C CA . SER A 1 350 ? 7.092 2.698 -3.192 1.00 77.06 350 SER A CA 1
ATOM 2723 C C . SER A 1 350 ? 6.771 3.556 -4.420 1.00 77.06 350 SER A C 1
ATOM 2725 O O . SER A 1 350 ? 7.535 4.460 -4.732 1.00 77.06 350 SER A O 1
ATOM 2727 N N . THR A 1 351 ? 5.656 3.301 -5.108 1.00 82.06 351 THR A N 1
ATOM 2728 C CA . THR A 1 351 ? 5.278 3.971 -6.369 1.00 82.06 351 THR A CA 1
ATOM 2729 C C . THR A 1 351 ? 3.963 4.753 -6.267 1.00 82.06 351 THR A C 1
ATOM 2731 O O . THR A 1 351 ? 3.481 5.302 -7.261 1.00 82.06 351 THR A O 1
ATOM 2734 N N . GLY A 1 352 ? 3.360 4.801 -5.072 1.00 79.81 352 GLY A N 1
ATOM 2735 C CA . GLY A 1 352 ? 2.051 5.426 -4.855 1.00 79.81 352 GLY A CA 1
ATOM 2736 C C . GLY A 1 352 ? 0.907 4.702 -5.571 1.00 79.81 352 GLY A C 1
ATOM 2737 O O . GLY A 1 352 ? -0.088 5.330 -5.933 1.00 79.81 352 GLY A O 1
ATOM 2738 N N . LEU A 1 353 ? 1.061 3.401 -5.827 1.00 88.81 353 LEU A N 1
ATOM 2739 C CA . LEU A 1 353 ? 0.044 2.529 -6.410 1.00 88.81 353 LEU A CA 1
ATOM 2740 C C . LEU A 1 353 ? -0.567 1.630 -5.327 1.00 88.81 353 LEU A C 1
ATOM 2742 O O . LEU A 1 353 ? 0.054 1.337 -4.307 1.00 88.81 353 LEU A O 1
ATOM 2746 N N . MET A 1 354 ? -1.783 1.143 -5.567 1.00 89.00 354 MET A N 1
ATOM 2747 C CA . MET A 1 354 ? -2.406 0.087 -4.769 1.00 89.00 354 MET A CA 1
ATOM 2748 C C . MET A 1 354 ? -2.143 -1.271 -5.408 1.00 89.00 354 MET A C 1
ATOM 2750 O O . MET A 1 354 ? -2.273 -1.414 -6.623 1.00 89.00 354 MET A O 1
ATOM 2754 N N . TYR A 1 355 ? -1.825 -2.272 -4.590 1.00 88.12 355 TYR A N 1
ATOM 2755 C CA . TYR A 1 355 ? -1.781 -3.667 -5.018 1.00 88.12 355 TYR A CA 1
ATOM 2756 C C . TYR A 1 355 ? -3.186 -4.274 -4.927 1.00 88.12 355 TYR A C 1
ATOM 2758 O O . TYR A 1 355 ? -3.776 -4.254 -3.848 1.00 88.12 355 TYR A O 1
ATOM 2766 N N . ILE A 1 356 ? -3.729 -4.752 -6.051 1.00 87.50 356 ILE A N 1
ATOM 2767 C CA . ILE A 1 356 ? -5.143 -5.152 -6.165 1.00 87.50 356 ILE A CA 1
ATOM 2768 C C . ILE A 1 356 ? -5.312 -6.666 -6.252 1.00 87.50 356 ILE A C 1
ATOM 2770 O O . ILE A 1 356 ? -6.176 -7.219 -5.580 1.00 87.50 356 ILE A O 1
ATOM 2774 N N . ALA A 1 357 ? -4.532 -7.336 -7.101 1.00 88.19 357 ALA A N 1
ATOM 2775 C CA . ALA A 1 357 ? -4.690 -8.764 -7.355 1.00 88.19 357 ALA A CA 1
ATOM 2776 C C . ALA A 1 357 ? -3.397 -9.398 -7.876 1.00 88.19 357 ALA A C 1
ATOM 2778 O O . ALA A 1 357 ? -2.532 -8.712 -8.422 1.00 88.19 357 ALA A O 1
ATOM 2779 N N . GLU A 1 358 ? -3.321 -10.722 -7.772 1.00 91.75 358 GLU A N 1
ATOM 2780 C CA . GLU A 1 358 ? -2.309 -11.558 -8.417 1.00 91.75 358 GLU A CA 1
ATOM 2781 C C . GLU A 1 358 ? -2.930 -12.799 -9.046 1.00 91.75 358 GLU A C 1
ATOM 2783 O O . GLU A 1 358 ? -3.923 -13.343 -8.555 1.00 91.75 358 GLU A O 1
ATOM 2788 N N . TRP A 1 359 ? -2.277 -13.276 -10.102 1.00 93.81 359 TRP A N 1
ATOM 2789 C CA . TRP A 1 359 ? -2.547 -14.553 -10.749 1.00 93.81 359 TRP A CA 1
ATOM 2790 C C . TRP A 1 359 ? -1.233 -15.296 -10.941 1.00 93.81 359 TRP A C 1
ATOM 2792 O O . TRP A 1 359 ? -0.269 -14.715 -11.437 1.00 93.81 359 TRP A O 1
ATOM 2802 N N . GLN A 1 360 ? -1.185 -16.564 -10.545 1.00 94.00 360 GLN A N 1
ATOM 2803 C CA . GLN A 1 360 ? 0.033 -17.376 -10.544 1.00 94.00 360 GLN A CA 1
ATOM 2804 C C . GLN A 1 360 ? -0.109 -18.553 -11.507 1.00 94.00 360 GLN A C 1
ATOM 2806 O O . GLN A 1 360 ? -1.225 -18.976 -11.805 1.00 94.00 360 GLN A O 1
ATOM 2811 N N . ASP A 1 361 ? 1.008 -19.072 -12.018 1.00 96.00 361 ASP A N 1
ATOM 2812 C CA . ASP A 1 361 ? 0.972 -20.272 -12.859 1.00 96.00 361 ASP A CA 1
ATOM 2813 C C . ASP A 1 361 ? 0.781 -21.524 -11.995 1.00 96.00 361 ASP A C 1
ATOM 2815 O O . ASP A 1 361 ? 1.013 -21.514 -10.782 1.00 96.00 361 ASP A O 1
ATOM 2819 N N . SER A 1 362 ? 0.414 -22.637 -12.626 1.00 94.06 362 SER A N 1
ATOM 2820 C CA . SER A 1 362 ? 0.170 -23.919 -11.953 1.00 94.06 362 SER A CA 1
ATOM 2821 C C . SER A 1 362 ? 1.363 -24.449 -11.148 1.00 94.06 362 SER A C 1
ATOM 2823 O O . SER A 1 362 ? 1.169 -25.257 -10.236 1.00 94.06 362 SER A O 1
ATOM 2825 N N . ARG A 1 363 ? 2.594 -24.002 -11.441 1.00 93.88 363 ARG A N 1
ATOM 2826 C CA . ARG A 1 363 ? 3.818 -24.386 -10.715 1.00 93.88 363 ARG A CA 1
ATOM 2827 C C . ARG A 1 363 ? 4.296 -23.333 -9.717 1.00 93.88 363 ARG A C 1
ATOM 2829 O O . ARG A 1 363 ? 5.288 -23.586 -9.035 1.00 93.88 363 ARG A O 1
ATOM 2836 N N . ASN A 1 364 ? 3.617 -22.188 -9.605 1.00 91.31 364 ASN A N 1
ATOM 2837 C CA . ASN A 1 364 ? 4.005 -21.074 -8.733 1.00 91.31 364 ASN A CA 1
ATOM 2838 C C . ASN A 1 364 ? 5.432 -20.542 -9.025 1.00 91.31 364 ASN A C 1
ATOM 2840 O O . ASN A 1 364 ? 6.216 -20.214 -8.133 1.00 91.31 364 ASN A O 1
ATOM 2844 N N . TYR A 1 365 ? 5.806 -20.497 -10.300 1.00 94.75 365 TYR A N 1
ATOM 2845 C CA . TYR A 1 365 ? 7.086 -20.007 -10.816 1.00 94.75 365 TYR A CA 1
ATOM 2846 C C . TYR A 1 365 ? 7.001 -18.581 -11.360 1.00 94.75 365 TYR A C 1
ATOM 2848 O O . TYR A 1 365 ? 8.033 -17.921 -11.498 1.00 94.75 365 TYR A O 1
ATOM 2856 N N . TYR A 1 366 ? 5.813 -18.096 -11.676 1.00 95.25 366 TYR A N 1
ATOM 2857 C CA . TYR A 1 366 ? 5.568 -16.816 -12.314 1.00 95.25 366 TYR A CA 1
ATOM 2858 C C . TYR A 1 366 ? 4.238 -16.245 -11.825 1.00 95.25 366 TYR A C 1
ATOM 2860 O O . TYR A 1 366 ? 3.321 -16.987 -11.468 1.00 95.25 366 TYR A O 1
ATOM 2868 N N . MET A 1 367 ? 4.125 -14.920 -11.807 1.00 94.88 367 MET A N 1
ATOM 2869 C CA . MET A 1 367 ? 2.863 -14.255 -11.505 1.00 94.88 367 MET A CA 1
ATOM 2870 C C . MET A 1 367 ? 2.633 -13.015 -12.364 1.00 94.88 367 MET A C 1
ATOM 2872 O O . MET A 1 367 ? 3.576 -12.314 -12.730 1.00 94.88 367 MET A O 1
ATOM 2876 N N . LEU A 1 368 ? 1.361 -12.723 -12.621 1.00 96.88 368 LEU A N 1
ATOM 2877 C CA . LEU A 1 368 ? 0.889 -11.417 -13.062 1.00 96.88 368 LEU A CA 1
ATOM 2878 C C . LEU A 1 368 ? 0.338 -10.669 -11.846 1.00 96.88 368 LEU A C 1
ATOM 2880 O O . LEU A 1 368 ? -0.566 -11.168 -11.180 1.00 96.88 368 LEU A O 1
ATOM 2884 N N . SER A 1 369 ? 0.867 -9.478 -11.575 1.00 95.12 369 SER A N 1
ATOM 2885 C CA . SER A 1 369 ? 0.439 -8.608 -10.472 1.00 95.12 369 SER A CA 1
ATOM 2886 C C . SER A 1 369 ? -0.304 -7.386 -11.010 1.00 95.12 369 SER A C 1
ATOM 2888 O O . SER A 1 369 ? 0.220 -6.681 -11.874 1.00 95.12 369 SER A O 1
ATOM 2890 N N . LEU A 1 370 ? -1.500 -7.113 -10.485 1.00 95.00 370 LEU A N 1
ATOM 2891 C CA . LEU A 1 370 ? -2.319 -5.947 -10.814 1.00 95.00 370 LEU A CA 1
ATOM 2892 C C . LEU A 1 370 ? -2.110 -4.824 -9.795 1.00 95.00 370 LEU A C 1
ATOM 2894 O O . LEU A 1 370 ? -2.361 -4.980 -8.597 1.00 95.00 370 LEU A O 1
ATOM 2898 N N . PHE A 1 371 ? -1.752 -3.658 -10.314 1.00 94.25 371 PHE A N 1
ATOM 2899 C CA . PHE A 1 371 ? -1.638 -2.403 -9.589 1.00 94.25 371 PHE A CA 1
ATOM 2900 C C . PHE A 1 371 ? -2.677 -1.410 -10.094 1.00 94.25 371 PHE A C 1
ATOM 2902 O O . PHE A 1 371 ? -3.023 -1.424 -11.275 1.00 94.25 371 PHE A O 1
ATOM 2909 N N . ARG A 1 372 ? -3.148 -0.511 -9.229 1.00 92.88 372 ARG A N 1
ATOM 2910 C CA . ARG A 1 372 ? -4.100 0.545 -9.598 1.00 92.88 372 ARG A CA 1
ATOM 2911 C C . ARG A 1 372 ? -3.711 1.874 -8.973 1.00 92.88 372 ARG A C 1
ATOM 2913 O O . ARG A 1 372 ? -3.317 1.914 -7.810 1.00 92.88 372 ARG A O 1
ATOM 2920 N N . LYS A 1 373 ? -3.832 2.965 -9.729 1.00 92.31 373 LYS A N 1
ATOM 2921 C CA . LYS A 1 373 ? -3.601 4.320 -9.218 1.00 92.31 373 LYS A CA 1
ATOM 2922 C C . LYS A 1 373 ? -4.772 4.714 -8.303 1.00 92.31 373 LYS A C 1
ATOM 2924 O O . LYS A 1 373 ? -5.902 4.807 -8.795 1.00 92.31 373 LYS A O 1
ATOM 2929 N N . PRO A 1 374 ? -4.551 4.919 -6.992 1.00 89.00 374 PRO A N 1
ATOM 2930 C CA . PRO A 1 374 ? -5.601 5.408 -6.106 1.00 89.00 374 PRO A CA 1
ATOM 2931 C C . PRO A 1 374 ? -5.964 6.862 -6.443 1.00 89.00 374 PRO A C 1
ATOM 2933 O O . PRO A 1 374 ? -5.178 7.555 -7.091 1.00 89.00 374 PRO A O 1
ATOM 2936 N N . PRO A 1 375 ? -7.120 7.371 -5.976 1.00 86.69 375 PRO A N 1
ATOM 2937 C CA . PRO A 1 375 ? -7.410 8.803 -6.056 1.00 86.69 375 PRO A CA 1
ATOM 2938 C C . PRO A 1 375 ? -6.412 9.646 -5.258 1.00 86.69 375 PRO A C 1
ATOM 2940 O O . PRO A 1 375 ? -6.162 10.791 -5.620 1.00 86.69 375 PRO A O 1
ATOM 2943 N N . THR A 1 376 ? -5.889 9.088 -4.164 1.00 84.88 376 THR A N 1
ATOM 2944 C CA . THR A 1 376 ? -4.981 9.734 -3.216 1.00 84.88 376 THR A CA 1
ATOM 2945 C C . THR A 1 376 ? -4.396 8.688 -2.262 1.00 84.88 376 THR A C 1
ATOM 2947 O O . THR A 1 376 ? -4.970 7.611 -2.093 1.00 84.88 376 THR A O 1
ATOM 2950 N N . THR A 1 377 ? -3.289 9.033 -1.613 1.00 80.81 377 THR A N 1
ATOM 2951 C CA . THR A 1 377 ? -2.708 8.357 -0.438 1.00 80.81 377 THR A CA 1
ATOM 2952 C C . THR A 1 377 ? -2.588 9.395 0.687 1.00 80.81 377 THR A C 1
ATOM 2954 O O . THR A 1 377 ? -2.599 10.587 0.373 1.00 80.81 377 THR A O 1
ATOM 2957 N N . MET A 1 378 ? -2.522 9.013 1.975 1.00 82.19 378 MET A N 1
ATOM 2958 C CA . MET A 1 378 ? -2.352 10.034 3.040 1.00 82.19 378 MET A CA 1
ATOM 2959 C C . MET A 1 378 ? -0.898 10.481 3.183 1.00 82.19 378 MET A C 1
ATOM 2961 O O . MET A 1 378 ? -0.650 11.611 3.594 1.00 82.19 378 MET A O 1
ATOM 2965 N N . SER A 1 379 ? 0.051 9.636 2.779 1.00 79.69 379 SER A N 1
ATOM 2966 C CA . SER A 1 379 ? 1.471 9.972 2.727 1.00 79.69 379 SER A CA 1
ATOM 2967 C C . SER A 1 379 ? 2.028 9.905 1.303 1.00 79.69 379 SER A C 1
ATOM 2969 O O . SER A 1 379 ? 1.572 9.082 0.499 1.00 79.69 379 SER A O 1
ATOM 2971 N N . PRO A 1 380 ? 3.072 10.692 0.988 1.00 74.25 380 PRO A N 1
ATOM 2972 C CA . PRO A 1 380 ? 3.849 10.487 -0.223 1.00 74.25 380 PRO A CA 1
ATOM 2973 C C . PRO A 1 380 ? 4.565 9.124 -0.197 1.00 74.25 380 PRO A C 1
ATOM 2975 O O . PRO A 1 380 ? 4.917 8.613 0.886 1.00 74.25 380 PRO A O 1
ATOM 2978 N N . PRO A 1 381 ? 4.850 8.549 -1.383 1.00 68.56 381 PRO A N 1
ATOM 2979 C CA . PRO A 1 381 ? 5.781 7.436 -1.499 1.00 68.56 381 PRO A CA 1
ATOM 2980 C C . PRO A 1 381 ? 7.123 7.803 -0.840 1.00 68.56 381 PRO A C 1
ATOM 2982 O O . PRO A 1 381 ? 7.525 8.969 -0.890 1.00 68.56 381 PRO A O 1
ATOM 2985 N N . PRO A 1 382 ? 7.830 6.851 -0.205 1.00 60.91 382 PRO A N 1
ATOM 2986 C CA . PRO A 1 382 ? 9.157 7.110 0.349 1.00 60.91 382 PRO A CA 1
ATOM 2987 C C . PRO A 1 382 ? 10.088 7.699 -0.721 1.00 60.91 382 PRO A C 1
ATOM 2989 O O . PRO A 1 382 ? 10.117 7.202 -1.847 1.00 60.91 382 PRO A O 1
ATOM 2992 N N . ALA A 1 383 ? 10.852 8.741 -0.375 1.00 49.31 383 ALA A N 1
ATOM 2993 C CA . ALA A 1 383 ? 11.787 9.362 -1.308 1.00 49.31 383 ALA A CA 1
ATOM 2994 C C . ALA A 1 383 ? 12.828 8.340 -1.798 1.00 49.31 383 ALA A C 1
ATOM 2996 O O . ALA A 1 383 ? 13.449 7.631 -1.002 1.00 49.31 383 ALA A O 1
ATOM 2997 N N . ILE A 1 384 ? 13.024 8.279 -3.115 1.00 46.38 384 ILE A N 1
ATOM 2998 C CA . ILE A 1 384 ? 13.988 7.381 -3.752 1.00 46.38 384 ILE A CA 1
ATOM 2999 C C . ILE A 1 384 ? 15.386 7.998 -3.595 1.00 46.38 384 ILE A C 1
ATOM 3001 O O . ILE A 1 384 ? 15.823 8.797 -4.421 1.00 46.38 384 ILE A O 1
ATOM 3005 N N . GLY A 1 385 ? 16.071 7.694 -2.491 1.00 39.12 385 GLY A N 1
ATOM 3006 C CA . GLY A 1 385 ? 17.473 8.069 -2.294 1.00 39.12 385 GLY A CA 1
ATOM 3007 C C . GLY A 1 385 ? 18.395 7.277 -3.228 1.00 39.12 385 GLY A C 1
ATOM 3008 O O . GLY A 1 385 ? 18.224 6.076 -3.403 1.00 39.12 385 GLY A O 1
ATOM 3009 N N . SER A 1 386 ? 19.392 7.934 -3.823 1.00 31.30 386 SER A N 1
ATOM 3010 C CA . SER A 1 386 ? 20.269 7.400 -4.880 1.00 31.30 386 SER A CA 1
ATOM 3011 C C . SER A 1 386 ? 21.290 6.325 -4.451 1.00 31.30 386 SER A C 1
ATOM 3013 O O . SER A 1 386 ? 22.262 6.091 -5.168 1.00 31.30 386 SER A O 1
ATOM 3015 N N . SER A 1 387 ? 21.095 5.632 -3.326 1.00 34.66 387 SER A N 1
ATOM 3016 C CA . SER A 1 387 ? 21.979 4.529 -2.902 1.00 34.66 387 SER A CA 1
ATOM 3017 C C . SER A 1 387 ? 21.287 3.363 -2.183 1.00 34.66 387 SER A C 1
ATOM 3019 O O . SER A 1 387 ? 21.946 2.369 -1.874 1.00 34.66 387 SER A O 1
ATOM 3021 N N . SER A 1 388 ? 19.980 3.429 -1.909 1.00 36.16 388 SER A N 1
ATOM 3022 C CA . SER A 1 388 ? 19.401 2.674 -0.791 1.00 36.16 388 SER A CA 1
ATOM 3023 C C . SER A 1 388 ? 18.574 1.424 -1.117 1.00 36.16 388 SER A C 1
ATOM 3025 O O . SER A 1 388 ? 18.337 0.635 -0.197 1.00 36.16 388 SER A O 1
ATOM 3027 N N . PHE A 1 389 ? 18.162 1.138 -2.360 1.00 38.59 389 PHE A N 1
ATOM 3028 C CA . PHE A 1 389 ? 17.268 -0.009 -2.621 1.00 38.59 389 PHE A CA 1
ATOM 3029 C C . PHE A 1 389 ? 17.935 -1.213 -3.282 1.00 38.59 389 PHE A C 1
ATOM 3031 O O . PHE A 1 389 ? 17.244 -2.147 -3.691 1.00 38.59 389 PHE A O 1
ATOM 3038 N N . ASN A 1 390 ? 19.263 -1.279 -3.342 1.00 33.12 390 ASN A N 1
ATOM 3039 C CA . ASN A 1 390 ? 19.941 -2.261 -4.190 1.00 33.12 390 ASN A CA 1
ATOM 3040 C C . ASN A 1 390 ? 19.679 -3.755 -3.867 1.00 33.12 390 ASN A C 1
ATOM 3042 O O . ASN A 1 390 ? 20.018 -4.613 -4.675 1.00 33.12 390 ASN A O 1
ATOM 3046 N N . LYS A 1 391 ? 19.081 -4.153 -2.737 1.00 41.81 391 LYS A N 1
ATOM 3047 C CA . LYS A 1 391 ? 19.019 -5.587 -2.373 1.00 41.81 391 LYS A CA 1
ATOM 3048 C C . LYS A 1 391 ? 17.650 -6.002 -1.835 1.00 41.81 391 LYS A C 1
ATOM 3050 O O . LYS A 1 391 ? 17.326 -5.789 -0.666 1.00 41.81 391 LYS A O 1
ATOM 3055 N N . TRP A 1 392 ? 16.828 -6.585 -2.710 1.00 41.56 392 TRP A N 1
ATOM 3056 C CA . TRP A 1 392 ? 15.492 -7.139 -2.408 1.00 41.56 392 TRP A CA 1
ATOM 3057 C C . TRP A 1 392 ? 15.505 -8.613 -2.017 1.00 41.56 392 TRP A C 1
ATOM 3059 O O . TRP A 1 392 ? 14.496 -9.308 -2.040 1.00 41.56 392 TRP A O 1
ATOM 3069 N N . SER A 1 393 ? 16.667 -9.053 -1.580 1.00 34.53 393 SER A N 1
ATOM 3070 C CA . SER A 1 393 ? 16.921 -10.358 -1.007 1.00 34.53 393 SER A CA 1
ATOM 3071 C C . SER A 1 393 ? 18.071 -10.178 -0.014 1.00 34.53 393 SER A C 1
ATOM 3073 O O . SER A 1 393 ? 18.891 -9.258 -0.124 1.00 34.53 393 SER A O 1
ATOM 3075 N N . GLU A 1 394 ? 18.022 -10.947 1.061 1.00 36.06 394 GLU A N 1
ATOM 3076 C CA . GLU A 1 394 ? 18.873 -10.787 2.242 1.00 36.06 394 GLU A CA 1
ATOM 3077 C C . GLU A 1 394 ? 19.976 -11.840 2.257 1.00 36.06 394 GLU A C 1
ATOM 3079 O O . GLU A 1 394 ? 19.716 -12.952 1.798 1.00 36.06 394 GLU A O 1
ATOM 3084 N N . PRO A 1 395 ? 21.194 -11.510 2.749 1.00 34.53 395 PRO A N 1
ATOM 3085 C CA . PRO A 1 395 ? 21.424 -10.914 4.070 1.00 34.53 395 PRO A CA 1
ATOM 3086 C C . PRO A 1 395 ? 22.437 -9.747 4.109 1.00 34.53 395 PRO A C 1
ATOM 3088 O O . PRO A 1 395 ? 23.562 -9.828 3.646 1.00 34.53 395 PRO A O 1
ATOM 3091 N N . LEU A 1 396 ? 22.020 -8.633 4.714 1.00 29.69 396 LEU A N 1
ATOM 3092 C CA . LEU A 1 396 ? 22.818 -7.729 5.567 1.00 29.69 396 LEU A CA 1
ATOM 3093 C C . LEU A 1 396 ? 21.806 -6.728 6.133 1.00 29.69 396 LEU A C 1
ATOM 3095 O O . LEU A 1 396 ? 21.701 -5.571 5.727 1.00 29.69 396 LEU A O 1
ATOM 3099 N N . ARG A 1 397 ? 20.991 -7.252 7.048 1.00 44.22 397 ARG A N 1
ATOM 3100 C CA . ARG A 1 397 ? 19.881 -6.581 7.735 1.00 44.22 397 ARG A CA 1
ATOM 3101 C C . ARG A 1 397 ? 20.301 -5.422 8.647 1.00 44.22 397 ARG A C 1
ATOM 3103 O O . ARG A 1 397 ? 19.445 -4.694 9.126 1.00 44.22 397 ARG A O 1
ATOM 3110 N N . ARG A 1 398 ? 21.605 -5.198 8.839 1.00 38.75 398 ARG A N 1
ATOM 3111 C CA . ARG A 1 398 ? 22.146 -4.268 9.845 1.00 38.75 398 ARG A CA 1
ATOM 3112 C C . ARG A 1 398 ? 22.370 -2.831 9.359 1.00 38.75 398 ARG A C 1
ATOM 3114 O O . ARG A 1 398 ? 22.063 -1.900 10.083 1.00 38.75 398 ARG A O 1
ATOM 3121 N N . ALA A 1 399 ? 22.846 -2.648 8.128 1.00 33.03 399 ALA A N 1
ATOM 3122 C CA . ALA A 1 399 ? 23.044 -1.322 7.521 1.00 33.03 399 ALA A CA 1
ATOM 3123 C C . ALA A 1 399 ? 21.887 -0.915 6.587 1.00 33.03 399 ALA A C 1
ATOM 3125 O O . ALA A 1 399 ? 21.745 0.246 6.219 1.00 33.03 399 ALA A O 1
ATOM 3126 N N . ARG A 1 400 ? 21.034 -1.882 6.212 1.00 37.91 400 ARG A N 1
ATOM 3127 C CA . ARG A 1 400 ? 19.999 -1.711 5.183 1.00 37.91 400 ARG A CA 1
ATOM 3128 C C . ARG A 1 400 ? 18.602 -1.441 5.711 1.00 37.91 400 ARG A C 1
ATOM 3130 O O . ARG A 1 400 ? 17.840 -0.855 4.967 1.00 37.91 400 ARG A O 1
ATOM 3137 N N . MET A 1 401 ? 18.231 -1.818 6.939 1.00 36.75 401 MET A N 1
ATOM 3138 C CA . MET A 1 401 ? 17.019 -1.220 7.533 1.00 36.75 401 MET A CA 1
ATOM 3139 C C . MET A 1 401 ? 17.193 0.290 7.589 1.00 36.75 401 MET A C 1
ATOM 3141 O O . MET A 1 401 ? 16.310 1.022 7.158 1.00 36.75 401 MET A O 1
ATOM 3145 N N . ILE A 1 402 ? 18.410 0.657 7.994 1.00 35.62 402 ILE A N 1
ATOM 3146 C CA . ILE A 1 402 ? 19.028 1.961 7.958 1.00 35.62 402 ILE A CA 1
ATOM 3147 C C . ILE A 1 402 ? 18.878 2.528 6.515 1.00 35.62 402 ILE A C 1
ATOM 3149 O O . ILE A 1 402 ? 17.929 3.247 6.251 1.00 35.62 402 ILE A O 1
ATOM 3153 N N . GLU A 1 403 ? 19.641 2.175 5.485 1.00 33.88 403 GLU A N 1
ATOM 3154 C CA . GLU A 1 403 ? 19.484 2.860 4.173 1.00 33.88 403 GLU A CA 1
ATOM 3155 C C . GLU A 1 403 ? 18.126 2.688 3.443 1.00 33.88 403 GLU A C 1
ATOM 3157 O O . GLU A 1 403 ? 17.600 3.660 2.900 1.00 33.88 403 GLU A O 1
ATOM 3162 N N . LYS A 1 404 ? 17.521 1.493 3.434 1.00 36.06 404 LYS A N 1
ATOM 3163 C CA . LYS A 1 404 ? 16.430 1.079 2.515 1.00 36.06 404 LYS A CA 1
ATOM 3164 C C . LYS A 1 404 ? 15.055 1.678 2.823 1.00 36.06 404 LYS A C 1
ATOM 3166 O O . LYS A 1 404 ? 14.188 1.700 1.955 1.00 36.06 404 LYS A O 1
ATOM 3171 N N . PHE A 1 405 ? 14.863 2.168 4.045 1.00 38.00 405 PHE A N 1
ATOM 3172 C CA . PHE A 1 405 ? 13.675 2.923 4.460 1.00 38.00 405 PHE A CA 1
ATOM 3173 C C . PHE A 1 405 ? 14.019 4.376 4.831 1.00 38.00 405 PHE A C 1
ATOM 3175 O O . PHE A 1 405 ? 13.201 5.067 5.432 1.00 38.00 405 PHE A O 1
ATOM 3182 N N . GLY A 1 406 ? 15.233 4.837 4.499 1.00 31.62 406 GLY A N 1
ATOM 3183 C CA . GLY A 1 406 ? 15.748 6.150 4.893 1.00 31.62 406 GLY A CA 1
ATOM 3184 C C . GLY A 1 406 ? 16.286 6.226 6.325 1.00 31.62 406 GLY A C 1
ATOM 3185 O O . GLY A 1 406 ? 16.774 7.268 6.727 1.00 31.62 406 GLY A O 1
ATOM 3186 N N . LEU A 1 407 ? 16.293 5.136 7.084 1.00 40.06 407 LEU A N 1
ATOM 3187 C CA . LEU A 1 407 ? 16.852 4.991 8.436 1.00 40.06 407 LEU A CA 1
ATOM 3188 C C . LEU A 1 407 ? 18.422 5.026 8.491 1.00 40.06 407 LEU A C 1
ATOM 3190 O O . LEU A 1 407 ? 18.979 4.624 9.505 1.00 40.06 407 LEU A O 1
ATOM 3194 N N . GLY A 1 408 ? 19.086 5.461 7.391 1.00 26.67 408 GLY A N 1
ATOM 3195 C CA . GLY A 1 408 ? 20.429 5.163 6.820 1.00 26.67 408 GLY A CA 1
ATOM 3196 C C . GLY A 1 408 ? 21.655 5.972 7.238 1.00 26.67 408 GLY A C 1
ATOM 3197 O O . GLY A 1 408 ? 22.680 5.478 7.703 1.00 26.67 408 GLY A O 1
ATOM 3198 N N . ALA A 1 409 ? 21.533 7.270 7.040 1.00 30.34 409 ALA A N 1
ATOM 3199 C CA . ALA A 1 409 ? 22.038 8.199 8.027 1.00 30.34 409 ALA A CA 1
ATOM 3200 C C . ALA A 1 409 ? 21.035 8.158 9.191 1.00 30.34 409 ALA A C 1
ATOM 3202 O O . ALA A 1 409 ? 20.027 7.471 9.105 1.00 30.34 409 ALA A O 1
ATOM 3203 N N . SER A 1 410 ? 21.171 8.960 10.238 1.00 32.31 410 SER A N 1
ATOM 3204 C CA . SER A 1 410 ? 19.916 9.410 10.846 1.00 32.31 410 SER A CA 1
ATOM 3205 C C . SER A 1 410 ? 19.044 9.911 9.671 1.00 32.31 410 SER A C 1
ATOM 3207 O O . SER A 1 410 ? 19.501 10.857 9.017 1.00 32.31 410 SER A O 1
ATOM 3209 N N . PRO A 1 411 ? 17.865 9.330 9.301 1.00 36.38 411 PRO A N 1
ATOM 3210 C CA . PRO A 1 411 ? 16.897 10.225 8.731 1.00 36.38 411 PRO A CA 1
ATOM 3211 C C . PRO A 1 411 ? 16.794 11.211 9.866 1.00 36.38 411 PRO A C 1
ATOM 3213 O O . PRO A 1 411 ? 16.457 10.868 11.006 1.00 36.38 411 PRO A O 1
ATOM 3216 N N . GLN A 1 412 ? 17.167 12.438 9.581 1.00 42.06 412 GLN A N 1
ATOM 3217 C CA . GLN A 1 412 ? 16.464 13.492 10.241 1.00 42.06 412 GLN A CA 1
ATOM 3218 C C . GLN A 1 412 ? 15.004 13.150 9.922 1.00 42.06 412 GLN A C 1
ATOM 3220 O O . GLN A 1 412 ? 14.543 13.445 8.824 1.00 42.06 412 GLN A O 1
ATOM 3225 N N . TYR A 1 413 ? 14.319 12.388 10.799 1.00 44.59 413 TYR A N 1
ATOM 3226 C CA . TYR A 1 413 ? 12.872 12.438 10.874 1.00 44.59 413 TYR A CA 1
ATOM 3227 C C . TYR A 1 413 ? 12.647 13.927 10.836 1.00 44.59 413 TYR A C 1
ATOM 3229 O O . TYR A 1 413 ? 13.251 14.622 11.672 1.00 44.59 413 TYR A O 1
ATOM 3237 N N . PRO A 1 414 ? 12.012 14.416 9.761 1.00 55.38 414 PRO A N 1
ATOM 3238 C CA . PRO A 1 414 ? 12.062 15.828 9.502 1.00 55.38 414 PRO A CA 1
ATOM 3239 C C . PRO A 1 414 ? 11.516 16.460 10.771 1.00 55.38 414 PRO A C 1
ATOM 3241 O O . PRO A 1 414 ? 10.570 15.943 11.373 1.00 55.38 414 PRO A O 1
ATOM 3244 N N . THR A 1 415 ? 12.205 17.481 11.278 1.00 67.88 415 THR A N 1
ATOM 3245 C CA . THR A 1 415 ? 11.891 18.035 12.601 1.00 67.88 415 THR A CA 1
ATOM 3246 C C . THR A 1 415 ? 10.402 18.406 12.698 1.00 67.88 415 THR A C 1
ATOM 3248 O O . THR A 1 415 ? 9.833 18.412 13.783 1.00 67.88 415 THR A O 1
ATOM 3251 N N . ILE A 1 416 ? 9.766 18.613 11.540 1.00 79.31 416 ILE A N 1
ATOM 3252 C CA . ILE A 1 416 ? 8.343 18.807 11.272 1.00 79.31 416 ILE A CA 1
ATOM 3253 C C . ILE A 1 416 ? 7.912 18.015 10.016 1.00 79.31 416 ILE A C 1
ATOM 3255 O O . ILE A 1 416 ? 8.769 17.731 9.179 1.00 79.31 416 ILE A O 1
ATOM 3259 N N . PRO A 1 417 ? 6.615 17.704 9.824 1.00 85.25 417 PRO A N 1
ATOM 3260 C CA . PRO A 1 417 ? 6.115 17.145 8.568 1.00 85.25 417 PRO A CA 1
ATOM 3261 C C . PRO A 1 417 ? 6.393 18.075 7.377 1.00 85.25 417 PRO A C 1
ATOM 3263 O O . PRO A 1 417 ? 6.276 19.299 7.477 1.00 85.25 417 PRO A O 1
ATOM 3266 N N . THR A 1 418 ? 6.733 17.493 6.232 1.00 85.06 418 THR A N 1
ATOM 3267 C CA . THR A 1 418 ? 7.014 18.207 4.978 1.00 85.06 418 THR A CA 1
ATOM 3268 C C . THR A 1 418 ? 5.740 18.740 4.320 1.00 85.06 418 THR A C 1
ATOM 3270 O O . THR A 1 418 ? 4.646 18.210 4.516 1.00 85.06 418 THR A O 1
ATOM 3273 N N . LEU A 1 419 ? 5.866 19.753 3.452 1.00 87.06 419 LEU A N 1
ATOM 3274 C CA . LEU A 1 419 ? 4.726 20.248 2.664 1.00 87.06 419 LEU A CA 1
ATOM 3275 C C . LEU A 1 419 ? 4.091 19.142 1.804 1.00 87.06 419 LEU A C 1
ATOM 3277 O O . LEU A 1 419 ? 2.872 19.098 1.666 1.00 87.06 419 LEU A O 1
ATOM 3281 N N . SER A 1 420 ? 4.902 18.227 1.266 1.00 86.69 420 SER A N 1
ATOM 3282 C CA . SER A 1 420 ? 4.393 17.081 0.507 1.00 86.69 420 SER A CA 1
ATOM 3283 C C . SER A 1 420 ? 3.528 16.163 1.375 1.00 86.69 420 SER A C 1
ATOM 3285 O O . SER A 1 420 ? 2.497 15.694 0.903 1.00 86.69 420 SER A O 1
ATOM 3287 N N . GLU A 1 421 ? 3.908 15.901 2.629 1.00 87.94 421 GLU A N 1
ATOM 3288 C CA . GLU A 1 421 ? 3.096 15.104 3.564 1.00 87.94 421 GLU A CA 1
ATOM 3289 C C . GLU A 1 421 ? 1.753 15.778 3.860 1.00 87.94 421 GLU A C 1
ATOM 3291 O O . GLU A 1 421 ? 0.710 15.139 3.729 1.00 87.94 421 GLU A O 1
ATOM 3296 N N . TRP A 1 422 ? 1.753 17.084 4.140 1.00 92.25 422 TRP A N 1
ATOM 3297 C CA . TRP A 1 422 ? 0.518 17.856 4.317 1.00 92.25 422 TRP A CA 1
ATOM 3298 C C . TRP A 1 422 ? -0.386 17.815 3.082 1.00 92.25 422 TRP A C 1
ATOM 3300 O O . TRP A 1 422 ? -1.584 17.588 3.202 1.00 92.25 422 TRP A O 1
ATOM 3310 N N . GLN A 1 423 ? 0.174 17.984 1.882 1.00 93.12 423 GLN A N 1
ATOM 3311 C CA . GLN A 1 423 ? -0.599 17.954 0.638 1.00 93.12 423 GLN A CA 1
ATOM 3312 C C . GLN A 1 423 ? -1.275 16.599 0.384 1.00 93.12 423 GLN A C 1
ATOM 3314 O O . GLN A 1 423 ? -2.402 16.574 -0.111 1.00 93.12 423 GLN A O 1
ATOM 3319 N N . HIS A 1 424 ? -0.628 15.485 0.736 1.00 91.25 424 HIS A N 1
ATOM 3320 C CA . HIS A 1 424 ? -1.225 14.151 0.611 1.00 91.25 424 HIS A CA 1
ATOM 3321 C C . HIS A 1 424 ? -2.353 13.943 1.628 1.00 91.25 424 HIS A C 1
ATOM 3323 O O . HIS A 1 424 ? -3.444 13.511 1.250 1.00 91.25 424 HIS A O 1
ATOM 3329 N N . LEU A 1 425 ? -2.146 14.350 2.884 1.00 93.75 425 LEU A N 1
ATOM 3330 C CA . LEU A 1 425 ? -3.187 14.321 3.911 1.00 93.75 425 LEU A CA 1
ATOM 3331 C C . LEU A 1 425 ? -4.395 15.189 3.513 1.00 93.75 425 LEU A C 1
ATOM 3333 O O . LEU A 1 425 ? -5.535 14.728 3.553 1.00 93.75 425 LEU A O 1
ATOM 3337 N N . TRP A 1 426 ? -4.159 16.405 3.018 1.00 95.75 426 TRP A N 1
ATOM 3338 C CA . TRP A 1 426 ? -5.202 17.294 2.497 1.00 95.75 426 TRP A CA 1
ATOM 3339 C C . TRP A 1 426 ? -5.945 16.705 1.300 1.00 95.75 426 TRP A C 1
ATOM 3341 O O . TRP A 1 426 ? -7.166 16.823 1.222 1.00 95.75 426 TRP A O 1
ATOM 3351 N N . SER A 1 427 ? -5.233 16.043 0.389 1.00 94.00 427 SER A N 1
ATOM 3352 C CA . SER A 1 427 ? -5.827 15.342 -0.753 1.00 94.00 427 SER A CA 1
ATOM 3353 C C . SER A 1 427 ? -6.701 14.158 -0.312 1.00 94.00 427 SER A C 1
ATOM 3355 O O . SER A 1 427 ? -7.765 13.920 -0.898 1.00 94.00 427 SER A O 1
ATOM 3357 N N . ALA A 1 428 ? -6.313 13.445 0.753 1.00 93.81 428 ALA A N 1
ATOM 3358 C CA . ALA A 1 428 ? -7.142 12.418 1.385 1.00 93.81 428 ALA A CA 1
ATOM 3359 C C . ALA A 1 428 ? -8.445 13.013 1.931 1.00 93.81 428 ALA A C 1
ATOM 3361 O O . ALA A 1 428 ? -9.530 12.558 1.553 1.00 93.81 428 ALA A O 1
ATOM 3362 N N . TRP A 1 429 ? -8.352 14.081 2.726 1.00 95.12 429 TRP A N 1
ATOM 3363 C CA . TRP A 1 429 ? -9.510 14.816 3.242 1.00 95.12 429 TRP A CA 1
ATOM 3364 C C . TRP A 1 429 ? -10.436 15.325 2.139 1.00 95.12 429 TRP A C 1
ATOM 3366 O O . TRP A 1 429 ? -11.646 15.119 2.207 1.00 95.12 429 TRP A O 1
ATOM 3376 N N . ASP A 1 430 ? -9.878 15.937 1.096 1.00 94.88 430 ASP A N 1
ATOM 3377 C CA . ASP A 1 430 ? -10.651 16.466 -0.029 1.00 94.88 430 ASP A CA 1
ATOM 3378 C C . ASP A 1 430 ? -11.347 15.342 -0.803 1.00 94.88 430 ASP A C 1
ATOM 3380 O O . ASP A 1 430 ? -12.482 15.499 -1.251 1.00 94.88 430 ASP A O 1
ATOM 3384 N N . THR A 1 431 ? -10.712 14.175 -0.920 1.00 94.31 431 THR A N 1
ATOM 3385 C CA . THR A 1 431 ? -11.350 12.995 -1.514 1.00 94.31 431 THR A CA 1
ATOM 3386 C C . THR A 1 431 ? -12.542 12.534 -0.678 1.00 94.31 431 THR A C 1
ATOM 3388 O O . THR A 1 431 ? -13.610 12.286 -1.236 1.00 94.31 431 THR A O 1
ATOM 3391 N N . LEU A 1 432 ? -12.405 12.459 0.647 1.00 93.19 432 LEU A N 1
ATOM 3392 C CA . LEU A 1 432 ? -13.486 11.993 1.516 1.00 93.19 432 LEU A CA 1
ATOM 3393 C C . LEU A 1 432 ? -14.647 13.006 1.591 1.00 93.19 432 LEU A C 1
ATOM 3395 O O . LEU A 1 432 ? -15.790 12.644 1.323 1.00 93.19 432 LEU A O 1
ATOM 3399 N N . LEU A 1 433 ? -14.359 14.283 1.863 1.00 93.50 433 LEU A N 1
ATOM 3400 C CA . LEU A 1 433 ? -15.371 15.331 2.072 1.00 93.50 433 LEU A CA 1
ATOM 3401 C C . LEU A 1 433 ? -15.989 15.893 0.791 1.00 93.50 433 LEU A C 1
ATOM 3403 O O . LEU A 1 433 ? -17.128 16.350 0.831 1.00 93.50 433 LEU A O 1
ATOM 3407 N N . LEU A 1 434 ? -15.251 15.915 -0.324 1.00 92.31 434 LEU A N 1
ATOM 3408 C CA . LEU A 1 434 ? -15.688 16.612 -1.544 1.00 92.31 434 LEU A CA 1
ATOM 3409 C C . LEU A 1 434 ? -15.957 15.677 -2.724 1.00 92.31 434 LEU A C 1
ATOM 3411 O O . LEU A 1 434 ? -16.468 16.138 -3.746 1.00 92.31 434 LEU A O 1
ATOM 3415 N N . ARG A 1 435 ? -15.600 14.391 -2.619 1.00 93.56 435 ARG A N 1
ATOM 3416 C CA . ARG A 1 435 ? -15.861 13.397 -3.673 1.00 93.56 435 ARG A CA 1
ATOM 3417 C C . ARG A 1 435 ? -16.689 12.220 -3.177 1.00 93.56 435 ARG A C 1
ATOM 3419 O O . ARG A 1 435 ? -17.644 11.872 -3.854 1.00 93.56 435 ARG A O 1
ATOM 3426 N N . ILE A 1 436 ? -16.344 11.639 -2.024 1.00 95.31 436 ILE A N 1
ATOM 3427 C CA . ILE A 1 436 ? -17.064 10.486 -1.459 1.00 95.31 436 ILE A CA 1
ATOM 3428 C C . ILE A 1 436 ? -18.389 10.909 -0.822 1.00 95.31 436 ILE A C 1
ATOM 3430 O O . ILE A 1 436 ? -19.414 10.282 -1.084 1.00 95.31 436 ILE A O 1
ATOM 3434 N N . ILE A 1 437 ? -18.386 11.965 -0.005 1.00 96.19 437 ILE A N 1
ATOM 3435 C CA . ILE A 1 437 ? -19.608 12.513 0.594 1.00 96.19 437 ILE A CA 1
ATOM 3436 C C . ILE A 1 437 ? -20.266 13.474 -0.410 1.00 96.19 437 ILE A C 1
ATOM 3438 O O . ILE A 1 437 ? -19.654 14.476 -0.792 1.00 96.19 437 ILE A O 1
ATOM 3442 N N . PRO A 1 438 ? -21.521 13.239 -0.834 1.00 95.00 438 PRO A N 1
ATOM 3443 C CA . PRO A 1 438 ? -22.231 14.197 -1.666 1.00 95.00 438 PRO A CA 1
ATOM 3444 C C . PRO A 1 438 ? -22.450 15.510 -0.917 1.00 95.00 438 PRO A C 1
ATOM 3446 O O . PRO A 1 438 ? -22.840 15.509 0.247 1.00 95.00 438 PRO A O 1
ATOM 3449 N N . ARG A 1 439 ? -22.345 16.647 -1.613 1.00 93.56 439 ARG A N 1
ATOM 3450 C CA . ARG A 1 439 ? -22.521 17.979 -0.999 1.00 93.56 439 ARG A CA 1
ATOM 3451 C C . ARG A 1 439 ? -23.842 18.143 -0.227 1.00 93.56 439 ARG A C 1
ATOM 3453 O O . ARG A 1 439 ? -23.869 18.831 0.785 1.00 93.56 439 ARG A O 1
ATOM 3460 N N . ARG A 1 440 ? -24.924 17.489 -0.678 1.00 94.12 440 ARG A N 1
ATOM 3461 C CA . ARG A 1 440 ? -26.237 17.496 0.001 1.00 94.12 440 ARG A CA 1
ATOM 3462 C C . ARG A 1 440 ? -26.219 16.836 1.388 1.00 94.12 440 ARG A C 1
ATOM 3464 O O . ARG A 1 440 ? -27.056 17.180 2.205 1.00 94.12 440 ARG A O 1
ATOM 3471 N N . CYS A 1 441 ? -25.277 15.925 1.627 1.00 95.25 441 CYS A N 1
ATOM 3472 C CA . CYS A 1 441 ? -25.140 15.163 2.864 1.00 95.25 441 CYS A CA 1
ATOM 3473 C C . CYS A 1 441 ? -24.214 15.843 3.877 1.00 95.25 441 CYS A C 1
ATOM 3475 O O . CYS A 1 441 ? -24.061 15.341 4.977 1.00 95.25 441 CYS A O 1
ATOM 3477 N N . LEU A 1 442 ? -23.580 16.980 3.558 1.00 94.62 442 LEU A N 1
ATOM 3478 C CA . LEU A 1 442 ? -22.616 17.611 4.474 1.00 94.62 442 LEU A CA 1
ATOM 3479 C C . LEU A 1 442 ? -23.236 18.056 5.811 1.00 94.62 442 LEU A C 1
ATOM 3481 O O . LEU A 1 442 ? -22.518 18.220 6.791 1.00 94.62 442 LEU A O 1
ATOM 3485 N N . HIS A 1 443 ? -24.552 18.238 5.871 1.00 93.62 443 HIS A N 1
ATOM 3486 C CA . HIS A 1 443 ? -25.260 18.548 7.114 1.00 93.62 443 HIS A CA 1
ATOM 3487 C C . HIS A 1 443 ? -25.784 17.303 7.843 1.00 93.62 443 HIS A C 1
ATOM 3489 O O . HIS A 1 443 ? -26.358 17.443 8.921 1.00 93.62 443 HIS A O 1
ATOM 3495 N N . ASP A 1 444 ? -25.571 16.108 7.290 1.00 93.94 444 ASP A N 1
ATOM 3496 C CA . ASP A 1 444 ? -25.986 14.856 7.911 1.00 93.94 444 ASP A CA 1
ATOM 3497 C C . ASP A 1 444 ? -25.092 14.528 9.111 1.00 93.94 444 ASP A C 1
ATOM 3499 O O . ASP A 1 444 ? -23.888 14.812 9.136 1.00 93.94 444 ASP A O 1
ATOM 3503 N N . GLN A 1 445 ? -25.708 13.881 10.097 1.00 92.81 445 GLN A N 1
ATOM 3504 C CA . GLN A 1 445 ? -25.089 13.409 11.328 1.00 92.81 445 GLN A CA 1
ATOM 3505 C C . GLN A 1 445 ? -25.391 11.909 11.465 1.00 92.81 445 GLN A C 1
ATOM 3507 O O . GLN A 1 445 ? -26.338 11.530 12.146 1.00 92.81 445 GLN A O 1
ATOM 3512 N N . PRO A 1 446 ? -24.641 11.030 10.774 1.00 93.44 446 PRO A N 1
ATOM 3513 C CA . PRO A 1 446 ? -24.958 9.599 10.726 1.00 93.44 446 PRO A CA 1
ATOM 3514 C C . PRO A 1 446 ? -24.645 8.855 12.035 1.00 93.44 446 PRO A C 1
ATOM 3516 O O . PRO A 1 446 ? -25.010 7.694 12.188 1.00 93.44 446 PRO A O 1
ATOM 3519 N N . ILE A 1 447 ? -23.945 9.503 12.971 1.00 92.25 447 ILE A N 1
ATOM 3520 C CA . ILE A 1 447 ? -23.696 9.008 14.324 1.00 92.25 447 ILE A CA 1
ATOM 3521 C C . ILE A 1 447 ? -24.130 10.109 15.290 1.00 92.25 447 ILE A C 1
ATOM 3523 O O . ILE A 1 447 ? -23.503 11.167 15.321 1.00 92.25 447 ILE A O 1
ATOM 3527 N N . ASP A 1 448 ? -25.154 9.851 16.105 1.00 86.19 448 ASP A N 1
ATOM 3528 C CA . ASP A 1 448 ? -25.727 10.841 17.034 1.00 86.19 448 ASP A CA 1
ATOM 3529 C C . ASP A 1 448 ? -24.686 11.426 18.007 1.00 86.19 448 ASP A C 1
ATOM 3531 O O . ASP A 1 448 ? -24.723 12.607 18.332 1.00 86.19 448 ASP A O 1
ATOM 3535 N N . LEU A 1 449 ? -23.687 10.628 18.400 1.00 83.56 449 LEU A N 1
ATOM 3536 C CA . LEU A 1 449 ? -22.580 11.030 19.284 1.00 83.56 449 LEU A CA 1
ATOM 3537 C C . LEU A 1 449 ? -21.473 11.849 18.583 1.00 83.56 449 LEU A C 1
ATOM 3539 O O . LEU A 1 449 ? -20.383 12.021 19.135 1.00 83.56 449 LEU A O 1
ATOM 3543 N N . ARG A 1 450 ? -21.672 12.273 17.333 1.00 87.50 450 ARG A N 1
ATOM 3544 C CA . ARG A 1 450 ? -20.694 13.028 16.534 1.00 87.50 450 ARG A CA 1
ATOM 3545 C C . ARG A 1 450 ? -21.333 14.273 15.944 1.00 87.50 450 ARG A C 1
ATOM 3547 O O . ARG A 1 450 ? -22.538 14.333 15.765 1.00 87.50 450 ARG A O 1
ATOM 3554 N N . HIS A 1 451 ? -20.519 15.269 15.616 1.00 89.12 451 HIS A N 1
ATOM 3555 C CA . HIS A 1 451 ? -20.995 16.443 14.887 1.00 89.12 451 HIS A CA 1
ATOM 3556 C C . HIS A 1 451 ? -21.334 16.096 13.423 1.00 89.12 451 HIS A C 1
ATOM 3558 O O . HIS A 1 451 ? -20.833 15.099 12.903 1.00 89.12 451 HIS A O 1
ATOM 3564 N N . PRO A 1 452 ? -22.158 16.900 12.725 1.00 92.06 452 PRO A N 1
ATOM 3565 C CA . PRO A 1 452 ? -22.408 16.705 11.296 1.00 92.06 452 PRO A CA 1
ATOM 3566 C C . PRO A 1 452 ? -21.129 16.881 10.465 1.00 92.06 452 PRO A C 1
ATOM 3568 O O . PRO A 1 452 ? -20.197 17.564 10.890 1.00 92.06 452 PRO A O 1
ATOM 3571 N N . PHE A 1 453 ? -21.075 16.331 9.248 1.00 94.44 453 PHE A N 1
ATOM 3572 C CA . PHE A 1 453 ? -19.859 16.369 8.413 1.00 94.44 453 PHE A CA 1
ATOM 3573 C C . PHE A 1 453 ? -19.292 17.782 8.176 1.00 94.44 453 PHE A C 1
ATOM 3575 O O . PHE A 1 453 ? -18.073 17.963 8.138 1.00 94.44 453 PHE A O 1
ATOM 3582 N N . VAL A 1 454 ? -20.155 18.796 8.074 1.00 93.56 454 VAL A N 1
ATOM 3583 C CA . VAL A 1 454 ? -19.781 20.209 7.902 1.00 93.56 454 VAL A CA 1
ATOM 3584 C C . VAL A 1 454 ? -18.924 20.741 9.051 1.00 93.56 454 VAL A C 1
ATOM 3586 O O . VAL A 1 454 ? -18.098 21.624 8.832 1.00 93.56 454 VAL A O 1
ATOM 3589 N N . PHE A 1 455 ? -19.046 20.174 10.254 1.00 92.94 455 PHE A N 1
ATOM 3590 C CA . PHE A 1 455 ? -18.164 20.508 11.369 1.00 92.94 455 PHE A CA 1
ATOM 3591 C C . PHE A 1 455 ? -16.708 20.182 11.038 1.00 92.94 455 PHE A C 1
ATOM 3593 O O . PHE A 1 455 ? -15.834 21.024 11.213 1.00 92.94 455 PHE A O 1
ATOM 3600 N N . TYR A 1 456 ? -16.448 18.994 10.488 1.00 94.19 456 TYR A N 1
ATOM 3601 C CA . TYR A 1 456 ? -15.093 18.520 10.200 1.00 94.19 456 TYR A CA 1
ATOM 3602 C C . TYR A 1 456 ? -14.404 19.316 9.083 1.00 94.19 456 TYR A C 1
ATOM 3604 O O . TYR A 1 456 ? -13.180 19.429 9.093 1.00 94.19 456 TYR A O 1
ATOM 3612 N N . LEU A 1 457 ? -15.173 19.938 8.175 1.00 93.25 457 LEU A N 1
ATOM 3613 C CA . LEU A 1 457 ? -14.641 20.886 7.184 1.00 93.25 457 LEU A CA 1
ATOM 3614 C C . LEU A 1 457 ? -13.971 22.107 7.833 1.00 93.25 457 LEU A C 1
ATOM 3616 O O . LEU A 1 457 ? -13.022 22.640 7.260 1.00 93.25 457 LEU A O 1
ATOM 3620 N N . GLY A 1 458 ? -14.470 22.558 8.989 1.00 93.19 458 GLY A N 1
ATOM 3621 C CA . GLY A 1 458 ? -13.942 23.712 9.722 1.00 93.19 458 GLY A CA 1
ATOM 3622 C C . GLY A 1 458 ? -13.047 23.345 10.908 1.00 93.19 458 GLY A C 1
ATOM 3623 O O . GLY A 1 458 ? -12.052 24.022 11.141 1.00 93.19 458 GLY A O 1
ATOM 3624 N N . HIS A 1 459 ? -13.351 22.256 11.616 1.00 93.88 459 HIS A N 1
ATOM 3625 C CA . HIS A 1 459 ? -12.626 21.764 12.797 1.00 93.88 459 HIS A CA 1
ATOM 3626 C C . HIS A 1 459 ? -11.145 21.530 12.540 1.00 93.88 459 HIS A C 1
ATOM 3628 O O . HIS A 1 459 ? -10.288 22.083 13.224 1.00 93.88 459 HIS A O 1
ATOM 3634 N N . VAL A 1 460 ? -10.843 20.749 11.510 1.00 93.56 460 VAL A N 1
ATOM 3635 C CA . VAL A 1 460 ? -9.475 20.368 11.175 1.00 93.56 460 VAL A CA 1
ATOM 3636 C C . VAL A 1 460 ? -8.597 21.582 10.831 1.00 93.56 460 VAL A C 1
ATOM 3638 O O . VAL A 1 460 ? -7.555 21.747 11.471 1.00 93.56 460 VAL A O 1
ATOM 3641 N N . PRO A 1 461 ? -8.989 22.480 9.899 1.00 94.44 461 PRO A N 1
ATOM 3642 C CA . PRO A 1 461 ? -8.199 23.680 9.646 1.00 94.44 461 PRO A CA 1
ATOM 3643 C C . PRO A 1 461 ? -8.169 24.633 10.848 1.00 94.44 461 PRO A C 1
ATOM 3645 O O . PRO A 1 461 ? -7.140 25.262 11.066 1.00 94.44 461 PRO A O 1
ATOM 3648 N N . ALA A 1 462 ? -9.233 24.730 11.651 1.00 94.81 462 ALA A N 1
ATOM 3649 C CA . ALA A 1 462 ? -9.236 25.572 12.848 1.00 94.81 462 ALA A CA 1
ATOM 3650 C C . ALA A 1 462 ? -8.212 25.109 13.892 1.00 94.81 462 ALA A C 1
ATOM 3652 O O . ALA A 1 462 ? -7.420 25.922 14.365 1.00 94.81 462 ALA A O 1
ATOM 3653 N N . PHE A 1 463 ? -8.171 23.811 14.200 1.00 94.25 463 PHE A N 1
ATOM 3654 C CA . PHE A 1 463 ? -7.185 23.241 15.122 1.00 94.25 463 PHE A CA 1
ATOM 3655 C C . PHE A 1 463 ? -5.754 23.508 14.639 1.00 94.25 463 PHE A C 1
ATOM 3657 O O . PHE A 1 463 ? -4.898 23.979 15.391 1.00 94.25 463 PHE A O 1
ATOM 3664 N N . ALA A 1 464 ? -5.509 23.277 13.347 1.00 93.06 464 ALA A N 1
ATOM 3665 C CA . ALA A 1 464 ? -4.220 23.547 12.732 1.00 93.06 464 ALA A CA 1
ATOM 3666 C C . ALA A 1 464 ? -3.838 25.041 12.831 1.00 93.06 464 ALA A C 1
ATOM 3668 O O . ALA A 1 464 ? -2.704 25.371 13.181 1.00 93.06 464 ALA A O 1
ATOM 3669 N N . ASP A 1 465 ? -4.773 25.955 12.560 1.00 94.56 465 ASP A N 1
ATOM 3670 C CA . ASP A 1 465 ? -4.565 27.407 12.637 1.00 94.56 465 ASP A CA 1
ATOM 3671 C C . ASP A 1 465 ? -4.279 27.886 14.069 1.00 94.56 465 ASP A C 1
ATOM 3673 O O . ASP A 1 465 ? -3.381 28.706 14.252 1.00 94.56 465 ASP A O 1
ATOM 3677 N N . ILE A 1 466 ? -4.959 27.331 15.082 1.00 92.62 466 ILE A N 1
ATOM 3678 C CA . ILE A 1 466 ? -4.718 27.619 16.509 1.00 92.62 466 ILE A CA 1
ATOM 3679 C C . ILE A 1 466 ? -3.287 27.253 16.902 1.00 92.62 466 ILE A C 1
ATOM 3681 O O . ILE A 1 466 ? -2.552 28.090 17.435 1.00 92.62 466 ILE A O 1
ATOM 3685 N N . HIS A 1 467 ? -2.853 26.029 16.598 1.00 91.75 467 HIS A N 1
ATOM 3686 C CA . HIS A 1 467 ? -1.509 25.587 16.966 1.00 91.75 467 HIS A CA 1
ATOM 3687 C C . HIS A 1 467 ? -0.416 26.278 16.149 1.00 91.75 467 HIS A C 1
ATOM 3689 O O . HIS A 1 467 ? 0.658 26.564 16.676 1.00 91.75 467 HIS A O 1
ATOM 3695 N N . MET A 1 468 ? -0.683 26.618 14.889 1.00 89.31 468 MET A N 1
ATOM 3696 C CA . MET A 1 468 ? 0.240 27.418 14.086 1.00 89.31 468 MET A CA 1
ATOM 3697 C C . MET A 1 468 ? 0.366 28.853 14.617 1.00 89.31 468 MET A C 1
ATOM 3699 O O . MET A 1 468 ? 1.481 29.365 14.700 1.00 89.31 468 MET A O 1
ATOM 3703 N N . ALA A 1 469 ? -0.747 29.492 14.986 1.00 90.81 469 ALA A N 1
ATOM 3704 C CA . ALA A 1 469 ? -0.767 30.826 15.584 1.00 90.81 469 ALA A CA 1
ATOM 3705 C C . ALA A 1 469 ? -0.010 30.867 16.918 1.00 90.81 469 ALA A C 1
ATOM 3707 O O . ALA A 1 469 ? 0.737 31.812 17.173 1.00 90.81 469 ALA A O 1
ATOM 3708 N N . ALA A 1 470 ? -0.137 29.817 17.734 1.00 88.31 470 ALA A N 1
ATOM 3709 C CA . ALA A 1 470 ? 0.656 29.650 18.948 1.00 88.31 470 ALA A CA 1
ATOM 3710 C C . ALA A 1 470 ? 2.155 29.462 18.642 1.00 88.31 470 ALA A C 1
ATOM 3712 O O . ALA A 1 470 ? 2.998 30.073 19.299 1.00 88.31 470 ALA A O 1
ATOM 3713 N N . ALA A 1 471 ? 2.498 28.681 17.611 1.00 84.75 471 ALA A N 1
ATOM 3714 C CA . ALA A 1 471 ? 3.883 28.402 17.230 1.00 84.75 471 ALA A CA 1
ATOM 3715 C C . ALA A 1 471 ? 4.660 29.636 16.735 1.00 84.75 471 ALA A C 1
ATOM 3717 O O . ALA A 1 471 ? 5.869 29.721 16.959 1.00 84.75 471 ALA A O 1
ATOM 3718 N N . ASP A 1 472 ? 4.003 30.578 16.049 1.00 82.19 472 ASP A N 1
ATOM 3719 C CA . ASP A 1 472 ? 4.640 31.793 15.517 1.00 82.19 472 ASP A CA 1
ATOM 3720 C C . ASP A 1 472 ? 4.221 33.098 16.211 1.00 82.19 472 ASP A C 1
ATOM 3722 O O . ASP A 1 472 ? 4.689 34.173 15.820 1.00 82.19 472 ASP A O 1
ATOM 3726 N N . ASN A 1 473 ? 3.391 33.002 17.256 1.00 84.56 473 ASN A N 1
ATOM 3727 C CA . ASN A 1 473 ? 2.828 34.118 18.017 1.00 84.56 473 ASN A CA 1
ATOM 3728 C C . ASN A 1 473 ? 2.169 35.183 17.116 1.00 84.56 473 ASN A C 1
ATOM 3730 O O . ASN A 1 473 ? 2.385 36.389 17.282 1.00 84.56 473 ASN A O 1
ATOM 3734 N N . LYS A 1 474 ? 1.390 34.741 16.121 1.00 89.19 474 LYS A N 1
ATOM 3735 C CA . LYS A 1 474 ? 0.613 35.613 15.223 1.00 89.19 474 LYS A CA 1
ATOM 3736 C C . LYS A 1 474 ? -0.893 35.433 15.421 1.00 89.19 474 LYS A C 1
ATOM 3738 O O . LYS A 1 474 ? -1.319 34.410 15.946 1.00 89.19 474 LYS A O 1
ATOM 3743 N N . PRO A 1 475 ? -1.721 36.388 14.954 1.00 92.81 475 PRO A N 1
ATOM 3744 C CA . PRO A 1 475 ? -3.174 36.233 14.963 1.00 92.81 475 PRO A CA 1
ATOM 3745 C C . PRO A 1 475 ? -3.658 34.988 14.205 1.00 92.81 475 PRO A C 1
ATOM 3747 O O . PRO A 1 475 ? -2.966 34.459 13.327 1.00 92.81 475 PRO A O 1
ATOM 3750 N N . LEU A 1 476 ? -4.876 34.554 14.526 1.00 94.88 476 LEU A N 1
ATOM 3751 C CA . LEU A 1 476 ? -5.595 33.513 13.791 1.00 94.88 476 LEU A CA 1
ATOM 3752 C C . LEU A 1 476 ? -5.937 33.981 12.369 1.00 94.88 476 LEU A C 1
ATOM 3754 O O . LEU A 1 476 ? -5.983 35.178 12.075 1.00 94.88 476 LEU A O 1
ATOM 3758 N N . THR A 1 477 ? -6.174 33.027 11.477 1.00 95.06 477 THR A N 1
ATOM 3759 C CA . THR A 1 477 ? -6.613 33.293 10.108 1.00 95.06 477 THR A CA 1
ATOM 3760 C C . THR A 1 477 ? -8.051 33.822 10.121 1.00 95.06 477 THR A C 1
ATOM 3762 O O . THR A 1 477 ? -8.912 33.307 10.827 1.00 95.06 477 THR A O 1
ATOM 3765 N N . GLU A 1 478 ? -8.344 34.851 9.321 1.00 93.94 478 GLU A N 1
ATOM 3766 C CA . GLU A 1 478 ? -9.697 35.417 9.258 1.00 93.94 478 GLU A CA 1
ATOM 3767 C C . GLU A 1 478 ? -10.708 34.472 8.562 1.00 93.94 478 GLU A C 1
ATOM 3769 O O . GLU A 1 478 ? -10.369 33.870 7.530 1.00 93.94 478 GLU A O 1
ATOM 3774 N N . PRO A 1 479 ? -11.974 34.396 9.030 1.00 92.81 479 PRO A N 1
ATOM 3775 C CA . PRO A 1 479 ? -12.500 35.078 10.216 1.00 92.81 479 PRO A CA 1
ATOM 3776 C C . PRO A 1 479 ? -12.064 34.382 11.514 1.00 92.81 479 PRO A C 1
ATOM 3778 O O . PRO A 1 479 ? -12.298 33.188 11.686 1.00 92.81 479 PRO A O 1
ATOM 3781 N N . GLN A 1 480 ? -11.501 35.132 12.465 1.00 90.31 480 GLN A N 1
ATOM 3782 C CA . GLN A 1 480 ? -10.978 34.545 13.717 1.00 90.31 480 GLN A CA 1
ATOM 3783 C C . GLN A 1 480 ? -12.055 33.827 14.549 1.00 90.31 480 GLN A C 1
ATOM 3785 O O . GLN A 1 480 ? -11.746 32.923 15.321 1.00 90.31 480 GLN A O 1
ATOM 3790 N N . SER A 1 481 ? -13.331 34.184 14.365 1.00 87.81 481 SER A N 1
ATOM 3791 C CA . SER A 1 481 ? -14.462 33.522 15.023 1.00 87.81 481 SER A CA 1
ATOM 3792 C C . SER A 1 481 ? -14.616 32.049 14.637 1.00 87.81 481 SER A C 1
ATOM 3794 O O . SER A 1 481 ? -15.226 31.295 15.388 1.00 87.81 481 SER A O 1
ATOM 3796 N N . TYR A 1 482 ? -14.075 31.612 13.493 1.00 90.62 482 TYR A N 1
ATOM 3797 C CA . TYR A 1 482 ? -14.154 30.205 13.093 1.00 90.62 482 TYR A CA 1
ATOM 3798 C C . TYR A 1 482 ? -13.348 29.309 14.025 1.00 90.62 482 TYR A C 1
ATOM 3800 O O . TYR A 1 482 ? -13.827 28.227 14.341 1.00 90.62 482 TYR A O 1
ATOM 3808 N N . ALA A 1 483 ? -12.205 29.770 14.542 1.00 85.62 483 ALA A N 1
ATOM 3809 C CA . ALA A 1 483 ? -11.468 29.027 15.560 1.00 85.62 483 ALA A CA 1
ATOM 3810 C C . ALA A 1 483 ? -12.372 28.702 16.761 1.00 85.62 483 ALA A C 1
ATOM 3812 O O . ALA A 1 483 ? -12.533 27.541 17.106 1.00 85.62 483 ALA A O 1
ATOM 3813 N N . GLN A 1 484 ? -13.094 29.697 17.283 1.00 82.12 484 GLN A N 1
ATOM 3814 C CA . GLN A 1 484 ? -14.001 29.524 18.426 1.00 82.12 484 GLN A CA 1
ATOM 3815 C C . GLN A 1 484 ? -15.168 28.567 18.137 1.00 82.12 484 GLN A C 1
ATOM 3817 O O . GLN A 1 484 ? -15.621 27.840 19.018 1.00 82.12 484 GLN A O 1
ATOM 3822 N N . TRP A 1 485 ? -15.685 28.560 16.906 1.00 83.62 485 TRP A N 1
ATOM 3823 C CA . TRP A 1 485 ? -16.809 27.695 16.526 1.00 83.62 485 TRP A CA 1
ATOM 3824 C C . TRP A 1 485 ? -16.386 26.246 16.296 1.00 83.62 485 TRP A C 1
ATOM 3826 O O . TRP A 1 485 ? -17.177 25.326 16.512 1.00 83.62 485 TRP A O 1
ATOM 3836 N N . PHE A 1 486 ? -15.148 26.050 15.852 1.00 88.56 486 PHE A N 1
ATOM 3837 C CA . PHE A 1 486 ? -14.649 24.775 15.365 1.00 88.56 486 PHE A CA 1
ATOM 3838 C C . PHE A 1 486 ? -13.606 24.119 16.286 1.00 88.56 486 PHE A C 1
ATOM 3840 O O . PHE A 1 486 ? -13.310 22.952 16.078 1.00 88.56 486 PHE A O 1
ATOM 3847 N N . GLU A 1 487 ? -13.102 24.777 17.334 1.00 84.06 487 GLU A N 1
ATOM 3848 C CA . GLU A 1 487 ? -12.115 24.225 18.293 1.00 84.06 487 GLU A CA 1
ATOM 3849 C C . GLU A 1 487 ? -12.653 23.139 19.245 1.00 84.06 487 GLU A C 1
ATOM 3851 O O . GLU A 1 487 ? -11.923 22.633 20.093 1.00 84.06 487 GLU A O 1
ATOM 3856 N N . ARG A 1 488 ? -13.936 22.778 19.142 1.00 76.75 488 ARG A N 1
ATOM 3857 C CA . ARG A 1 488 ? -14.594 21.847 20.069 1.00 76.75 488 ARG A CA 1
ATOM 3858 C C . ARG A 1 488 ? -14.019 20.427 19.991 1.00 76.75 488 ARG A C 1
ATOM 3860 O O . ARG A 1 488 ? -13.780 19.915 18.898 1.00 76.75 488 ARG A O 1
ATOM 3867 N N . GLY A 1 489 ? -13.906 19.771 21.149 1.00 66.31 489 GLY A N 1
ATOM 3868 C CA . GLY A 1 489 ? -13.643 18.333 21.255 1.00 66.31 489 GLY A CA 1
ATOM 3869 C C . GLY A 1 489 ? -14.842 17.466 20.839 1.00 66.31 489 GLY A C 1
ATOM 3870 O O . GLY A 1 489 ? -15.965 17.951 20.713 1.00 66.31 489 GLY A O 1
ATOM 3871 N N . ILE A 1 490 ? -14.594 16.169 20.626 1.00 62.88 490 ILE A N 1
ATOM 3872 C CA . ILE A 1 490 ? -15.560 15.186 20.088 1.00 62.88 490 ILE A CA 1
ATOM 3873 C C . ILE A 1 490 ? -16.033 14.135 21.118 1.00 62.88 490 ILE A C 1
ATOM 3875 O O . ILE A 1 490 ? -16.541 13.078 20.729 1.00 62.88 490 ILE A O 1
ATOM 3879 N N . ASP A 1 491 ? -15.826 14.380 22.417 1.00 61.34 491 ASP A N 1
ATOM 3880 C CA . ASP A 1 491 ? -16.195 13.443 23.490 1.00 61.34 491 ASP A CA 1
ATOM 3881 C C . ASP A 1 491 ? -17.727 13.237 23.553 1.00 61.34 491 ASP A C 1
ATOM 3883 O O . ASP A 1 491 ? -18.471 14.213 23.546 1.00 61.34 491 ASP A O 1
ATOM 3887 N N . PRO A 1 492 ? -18.236 11.992 23.624 1.00 51.22 492 PRO A N 1
ATOM 3888 C CA . PRO A 1 492 ? -19.653 11.706 23.864 1.00 51.22 492 PRO A CA 1
ATOM 3889 C C . PRO A 1 492 ? -20.276 12.331 25.126 1.00 51.22 492 PRO A C 1
ATOM 3891 O O . PRO A 1 492 ? -21.494 12.481 25.162 1.00 51.22 492 PRO A O 1
ATOM 3894 N N . ASN A 1 493 ? -19.502 12.692 26.157 1.00 54.12 493 ASN A N 1
ATOM 3895 C CA . ASN A 1 493 ? -20.032 13.212 27.431 1.00 54.12 493 ASN A CA 1
ATOM 3896 C C . ASN A 1 493 ? -20.382 14.719 27.420 1.00 54.12 493 ASN A C 1
ATOM 3898 O O . ASN A 1 493 ? -20.432 15.364 28.467 1.00 54.12 493 ASN A O 1
ATOM 3902 N N . ILE A 1 494 ? -20.686 15.285 26.245 1.00 48.59 494 ILE A N 1
ATOM 3903 C CA . ILE A 1 494 ? -21.135 16.684 26.069 1.00 48.59 494 ILE A CA 1
ATOM 3904 C C . ILE A 1 494 ? -22.472 16.968 26.792 1.00 48.59 494 ILE A C 1
ATOM 3906 O O . ILE A 1 494 ? -22.838 18.126 26.991 1.00 48.59 494 ILE A O 1
ATOM 3910 N N . GLU A 1 495 ? -23.208 15.934 27.212 1.00 42.50 495 GLU A N 1
ATOM 3911 C CA . GLU A 1 495 ? -24.492 16.090 27.904 1.00 42.50 495 GLU A CA 1
ATOM 3912 C C . GLU A 1 495 ? -24.363 16.590 29.357 1.00 42.50 495 GLU A C 1
ATOM 3914 O O . GLU A 1 495 ? -25.323 17.171 29.868 1.00 42.50 495 GLU A O 1
ATOM 3919 N N . ASP A 1 496 ? -23.191 16.456 30.001 1.00 51.12 496 ASP A N 1
ATOM 3920 C CA . ASP A 1 496 ? -22.917 17.050 31.319 1.00 51.12 496 ASP A CA 1
ATOM 3921 C C . ASP A 1 496 ? -21.666 17.962 31.305 1.00 51.12 496 ASP A C 1
ATOM 3923 O O . ASP A 1 496 ? -20.540 17.515 31.557 1.00 51.12 496 ASP A O 1
ATOM 3927 N N . PRO A 1 497 ? -21.840 19.278 31.072 1.00 44.19 497 PRO A N 1
ATOM 3928 C CA . PRO A 1 497 ? -20.748 20.252 31.078 1.00 44.19 497 PRO A CA 1
ATOM 3929 C C . PRO A 1 497 ? -20.112 20.476 32.463 1.00 44.19 497 PRO A C 1
ATOM 3931 O O . PRO A 1 497 ? -19.197 21.287 32.580 1.00 44.19 497 PRO A O 1
ATOM 3934 N N . THR A 1 498 ? -20.574 19.798 33.523 1.00 48.91 498 THR A N 1
ATOM 3935 C CA . THR A 1 498 ? -19.892 19.789 34.830 1.00 48.91 498 THR A CA 1
ATOM 3936 C C . THR A 1 498 ? -18.808 18.713 34.938 1.00 48.91 498 THR A C 1
ATOM 3938 O O . THR A 1 498 ? -17.992 18.770 35.859 1.00 48.91 498 THR A O 1
ATOM 3941 N N . ILE A 1 499 ? -18.773 17.769 33.988 1.00 52.25 499 ILE A N 1
ATOM 3942 C CA . ILE A 1 499 ? -17.800 16.667 33.903 1.00 52.25 499 ILE A CA 1
ATOM 3943 C C . ILE A 1 499 ? -16.867 16.843 32.687 1.00 52.25 499 ILE A C 1
ATOM 3945 O O . ILE A 1 499 ? -15.743 16.352 32.706 1.00 52.25 499 ILE A O 1
ATOM 3949 N N . CYS A 1 500 ? -17.290 17.591 31.662 1.00 49.59 500 CYS A N 1
ATOM 3950 C CA . CYS A 1 500 ? -16.486 17.923 30.481 1.00 49.59 500 CYS A CA 1
ATOM 3951 C C . CYS A 1 500 ? -15.768 19.284 30.629 1.00 49.59 500 CYS A C 1
ATOM 3953 O O . CYS A 1 500 ? -16.281 20.202 31.272 1.00 49.59 500 CYS A O 1
ATOM 3955 N N . HIS A 1 501 ? -14.592 19.457 30.010 1.00 55.38 501 HIS A N 1
ATOM 3956 C CA . HIS A 1 501 ? -13.903 20.753 29.959 1.00 55.38 501 HIS A CA 1
ATOM 3957 C C . HIS A 1 501 ? -14.738 21.826 29.237 1.00 55.38 501 HIS A C 1
ATOM 3959 O O . HIS A 1 501 ? -15.570 21.535 28.376 1.00 55.38 501 HIS A O 1
ATOM 3965 N N . SER A 1 502 ? -14.485 23.097 29.570 1.00 57.66 502 SER A N 1
ATOM 3966 C CA . SER A 1 502 ? -15.143 24.250 28.944 1.00 57.66 502 SER A CA 1
ATOM 3967 C C . SER A 1 502 ? -14.970 24.233 27.421 1.00 57.66 502 SER A C 1
ATOM 3969 O O . SER A 1 502 ? -13.847 24.231 26.925 1.00 57.66 502 SER A O 1
ATOM 3971 N N . HIS A 1 503 ? -16.075 24.311 26.683 1.00 61.78 503 HIS A N 1
ATOM 3972 C CA . HIS A 1 503 ? -16.101 24.427 25.225 1.00 61.78 503 HIS A CA 1
ATOM 3973 C C . HIS A 1 503 ? -17.037 25.572 24.796 1.00 61.78 503 HIS A C 1
ATOM 3975 O O . HIS A 1 503 ? -17.997 25.884 25.505 1.00 61.78 503 HIS A O 1
ATOM 3981 N N . SER A 1 504 ? -16.812 26.178 23.624 1.00 65.31 504 SER A N 1
ATOM 3982 C CA . SER A 1 504 ? -17.713 27.202 23.051 1.00 65.31 504 SER A CA 1
ATOM 3983 C C . SER A 1 504 ? -19.148 26.679 22.866 1.00 65.31 504 SER A C 1
ATOM 3985 O O . SER A 1 504 ? -19.378 25.479 22.973 1.00 65.31 504 SER A O 1
ATOM 3987 N N . GLU A 1 505 ? -20.148 27.524 22.589 1.00 67.38 505 GLU A N 1
ATOM 3988 C CA . GLU A 1 505 ? -21.518 27.068 22.262 1.00 67.38 505 GLU A CA 1
ATOM 3989 C C . GLU A 1 505 ? -21.610 26.514 20.825 1.00 67.38 505 GLU A C 1
ATOM 3991 O O . GLU A 1 505 ? -20.847 26.922 19.950 1.00 67.38 505 GLU A O 1
ATOM 3996 N N . VAL A 1 506 ? -22.514 25.554 20.563 1.00 69.69 506 VAL A N 1
ATOM 3997 C CA . VAL A 1 506 ? -22.739 25.053 19.192 1.00 69.69 506 VAL A CA 1
ATOM 3998 C C . VAL A 1 506 ? -23.498 26.152 18.451 1.00 69.69 506 VAL A C 1
ATOM 4000 O O . VAL A 1 506 ? -24.534 26.600 18.954 1.00 69.69 506 VAL A O 1
ATOM 4003 N N . PRO A 1 507 ? -23.027 26.613 17.280 1.00 73.38 507 PRO A N 1
ATOM 4004 C CA . PRO A 1 507 ? -23.757 27.627 16.542 1.00 73.38 507 PRO A CA 1
ATOM 4005 C C . PRO A 1 507 ? -25.134 27.084 16.138 1.00 73.38 507 PRO A C 1
ATOM 4007 O O . PRO A 1 507 ? -25.270 25.926 15.747 1.00 73.38 507 PRO A O 1
ATOM 4010 N N . LYS A 1 508 ? -26.167 27.932 16.211 1.00 76.31 508 LYS A N 1
ATOM 4011 C CA . LYS A 1 508 ? -27.533 27.556 15.795 1.00 76.31 508 LYS A CA 1
ATOM 4012 C C . LYS A 1 508 ? -27.596 27.146 14.322 1.00 76.31 508 LYS A C 1
ATOM 4014 O O . LYS A 1 508 ? -28.401 26.298 13.960 1.00 76.31 508 LYS A O 1
ATOM 4019 N N . GLU A 1 509 ? -26.746 27.755 13.500 1.00 82.19 509 GLU A N 1
ATOM 4020 C CA . GLU A 1 509 ? -26.567 27.446 12.086 1.00 82.19 509 GLU A CA 1
ATOM 4021 C C . GLU A 1 509 ? -25.071 27.455 11.762 1.00 82.19 509 GLU A C 1
ATOM 4023 O O . GLU A 1 509 ? -24.349 28.375 12.156 1.00 82.19 509 GLU A O 1
ATOM 4028 N N . TRP A 1 510 ? -24.600 26.431 11.049 1.00 87.00 510 TRP A N 1
ATOM 4029 C CA . TRP A 1 510 ? -23.221 26.382 10.564 1.00 87.00 510 TRP A CA 1
ATOM 4030 C C . TRP A 1 510 ? -23.001 27.399 9.431 1.00 87.00 510 TRP A C 1
ATOM 4032 O O . TRP A 1 510 ? -23.943 27.691 8.687 1.00 87.00 510 TRP A O 1
ATOM 4042 N N . PRO A 1 511 ? -21.770 27.918 9.246 1.00 89.50 511 PRO A N 1
ATOM 4043 C CA . PRO A 1 511 ? -21.458 28.781 8.109 1.00 89.50 511 PRO A CA 1
ATOM 4044 C C . PRO A 1 511 ? -21.700 28.081 6.767 1.00 89.50 511 PRO A C 1
ATOM 4046 O O . PRO A 1 511 ? -21.746 26.850 6.689 1.00 89.50 511 PRO A O 1
ATOM 4049 N N . GLN A 1 512 ? -21.809 28.861 5.689 1.00 92.50 512 GLN A N 1
ATOM 4050 C CA . GLN A 1 512 ? -21.946 28.288 4.352 1.00 92.50 512 GLN A CA 1
ATOM 4051 C C . GLN A 1 512 ? -20.710 27.456 4.003 1.00 92.50 512 GLN A C 1
ATOM 4053 O O . GLN A 1 512 ? -19.578 27.861 4.265 1.00 92.50 512 GLN A O 1
ATOM 4058 N N . VAL A 1 513 ? -20.929 26.307 3.359 1.00 93.88 513 VAL A N 1
ATOM 4059 C CA . VAL A 1 513 ? -19.855 25.367 2.993 1.00 93.88 513 VAL A CA 1
ATOM 4060 C C . VAL A 1 513 ? -18.728 26.066 2.226 1.00 93.88 513 VAL A C 1
ATOM 4062 O O . VAL A 1 513 ? -17.559 25.835 2.523 1.00 93.88 513 VAL A O 1
ATOM 4065 N N . ASP A 1 514 ? -19.056 26.953 1.283 1.00 95.69 514 ASP A N 1
ATOM 4066 C CA . ASP A 1 514 ? -18.044 27.654 0.483 1.00 95.69 514 ASP A CA 1
ATOM 4067 C C . ASP A 1 514 ? -17.217 28.654 1.312 1.00 95.69 514 ASP A C 1
ATOM 4069 O O . ASP A 1 514 ? -16.028 28.824 1.044 1.00 95.69 514 ASP A O 1
ATOM 4073 N N . ASP A 1 515 ? -17.792 29.250 2.362 1.00 95.81 515 ASP A N 1
ATOM 4074 C CA . ASP A 1 515 ? -17.060 30.135 3.277 1.00 95.81 515 ASP A CA 1
ATOM 4075 C C . ASP A 1 515 ? -16.080 29.341 4.154 1.00 95.81 515 ASP A C 1
ATOM 4077 O O . ASP A 1 515 ? -14.939 29.767 4.364 1.00 95.81 515 ASP A O 1
ATOM 4081 N N . ILE A 1 516 ? -16.491 28.152 4.615 1.00 95.44 516 ILE A N 1
ATOM 4082 C CA . ILE A 1 516 ? -15.632 27.225 5.371 1.00 95.44 516 ILE A CA 1
ATOM 4083 C C . ILE A 1 516 ? -14.482 26.732 4.486 1.00 95.44 516 ILE A C 1
ATOM 4085 O O . ILE A 1 516 ? -13.331 26.723 4.922 1.00 95.44 516 ILE A O 1
ATOM 4089 N N . LEU A 1 517 ? -14.759 26.382 3.226 1.00 96.12 517 LEU A N 1
ATOM 4090 C CA . LEU A 1 517 ? -13.728 25.982 2.263 1.00 96.12 517 LEU A CA 1
ATOM 4091 C C . LEU A 1 517 ? -12.745 27.121 1.980 1.00 96.12 517 LEU A C 1
ATOM 4093 O O . LEU A 1 517 ? -11.536 26.901 1.996 1.00 96.12 517 LEU A O 1
ATOM 4097 N N . ALA A 1 518 ? -13.237 28.349 1.805 1.00 97.19 518 ALA A N 1
ATOM 4098 C CA . ALA A 1 518 ? -12.376 29.512 1.626 1.00 97.19 518 ALA A CA 1
ATOM 4099 C C . ALA A 1 518 ? -11.496 29.776 2.863 1.00 97.19 518 ALA A C 1
ATOM 4101 O O . ALA A 1 518 ? -10.334 30.157 2.715 1.00 97.19 518 ALA A O 1
ATOM 4102 N N . TYR A 1 519 ? -12.021 29.577 4.079 1.00 96.62 519 TYR A N 1
ATOM 4103 C CA . TYR A 1 519 ? -11.236 29.633 5.317 1.00 96.62 519 TYR A CA 1
ATOM 4104 C C . TYR A 1 519 ? -10.156 28.546 5.353 1.00 96.62 519 TYR A C 1
ATOM 4106 O O . TYR A 1 519 ? -8.977 28.865 5.508 1.00 96.62 519 TYR A O 1
ATOM 4114 N N . ARG A 1 520 ? -10.535 27.285 5.124 1.00 96.44 520 ARG A N 1
ATOM 4115 C CA . ARG A 1 520 ? -9.614 26.144 5.047 1.00 96.44 520 ARG A CA 1
ATOM 4116 C C . ARG A 1 520 ? -8.478 26.406 4.063 1.00 96.44 520 ARG A C 1
ATOM 4118 O O . ARG A 1 520 ? -7.319 26.180 4.395 1.00 96.44 520 ARG A O 1
ATOM 4125 N N . ASP A 1 521 ? -8.786 26.906 2.870 1.00 96.94 521 ASP A N 1
ATOM 4126 C CA . ASP A 1 521 ? -7.785 27.162 1.833 1.00 96.94 521 ASP A CA 1
ATOM 4127 C C . ASP A 1 521 ? -6.811 28.282 2.240 1.00 96.94 521 ASP A C 1
ATOM 4129 O O . ASP A 1 521 ? -5.612 28.177 1.973 1.00 96.94 521 ASP A O 1
ATOM 4133 N N . ARG A 1 522 ? -7.280 29.313 2.963 1.00 96.81 522 ARG A N 1
ATOM 4134 C CA . ARG A 1 522 ? -6.398 30.331 3.568 1.00 96.81 522 ARG A CA 1
ATOM 4135 C C . ARG A 1 522 ? -5.485 29.733 4.638 1.00 96.81 522 ARG A C 1
ATOM 4137 O O . ARG A 1 522 ? -4.291 30.033 4.628 1.00 96.81 522 ARG A O 1
ATOM 4144 N N . VAL A 1 523 ? -6.009 28.871 5.513 1.00 95.56 523 VAL A N 1
ATOM 4145 C CA . VAL A 1 523 ? -5.205 28.171 6.531 1.00 95.56 523 VAL A CA 1
ATOM 4146 C C . VAL A 1 523 ? -4.147 27.288 5.866 1.00 95.56 523 VAL A C 1
ATOM 4148 O O . VAL A 1 523 ? -2.967 27.404 6.191 1.00 95.56 523 VAL A O 1
ATOM 4151 N N . ARG A 1 524 ? -4.524 26.469 4.875 1.00 96.12 524 ARG A N 1
ATOM 4152 C CA . ARG A 1 524 ? -3.589 25.617 4.117 1.00 96.12 524 ARG A CA 1
ATOM 4153 C C . ARG A 1 524 ? -2.505 26.439 3.412 1.00 96.12 524 ARG A C 1
ATOM 4155 O O . ARG A 1 524 ? -1.330 26.075 3.455 1.00 96.12 524 ARG A O 1
ATOM 4162 N N . ALA A 1 525 ? -2.863 27.576 2.808 1.00 95.12 525 ALA A N 1
ATOM 4163 C CA . ALA A 1 525 ? -1.898 28.487 2.190 1.00 95.12 525 ALA A CA 1
ATOM 4164 C C . ALA A 1 525 ? -0.927 29.092 3.219 1.00 95.12 525 ALA A C 1
ATOM 4166 O O . ALA A 1 525 ? 0.278 29.181 2.958 1.00 95.12 525 ALA A O 1
ATOM 4167 N N . ARG A 1 526 ? -1.428 29.461 4.406 1.00 91.81 526 ARG A N 1
ATOM 4168 C CA . ARG A 1 526 ? -0.603 29.930 5.527 1.00 91.81 526 ARG A CA 1
ATOM 4169 C C . ARG A 1 526 ? 0.350 28.831 6.005 1.00 91.81 526 ARG A C 1
ATOM 4171 O O . ARG A 1 526 ? 1.541 29.112 6.113 1.00 91.81 526 ARG A O 1
ATOM 4178 N N . PHE A 1 527 ? -0.123 27.594 6.179 1.00 89.88 527 PHE A N 1
ATOM 4179 C CA . PHE A 1 527 ? 0.711 26.429 6.509 1.00 89.88 527 PHE A CA 1
ATOM 4180 C C . PHE A 1 527 ? 1.817 26.201 5.480 1.00 89.88 527 PHE A C 1
ATOM 4182 O O . PHE A 1 527 ? 2.981 26.066 5.845 1.00 89.88 527 PHE A O 1
ATOM 4189 N N . ALA A 1 528 ? 1.489 26.220 4.186 1.00 91.94 528 ALA A N 1
ATOM 4190 C CA . ALA A 1 528 ? 2.483 26.044 3.131 1.00 91.94 528 ALA A CA 1
ATOM 4191 C C . ALA A 1 528 ? 3.557 27.143 3.161 1.00 91.94 528 ALA A C 1
ATOM 4193 O O . ALA A 1 528 ? 4.751 26.859 3.047 1.00 91.94 528 ALA A O 1
ATOM 4194 N N . SER A 1 529 ? 3.154 28.400 3.369 1.00 89.50 529 SER A N 1
ATOM 4195 C CA . SER A 1 529 ? 4.098 29.507 3.543 1.00 89.50 529 SER A CA 1
ATOM 4196 C C . SER A 1 529 ? 4.951 29.351 4.802 1.00 89.50 529 SER A C 1
ATOM 4198 O O . SER A 1 529 ? 6.130 29.706 4.778 1.00 89.50 529 SER A O 1
ATOM 4200 N N . TRP A 1 530 ? 4.363 28.857 5.891 1.00 87.12 530 TRP A N 1
ATOM 4201 C CA . TRP A 1 530 ? 5.040 28.623 7.162 1.00 87.12 530 TRP A CA 1
ATOM 4202 C C . TRP A 1 530 ? 6.114 27.539 6.997 1.00 87.12 530 TRP A C 1
ATOM 4204 O O . TRP A 1 530 ? 7.288 27.817 7.226 1.00 87.12 530 TRP A O 1
ATOM 4214 N N . LEU A 1 531 ? 5.765 26.362 6.468 1.00 85.31 531 LEU A N 1
ATOM 4215 C CA . LEU A 1 531 ? 6.700 25.245 6.255 1.00 85.31 531 LEU A CA 1
ATOM 4216 C C . LEU A 1 531 ? 7.908 25.655 5.398 1.00 85.31 531 LEU A C 1
ATOM 4218 O O . LEU A 1 531 ? 9.049 25.402 5.781 1.00 85.31 531 LEU A O 1
ATOM 4222 N N . ASN A 1 532 ? 7.673 26.388 4.303 1.00 84.19 532 ASN A N 1
ATOM 4223 C CA . ASN A 1 532 ? 8.736 26.898 3.427 1.00 84.19 532 ASN A CA 1
ATOM 4224 C C . ASN A 1 532 ? 9.690 27.887 4.127 1.00 84.19 532 ASN A C 1
ATOM 4226 O O . ASN A 1 532 ? 10.851 28.020 3.735 1.00 84.19 532 ASN A O 1
ATOM 4230 N N . ALA A 1 533 ? 9.207 28.639 5.122 1.00 80.94 533 ALA A N 1
ATOM 4231 C CA . ALA A 1 533 ? 10.039 29.560 5.893 1.00 80.94 533 ALA A CA 1
ATOM 4232 C C . ALA A 1 533 ? 10.919 28.806 6.900 1.00 80.94 533 ALA A C 1
ATOM 4234 O O . ALA A 1 533 ? 12.097 29.133 7.052 1.00 80.94 533 ALA A O 1
ATOM 4235 N N . TYR A 1 534 ? 10.370 27.782 7.555 1.00 76.81 534 TYR A N 1
ATOM 4236 C CA . TYR A 1 534 ? 11.094 26.971 8.535 1.00 76.81 534 TYR A CA 1
ATOM 4237 C C . TYR A 1 534 ? 12.114 26.027 7.897 1.00 76.81 534 TYR A C 1
ATOM 4239 O O . TYR A 1 534 ? 13.193 25.854 8.459 1.00 76.81 534 TYR A O 1
ATOM 4247 N N . GLU A 1 535 ? 11.849 25.510 6.694 1.00 71.00 535 GLU A N 1
ATOM 4248 C CA . GLU A 1 535 ? 12.834 24.737 5.918 1.00 71.00 535 GLU A CA 1
ATOM 4249 C C . GLU A 1 535 ? 14.132 25.533 5.676 1.00 71.00 535 GLU A C 1
ATOM 4251 O O . GLU A 1 535 ? 15.221 24.967 5.641 1.00 71.00 535 GLU A O 1
ATOM 4256 N N . LYS A 1 536 ? 14.037 26.866 5.580 1.00 73.81 536 LYS A N 1
ATOM 4257 C CA . LYS A 1 536 ? 15.191 27.757 5.375 1.00 73.81 536 LYS A CA 1
ATOM 4258 C C . LYS A 1 536 ? 15.873 28.195 6.670 1.00 73.81 536 LYS A C 1
ATOM 4260 O O . LYS A 1 536 ? 17.079 28.427 6.661 1.00 73.81 536 LYS A O 1
ATOM 4265 N N . ASN A 1 537 ? 15.111 28.353 7.753 1.00 77.12 537 ASN A N 1
ATOM 4266 C CA . ASN A 1 537 ? 15.560 29.054 8.963 1.00 77.12 537 ASN A CA 1
ATOM 4267 C C . ASN A 1 537 ? 15.741 28.144 10.195 1.00 77.12 537 ASN A C 1
ATOM 4269 O O . ASN A 1 537 ? 16.281 28.601 11.201 1.00 77.12 537 ASN A O 1
ATOM 4273 N N . GLY A 1 538 ? 15.316 26.877 10.130 1.00 74.00 538 GLY A N 1
ATOM 4274 C CA . GLY A 1 538 ? 15.251 25.973 11.284 1.00 74.00 538 GLY A CA 1
ATOM 4275 C C . GLY A 1 538 ? 14.025 26.226 12.172 1.00 74.00 538 GLY A C 1
ATOM 4276 O O . GLY A 1 538 ? 13.392 27.275 12.079 1.00 74.00 538 GLY A O 1
ATOM 4277 N N . VAL A 1 539 ? 13.675 25.256 13.028 1.00 78.75 539 VAL A N 1
ATOM 4278 C CA . VAL A 1 539 ? 12.457 25.250 13.868 1.00 78.75 539 VAL A CA 1
ATOM 4279 C C . VAL A 1 539 ? 12.792 25.025 15.349 1.00 78.75 539 VAL A C 1
ATOM 4281 O O . VAL A 1 539 ? 13.680 24.234 15.672 1.00 78.75 539 VAL A O 1
ATOM 4284 N N . SER A 1 540 ? 12.105 25.734 16.254 1.00 81.31 540 SER A N 1
ATOM 4285 C CA . SER A 1 540 ? 12.212 25.499 17.702 1.00 81.31 540 SER A CA 1
ATOM 4286 C C . SER A 1 540 ? 11.478 24.219 18.108 1.00 81.31 540 SER A C 1
ATOM 4288 O O . SER A 1 540 ? 10.590 23.752 17.393 1.00 81.31 540 SER A O 1
ATOM 4290 N N . ALA A 1 541 ? 11.814 23.663 19.273 1.00 81.31 541 ALA A N 1
ATOM 4291 C CA . ALA A 1 541 ? 11.127 22.491 19.808 1.00 81.31 541 ALA A CA 1
ATOM 4292 C C . ALA A 1 541 ? 9.626 22.707 19.982 1.00 81.31 541 ALA A C 1
ATOM 4294 O O . ALA A 1 541 ? 8.829 21.865 19.571 1.00 81.31 541 ALA A O 1
ATOM 4295 N N . ASP A 1 542 ? 9.251 23.877 20.493 1.00 83.94 542 ASP A N 1
ATOM 4296 C CA . ASP A 1 542 ? 7.853 24.218 20.723 1.00 83.94 542 ASP A CA 1
ATOM 4297 C C . ASP A 1 542 ? 7.078 24.291 19.407 1.00 83.94 542 ASP A C 1
ATOM 4299 O O . ASP A 1 542 ? 6.023 23.673 19.269 1.00 83.94 542 ASP A O 1
ATOM 4303 N N . ALA A 1 543 ? 7.620 24.992 18.408 1.00 85.88 543 ALA A N 1
ATOM 4304 C CA . ALA A 1 543 ? 6.981 25.114 17.103 1.00 85.88 543 ALA A CA 1
ATOM 4305 C C . ALA A 1 543 ? 6.853 23.752 16.410 1.00 85.88 543 ALA A C 1
ATOM 4307 O O . ALA A 1 543 ? 5.811 23.441 15.839 1.00 85.88 543 ALA A O 1
ATOM 4308 N N . ALA A 1 544 ? 7.878 22.906 16.500 1.00 84.81 544 ALA A N 1
ATOM 4309 C CA . ALA A 1 544 ? 7.826 21.569 15.931 1.00 84.81 544 ALA A CA 1
ATOM 4310 C C . ALA A 1 544 ? 6.758 20.685 16.591 1.00 84.81 544 ALA A C 1
ATOM 4312 O O . ALA A 1 544 ? 6.042 19.970 15.887 1.00 84.81 544 ALA A O 1
ATOM 4313 N N . ARG A 1 545 ? 6.607 20.770 17.919 1.00 88.88 545 ARG A N 1
ATOM 4314 C CA . ARG A 1 545 ? 5.571 20.047 18.670 1.00 88.88 545 ARG A CA 1
ATOM 4315 C C . ARG A 1 545 ? 4.166 20.470 18.247 1.00 88.88 545 ARG A C 1
ATOM 4317 O O . ARG A 1 545 ? 3.344 19.605 17.962 1.00 88.88 545 ARG A O 1
ATOM 4324 N N . HIS A 1 546 ? 3.917 21.774 18.111 1.00 90.12 546 HIS A N 1
ATOM 4325 C CA . HIS A 1 546 ? 2.639 22.302 17.615 1.00 90.12 546 HIS A CA 1
ATOM 4326 C C . HIS A 1 546 ? 2.283 21.762 16.224 1.00 90.12 546 HIS A C 1
ATOM 4328 O O . HIS A 1 546 ? 1.144 21.366 15.986 1.00 90.12 546 HIS A O 1
ATOM 4334 N N . VAL A 1 547 ? 3.252 21.711 15.306 1.00 89.62 547 VAL A N 1
ATOM 4335 C CA . VAL A 1 547 ? 3.007 21.237 13.935 1.00 89.62 547 VAL A CA 1
ATOM 4336 C C . VAL A 1 547 ? 2.773 19.730 13.894 1.00 89.62 547 VAL A C 1
ATOM 4338 O O . VAL A 1 547 ? 1.873 19.286 13.184 1.00 89.62 547 VAL A O 1
ATOM 4341 N N . TRP A 1 548 ? 3.543 18.934 14.644 1.00 89.75 548 TRP A N 1
ATOM 4342 C CA . TRP A 1 548 ? 3.310 17.488 14.726 1.00 89.75 548 TRP A CA 1
ATOM 4343 C C . TRP A 1 548 ? 1.961 17.157 15.355 1.00 89.75 548 TRP A C 1
ATOM 4345 O O . TRP A 1 548 ? 1.251 16.302 14.832 1.00 89.75 548 TRP A O 1
ATOM 4355 N N . MET A 1 549 ? 1.585 17.870 16.416 1.00 92.69 549 MET A N 1
ATOM 4356 C CA . MET A 1 549 ? 0.278 17.739 17.050 1.00 92.69 549 MET A CA 1
ATOM 4357 C C . MET A 1 549 ? -0.851 18.076 16.072 1.00 92.69 549 MET A C 1
ATOM 4359 O O . MET A 1 549 ? -1.769 17.278 15.923 1.00 92.69 549 MET A O 1
ATOM 4363 N N . ALA A 1 550 ? -0.758 19.191 15.336 1.00 93.75 550 ALA A N 1
ATOM 4364 C CA . ALA A 1 550 ? -1.737 19.542 14.304 1.00 93.75 550 ALA A CA 1
ATOM 4365 C C . ALA A 1 550 ? -1.836 18.475 13.199 1.00 93.75 550 ALA A C 1
ATOM 4367 O O . ALA A 1 550 ? -2.935 18.115 12.780 1.00 93.75 550 ALA A O 1
ATOM 4368 N N . PHE A 1 551 ? -0.697 17.942 12.750 1.00 93.81 551 PHE A N 1
ATOM 4369 C CA . PHE A 1 551 ? -0.643 16.928 11.699 1.00 93.81 551 PHE A CA 1
ATOM 4370 C C . PHE A 1 551 ? -1.245 15.588 12.143 1.00 93.81 551 PHE A C 1
ATOM 4372 O O . PHE A 1 551 ? -2.084 15.020 11.444 1.00 93.81 551 PHE A O 1
ATOM 4379 N N . GLU A 1 552 ? -0.834 15.069 13.305 1.00 94.69 552 GLU A N 1
ATOM 4380 C CA . GLU A 1 552 ? -1.360 13.805 13.831 1.00 94.69 552 GLU A CA 1
ATOM 4381 C C . GLU A 1 552 ? -2.831 13.932 14.232 1.00 94.69 552 GLU A C 1
ATOM 4383 O O . GLU A 1 552 ? -3.597 13.010 13.969 1.00 94.69 552 GLU A O 1
ATOM 4388 N N . HIS A 1 553 ? -3.258 15.085 14.755 1.00 95.06 553 HIS A N 1
ATOM 4389 C CA . HIS A 1 553 ? -4.671 15.385 14.991 1.00 95.06 553 HIS A CA 1
ATOM 4390 C C . HIS A 1 553 ? -5.487 15.316 13.692 1.00 95.06 553 HIS A C 1
ATOM 4392 O O . HIS A 1 553 ? -6.487 14.601 13.623 1.00 95.06 553 HIS A O 1
ATOM 4398 N N . GLU A 1 554 ? -5.046 15.996 12.628 1.00 94.94 554 GLU A N 1
ATOM 4399 C CA . GLU A 1 554 ? -5.717 15.937 11.324 1.00 94.94 554 GLU A CA 1
ATOM 4400 C C . GLU A 1 554 ? -5.765 14.502 10.763 1.00 94.94 554 GLU A C 1
ATOM 4402 O O . GLU A 1 554 ? -6.780 14.089 10.198 1.00 94.94 554 GLU A O 1
ATOM 4407 N N . ALA A 1 555 ? -4.715 13.703 10.964 1.00 95.06 555 ALA A N 1
ATOM 4408 C CA . ALA A 1 555 ? -4.701 12.295 10.570 1.00 95.06 555 ALA A CA 1
ATOM 4409 C C . ALA A 1 555 ? -5.672 11.419 11.390 1.00 95.06 555 ALA A C 1
ATOM 4411 O O . ALA A 1 555 ? -6.351 10.567 10.818 1.00 95.06 555 ALA A O 1
ATOM 4412 N N . LEU A 1 556 ? -5.778 11.629 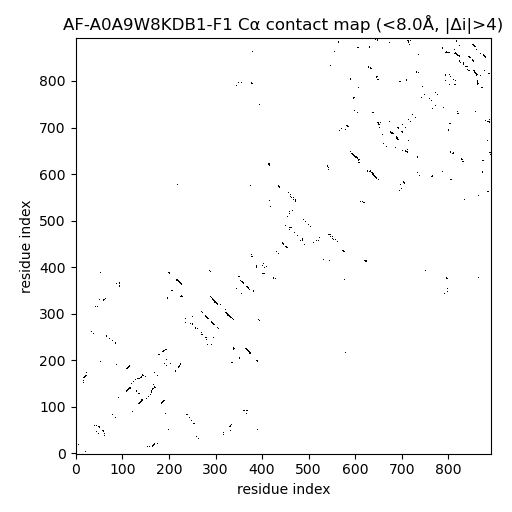12.706 1.00 94.75 556 LEU A N 1
ATOM 4413 C CA . LEU A 1 556 ? -6.711 10.902 13.581 1.00 94.75 556 LEU A CA 1
ATOM 4414 C C . LEU A 1 556 ? -8.173 11.258 13.280 1.00 94.75 556 LEU A C 1
ATOM 4416 O O . LEU A 1 556 ? -9.051 10.390 13.256 1.00 94.75 556 LEU A O 1
ATOM 4420 N N . HIS A 1 557 ? -8.445 12.530 12.986 1.00 95.12 557 HIS A N 1
ATOM 4421 C CA . HIS A 1 557 ? -9.785 12.975 12.611 1.00 95.12 557 HIS A CA 1
ATOM 4422 C C . HIS A 1 557 ? -10.232 12.435 11.250 1.00 95.12 557 HIS A C 1
ATOM 4424 O O . HIS A 1 557 ? -11.434 12.264 11.045 1.00 95.12 557 HIS A O 1
ATOM 4430 N N . PHE A 1 558 ? -9.300 12.101 10.349 1.00 95.62 558 PHE A N 1
ATOM 4431 C CA . PHE A 1 558 ? -9.638 11.459 9.078 1.00 95.62 558 PHE A CA 1
ATOM 4432 C C . PHE A 1 558 ? -10.273 10.084 9.312 1.00 95.62 558 PHE A C 1
ATOM 4434 O O . PHE A 1 558 ? -11.298 9.754 8.716 1.00 95.62 558 PHE A O 1
ATOM 4441 N N . GLU A 1 559 ? -9.706 9.301 10.232 1.00 94.88 559 GLU A N 1
ATOM 4442 C CA . GLU A 1 559 ? -10.265 8.011 10.638 1.00 94.88 559 GLU A CA 1
ATOM 4443 C C . GLU A 1 559 ? -11.642 8.172 11.296 1.00 94.88 559 GLU A C 1
ATOM 4445 O O . GLU A 1 559 ? -12.562 7.407 10.996 1.00 94.88 559 GLU A O 1
ATOM 4450 N N . THR A 1 560 ? -11.814 9.219 12.114 1.00 92.62 560 THR A N 1
ATOM 4451 C CA . THR A 1 560 ? -13.123 9.570 12.684 1.00 92.62 560 THR A CA 1
ATOM 4452 C C . THR A 1 560 ? -14.168 9.863 11.623 1.00 92.62 560 THR A C 1
ATOM 4454 O O . THR A 1 560 ? -15.268 9.306 11.656 1.00 92.62 560 THR A O 1
ATOM 4457 N N . LEU A 1 561 ? -13.815 10.695 10.649 1.00 94.94 561 LEU A N 1
ATOM 4458 C CA . LEU A 1 561 ? -14.701 11.001 9.542 1.00 94.94 561 LEU A CA 1
ATOM 4459 C C . LEU A 1 561 ? -15.046 9.737 8.749 1.00 94.94 561 LEU A C 1
ATOM 4461 O O . LEU A 1 561 ? -16.201 9.540 8.378 1.00 94.94 561 LEU A O 1
ATOM 4465 N N . LEU A 1 562 ? -14.072 8.861 8.501 1.00 95.00 562 LEU A N 1
ATOM 4466 C CA . LEU A 1 562 ? -14.310 7.673 7.698 1.00 95.00 562 LEU A CA 1
ATOM 4467 C C . LEU A 1 562 ? -15.343 6.747 8.330 1.00 95.00 562 LEU A C 1
ATOM 4469 O O . LEU A 1 562 ? -16.273 6.349 7.632 1.00 95.00 562 LEU A O 1
ATOM 4473 N N . TYR A 1 563 ? -15.232 6.414 9.621 1.00 93.88 563 TYR A N 1
ATOM 4474 C CA . TYR A 1 563 ? -16.226 5.521 10.220 1.00 93.88 563 TYR A CA 1
ATOM 4475 C C . TYR A 1 563 ? -17.623 6.148 10.273 1.00 93.88 563 TYR A C 1
ATOM 4477 O O . TYR A 1 563 ? -18.601 5.407 10.220 1.00 93.88 563 TYR A O 1
ATOM 4485 N N . MET A 1 564 ? -17.742 7.483 10.302 1.00 96.00 564 MET A N 1
ATOM 4486 C CA . MET A 1 564 ? -19.030 8.165 10.122 1.00 96.00 564 MET A CA 1
ATOM 4487 C C . MET A 1 564 ? -19.573 7.976 8.702 1.00 96.00 564 MET A C 1
ATOM 4489 O O . MET A 1 564 ? -20.750 7.665 8.536 1.00 96.00 564 MET A O 1
ATOM 4493 N N . VAL A 1 565 ? -18.725 8.107 7.674 1.00 96.62 565 VAL A N 1
ATOM 4494 C CA . VAL A 1 565 ? -19.110 7.852 6.272 1.00 96.62 565 VAL A CA 1
ATOM 4495 C C . VAL A 1 565 ? -19.590 6.416 6.081 1.00 96.62 565 VAL A C 1
ATOM 4497 O O . VAL A 1 565 ? -20.563 6.191 5.367 1.00 96.62 565 VAL A O 1
ATOM 4500 N N . LEU A 1 566 ? -18.975 5.441 6.755 1.00 96.31 566 LEU A N 1
ATOM 4501 C CA . LEU A 1 566 ? -19.411 4.040 6.689 1.00 96.31 566 LEU A CA 1
ATOM 4502 C C . LEU A 1 566 ? -20.841 3.818 7.218 1.00 96.31 566 LEU A C 1
ATOM 4504 O O . LEU A 1 566 ? -21.481 2.836 6.831 1.00 96.31 566 LEU A O 1
ATOM 4508 N N . GLN A 1 567 ? -21.352 4.716 8.068 1.00 96.12 567 GLN A N 1
ATOM 4509 C CA . GLN A 1 567 ? -22.721 4.659 8.593 1.00 96.12 567 GLN A CA 1
ATOM 4510 C C . GLN A 1 567 ? -23.761 5.312 7.674 1.00 96.12 567 GLN A C 1
ATOM 4512 O O . GLN A 1 567 ? -24.956 5.178 7.922 1.00 96.12 567 GLN A O 1
ATOM 4517 N N . MET A 1 568 ? -23.342 5.968 6.588 1.00 95.31 568 MET A N 1
ATOM 4518 C CA . MET A 1 568 ? -24.275 6.431 5.562 1.00 95.31 568 MET A CA 1
ATOM 4519 C C . MET A 1 568 ? -24.980 5.247 4.884 1.00 95.31 568 MET A C 1
ATOM 4521 O O . MET A 1 568 ? -24.504 4.105 4.881 1.00 95.31 568 MET A O 1
ATOM 4525 N N . GLU A 1 569 ? -26.114 5.532 4.249 1.00 92.44 569 GLU A N 1
ATOM 4526 C CA . GLU A 1 569 ? -26.738 4.587 3.330 1.00 92.44 569 GLU A CA 1
ATOM 4527 C C . GLU A 1 569 ? -25.783 4.306 2.153 1.00 92.44 569 GLU A C 1
ATOM 4529 O O . GLU A 1 569 ? -25.315 5.255 1.518 1.00 92.44 569 GLU A O 1
ATOM 4534 N N . PRO A 1 570 ? -25.498 3.036 1.796 1.00 92.44 570 PRO A N 1
ATOM 4535 C CA . PRO A 1 570 ? -24.504 2.719 0.763 1.00 92.44 570 PRO A CA 1
ATOM 4536 C C . PRO A 1 570 ? -24.755 3.403 -0.589 1.00 92.44 570 PRO A C 1
ATOM 4538 O O . PRO A 1 570 ? -23.813 3.763 -1.288 1.00 92.44 570 PRO A O 1
ATOM 4541 N N . LYS A 1 571 ? -26.027 3.623 -0.944 1.00 91.50 571 LYS A N 1
ATOM 4542 C CA . LYS A 1 571 ? -26.447 4.327 -2.170 1.00 91.50 571 LYS A CA 1
ATOM 4543 C C . LYS A 1 571 ? -26.047 5.808 -2.210 1.00 91.50 571 LYS A C 1
ATOM 4545 O O . LYS A 1 571 ? -26.029 6.396 -3.289 1.00 91.50 571 LYS A O 1
ATOM 4550 N N . ASP A 1 572 ? -25.785 6.417 -1.056 1.00 94.25 572 ASP A N 1
ATOM 4551 C CA . ASP A 1 572 ? -25.422 7.828 -0.938 1.00 94.25 572 ASP A CA 1
ATOM 4552 C C . ASP A 1 572 ? -23.900 8.045 -0.957 1.00 94.25 572 ASP A C 1
ATOM 4554 O O . ASP A 1 572 ? -23.456 9.175 -1.134 1.00 94.25 572 ASP A O 1
ATOM 4558 N N . ILE A 1 573 ? -23.089 6.986 -0.865 1.00 94.81 573 ILE A N 1
ATOM 4559 C CA . ILE A 1 573 ? -21.623 7.063 -0.938 1.00 94.81 573 ILE A CA 1
ATOM 4560 C C . ILE A 1 573 ? -21.168 7.145 -2.407 1.00 94.81 573 ILE A C 1
ATOM 4562 O O . ILE A 1 573 ? -21.409 6.239 -3.204 1.00 94.81 573 ILE A O 1
ATOM 4566 N N . GLN A 1 574 ? -20.456 8.214 -2.775 1.00 94.00 574 GLN A N 1
ATOM 4567 C CA . GLN A 1 574 ? -19.953 8.461 -4.135 1.00 94.00 574 GLN A CA 1
ATOM 4568 C C . GLN A 1 574 ? -18.474 8.091 -4.276 1.00 94.00 574 GLN A C 1
ATOM 4570 O O . GLN A 1 574 ? -17.602 8.943 -4.429 1.00 94.00 574 GLN A O 1
ATOM 4575 N N . SER A 1 575 ? -18.161 6.798 -4.223 1.00 91.38 575 SER A N 1
ATOM 4576 C CA . SER A 1 575 ? -16.763 6.367 -4.288 1.00 91.38 575 SER A CA 1
ATOM 4577 C C . SER A 1 575 ? -16.111 6.657 -5.643 1.00 91.38 575 SER A C 1
ATOM 4579 O O . SER A 1 575 ? -16.571 6.133 -6.659 1.00 91.38 575 SER A O 1
ATOM 4581 N N . PRO A 1 576 ? -14.994 7.407 -5.696 1.00 88.19 576 PRO A N 1
ATOM 4582 C CA . PRO A 1 576 ? -14.183 7.507 -6.902 1.00 88.19 576 PRO A CA 1
ATOM 4583 C C . PRO A 1 576 ? -13.241 6.305 -7.060 1.00 88.19 576 PRO A C 1
ATOM 4585 O O . PRO A 1 576 ? -12.396 6.325 -7.950 1.00 88.19 576 PRO A O 1
ATOM 4588 N N . ILE A 1 577 ? -13.315 5.299 -6.184 1.00 87.50 577 ILE A N 1
ATOM 4589 C CA . ILE A 1 577 ? -12.396 4.158 -6.140 1.00 87.50 577 ILE A CA 1
ATOM 4590 C C . ILE A 1 577 ? -13.118 2.928 -6.665 1.00 87.50 577 ILE A C 1
ATOM 4592 O O . ILE A 1 577 ? -14.170 2.544 -6.157 1.00 87.50 577 ILE A O 1
ATOM 4596 N N . GLU A 1 578 ? -12.514 2.274 -7.648 1.00 84.12 578 GLU A N 1
ATOM 4597 C CA . GLU A 1 578 ? -13.008 0.999 -8.155 1.00 84.12 578 GLU A CA 1
ATOM 4598 C C . GLU A 1 578 ? -12.252 -0.167 -7.525 1.00 84.12 578 GLU A C 1
ATOM 4600 O O . GLU A 1 578 ? -11.028 -0.298 -7.665 1.00 84.12 578 GLU A O 1
ATOM 4605 N N . THR A 1 579 ? -13.004 -1.054 -6.879 1.00 82.62 579 THR A N 1
ATOM 4606 C CA . THR A 1 579 ? -12.489 -2.302 -6.321 1.00 82.62 579 THR A CA 1
ATOM 4607 C C . THR A 1 579 ? -13.341 -3.489 -6.754 1.00 82.62 579 THR A C 1
ATOM 4609 O O . THR A 1 579 ? -14.500 -3.345 -7.142 1.00 82.62 579 THR A O 1
ATOM 4612 N N . SER A 1 580 ? -12.754 -4.674 -6.666 1.00 80.56 580 SER A N 1
ATOM 4613 C CA . SER A 1 580 ? -13.451 -5.946 -6.804 1.00 80.56 580 SER A CA 1
ATOM 4614 C C . SER A 1 580 ? -13.051 -6.825 -5.636 1.00 80.56 580 SER A C 1
ATOM 4616 O O . SER A 1 580 ? -11.859 -6.961 -5.371 1.00 80.56 580 SER A O 1
ATOM 4618 N N . PHE A 1 581 ? -14.025 -7.447 -4.986 1.00 87.31 581 PHE A N 1
ATOM 4619 C CA . PHE A 1 581 ? -13.766 -8.349 -3.873 1.00 87.31 581 PHE A CA 1
ATOM 4620 C C . PHE A 1 581 ? -13.631 -9.775 -4.387 1.00 87.31 581 PHE A C 1
ATOM 4622 O O . PHE A 1 581 ? -14.499 -10.260 -5.121 1.00 87.31 581 PHE A O 1
ATOM 4629 N N . ALA A 1 582 ? -12.540 -10.445 -4.026 1.00 84.56 582 ALA A N 1
ATOM 4630 C CA . ALA A 1 582 ? -12.313 -11.819 -4.452 1.00 84.56 582 ALA A CA 1
ATOM 4631 C C . ALA A 1 582 ? -13.390 -12.757 -3.866 1.00 84.56 582 ALA A C 1
ATOM 4633 O O . ALA A 1 582 ? -13.826 -12.557 -2.731 1.00 84.56 582 ALA A O 1
ATOM 4634 N N . PRO A 1 583 ? -13.827 -13.799 -4.595 1.00 86.06 583 PRO A N 1
ATOM 4635 C CA . PRO A 1 583 ? -14.714 -14.817 -4.038 1.00 86.06 583 PRO A CA 1
ATOM 4636 C C . PRO A 1 583 ? -14.005 -15.623 -2.937 1.00 86.06 583 PRO A C 1
ATOM 4638 O O . PRO A 1 583 ? -12.800 -15.874 -3.020 1.00 86.06 583 PRO A O 1
ATOM 4641 N N . LEU A 1 584 ? -14.753 -16.073 -1.923 1.00 85.25 584 LEU A N 1
ATOM 4642 C CA . LEU A 1 584 ? -14.186 -16.787 -0.768 1.00 85.25 584 LEU A CA 1
ATOM 4643 C C . LEU A 1 584 ? -13.513 -18.120 -1.156 1.00 85.25 584 LEU A C 1
ATOM 4645 O O . LEU A 1 584 ? -12.493 -18.486 -0.577 1.00 85.25 584 LEU A O 1
ATOM 4649 N N . ASN A 1 585 ? -14.061 -18.840 -2.145 1.00 81.19 585 ASN A N 1
ATOM 4650 C CA . ASN A 1 585 ? -13.491 -20.052 -2.761 1.00 81.19 585 ASN A CA 1
ATOM 4651 C C . ASN A 1 585 ? -12.881 -21.078 -1.777 1.00 81.19 585 ASN A C 1
ATOM 4653 O O . ASN A 1 585 ? -11.804 -21.618 -2.020 1.00 81.19 585 ASN A O 1
ATOM 4657 N N . GLY A 1 586 ? -13.555 -21.346 -0.652 1.00 72.06 586 GLY A N 1
ATOM 4658 C CA . GLY A 1 586 ? -13.117 -22.345 0.333 1.00 72.06 586 GLY A CA 1
ATOM 4659 C C . GLY A 1 586 ? -11.882 -21.956 1.155 1.00 72.06 586 GLY A C 1
ATOM 4660 O O . GLY A 1 586 ? -11.390 -22.780 1.925 1.00 72.06 586 GLY A O 1
ATOM 4661 N N . ARG A 1 587 ? -11.385 -20.719 1.027 1.00 75.38 587 ARG A N 1
ATOM 4662 C CA . ARG A 1 587 ? -10.330 -20.181 1.893 1.00 75.38 587 ARG A CA 1
ATOM 4663 C C . ARG A 1 587 ? -10.847 -20.083 3.328 1.00 75.38 587 ARG A C 1
ATOM 4665 O O . ARG A 1 587 ? -11.990 -19.696 3.553 1.00 75.38 587 ARG A O 1
ATOM 4672 N N . GLN A 1 588 ? -9.992 -20.420 4.285 1.00 75.69 588 GLN A N 1
ATOM 4673 C CA . GLN A 1 588 ? -10.283 -20.351 5.715 1.00 75.69 588 GLN A CA 1
ATOM 4674 C C . GLN A 1 588 ? -9.108 -19.683 6.434 1.00 75.69 588 GLN A C 1
ATOM 4676 O O . GLN A 1 588 ? -7.963 -19.859 6.000 1.00 75.69 588 GLN A O 1
ATOM 4681 N N . PRO A 1 589 ? -9.362 -18.918 7.509 1.00 75.12 589 PRO A N 1
ATOM 4682 C CA . PRO A 1 589 ? -8.289 -18.389 8.332 1.00 75.12 589 PRO A CA 1
ATOM 4683 C C . PRO A 1 589 ? -7.535 -19.541 9.002 1.00 75.12 589 PRO A C 1
ATOM 4685 O O . PRO A 1 589 ? -8.112 -20.575 9.345 1.00 75.12 589 PRO A O 1
ATOM 4688 N N . ARG A 1 590 ? -6.227 -19.368 9.192 1.00 72.94 590 ARG A N 1
ATOM 4689 C CA . ARG A 1 590 ? -5.409 -20.339 9.917 1.00 72.94 590 ARG A CA 1
ATOM 4690 C C . ARG A 1 590 ? -5.368 -19.966 11.391 1.00 72.94 590 ARG A C 1
ATOM 4692 O O . ARG A 1 590 ? -4.850 -18.913 11.748 1.00 72.94 590 ARG A O 1
ATOM 4699 N N . GLU A 1 591 ? -5.855 -20.856 12.247 1.00 78.44 591 GLU A N 1
ATOM 4700 C CA . GLU A 1 591 ? -5.647 -20.718 13.683 1.00 78.44 591 GLU A CA 1
ATOM 4701 C C . GLU A 1 591 ? -4.211 -21.133 14.030 1.00 78.44 591 GLU A C 1
ATOM 4703 O O . GLU A 1 591 ? -3.825 -22.296 13.888 1.00 78.44 591 GLU A O 1
ATOM 4708 N N . SER A 1 592 ? -3.391 -20.170 14.450 1.00 84.81 592 SER A N 1
ATOM 4709 C CA . SER A 1 592 ? -2.062 -20.439 14.994 1.00 84.81 592 SER A CA 1
ATOM 4710 C C . SER A 1 592 ? -1.772 -19.562 16.206 1.00 84.81 592 SER A C 1
ATOM 4712 O O . SER A 1 592 ? -2.233 -18.424 16.307 1.00 84.81 592 SER A O 1
ATOM 4714 N N . TRP A 1 593 ? -1.009 -20.126 17.138 1.00 89.00 593 TRP A N 1
ATOM 4715 C CA . TRP A 1 593 ? -0.673 -19.527 18.423 1.00 89.00 593 TRP A CA 1
ATOM 4716 C C . TRP A 1 593 ? 0.837 -19.348 18.516 1.00 89.00 593 TRP A C 1
ATOM 4718 O O . TRP A 1 593 ? 1.599 -20.262 18.193 1.00 89.00 593 TRP A O 1
ATOM 4728 N N . ILE A 1 594 ? 1.262 -18.164 18.943 1.00 88.75 594 ILE A N 1
ATOM 4729 C CA . ILE A 1 594 ? 2.666 -17.778 19.041 1.00 88.75 594 ILE A CA 1
ATOM 4730 C C . ILE A 1 594 ? 3.015 -17.629 20.512 1.00 88.75 594 ILE A C 1
ATOM 4732 O O . ILE A 1 594 ? 2.330 -16.924 21.253 1.00 88.75 594 ILE A O 1
ATOM 4736 N N . LYS A 1 595 ? 4.079 -18.319 20.923 1.00 91.38 595 LYS A N 1
ATOM 4737 C CA . LYS A 1 595 ? 4.538 -18.349 22.311 1.00 91.38 595 LYS A CA 1
ATOM 4738 C C . LYS A 1 595 ? 5.536 -17.234 22.573 1.00 91.38 595 LYS A C 1
ATOM 4740 O O . LYS A 1 595 ? 6.491 -17.078 21.805 1.00 91.38 595 LYS A O 1
ATOM 4745 N N . TYR A 1 596 ? 5.343 -16.557 23.695 1.00 89.62 596 TYR A N 1
ATOM 4746 C CA . TYR A 1 596 ? 6.259 -15.559 24.218 1.00 89.62 596 TYR A CA 1
ATOM 4747 C C . TYR A 1 596 ? 6.686 -15.939 25.634 1.00 89.62 596 TYR A C 1
ATOM 4749 O O . TYR A 1 596 ? 5.867 -16.370 26.446 1.00 89.62 596 TYR A O 1
ATOM 4757 N N . GLU A 1 597 ? 7.977 -15.811 25.921 1.00 90.06 597 GLU A N 1
ATOM 4758 C CA . GLU A 1 597 ? 8.541 -16.104 27.249 1.00 90.06 597 GLU A CA 1
ATOM 4759 C C . GLU A 1 597 ? 8.242 -14.996 28.263 1.00 90.06 597 GLU A C 1
ATOM 4761 O O . GLU A 1 597 ? 8.360 -15.225 29.464 1.00 90.06 597 GLU A O 1
ATOM 4766 N N . GLY A 1 598 ? 7.821 -13.821 27.790 1.00 85.38 598 GLY A N 1
ATOM 4767 C CA . GLY A 1 598 ? 7.677 -12.641 28.631 1.00 85.38 598 GLY A CA 1
ATOM 4768 C C . GLY A 1 598 ? 9.045 -12.122 29.070 1.00 85.38 598 GLY A C 1
ATOM 4769 O O . GLY A 1 598 ? 10.027 -12.209 28.332 1.00 85.38 598 GLY A O 1
ATOM 4770 N N . GLY A 1 599 ? 9.116 -11.556 30.268 1.00 84.31 599 GLY A N 1
ATOM 4771 C CA . GLY A 1 599 ? 10.365 -11.042 30.818 1.00 84.31 599 GLY A CA 1
ATOM 4772 C C . GLY A 1 599 ? 10.149 -10.034 31.936 1.00 84.31 599 GLY A C 1
ATOM 4773 O O . GLY A 1 599 ? 9.084 -9.433 32.061 1.00 84.31 599 GLY A O 1
ATOM 4774 N N . SER A 1 600 ? 11.182 -9.842 32.751 1.00 78.88 600 SER A N 1
ATOM 4775 C CA . SER A 1 600 ? 11.249 -8.773 33.747 1.00 78.88 600 SER A CA 1
ATOM 4776 C C . SER A 1 600 ? 11.923 -7.531 33.163 1.00 78.88 600 SER A C 1
ATOM 4778 O O . SER A 1 600 ? 12.842 -7.657 32.356 1.00 78.88 600 SER A O 1
ATOM 4780 N N . ASP A 1 601 ? 11.524 -6.346 33.627 1.00 77.62 601 ASP A N 1
ATOM 4781 C CA . ASP A 1 601 ? 12.134 -5.056 33.260 1.00 77.62 601 ASP A CA 1
ATOM 4782 C C . ASP A 1 601 ? 12.031 -4.685 31.767 1.00 77.62 601 ASP A C 1
ATOM 4784 O O . ASP A 1 601 ? 12.898 -3.997 31.218 1.00 77.62 601 ASP A O 1
ATOM 4788 N N . LEU A 1 602 ? 10.946 -5.094 31.103 1.00 81.38 602 LEU A N 1
ATOM 4789 C CA . LEU A 1 602 ? 10.657 -4.693 29.729 1.00 81.38 602 LEU A CA 1
ATOM 4790 C C . LEU A 1 602 ? 10.363 -3.192 29.672 1.00 81.38 602 LEU A C 1
ATOM 4792 O O . LEU A 1 602 ? 9.566 -2.663 30.447 1.00 81.38 602 LEU A O 1
ATOM 4796 N N . ILE A 1 603 ? 11.015 -2.505 28.738 1.00 80.38 603 ILE A N 1
ATOM 4797 C CA . ILE A 1 603 ? 10.855 -1.068 28.527 1.00 80.38 603 ILE A CA 1
ATOM 4798 C C . ILE A 1 603 ? 9.548 -0.795 27.778 1.00 80.38 603 ILE A C 1
ATOM 4800 O O . ILE A 1 603 ? 9.320 -1.350 26.701 1.00 80.38 603 ILE A O 1
ATOM 4804 N N . PHE A 1 604 ? 8.744 0.114 28.321 1.00 82.94 604 PHE A N 1
ATOM 4805 C CA . PHE A 1 604 ? 7.420 0.474 27.825 1.00 82.94 604 PHE A CA 1
ATOM 4806 C C . PHE A 1 604 ? 7.231 1.996 27.803 1.00 82.94 604 PHE A C 1
ATOM 4808 O O . PHE A 1 604 ? 7.836 2.690 28.614 1.00 82.94 604 PHE A O 1
ATOM 4815 N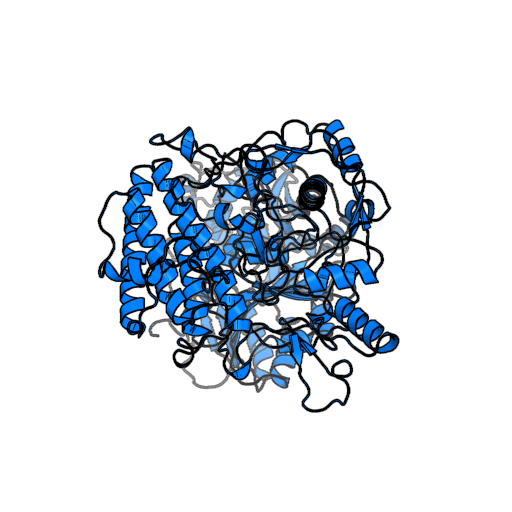 N . GLY A 1 605 ? 6.398 2.528 26.905 1.00 85.31 605 GLY A N 1
ATOM 4816 C CA . GLY A 1 605 ? 6.191 3.977 26.763 1.00 85.31 605 GLY A CA 1
ATOM 4817 C C . GLY A 1 605 ? 7.348 4.729 26.085 1.00 85.31 605 GLY A C 1
ATOM 4818 O O . GLY A 1 605 ? 8.382 4.157 25.723 1.00 85.31 605 GLY A O 1
ATOM 4819 N N . LEU A 1 606 ? 7.148 6.030 25.884 1.00 86.75 606 LEU A N 1
ATOM 4820 C CA . LEU A 1 606 ? 8.038 6.943 25.176 1.00 86.75 606 LEU A CA 1
ATOM 4821 C C . LEU A 1 606 ? 8.811 7.834 26.158 1.00 86.75 606 LEU A C 1
ATOM 4823 O O . LEU A 1 606 ? 8.293 8.294 27.172 1.00 86.75 606 LEU A O 1
ATOM 4827 N N . ALA A 1 607 ? 10.074 8.105 25.836 1.00 82.06 607 ALA A N 1
ATOM 4828 C CA . ALA A 1 607 ? 10.904 9.068 26.555 1.00 82.06 607 ALA A CA 1
ATOM 4829 C C . ALA A 1 607 ? 10.885 10.438 25.848 1.00 82.06 607 ALA A C 1
ATOM 4831 O O . ALA A 1 607 ? 11.926 10.922 25.409 1.00 82.06 607 ALA A O 1
ATOM 4832 N N . ASP A 1 608 ? 9.700 11.038 25.691 1.00 80.81 608 ASP A N 1
ATOM 4833 C CA . ASP A 1 608 ? 9.549 12.386 25.126 1.00 80.81 608 ASP A CA 1
ATOM 4834 C C . ASP A 1 608 ? 9.347 13.409 26.249 1.00 80.81 608 ASP A C 1
ATOM 4836 O O . ASP A 1 608 ? 8.257 13.541 26.805 1.00 80.81 608 ASP A O 1
ATOM 4840 N N . ASP A 1 609 ? 10.414 14.133 26.586 1.00 70.19 609 ASP A N 1
ATOM 4841 C CA . ASP A 1 609 ? 10.411 15.233 27.553 1.00 70.19 609 ASP A CA 1
ATOM 4842 C C . ASP A 1 609 ? 10.484 16.615 26.881 1.00 70.19 609 ASP A C 1
ATOM 4844 O O . ASP A 1 609 ? 10.651 17.625 27.572 1.00 70.19 609 ASP A O 1
ATOM 4848 N N . SER A 1 610 ? 10.337 16.686 25.550 1.00 72.44 610 SER A N 1
ATOM 4849 C CA . SER A 1 610 ? 10.588 17.908 24.769 1.00 72.44 610 SER A CA 1
ATOM 4850 C C . SER A 1 610 ? 9.750 19.105 25.212 1.00 72.44 610 SER A C 1
ATOM 4852 O O . SER A 1 610 ? 10.242 20.232 25.200 1.00 72.44 610 SER A O 1
ATOM 4854 N N . GLU A 1 611 ? 8.522 18.860 25.663 1.00 77.44 611 GLU A N 1
ATOM 4855 C CA . GLU A 1 611 ? 7.592 19.897 26.113 1.00 77.44 611 GLU A CA 1
ATOM 4856 C C . GLU A 1 611 ? 8.014 20.581 27.420 1.00 77.44 611 GLU A C 1
ATOM 4858 O O . GLU A 1 611 ? 7.709 21.752 27.629 1.00 77.44 611 GLU A O 1
ATOM 4863 N N . TYR A 1 612 ? 8.738 19.876 28.296 1.00 77.56 612 TYR A N 1
ATOM 4864 C CA . TYR A 1 612 ? 9.112 20.391 29.619 1.00 77.56 612 TYR A CA 1
ATOM 4865 C C . TYR A 1 612 ? 10.614 20.653 29.756 1.00 77.56 612 TYR A C 1
ATOM 4867 O O . TYR A 1 612 ? 11.015 21.602 30.425 1.00 77.56 612 TYR A O 1
ATOM 4875 N N . ALA A 1 613 ? 11.456 19.808 29.157 1.00 68.56 613 ALA A N 1
ATOM 4876 C CA . ALA A 1 613 ? 12.909 19.850 29.312 1.00 68.56 613 ALA A CA 1
ATOM 4877 C C . ALA A 1 613 ? 13.625 20.591 28.172 1.00 68.56 613 ALA A C 1
ATOM 4879 O O . ALA A 1 613 ? 14.762 21.034 28.354 1.00 68.56 613 ALA A O 1
ATOM 4880 N N . MET A 1 614 ? 12.980 20.742 27.008 1.00 66.25 614 MET A N 1
ATOM 4881 C CA . MET A 1 614 ? 13.578 21.345 25.807 1.00 66.25 614 MET A CA 1
ATOM 4882 C C . MET A 1 614 ? 12.845 22.606 25.321 1.00 66.25 614 MET A C 1
ATOM 4884 O O . MET A 1 614 ? 13.091 23.055 24.200 1.00 66.25 614 MET A O 1
ATOM 4888 N N . GLN A 1 615 ? 11.994 23.209 26.158 1.00 69.06 615 GLN A N 1
ATOM 4889 C CA . GLN A 1 615 ? 11.259 24.432 25.826 1.00 69.06 615 GLN A CA 1
ATOM 4890 C C . GLN A 1 615 ? 12.212 25.546 25.357 1.00 69.06 615 GLN A C 1
ATOM 4892 O O . GLN A 1 615 ? 13.242 25.815 25.985 1.00 69.06 615 GLN A O 1
ATOM 4897 N N . GLY A 1 616 ? 11.896 26.177 24.224 1.00 66.50 616 GLY A N 1
ATOM 4898 C CA . GLY A 1 616 ? 12.734 27.206 23.598 1.00 66.50 616 GLY A CA 1
ATOM 4899 C C . GLY A 1 616 ? 14.079 26.732 23.020 1.00 66.50 616 GLY A C 1
ATOM 4900 O O . GLY A 1 616 ? 14.820 27.556 22.481 1.00 66.50 616 GLY A O 1
ATOM 4901 N N . GLN A 1 617 ? 14.418 25.440 23.094 1.00 74.25 617 GLN A N 1
ATOM 4902 C CA . GLN A 1 617 ? 15.637 24.884 22.494 1.00 74.25 617 GLN A CA 1
ATOM 4903 C C . GLN A 1 617 ? 15.398 24.434 21.044 1.00 74.25 617 GLN A C 1
ATOM 4905 O O . GLN A 1 617 ? 14.265 24.268 20.592 1.00 74.25 617 GLN A O 1
ATOM 4910 N N . VAL A 1 618 ? 16.482 24.230 20.291 1.00 69.19 618 VAL A N 1
ATOM 4911 C CA . VAL A 1 618 ? 16.421 23.587 18.969 1.00 69.19 618 VAL A CA 1
ATOM 4912 C C . VAL A 1 618 ? 16.336 22.078 19.175 1.00 69.19 618 VAL A C 1
ATOM 4914 O O . VAL A 1 618 ? 17.159 21.509 19.896 1.00 69.19 618 VAL A O 1
ATOM 4917 N N . LEU A 1 619 ? 15.360 21.425 18.538 1.00 66.19 619 LEU A N 1
ATOM 4918 C CA . LEU A 1 619 ? 15.232 19.971 18.616 1.00 66.19 619 LEU A CA 1
ATOM 4919 C C . LEU A 1 619 ? 16.461 19.278 18.050 1.00 66.19 619 LEU A C 1
ATOM 4921 O O . LEU A 1 619 ? 16.994 19.643 16.999 1.00 66.19 619 LEU A O 1
ATOM 4925 N N . ARG A 1 620 ? 16.870 18.219 18.741 1.00 61.62 620 ARG A N 1
ATOM 4926 C CA . ARG A 1 620 ? 17.915 17.334 18.245 1.00 61.62 620 ARG A CA 1
ATOM 4927 C C . ARG A 1 620 ? 17.385 16.579 17.019 1.00 61.62 620 ARG A C 1
ATOM 4929 O O . ARG A 1 620 ? 16.250 16.098 17.055 1.00 61.62 620 ARG A O 1
ATOM 4936 N N . PRO A 1 621 ? 18.194 16.426 15.958 1.00 57.03 621 PRO A N 1
ATOM 4937 C CA . PRO A 1 621 ? 17.883 15.510 14.869 1.00 57.03 621 PRO A CA 1
ATOM 4938 C C . PRO A 1 621 ? 17.479 14.126 15.394 1.00 57.03 621 PRO A C 1
ATOM 4940 O O . PRO A 1 621 ? 18.177 13.562 16.235 1.00 57.03 621 PRO A O 1
ATOM 4943 N N . GLY A 1 622 ? 16.355 13.593 14.908 1.00 57.72 622 GLY A N 1
ATOM 4944 C CA . GLY A 1 622 ? 15.853 12.273 15.306 1.00 57.72 622 GLY A CA 1
ATOM 4945 C C . GLY A 1 622 ? 14.976 12.242 16.564 1.00 57.72 622 GLY A 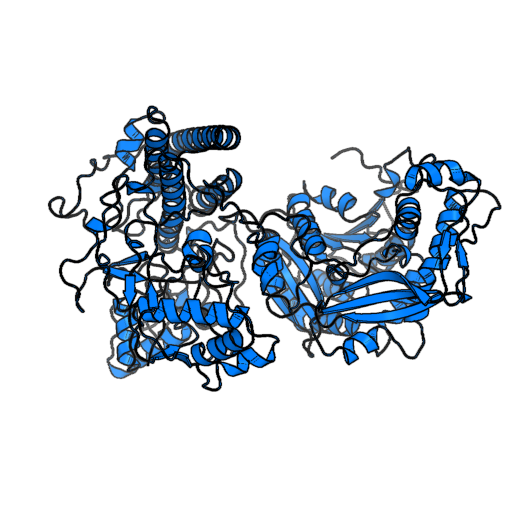C 1
ATOM 4946 O O . GLY A 1 622 ? 14.581 11.152 16.973 1.00 57.72 622 GLY A O 1
ATOM 4947 N N . HIS A 1 623 ? 14.639 13.391 17.165 1.00 73.25 623 HIS A N 1
ATOM 4948 C CA . HIS A 1 623 ? 13.623 13.449 18.225 1.00 73.25 623 HIS A CA 1
ATOM 4949 C C . HIS A 1 623 ? 12.252 13.000 17.704 1.00 73.25 623 HIS A C 1
ATOM 4951 O O . HIS A 1 623 ? 11.820 13.413 16.626 1.00 73.25 623 HIS A O 1
ATOM 4957 N N . VAL A 1 624 ? 11.551 12.175 18.480 1.00 77.75 624 VAL A N 1
ATOM 4958 C CA . VAL A 1 624 ? 10.232 11.648 18.125 1.00 77.75 624 VAL A CA 1
ATOM 4959 C C . VAL A 1 624 ? 9.177 12.351 18.967 1.00 77.75 624 VAL A C 1
ATOM 4961 O O . VAL A 1 624 ? 9.160 12.201 20.182 1.00 77.75 624 VAL A O 1
ATOM 4964 N N . PHE A 1 625 ? 8.287 13.098 18.312 1.00 85.69 625 PHE A N 1
ATOM 4965 C CA . PHE A 1 625 ? 7.045 13.551 18.935 1.00 85.69 625 PHE A CA 1
ATOM 4966 C C . PHE A 1 625 ? 6.189 12.349 19.344 1.00 85.69 625 PHE A C 1
ATOM 4968 O O . PHE A 1 625 ? 5.924 11.493 18.491 1.00 85.69 625 PHE A O 1
ATOM 4975 N N . GLY A 1 626 ? 5.729 12.338 20.593 1.00 89.19 626 GLY A N 1
ATOM 4976 C CA . GLY A 1 626 ? 4.599 11.529 21.039 1.00 89.19 626 GLY A CA 1
ATOM 4977 C C . GLY A 1 626 ? 3.597 12.340 21.850 1.00 89.19 626 GLY A C 1
ATOM 4978 O O . GLY A 1 626 ? 3.910 13.413 22.384 1.00 89.19 626 GLY A O 1
ATOM 4979 N N . TRP A 1 627 ? 2.381 11.810 21.926 1.00 93.81 627 TRP A N 1
ATOM 4980 C CA . TRP A 1 627 ? 1.323 12.371 22.757 1.00 93.81 627 TRP A CA 1
ATOM 4981 C C . TRP A 1 627 ? 1.649 12.186 24.238 1.00 93.81 627 TRP A C 1
ATOM 4983 O O . TRP A 1 627 ? 2.418 11.305 24.620 1.00 93.81 627 TRP A O 1
ATOM 4993 N N . ASP A 1 628 ? 1.073 13.030 25.088 1.00 94.00 628 ASP A N 1
ATOM 4994 C CA . ASP A 1 628 ? 1.363 13.030 26.525 1.00 94.00 628 ASP A CA 1
ATOM 4995 C C . ASP A 1 628 ? 1.088 11.672 27.195 1.00 94.00 628 ASP A C 1
ATOM 4997 O O . ASP A 1 628 ? 1.867 11.249 28.046 1.00 94.00 628 ASP A O 1
ATOM 5001 N N . ASN A 1 629 ? 0.043 10.947 26.777 1.00 94.44 629 ASN A N 1
ATOM 5002 C CA . ASN A 1 629 ? -0.295 9.620 27.308 1.00 94.44 629 ASN A CA 1
ATOM 5003 C C . ASN A 1 629 ? 0.712 8.512 26.967 1.00 94.44 629 ASN A C 1
ATOM 5005 O O . ASN A 1 629 ? 0.647 7.443 27.580 1.00 94.44 629 ASN A O 1
ATOM 5009 N N . GLU A 1 630 ? 1.617 8.749 26.013 1.00 94.00 630 GLU A N 1
ATOM 5010 C CA . GLU A 1 630 ? 2.673 7.810 25.638 1.00 94.00 630 GLU A CA 1
ATOM 5011 C C . GLU A 1 630 ? 3.855 7.879 26.620 1.00 94.00 630 GLU A C 1
ATOM 5013 O O . GLU A 1 630 ? 4.666 6.954 26.665 1.00 94.00 630 GLU A O 1
ATOM 5018 N N . SER A 1 631 ? 3.945 8.953 27.412 1.00 90.56 631 SER A N 1
ATOM 5019 C CA . SER A 1 631 ? 5.048 9.273 28.322 1.00 90.56 631 SER A CA 1
ATOM 5020 C C . SER A 1 631 ? 4.599 9.257 29.799 1.00 90.56 631 SER A C 1
ATOM 5022 O O . SER A 1 631 ? 3.436 9.518 30.109 1.00 90.56 631 SER A O 1
ATOM 5024 N N . PRO A 1 632 ? 5.515 9.024 30.758 1.00 90.62 632 PRO A N 1
ATOM 5025 C CA . PRO A 1 632 ? 6.928 8.710 30.567 1.00 90.62 632 PRO A CA 1
ATOM 5026 C C . PRO A 1 632 ? 7.167 7.231 30.234 1.00 90.62 632 PRO A C 1
ATOM 5028 O O . PRO A 1 632 ? 6.288 6.380 30.358 1.00 90.62 632 PRO A O 1
ATOM 5031 N N . GLN A 1 633 ? 8.410 6.922 29.876 1.00 87.69 633 GLN A N 1
ATOM 5032 C CA . GLN A 1 633 ? 8.888 5.552 29.778 1.00 87.69 633 GLN A CA 1
ATOM 5033 C C . GLN A 1 633 ? 8.847 4.860 31.151 1.00 87.69 633 GLN A C 1
ATOM 5035 O O . GLN A 1 633 ? 9.308 5.410 32.153 1.00 87.69 633 GLN A O 1
ATOM 5040 N N . THR A 1 634 ? 8.339 3.632 31.184 1.00 85.44 634 THR A N 1
ATOM 5041 C CA . THR A 1 634 ? 8.212 2.798 32.382 1.00 85.44 634 THR A CA 1
ATOM 5042 C C . THR A 1 634 ? 8.790 1.396 32.156 1.00 85.44 634 THR A C 1
ATOM 5044 O O . THR A 1 634 ? 9.194 1.039 31.044 1.00 85.44 634 THR A O 1
ATOM 5047 N N . ARG A 1 635 ? 8.881 0.606 33.230 1.00 84.50 635 ARG A N 1
ATOM 5048 C CA . ARG A 1 635 ? 9.302 -0.799 33.202 1.00 84.50 635 ARG A CA 1
ATOM 5049 C C . ARG A 1 635 ? 8.164 -1.695 33.648 1.00 84.50 635 ARG A C 1
ATOM 5051 O O . ARG A 1 635 ? 7.530 -1.429 34.665 1.00 84.50 635 ARG A O 1
ATOM 5058 N N . ILE A 1 636 ? 7.955 -2.773 32.908 1.00 87.06 636 ILE A N 1
ATOM 5059 C CA . ILE A 1 636 ? 6.913 -3.755 33.188 1.00 87.06 636 ILE A CA 1
ATOM 5060 C C . ILE A 1 636 ? 7.491 -5.167 33.203 1.00 87.06 636 ILE A C 1
ATOM 5062 O O . ILE A 1 636 ? 8.500 -5.448 32.555 1.00 87.06 636 ILE A O 1
ATOM 5066 N N . SER A 1 637 ? 6.824 -6.060 33.926 1.00 91.12 637 SER A N 1
ATOM 5067 C CA . SER A 1 637 ? 7.117 -7.491 33.905 1.00 91.12 637 SER A CA 1
ATOM 5068 C C . SER A 1 637 ? 5.944 -8.232 33.283 1.00 91.12 637 SER A C 1
ATOM 5070 O O . SER A 1 637 ? 4.791 -7.948 33.609 1.00 91.12 637 SER A O 1
ATOM 5072 N N . LEU A 1 638 ? 6.245 -9.175 32.398 1.00 93.38 638 LEU A N 1
ATOM 5073 C CA . LEU A 1 638 ? 5.268 -10.031 31.740 1.00 93.38 638 LEU A CA 1
ATOM 5074 C C . LEU A 1 638 ? 5.566 -11.492 32.053 1.00 93.38 638 LEU A C 1
ATOM 5076 O O . LEU A 1 638 ? 6.692 -11.953 31.867 1.00 93.38 638 LEU A O 1
ATOM 5080 N N . GLU A 1 639 ? 4.537 -12.210 32.490 1.00 94.88 639 GLU A N 1
ATOM 5081 C CA . GLU A 1 639 ? 4.565 -13.669 32.559 1.00 94.88 639 GLU A CA 1
ATOM 5082 C C . GLU A 1 639 ? 4.557 -14.270 31.142 1.00 94.88 639 GLU A C 1
ATOM 5084 O O . GLU A 1 639 ? 4.121 -13.599 30.202 1.00 94.88 639 GLU A O 1
ATOM 5089 N N . PRO A 1 640 ? 5.001 -15.525 30.957 1.00 94.56 640 PRO A N 1
ATOM 5090 C CA . PRO A 1 640 ? 4.880 -16.211 29.677 1.00 94.56 640 PRO A CA 1
ATOM 5091 C C . PRO A 1 640 ? 3.423 -16.303 29.214 1.00 94.56 640 PRO A C 1
ATOM 5093 O O . PRO A 1 640 ? 2.528 -16.605 30.005 1.00 94.56 640 PRO A O 1
ATOM 5096 N N . PHE A 1 641 ? 3.189 -16.118 27.917 1.00 94.44 641 PHE A N 1
ATOM 5097 C CA . PHE A 1 641 ? 1.847 -16.160 27.334 1.00 94.44 641 PHE A CA 1
ATOM 5098 C C . PHE A 1 641 ? 1.853 -16.701 25.904 1.00 94.44 641 PHE A C 1
ATOM 5100 O O . PHE A 1 641 ? 2.888 -16.733 25.228 1.00 94.44 641 PHE A O 1
ATOM 5107 N N . SER A 1 642 ? 0.687 -17.133 25.418 1.00 93.75 642 SER A N 1
ATOM 5108 C CA . SER A 1 642 ? 0.501 -17.494 24.006 1.00 93.75 642 SER A CA 1
ATOM 5109 C C . SER A 1 642 ? -0.572 -16.628 23.376 1.00 93.75 642 SER A C 1
ATOM 5111 O O . SER A 1 642 ? -1.693 -16.579 23.863 1.00 93.75 642 SER A O 1
ATOM 5113 N N . ILE A 1 643 ? -0.256 -15.962 22.271 1.00 93.19 643 ILE A N 1
ATOM 5114 C CA . ILE A 1 643 ? -1.180 -15.052 21.589 1.00 93.19 643 ILE A CA 1
ATOM 5115 C C . ILE A 1 643 ? -1.497 -15.568 20.189 1.00 93.19 643 ILE A C 1
ATOM 5117 O O . ILE A 1 643 ? -0.628 -16.107 19.494 1.00 93.19 643 ILE A O 1
ATOM 5121 N N . ARG A 1 644 ? -2.751 -15.422 19.763 1.00 91.75 644 ARG A N 1
ATOM 5122 C CA . ARG A 1 644 ? -3.177 -15.800 18.414 1.00 91.75 644 ARG A CA 1
ATOM 5123 C C . ARG A 1 644 ? -2.418 -14.960 17.385 1.00 91.75 644 ARG A C 1
ATOM 5125 O O . ARG A 1 644 ? -2.256 -13.753 17.565 1.00 91.75 644 ARG A O 1
ATOM 5132 N N . SER A 1 645 ? -1.964 -15.583 16.300 1.00 88.19 645 SER A N 1
ATOM 5133 C CA . SER A 1 645 ? -1.193 -14.931 15.229 1.00 88.19 645 SER A CA 1
ATOM 5134 C C . SER A 1 645 ? -2.006 -13.892 14.448 1.00 88.19 645 SER A C 1
ATOM 5136 O O . SER A 1 645 ? -1.469 -12.859 14.041 1.00 88.19 645 SER A O 1
ATOM 5138 N N . GLN A 1 646 ? -3.307 -14.132 14.288 1.00 90.88 646 GLN A N 1
ATOM 5139 C CA . GLN A 1 646 ? -4.231 -13.304 13.518 1.00 90.88 646 GLN A CA 1
ATOM 5140 C C . GLN A 1 646 ? -5.404 -12.816 14.387 1.00 90.88 646 GLN A C 1
ATOM 5142 O O . GLN A 1 646 ? -5.811 -13.526 15.317 1.00 90.88 646 GLN A O 1
ATOM 5147 N N . PRO A 1 647 ? -5.969 -11.629 14.100 1.00 94.38 647 PRO A N 1
ATOM 5148 C CA . PRO A 1 647 ? -7.205 -11.177 14.734 1.00 94.38 647 PRO A CA 1
ATOM 5149 C C . PRO A 1 647 ? -8.401 -12.056 14.332 1.00 94.38 647 PRO A C 1
ATOM 5151 O O . PRO A 1 647 ? -8.337 -12.828 13.371 1.00 94.38 647 PRO A O 1
ATOM 5154 N N . ILE A 1 648 ? -9.504 -11.957 15.081 1.00 95.94 648 ILE A N 1
ATOM 5155 C CA . ILE A 1 648 ? -10.759 -12.644 14.737 1.00 95.94 648 ILE A CA 1
ATOM 5156 C C . ILE A 1 648 ? -11.320 -12.091 13.422 1.00 95.94 648 ILE A C 1
ATOM 5158 O O . ILE A 1 648 ? -11.416 -10.878 13.229 1.00 95.94 648 ILE A O 1
ATOM 5162 N N . THR A 1 649 ? -11.714 -12.984 12.516 1.00 96.31 649 THR A N 1
ATOM 5163 C CA . THR A 1 649 ? -12.283 -12.614 11.212 1.00 96.31 649 THR A CA 1
ATOM 5164 C C . THR A 1 649 ? -13.805 -12.443 11.246 1.00 96.31 649 THR A C 1
ATOM 5166 O O . THR A 1 649 ? -14.480 -12.934 12.153 1.00 96.31 649 THR A O 1
ATOM 5169 N N . ASN A 1 650 ? -14.378 -11.789 10.229 1.00 97.00 650 ASN A N 1
ATOM 5170 C CA . ASN A 1 650 ? -15.835 -11.679 10.072 1.00 97.00 650 ASN A CA 1
ATOM 5171 C C . ASN A 1 650 ? -16.524 -13.051 10.010 1.00 97.00 650 ASN A C 1
ATOM 5173 O O . ASN A 1 650 ? -17.572 -13.231 10.622 1.00 97.00 650 ASN A O 1
ATOM 5177 N N . GLY A 1 651 ? -15.936 -14.020 9.301 1.00 94.44 651 GLY A N 1
ATOM 5178 C CA . GLY A 1 651 ? -16.480 -15.374 9.183 1.00 94.44 651 GLY A CA 1
ATOM 5179 C C . GLY A 1 651 ? -16.489 -16.122 10.518 1.00 94.44 651 GLY A C 1
ATOM 5180 O O . GLY A 1 651 ? -17.486 -16.752 10.865 1.00 94.44 651 GLY A O 1
ATOM 5181 N N . GLU A 1 652 ? -15.419 -15.997 11.307 1.00 95.00 652 GLU A N 1
ATOM 5182 C CA . GLU A 1 652 ? -15.355 -16.564 12.662 1.00 95.00 652 GLU A CA 1
ATOM 5183 C C . GLU A 1 652 ? -16.375 -15.913 13.602 1.00 95.00 652 GLU A C 1
ATOM 5185 O O . GLU A 1 652 ? -17.071 -16.603 14.349 1.00 95.00 652 GLU A O 1
ATOM 5190 N N . TYR A 1 653 ? -16.515 -14.588 13.536 1.00 96.56 653 TYR A N 1
ATOM 5191 C CA . TYR A 1 653 ? -17.492 -13.868 14.347 1.00 96.56 653 TYR A CA 1
ATOM 5192 C C . TYR A 1 653 ? -18.936 -14.217 13.959 1.00 96.56 653 TYR A C 1
ATOM 5194 O O . TYR A 1 653 ? -19.787 -14.389 14.830 1.00 96.56 653 TYR A O 1
ATOM 5202 N N . LEU A 1 654 ? -19.217 -14.396 12.665 1.00 94.19 654 LEU A N 1
ATOM 5203 C CA . LEU A 1 654 ? -20.524 -14.847 12.187 1.00 94.19 654 LEU A CA 1
ATOM 5204 C C . LEU A 1 654 ? -20.859 -16.246 12.725 1.00 94.19 654 LEU A C 1
ATOM 5206 O O . LEU A 1 654 ? -21.971 -16.463 13.207 1.00 94.19 654 LEU A O 1
ATOM 5210 N N . ALA A 1 655 ? -19.891 -17.168 12.716 1.00 92.69 655 ALA A N 1
ATOM 5211 C CA . ALA A 1 655 ? -20.061 -18.503 13.291 1.00 92.69 655 ALA A CA 1
ATOM 5212 C C . ALA A 1 655 ? -20.347 -18.452 14.805 1.00 92.69 655 ALA A C 1
ATOM 5214 O O . ALA A 1 655 ? -21.204 -19.188 15.298 1.00 92.69 655 ALA A O 1
ATOM 5215 N N . PHE A 1 656 ? -19.692 -17.544 15.537 1.00 94.31 656 PHE A N 1
ATOM 5216 C CA . PHE A 1 656 ? -19.988 -17.271 16.947 1.00 94.31 656 PHE A CA 1
ATOM 5217 C C . PHE A 1 656 ? -21.440 -16.821 17.161 1.00 94.31 656 PHE A C 1
ATOM 5219 O O . PHE A 1 656 ? -22.143 -17.392 17.998 1.00 94.31 656 PHE A O 1
ATOM 5226 N N . LEU A 1 657 ? -21.925 -15.850 16.382 1.00 93.25 657 LEU A N 1
ATOM 5227 C CA . LEU A 1 657 ? -23.309 -15.376 16.493 1.00 93.25 657 LEU A CA 1
ATOM 5228 C C . LEU A 1 657 ? -24.322 -16.487 16.175 1.00 93.25 657 LEU A C 1
ATOM 5230 O O . LEU A 1 657 ? -25.324 -16.635 16.876 1.00 93.25 657 LEU A O 1
ATOM 5234 N N . GLN A 1 658 ? -24.047 -17.307 15.159 1.00 90.94 658 GLN A N 1
ATOM 5235 C CA . GLN A 1 658 ? -24.881 -18.459 14.805 1.00 90.94 658 GLN A CA 1
ATOM 5236 C C . GLN A 1 658 ? -24.927 -19.501 15.934 1.00 90.94 658 GLN A C 1
ATOM 5238 O O . GLN A 1 658 ? -26.008 -19.979 16.285 1.00 90.94 658 GLN A O 1
ATOM 5243 N N . ALA A 1 659 ? -23.784 -19.812 16.552 1.00 91.25 659 ALA A N 1
ATOM 5244 C CA . ALA A 1 659 ? -23.706 -20.734 17.685 1.00 91.25 659 ALA A CA 1
ATOM 5245 C C . ALA A 1 659 ? -24.451 -20.203 18.923 1.00 91.25 659 ALA A C 1
ATOM 5247 O O . ALA A 1 659 ? -25.142 -20.964 19.611 1.00 91.25 659 ALA A O 1
ATOM 5248 N N . LEU A 1 660 ? -24.360 -18.898 19.197 1.00 89.69 660 LEU A N 1
ATOM 5249 C CA . LEU A 1 660 ? -25.125 -18.265 20.271 1.00 89.69 660 LEU A CA 1
ATOM 5250 C C . LEU A 1 660 ? -26.622 -18.336 20.002 1.00 89.69 660 LEU A C 1
ATOM 5252 O O . LEU A 1 660 ? -27.362 -18.828 20.842 1.00 89.69 660 LEU A O 1
ATOM 5256 N N . SER A 1 661 ? -27.086 -17.944 18.819 1.00 87.06 661 SER A N 1
ATOM 5257 C CA . SER A 1 661 ? -28.516 -18.007 18.510 1.00 87.06 661 SER A CA 1
ATOM 5258 C C . SER A 1 661 ? -29.085 -19.419 18.583 1.00 87.06 661 SER A C 1
ATOM 5260 O O . SER A 1 661 ? -30.194 -19.590 19.086 1.00 87.06 661 SER A O 1
ATOM 5262 N N . ALA A 1 662 ? -28.317 -20.430 18.171 1.00 86.56 662 ALA A N 1
ATOM 5263 C CA . ALA A 1 662 ? -28.723 -21.825 18.301 1.00 86.56 662 ALA A CA 1
ATOM 5264 C C . ALA A 1 662 ? -28.825 -22.305 19.763 1.00 86.56 662 ALA A C 1
ATOM 5266 O O . ALA A 1 662 ? -29.589 -23.227 20.041 1.00 86.56 662 ALA A O 1
ATOM 5267 N N . SER A 1 663 ? -28.070 -21.709 20.693 1.00 84.88 663 SER A N 1
ATOM 5268 C CA . SER A 1 663 ? -28.006 -22.141 22.098 1.00 84.88 663 SER A CA 1
ATOM 5269 C C . SER A 1 663 ? -28.836 -21.285 23.063 1.00 84.88 663 SER A C 1
ATOM 5271 O O . SER A 1 663 ? -29.487 -21.838 23.947 1.00 84.88 663 SER A O 1
ATOM 5273 N N . SER A 1 664 ? -28.838 -19.960 22.909 1.00 79.25 664 SER A N 1
ATOM 5274 C CA . SER A 1 664 ? -29.513 -18.994 23.790 1.00 79.25 664 SER A CA 1
ATOM 5275 C C . SER A 1 664 ? -30.737 -18.319 23.160 1.00 79.25 664 SER A C 1
ATOM 5277 O O . SER A 1 664 ? -31.514 -17.688 23.875 1.00 79.25 664 SER A O 1
ATOM 5279 N N . GLY A 1 665 ? -30.920 -18.417 21.838 1.00 73.00 665 GLY A N 1
ATOM 5280 C CA . GLY A 1 665 ? -32.027 -17.788 21.110 1.00 73.00 665 GLY A CA 1
ATOM 5281 C C . GLY A 1 665 ? -31.911 -16.272 20.892 1.00 73.00 665 GLY A C 1
ATOM 5282 O O . GLY A 1 665 ? -32.764 -15.718 20.205 1.00 73.00 665 GLY A O 1
ATOM 5283 N N . SER A 1 666 ? -30.880 -15.594 21.418 1.00 78.44 666 SER A N 1
ATOM 5284 C CA . SER A 1 666 ? -30.665 -14.146 21.232 1.00 78.44 666 SER A CA 1
ATOM 5285 C C . SER A 1 666 ? -29.188 -13.796 21.019 1.00 78.44 666 SER A C 1
ATOM 5287 O O . SER A 1 666 ? -28.291 -14.396 21.613 1.00 78.44 666 SER A O 1
ATOM 5289 N N . VAL A 1 667 ? -28.963 -12.794 20.167 1.00 84.31 667 VAL A N 1
ATOM 5290 C CA . VAL A 1 667 ? -27.667 -12.153 19.880 1.00 84.31 667 VAL A CA 1
ATOM 5291 C C . VAL A 1 667 ? -27.759 -10.627 19.996 1.00 84.31 667 VAL A C 1
ATOM 5293 O O . VAL A 1 667 ? -26.985 -9.894 19.373 1.00 84.31 667 VAL A O 1
ATOM 5296 N N . ASP A 1 668 ? -28.743 -10.132 20.748 1.00 83.94 668 ASP A N 1
ATOM 5297 C CA . ASP A 1 668 ? -29.035 -8.702 20.824 1.00 83.94 668 ASP A CA 1
ATOM 5298 C C . ASP A 1 668 ? -27.812 -7.914 21.314 1.00 83.94 668 ASP A C 1
ATOM 5300 O O . ASP A 1 668 ? -27.162 -8.264 22.299 1.00 83.94 668 ASP A O 1
ATOM 5304 N N . GLY A 1 669 ? -27.463 -6.852 20.582 1.00 87.25 669 GLY A N 1
ATOM 5305 C CA . GLY A 1 669 ? -26.281 -6.029 20.855 1.00 87.25 669 GLY A CA 1
ATOM 5306 C C . GLY A 1 669 ? -24.935 -6.646 20.445 1.00 87.25 669 GLY A C 1
ATOM 5307 O O . GLY A 1 669 ? -23.906 -5.985 20.586 1.00 87.25 669 GLY A O 1
ATOM 5308 N N . LEU A 1 670 ? -24.907 -7.871 19.907 1.00 93.31 670 LEU A N 1
ATOM 5309 C CA . LEU A 1 670 ? -23.671 -8.528 19.457 1.00 93.31 670 LEU A CA 1
ATOM 5310 C C . LEU A 1 670 ? -23.414 -8.404 17.952 1.00 93.31 670 LEU A C 1
ATOM 5312 O O . LEU A 1 670 ? -22.292 -8.634 17.517 1.00 93.31 670 LEU A O 1
ATOM 5316 N N . VAL A 1 671 ? -24.405 -7.996 17.156 1.00 93.62 671 VAL A N 1
ATOM 5317 C CA . VAL A 1 671 ? -24.194 -7.731 15.725 1.00 93.62 671 VAL A CA 1
ATOM 5318 C C . VAL A 1 671 ? -23.324 -6.470 15.553 1.00 93.62 671 VAL A C 1
ATOM 5320 O O . VAL A 1 671 ? -23.662 -5.423 16.117 1.00 93.62 671 VAL A O 1
ATOM 5323 N N . PRO A 1 672 ? -22.209 -6.529 14.801 1.00 95.75 672 PRO A N 1
ATOM 5324 C CA . PRO A 1 672 ? -21.333 -5.374 14.604 1.00 95.75 672 PRO A CA 1
ATOM 5325 C C . PRO A 1 672 ? -21.994 -4.244 13.797 1.00 95.75 672 PRO A C 1
ATOM 5327 O O . PRO A 1 672 ? -22.631 -4.501 12.778 1.00 95.75 672 PRO A O 1
ATOM 5330 N N . GLN A 1 673 ? -21.766 -2.980 14.180 1.00 95.12 673 GLN A N 1
ATOM 5331 C CA . GLN A 1 673 ? -22.217 -1.810 13.394 1.00 95.12 673 GLN A CA 1
ATOM 5332 C C . GLN A 1 673 ? -21.418 -1.612 12.097 1.00 95.12 673 GLN A C 1
ATOM 5334 O O . GLN A 1 673 ? -21.801 -0.846 11.218 1.00 95.12 673 GLN A O 1
ATOM 5339 N N . SER A 1 674 ? -20.301 -2.325 11.949 1.00 95.62 674 SER A N 1
ATOM 5340 C CA . SER A 1 674 ? -19.552 -2.399 10.697 1.00 95.62 674 SER A CA 1
ATOM 5341 C C . SER A 1 674 ? -20.249 -3.262 9.635 1.00 95.62 674 SER A C 1
ATOM 5343 O O . SER A 1 674 ? -19.809 -3.276 8.486 1.00 95.62 674 SER A O 1
ATOM 5345 N N . TRP A 1 675 ? -21.326 -3.977 9.980 1.00 95.69 675 TRP A N 1
ATOM 5346 C CA . TRP A 1 675 ? -22.077 -4.829 9.059 1.00 95.69 675 TRP A CA 1
ATOM 5347 C C . TRP A 1 675 ? -23.388 -4.172 8.600 1.00 95.69 675 TRP A C 1
ATOM 5349 O O . TRP A 1 675 ? -23.913 -3.241 9.213 1.00 95.69 675 TRP A O 1
ATOM 5359 N N . ILE A 1 676 ? -23.930 -4.667 7.491 1.00 92.81 676 ILE A N 1
ATOM 5360 C CA . ILE A 1 676 ? -25.239 -4.293 6.948 1.00 92.81 676 ILE A CA 1
ATOM 5361 C C . ILE A 1 676 ? -25.957 -5.543 6.427 1.00 92.81 676 ILE A C 1
ATOM 5363 O O . ILE A 1 676 ? -25.320 -6.434 5.871 1.00 92.81 676 ILE A O 1
ATOM 5367 N N . SER A 1 677 ? -27.277 -5.628 6.606 1.00 89.19 677 SER A N 1
ATOM 5368 C CA . SER A 1 677 ? -28.075 -6.714 6.018 1.00 89.19 677 SER A CA 1
ATOM 5369 C C . SER A 1 677 ? -28.185 -6.535 4.502 1.00 89.19 677 SER A C 1
ATOM 5371 O O . SER A 1 677 ? -28.535 -5.449 4.039 1.00 89.19 677 SER A O 1
ATOM 5373 N N . LEU A 1 678 ? -27.920 -7.592 3.731 1.00 85.38 678 LEU A N 1
ATOM 5374 C CA . LEU A 1 678 ? -28.042 -7.599 2.267 1.00 85.38 678 LEU A CA 1
ATOM 5375 C C . LEU A 1 678 ? -29.392 -8.157 1.773 1.00 85.38 678 LEU A C 1
ATOM 5377 O O . LEU A 1 678 ? -29.702 -8.040 0.588 1.00 85.38 678 LEU A O 1
ATOM 5381 N N . GLY A 1 679 ? -30.209 -8.743 2.658 1.00 71.81 679 GLY A N 1
ATOM 5382 C CA . GLY A 1 679 ? -31.530 -9.307 2.341 1.00 71.81 679 GLY A CA 1
ATOM 5383 C C . GLY A 1 679 ? -32.702 -8.510 2.932 1.00 71.81 679 GLY A C 1
ATOM 5384 O O . GLY A 1 679 ? -32.562 -7.893 3.988 1.00 71.81 679 GLY A O 1
ATOM 5385 N N . GLN A 1 680 ? -33.862 -8.543 2.255 1.00 54.78 680 GLN A N 1
ATOM 5386 C CA . GLN A 1 680 ? -35.111 -7.901 2.713 1.00 54.78 680 GLN A CA 1
ATOM 5387 C C . GLN A 1 680 ? -36.009 -8.808 3.575 1.00 54.78 680 GLN A C 1
ATOM 5389 O O . GLN A 1 680 ? -36.846 -8.290 4.302 1.00 54.78 680 GLN A O 1
ATOM 5394 N N . ASP A 1 681 ? -35.811 -10.130 3.540 1.00 54.50 681 ASP A N 1
ATOM 5395 C CA . ASP A 1 681 ? -36.640 -11.108 4.251 1.00 54.50 681 ASP A CA 1
ATOM 5396 C C . ASP A 1 681 ? -35.785 -12.261 4.795 1.00 54.50 681 ASP A C 1
ATOM 5398 O O . ASP A 1 681 ? -35.319 -13.111 4.037 1.00 54.50 681 ASP A O 1
ATOM 5402 N N . SER A 1 682 ? -35.637 -12.360 6.116 1.00 42.91 682 SER A N 1
ATOM 5403 C CA . SER A 1 682 ? -35.428 -13.659 6.759 1.00 42.91 682 SER A CA 1
ATOM 5404 C C . SER A 1 682 ? -35.905 -13.616 8.204 1.00 42.91 682 SER A C 1
ATOM 5406 O O . SER A 1 682 ? -35.440 -12.824 9.017 1.00 42.91 682 SER A O 1
ATOM 5408 N N . ALA A 1 683 ? -36.818 -14.526 8.542 1.00 48.62 683 ALA A N 1
ATOM 5409 C CA . ALA A 1 683 ? -37.399 -14.715 9.873 1.00 48.62 683 ALA A CA 1
ATOM 5410 C C . ALA A 1 683 ? -36.380 -15.091 10.979 1.00 48.62 683 ALA A C 1
ATOM 5412 O O . ALA A 1 683 ? -36.770 -15.373 12.110 1.00 48.62 683 ALA A O 1
ATOM 5413 N N . SER A 1 684 ? -35.077 -15.077 10.682 1.00 54.94 684 SER A N 1
ATOM 5414 C CA . SER A 1 684 ? -34.009 -14.976 11.671 1.00 54.94 684 SER A CA 1
ATOM 5415 C C . SER A 1 684 ? -32.952 -13.992 11.151 1.00 54.94 684 SER A C 1
ATOM 5417 O O . SER A 1 684 ? -32.504 -14.098 10.006 1.00 54.94 684 SER A O 1
ATOM 5419 N N . LEU A 1 685 ? -32.559 -13.028 11.992 1.00 57.28 685 LEU A N 1
ATOM 5420 C CA . LEU A 1 685 ? -31.499 -12.048 11.709 1.00 57.28 685 LEU A CA 1
ATOM 5421 C C . LEU A 1 685 ? -30.173 -12.722 11.296 1.00 57.28 685 LEU A C 1
ATOM 5423 O O . LEU A 1 685 ? -29.394 -12.135 10.564 1.00 57.28 685 LEU A O 1
ATOM 5427 N N . LEU A 1 686 ? -29.938 -13.975 11.704 1.00 63.75 686 LEU A N 1
ATOM 5428 C CA . LEU A 1 686 ? -28.666 -14.690 11.530 1.00 63.75 686 LEU A CA 1
ATOM 5429 C C . LEU A 1 686 ? -28.652 -15.738 10.413 1.00 63.75 686 LEU A C 1
ATOM 5431 O O . LEU A 1 686 ? -27.598 -16.302 10.118 1.00 63.75 686 LEU A O 1
ATOM 5435 N N . ALA A 1 687 ? -29.809 -16.010 9.805 1.00 61.06 687 ALA A N 1
ATOM 5436 C CA . ALA A 1 687 ? -29.905 -16.741 8.543 1.00 61.06 687 ALA A CA 1
ATOM 5437 C C . ALA A 1 687 ? -29.753 -15.807 7.325 1.00 61.06 687 ALA A C 1
ATOM 5439 O O . ALA A 1 687 ? -29.681 -16.293 6.197 1.00 61.06 687 ALA A O 1
ATOM 5440 N N . GLY A 1 688 ? -29.731 -14.488 7.554 1.00 64.19 688 GLY A N 1
ATOM 5441 C CA . GLY A 1 688 ? -29.539 -13.469 6.527 1.00 64.19 688 GLY A CA 1
ATOM 5442 C C . GLY A 1 688 ? -28.090 -13.374 6.038 1.00 64.19 688 GLY A C 1
ATOM 5443 O O . GLY A 1 688 ? -27.151 -13.783 6.719 1.00 64.19 688 GLY A O 1
ATOM 5444 N N . ASP A 1 689 ? -27.921 -12.823 4.837 1.00 81.06 689 ASP A N 1
ATOM 5445 C CA . ASP A 1 689 ? -26.614 -12.494 4.264 1.00 81.06 689 ASP A CA 1
ATOM 5446 C C . ASP A 1 689 ? -26.180 -11.104 4.757 1.00 81.06 689 ASP A C 1
ATOM 5448 O O . ASP A 1 689 ? -26.915 -10.125 4.597 1.00 81.06 689 ASP A O 1
ATOM 5452 N N . TYR A 1 690 ? -25.004 -11.020 5.380 1.00 91.56 690 TYR A N 1
ATOM 5453 C CA . TYR A 1 690 ? -24.430 -9.769 5.873 1.00 91.56 690 TYR A CA 1
ATOM 5454 C C . TYR A 1 690 ? -23.320 -9.290 4.943 1.00 91.56 690 TYR A C 1
ATOM 5456 O O . TYR A 1 690 ? -22.487 -10.072 4.486 1.00 91.56 690 TYR A O 1
ATOM 5464 N N . GLY A 1 691 ? -23.273 -7.982 4.713 1.00 94.50 691 GLY A N 1
ATOM 5465 C CA . GLY A 1 691 ? -22.176 -7.301 4.044 1.00 94.50 691 GLY A CA 1
ATOM 5466 C C . GLY A 1 691 ? -21.356 -6.469 5.020 1.00 94.50 691 GLY A C 1
ATOM 5467 O O . GLY A 1 691 ? -21.879 -5.985 6.023 1.00 94.50 691 GLY A O 1
ATOM 5468 N N . VAL A 1 692 ? -20.078 -6.260 4.716 1.00 97.00 692 VAL A N 1
ATOM 5469 C CA . VAL A 1 692 ? -19.221 -5.330 5.470 1.00 97.00 692 VAL A CA 1
ATOM 5470 C C . VAL A 1 692 ? -19.349 -3.930 4.878 1.00 97.00 692 VAL A C 1
ATOM 5472 O O . VAL A 1 692 ? -19.206 -3.758 3.672 1.00 97.00 692 VAL A O 1
ATOM 5475 N N . ARG A 1 693 ? -19.600 -2.911 5.702 1.00 96.50 693 ARG A N 1
ATOM 5476 C CA . ARG A 1 693 ? -19.666 -1.509 5.266 1.00 96.50 693 ARG A CA 1
ATOM 5477 C C . ARG A 1 693 ? -18.279 -1.020 4.854 1.00 96.50 693 ARG A C 1
ATOM 5479 O O . ARG A 1 693 ? -17.353 -1.019 5.659 1.00 96.50 693 ARG A O 1
ATOM 5486 N N . THR A 1 694 ? -18.137 -0.565 3.610 1.00 95.50 694 THR A N 1
ATOM 5487 C CA . THR A 1 694 ? -16.930 0.115 3.116 1.00 95.50 694 THR A CA 1
ATOM 5488 C C . THR A 1 694 ? -17.324 1.308 2.249 1.00 95.50 694 THR A C 1
ATOM 5490 O O . THR A 1 694 ? -18.446 1.374 1.746 1.00 95.50 694 THR A O 1
ATOM 5493 N N . VAL A 1 695 ? -16.389 2.227 1.995 1.00 94.31 695 VAL A N 1
ATOM 5494 C CA . VAL A 1 695 ? -16.624 3.319 1.034 1.00 94.31 695 VAL A CA 1
ATOM 5495 C C . VAL A 1 695 ? -16.543 2.864 -0.423 1.00 94.31 695 VAL A C 1
ATOM 5497 O O . VAL A 1 695 ? -16.696 3.683 -1.316 1.00 94.31 695 VAL A O 1
ATOM 5500 N N . VAL A 1 696 ? -16.267 1.586 -0.686 1.00 92.06 696 VAL A N 1
ATOM 5501 C CA . VAL A 1 696 ? -16.075 1.011 -2.028 1.00 92.06 696 VAL A CA 1
ATOM 5502 C C . VAL A 1 696 ? -17.057 -0.133 -2.321 1.00 92.06 696 VAL A C 1
ATOM 5504 O O . VAL A 1 696 ? -16.858 -0.904 -3.255 1.00 92.06 696 VAL A O 1
ATOM 5507 N N . GLY A 1 697 ? -18.125 -0.245 -1.524 1.00 92.75 697 GLY A N 1
ATOM 5508 C CA . GLY A 1 697 ? -19.175 -1.257 -1.653 1.00 92.75 697 GLY A CA 1
ATOM 5509 C C . GLY A 1 697 ? -19.448 -2.014 -0.352 1.00 92.75 697 GLY A C 1
ATOM 5510 O O . GLY A 1 697 ? -18.849 -1.741 0.688 1.00 92.75 697 GLY A O 1
ATOM 5511 N N . THR A 1 698 ? -20.360 -2.984 -0.409 1.00 94.62 698 THR A N 1
ATOM 5512 C CA . THR A 1 698 ? -20.763 -3.803 0.747 1.00 94.62 698 THR A CA 1
ATOM 5513 C C . THR A 1 698 ? -20.564 -5.295 0.463 1.00 94.62 698 THR A C 1
ATOM 5515 O O . THR A 1 698 ? -21.543 -5.996 0.194 1.00 94.62 698 THR A O 1
ATOM 5518 N N . PRO A 1 699 ? -19.313 -5.796 0.436 1.00 94.56 699 PRO A N 1
ATOM 5519 C CA . PRO A 1 699 ? -19.038 -7.195 0.114 1.00 94.56 699 PRO A CA 1
ATOM 5520 C C . PRO A 1 699 ? -19.697 -8.153 1.105 1.00 94.56 699 PRO A C 1
ATOM 5522 O O . PRO A 1 699 ? -19.561 -7.973 2.315 1.00 94.56 699 PRO A O 1
ATOM 5525 N N . SER A 1 700 ? -20.363 -9.189 0.581 1.00 93.81 700 SER A N 1
ATOM 5526 C CA . SER A 1 700 ? -20.969 -10.257 1.386 1.00 93.81 700 SER A CA 1
ATOM 5527 C C . SER A 1 700 ? -19.899 -11.048 2.135 1.00 93.81 700 SER A C 1
ATOM 5529 O O . SER A 1 700 ? -18.913 -11.509 1.547 1.00 93.81 700 SER A O 1
ATOM 5531 N N . ILE A 1 701 ? -20.127 -11.251 3.428 1.00 93.69 701 ILE A N 1
ATOM 5532 C CA . ILE A 1 701 ? -19.310 -12.096 4.302 1.00 93.69 701 ILE A CA 1
ATOM 5533 C C . ILE A 1 701 ? -19.394 -13.561 3.857 1.00 93.69 701 ILE A C 1
ATOM 5535 O O . ILE A 1 701 ? -18.420 -14.295 3.977 1.00 93.69 701 ILE A O 1
ATOM 5539 N N . ASN A 1 702 ? -20.519 -13.997 3.291 1.00 89.94 702 ASN A N 1
ATOM 5540 C CA . ASN A 1 702 ? -20.748 -15.404 2.973 1.00 89.94 702 ASN A CA 1
ATOM 5541 C C . ASN A 1 702 ? -20.111 -15.831 1.642 1.00 89.94 702 ASN A C 1
ATOM 5543 O O . ASN A 1 702 ? -19.813 -17.012 1.460 1.00 89.94 702 ASN A O 1
ATOM 5547 N N . SER A 1 703 ? -19.910 -14.902 0.701 1.00 89.31 703 SER A N 1
ATOM 5548 C CA . SER A 1 703 ? -19.472 -15.240 -0.663 1.00 89.31 703 SER A CA 1
ATOM 5549 C C . SER A 1 703 ? -18.146 -14.613 -1.095 1.00 89.31 703 SER A C 1
ATOM 5551 O O . SER A 1 703 ? -17.622 -14.980 -2.150 1.00 89.31 703 SER A O 1
ATOM 5553 N N . THR A 1 704 ? -17.579 -13.689 -0.317 1.00 92.75 704 THR A N 1
ATOM 5554 C CA . THR A 1 704 ? -16.359 -12.952 -0.689 1.00 92.75 704 THR A CA 1
ATOM 5555 C C . THR A 1 704 ? -15.251 -13.080 0.354 1.00 92.75 704 THR A C 1
ATOM 5557 O O . THR A 1 704 ? -15.448 -13.585 1.456 1.00 92.75 704 THR A O 1
ATOM 5560 N N . GLU A 1 705 ? -14.065 -12.580 0.020 1.00 92.06 705 GLU A N 1
ATOM 5561 C CA . GLU A 1 705 ? -12.916 -12.481 0.918 1.00 92.06 705 GLU A CA 1
ATOM 5562 C C . GLU A 1 705 ? -13.167 -11.624 2.166 1.00 92.06 705 GLU A C 1
ATOM 5564 O O . GLU A 1 705 ? -12.381 -11.703 3.108 1.00 92.06 705 GLU A O 1
ATOM 5569 N N . ALA A 1 706 ? -14.263 -10.855 2.215 1.00 94.81 706 ALA A N 1
ATOM 5570 C CA . ALA A 1 706 ? -14.659 -10.111 3.405 1.00 94.81 706 ALA A CA 1
ATOM 5571 C C . ALA A 1 706 ? -14.8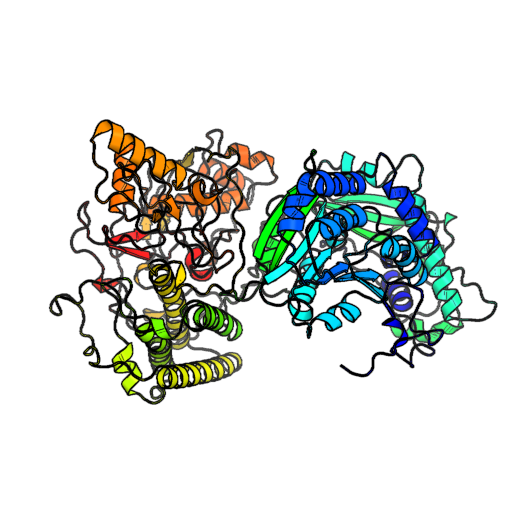68 -11.016 4.629 1.00 94.81 706 ALA A C 1
ATOM 5573 O O . ALA A 1 706 ? -14.662 -10.563 5.754 1.00 94.81 706 ALA A O 1
ATOM 5574 N N . ALA A 1 707 ? -15.176 -12.305 4.429 1.00 94.62 707 ALA A N 1
ATOM 5575 C CA . ALA A 1 707 ? -15.195 -13.305 5.499 1.00 94.62 707 ALA A CA 1
ATOM 5576 C C . ALA A 1 707 ? -13.851 -13.433 6.230 1.00 94.62 707 ALA A C 1
ATOM 5578 O O . ALA A 1 707 ? -13.828 -13.757 7.412 1.00 94.62 707 ALA A O 1
ATOM 5579 N N . LEU A 1 708 ? -12.741 -13.182 5.535 1.00 94.25 708 LEU A N 1
ATOM 5580 C CA . LEU A 1 708 ? -11.378 -13.314 6.050 1.00 94.25 708 LEU A CA 1
ATOM 5581 C C . LEU A 1 708 ? -10.825 -11.997 6.597 1.00 94.25 708 LEU A C 1
ATOM 5583 O O . LEU A 1 708 ? -9.696 -11.962 7.077 1.00 94.25 708 LEU A O 1
ATOM 5587 N N . TRP A 1 709 ? -11.568 -10.898 6.489 1.00 95.62 709 TRP A N 1
ATOM 5588 C CA . TRP A 1 709 ? -11.144 -9.618 7.048 1.00 95.62 709 TRP A CA 1
ATOM 5589 C C . TRP A 1 709 ? -11.312 -9.617 8.569 1.00 95.62 709 TRP A C 1
ATOM 5591 O O . TRP A 1 709 ? -12.240 -10.266 9.062 1.00 95.62 709 TRP A O 1
ATOM 5601 N N . PRO A 1 710 ? -10.477 -8.869 9.315 1.00 96.62 710 PRO A N 1
ATOM 5602 C CA . PRO A 1 710 ? -10.689 -8.657 10.741 1.00 96.62 710 PRO A CA 1
ATOM 5603 C C . PRO A 1 710 ? -12.080 -8.072 11.011 1.00 96.62 710 PRO A C 1
ATOM 5605 O O . PRO A 1 710 ? -12.482 -7.094 10.373 1.00 96.62 710 PRO A O 1
ATOM 5608 N N . VAL A 1 711 ? -12.817 -8.659 11.954 1.00 97.88 711 VAL A N 1
ATOM 5609 C CA . VAL A 1 711 ? -14.130 -8.135 12.357 1.00 97.88 711 VAL A CA 1
ATOM 5610 C C . VAL A 1 711 ? -13.945 -6.838 13.141 1.00 97.88 711 VAL A C 1
ATOM 5612 O O . VAL A 1 711 ? -13.136 -6.799 14.064 1.00 97.88 711 VAL A O 1
ATOM 5615 N N . CYS A 1 712 ? -14.681 -5.778 12.795 1.00 98.25 712 CYS A N 1
ATOM 5616 C CA . CYS A 1 712 ? -14.668 -4.519 13.548 1.00 98.25 712 CYS A CA 1
ATOM 5617 C C . CYS A 1 712 ? -15.851 -4.476 14.523 1.00 98.25 712 CYS A C 1
ATOM 5619 O O . CYS A 1 712 ? -16.999 -4.485 14.077 1.00 98.25 712 CYS A O 1
ATOM 5621 N N . VAL A 1 713 ? -15.572 -4.438 15.826 1.00 98.25 713 VAL A N 1
ATOM 5622 C CA . VAL A 1 713 ? -16.524 -4.578 16.938 1.00 98.25 713 VAL A CA 1
ATOM 5623 C C . VAL A 1 713 ? -16.239 -3.581 18.065 1.00 98.25 713 VAL A C 1
ATOM 5625 O O . VAL A 1 713 ? -15.143 -3.037 18.177 1.00 98.25 713 VAL A O 1
ATOM 5628 N N . SER A 1 714 ? -17.203 -3.389 18.966 1.00 97.44 714 SER A N 1
ATOM 5629 C CA . SER A 1 714 ? -16.958 -2.739 20.265 1.00 97.44 714 SER A CA 1
ATOM 5630 C C . SER A 1 714 ? -16.152 -3.633 21.219 1.00 97.44 714 SER A C 1
ATOM 5632 O O . SER A 1 714 ? -16.123 -4.859 21.080 1.00 97.44 714 SER A O 1
ATOM 5634 N N . GLN A 1 715 ? -15.583 -3.044 22.272 1.00 96.44 715 GLN A N 1
ATOM 5635 C CA . GLN A 1 715 ? -14.881 -3.801 23.313 1.00 96.44 715 GLN A CA 1
ATOM 5636 C C . GLN A 1 715 ? -15.808 -4.795 24.031 1.00 96.44 715 GLN A C 1
ATOM 5638 O O . GLN A 1 715 ? -15.410 -5.931 24.299 1.00 96.44 715 GLN A O 1
ATOM 5643 N N . LYS A 1 716 ? -17.069 -4.408 24.296 1.00 95.00 716 LYS A N 1
ATOM 5644 C CA . LYS A 1 716 ? -18.081 -5.314 24.880 1.00 95.00 716 LYS A CA 1
ATOM 5645 C C . LYS A 1 716 ? -18.282 -6.562 24.018 1.00 95.00 716 LYS A C 1
ATOM 5647 O O . LYS A 1 716 ? -18.321 -7.672 24.543 1.00 95.00 716 LYS A O 1
ATOM 5652 N N . GLN A 1 717 ? -18.380 -6.377 22.705 1.00 97.75 717 GLN A N 1
ATOM 5653 C CA . GLN A 1 717 ? -18.543 -7.454 21.728 1.00 97.75 717 GLN A CA 1
ATOM 5654 C C . GLN A 1 717 ? -17.299 -8.349 21.631 1.00 97.75 717 GLN A C 1
ATOM 5656 O O . GLN A 1 717 ? -17.439 -9.573 21.584 1.00 97.75 717 GLN A O 1
ATOM 5661 N N . ALA A 1 718 ? -16.097 -7.763 21.660 1.00 97.94 718 ALA A N 1
ATOM 5662 C CA . ALA A 1 718 ? -14.834 -8.504 21.700 1.00 97.94 718 ALA A CA 1
ATOM 5663 C C . ALA A 1 718 ? -14.728 -9.385 22.959 1.00 97.94 718 ALA A C 1
ATOM 5665 O O . ALA A 1 718 ? -14.425 -10.575 22.872 1.00 97.94 718 ALA A O 1
ATOM 5666 N N . ASN A 1 719 ? -15.060 -8.838 24.133 1.00 96.12 719 ASN A N 1
ATOM 5667 C CA . ASN A 1 719 ? -15.062 -9.586 25.394 1.00 96.12 719 ASN A CA 1
ATOM 5668 C C . ASN A 1 719 ? -16.112 -10.700 25.440 1.00 96.12 719 ASN A C 1
ATOM 5670 O O . ASN A 1 719 ? -15.847 -11.762 26.009 1.00 96.12 719 ASN A O 1
ATOM 5674 N N . ALA A 1 720 ? -17.290 -10.484 24.849 1.00 95.81 720 ALA A N 1
ATOM 5675 C CA . ALA A 1 720 ? -18.315 -11.519 24.745 1.00 95.81 720 ALA A CA 1
ATOM 5676 C C . ALA A 1 720 ? -17.803 -12.727 23.942 1.00 95.81 720 ALA A C 1
ATOM 5678 O O . ALA A 1 720 ? -17.940 -13.863 24.398 1.00 95.81 720 ALA A O 1
ATOM 5679 N N . TYR A 1 721 ? -17.139 -12.480 22.806 1.00 97.56 721 TYR A N 1
ATOM 5680 C CA . TYR A 1 721 ? -16.495 -13.534 22.020 1.00 97.56 721 TYR A CA 1
ATOM 5681 C C . TYR A 1 721 ? -15.372 -14.218 22.807 1.00 97.56 721 TYR A C 1
ATOM 5683 O O . TYR A 1 721 ? -15.334 -15.446 22.885 1.00 97.56 721 TYR A O 1
ATOM 5691 N N . ALA A 1 722 ? -14.468 -13.443 23.418 1.00 97.06 722 ALA A N 1
ATOM 5692 C CA . ALA A 1 722 ? -13.345 -13.991 24.179 1.00 97.06 722 ALA A CA 1
ATOM 5693 C C . ALA A 1 722 ? -13.836 -14.927 25.297 1.00 97.06 722 ALA A C 1
ATOM 5695 O O . ALA A 1 722 ? -13.398 -16.076 25.375 1.00 97.06 722 ALA A O 1
ATOM 5696 N N . THR A 1 723 ? -14.841 -14.489 26.063 1.00 95.12 723 THR A N 1
ATOM 5697 C CA . THR A 1 723 ? -15.480 -15.285 27.123 1.00 95.12 723 THR A CA 1
ATOM 5698 C C . THR A 1 723 ? -16.114 -16.560 26.572 1.00 95.12 723 THR A C 1
ATOM 5700 O O . THR A 1 723 ? -15.894 -17.637 27.120 1.00 95.12 723 THR A O 1
ATOM 5703 N N . TRP A 1 724 ? -16.864 -16.461 25.469 1.00 95.31 724 TRP A N 1
ATOM 5704 C CA . TRP A 1 724 ? -17.475 -17.619 24.810 1.00 95.31 724 TRP A CA 1
ATOM 5705 C C . TRP A 1 724 ? -16.433 -18.647 24.349 1.00 95.31 724 TRP A C 1
ATOM 5707 O O . TRP A 1 724 ? -16.637 -19.846 24.514 1.00 95.31 724 TRP A O 1
ATOM 5717 N N . SER A 1 725 ? -15.288 -18.183 23.843 1.00 95.19 725 SER A N 1
ATOM 5718 C CA . SER A 1 725 ? -14.175 -19.044 23.423 1.00 95.19 725 SER A CA 1
ATOM 5719 C C . SER A 1 725 ? -13.330 -19.600 24.582 1.00 95.19 725 SER A C 1
ATOM 5721 O O . SER A 1 725 ? -12.410 -20.383 24.349 1.00 95.19 725 SER A O 1
ATOM 5723 N N . GLY A 1 726 ? -13.610 -19.202 25.831 1.00 96.19 726 GLY A N 1
ATOM 5724 C CA . GLY A 1 726 ? -12.812 -19.579 27.003 1.00 96.19 726 GLY A CA 1
ATOM 5725 C C . GLY A 1 726 ? -11.414 -18.948 27.028 1.00 96.19 726 GLY A C 1
ATOM 5726 O O . GLY A 1 726 ? -10.491 -19.532 27.593 1.00 96.19 726 GLY A O 1
ATOM 5727 N N . LYS A 1 727 ? -11.247 -17.787 26.386 1.00 96.31 727 LYS A N 1
ATOM 5728 C CA . LYS A 1 727 ? -9.995 -17.021 26.270 1.00 96.31 727 LYS A CA 1
ATOM 5729 C C . LYS A 1 727 ? -10.182 -15.612 26.835 1.00 96.31 727 LYS A C 1
ATOM 5731 O O . LYS A 1 727 ? -11.246 -15.270 27.352 1.00 96.31 727 LYS A O 1
ATOM 5736 N N . ARG A 1 728 ? -9.157 -14.769 26.714 1.00 96.69 728 ARG A N 1
ATOM 5737 C CA . ARG A 1 728 ? -9.226 -13.343 27.072 1.00 96.69 728 ARG A CA 1
ATOM 5738 C C . ARG A 1 728 ? -8.608 -12.459 25.986 1.00 96.69 728 ARG A C 1
ATOM 5740 O O . ARG A 1 728 ? -7.978 -12.959 25.055 1.00 96.69 728 ARG A O 1
ATOM 5747 N N . LEU A 1 729 ? -8.800 -11.150 26.125 1.00 97.88 729 LEU A N 1
ATOM 5748 C CA . LEU A 1 729 ? -8.071 -10.138 25.358 1.00 97.88 729 LEU A CA 1
ATOM 5749 C C . LEU A 1 729 ? -6.657 -9.944 25.949 1.00 97.88 729 LEU A C 1
ATOM 5751 O O . LEU A 1 729 ? -6.486 -10.128 27.162 1.00 97.88 729 LEU A O 1
ATOM 5755 N N . PRO A 1 730 ? -5.647 -9.586 25.135 1.00 97.38 730 PRO A N 1
ATOM 5756 C CA . PRO A 1 730 ? -4.321 -9.241 25.638 1.00 97.38 730 PRO A CA 1
ATOM 5757 C C . PRO A 1 730 ? -4.362 -7.919 26.406 1.00 97.38 730 PRO A C 1
ATOM 5759 O O . PRO A 1 730 ? -5.137 -7.021 26.078 1.00 97.38 730 PRO A O 1
ATOM 5762 N N . THR A 1 731 ? -3.491 -7.760 27.392 1.00 96.19 731 THR A N 1
ATOM 5763 C CA . THR A 1 731 ? -3.153 -6.434 27.920 1.00 96.19 731 THR A CA 1
ATOM 5764 C C . THR A 1 731 ? -2.384 -5.628 26.866 1.00 96.19 731 THR A C 1
ATOM 5766 O O . THR A 1 731 ? -1.765 -6.189 25.961 1.00 96.19 731 THR A O 1
ATOM 5769 N N . GLU A 1 732 ? -2.389 -4.302 26.994 1.00 94.81 732 GLU A N 1
ATOM 5770 C CA . GLU A 1 732 ? -1.584 -3.384 26.172 1.00 94.81 732 GLU A CA 1
ATOM 5771 C C . GLU A 1 732 ? -0.101 -3.792 26.148 1.00 94.81 732 GLU A C 1
ATOM 5773 O O . GLU A 1 732 ? 0.531 -3.849 25.094 1.00 94.81 732 GLU A O 1
ATOM 5778 N N . ALA A 1 733 ? 0.422 -4.168 27.313 1.00 93.56 733 ALA A N 1
ATOM 5779 C CA . ALA A 1 733 ? 1.777 -4.655 27.504 1.00 93.56 733 ALA A CA 1
ATOM 5780 C C . ALA A 1 733 ? 2.087 -5.946 26.729 1.00 93.56 733 ALA A C 1
ATOM 5782 O O . ALA A 1 733 ? 3.075 -6.004 25.995 1.00 93.56 733 ALA A O 1
ATOM 5783 N N . GLU A 1 734 ? 1.243 -6.974 26.874 1.00 95.69 734 GLU A N 1
ATOM 5784 C CA . GLU A 1 734 ? 1.392 -8.249 26.157 1.00 95.69 734 GLU A CA 1
ATOM 5785 C C . GLU A 1 734 ? 1.342 -8.034 24.644 1.00 95.69 734 GLU A C 1
ATOM 5787 O O . GLU A 1 734 ? 2.146 -8.606 23.906 1.00 95.69 734 GLU A O 1
ATOM 5792 N N . TRP A 1 735 ? 0.433 -7.175 24.177 1.00 95.00 735 TRP A N 1
ATOM 5793 C CA . TRP A 1 735 ? 0.292 -6.865 22.761 1.00 95.00 735 TRP A CA 1
ATOM 5794 C C . TRP A 1 735 ? 1.540 -6.177 22.194 1.00 95.00 735 TRP A C 1
ATOM 5796 O O . TRP A 1 735 ? 2.067 -6.613 21.167 1.00 95.00 735 TRP A O 1
ATOM 5806 N N . ILE A 1 736 ? 2.050 -5.140 22.869 1.00 91.75 736 ILE A N 1
ATOM 5807 C CA . ILE A 1 736 ? 3.231 -4.386 22.414 1.00 91.75 736 ILE A CA 1
ATOM 5808 C C . ILE A 1 736 ? 4.472 -5.276 22.425 1.00 91.75 736 ILE A C 1
ATOM 5810 O O . ILE A 1 736 ? 5.231 -5.268 21.453 1.00 91.75 736 ILE A O 1
ATOM 5814 N N . HIS A 1 737 ? 4.660 -6.087 23.474 1.00 89.56 737 HIS A N 1
ATOM 5815 C CA . HIS A 1 737 ? 5.751 -7.065 23.521 1.00 89.56 737 HIS A CA 1
ATOM 5816 C C . HIS A 1 737 ? 5.656 -8.043 22.351 1.00 89.56 737 HIS A C 1
ATOM 5818 O O . HIS A 1 737 ? 6.632 -8.245 21.626 1.00 89.56 737 HIS A O 1
ATOM 5824 N N . ALA A 1 738 ? 4.466 -8.597 22.109 1.00 90.31 738 ALA A N 1
ATOM 5825 C CA . ALA A 1 738 ? 4.251 -9.553 21.034 1.00 90.31 738 ALA A CA 1
ATOM 5826 C C . ALA A 1 738 ? 4.536 -8.953 19.649 1.00 90.31 738 ALA A C 1
ATOM 5828 O O . ALA A 1 738 ? 5.278 -9.550 18.859 1.00 90.31 738 ALA A O 1
ATOM 5829 N N . SER A 1 739 ? 3.995 -7.761 19.376 1.00 88.31 739 SER A N 1
ATOM 5830 C CA . SER A 1 739 ? 4.181 -7.029 18.122 1.00 88.31 739 SER A CA 1
ATOM 5831 C C . SER A 1 739 ? 5.651 -6.677 17.889 1.00 88.31 739 SER A C 1
ATOM 5833 O O . SER A 1 739 ? 6.208 -7.031 16.842 1.00 88.31 739 SER A O 1
ATOM 5835 N N . ARG A 1 740 ? 6.308 -6.028 18.859 1.00 82.12 740 ARG A N 1
ATOM 5836 C CA . ARG A 1 740 ? 7.705 -5.585 18.739 1.00 82.12 740 ARG A CA 1
ATOM 5837 C C . ARG A 1 740 ? 8.640 -6.769 18.519 1.00 82.12 740 ARG A C 1
ATOM 5839 O O . ARG A 1 740 ? 9.419 -6.771 17.564 1.00 82.12 740 ARG A O 1
ATOM 5846 N N . THR A 1 741 ? 8.524 -7.796 19.356 1.00 80.25 741 THR A N 1
ATOM 5847 C CA . THR A 1 741 ? 9.382 -8.984 19.304 1.00 80.25 741 THR A CA 1
ATOM 5848 C C . THR A 1 741 ? 9.158 -9.773 18.016 1.00 80.25 741 THR A C 1
ATOM 5850 O O . THR A 1 741 ? 10.127 -10.198 17.387 1.00 80.25 741 THR A O 1
ATOM 5853 N N . TYR A 1 742 ? 7.910 -9.899 17.543 1.00 81.69 742 TYR A N 1
ATOM 5854 C CA . TYR A 1 742 ? 7.614 -10.567 16.272 1.00 81.69 742 TYR A CA 1
ATOM 5855 C C . TYR A 1 742 ? 8.222 -9.847 15.071 1.00 81.69 742 TYR A C 1
ATOM 5857 O O . TYR A 1 742 ? 8.866 -10.483 14.236 1.00 81.69 742 TYR A O 1
ATOM 5865 N N . HIS A 1 743 ? 8.044 -8.531 14.962 1.00 76.56 743 HIS A N 1
ATOM 5866 C CA . HIS A 1 743 ? 8.586 -7.794 13.823 1.00 76.56 743 HIS A CA 1
ATOM 5867 C C . HIS A 1 743 ? 10.111 -7.766 13.838 1.00 76.56 743 HIS A C 1
ATOM 5869 O O . HIS A 1 743 ? 10.721 -7.930 12.782 1.00 76.56 743 HIS A O 1
ATOM 5875 N N . LEU A 1 744 ? 10.729 -7.639 15.014 1.00 73.31 744 LEU A N 1
ATOM 5876 C CA . LEU A 1 744 ? 12.179 -7.726 15.147 1.00 73.31 744 LEU A CA 1
ATOM 5877 C C . LEU A 1 744 ? 12.693 -9.120 14.763 1.00 73.31 744 LEU A C 1
ATOM 5879 O O . LEU A 1 744 ? 13.633 -9.232 13.981 1.00 73.31 744 LEU A O 1
ATOM 5883 N N . ALA A 1 745 ? 12.043 -10.188 15.230 1.00 73.19 745 ALA A N 1
ATOM 5884 C CA . ALA A 1 745 ? 12.389 -11.555 14.852 1.00 73.19 745 ALA A CA 1
ATOM 5885 C C . ALA A 1 745 ? 12.206 -11.798 13.346 1.00 73.19 745 ALA A C 1
ATOM 5887 O O . ALA A 1 745 ? 13.103 -12.337 12.697 1.00 73.19 745 ALA A O 1
ATOM 5888 N N . ARG A 1 746 ? 11.095 -11.339 12.752 1.00 71.94 746 ARG A N 1
ATOM 5889 C CA . ARG A 1 746 ? 10.852 -11.389 11.297 1.00 71.94 746 ARG A CA 1
ATOM 5890 C C . ARG A 1 746 ? 11.927 -10.619 10.530 1.00 71.94 746 ARG A C 1
ATOM 5892 O O . ARG A 1 746 ? 12.335 -11.074 9.462 1.00 71.94 746 ARG A O 1
ATOM 5899 N N . ALA A 1 747 ? 12.394 -9.503 11.087 1.00 64.69 747 ALA A N 1
ATOM 5900 C CA . ALA A 1 747 ? 13.474 -8.677 10.561 1.00 64.69 747 ALA A CA 1
ATOM 5901 C C . ALA A 1 747 ? 14.884 -9.210 10.866 1.00 64.69 747 ALA A C 1
ATOM 5903 O O . ALA A 1 747 ? 15.835 -8.645 10.340 1.00 64.69 747 ALA A O 1
ATOM 5904 N N . LEU A 1 748 ? 15.056 -10.295 11.635 1.00 61.34 748 LEU A N 1
ATOM 5905 C CA . LEU A 1 748 ? 16.347 -10.976 11.852 1.00 61.34 748 LEU A CA 1
ATOM 5906 C C . LEU A 1 748 ? 16.430 -12.371 11.201 1.00 61.34 748 LEU A C 1
ATOM 5908 O O . LEU A 1 748 ? 17.459 -12.693 10.620 1.00 61.34 748 LEU A O 1
ATOM 5912 N N . ALA A 1 749 ? 15.321 -13.110 11.100 1.00 59.03 749 ALA A N 1
ATOM 5913 C CA . ALA A 1 749 ? 15.218 -14.418 10.433 1.00 59.03 749 ALA A CA 1
ATOM 5914 C C . ALA A 1 749 ? 15.707 -14.473 8.964 1.00 59.03 749 ALA A C 1
ATOM 5916 O O . ALA A 1 749 ? 15.121 -13.851 8.077 1.00 59.03 749 ALA A O 1
ATOM 5917 N N . THR A 1 750 ? 16.741 -15.271 8.681 1.00 47.81 750 THR A N 1
ATOM 5918 C CA . THR A 1 750 ? 17.325 -15.440 7.338 1.00 47.81 750 THR A CA 1
ATOM 5919 C C . THR A 1 750 ? 16.633 -16.563 6.545 1.00 47.81 750 THR A C 1
ATOM 5921 O O . THR A 1 750 ? 16.752 -17.731 6.876 1.00 47.81 750 THR A O 1
ATOM 5924 N N . GLY A 1 751 ? 15.923 -16.240 5.455 1.00 47.28 751 GLY A N 1
ATOM 5925 C CA . GLY A 1 751 ? 15.338 -17.240 4.540 1.00 47.28 751 GLY A CA 1
ATOM 5926 C C . GLY A 1 751 ? 13.913 -17.721 4.880 1.00 47.28 751 GLY A C 1
ATOM 5927 O O . GLY A 1 751 ? 13.427 -17.596 6.002 1.00 47.28 751 GLY A O 1
ATOM 5928 N N . GLY A 1 752 ? 13.212 -18.249 3.866 1.00 43.09 752 GLY A N 1
ATOM 5929 C CA . GLY A 1 752 ? 11.767 -18.543 3.904 1.00 43.09 752 GLY A CA 1
ATOM 5930 C C . GLY A 1 752 ? 11.326 -19.688 4.828 1.00 43.09 752 GLY A C 1
ATOM 5931 O O . GLY A 1 752 ? 10.163 -19.730 5.220 1.00 43.09 752 GLY A O 1
ATOM 5932 N N . ASP A 1 753 ? 12.243 -20.570 5.233 1.00 41.12 753 ASP A N 1
ATOM 5933 C CA . ASP A 1 753 ? 11.939 -21.777 6.024 1.00 41.12 753 ASP A CA 1
ATOM 5934 C C . ASP A 1 753 ? 11.679 -21.482 7.523 1.00 41.12 753 ASP A C 1
ATOM 5936 O O . ASP A 1 753 ? 11.120 -22.297 8.257 1.00 41.12 753 ASP A O 1
ATOM 5940 N N . HIS A 1 754 ? 12.028 -20.279 7.999 1.00 51.34 754 HIS A N 1
ATOM 5941 C CA . HIS A 1 754 ? 11.884 -19.895 9.411 1.00 51.34 754 HIS A CA 1
ATOM 5942 C C . HIS A 1 754 ? 10.482 -19.404 9.790 1.00 51.34 754 HIS A C 1
ATOM 5944 O O . HIS A 1 754 ? 10.121 -19.478 10.967 1.00 51.34 754 HIS A O 1
ATOM 5950 N N . LYS A 1 755 ? 9.647 -19.003 8.814 1.00 49.38 755 LYS A N 1
ATOM 5951 C CA . LYS A 1 755 ? 8.217 -18.705 9.043 1.00 49.38 755 LYS A CA 1
ATOM 5952 C C . LYS A 1 755 ? 7.485 -19.904 9.668 1.00 49.38 755 LYS A C 1
ATOM 5954 O O . LYS A 1 755 ? 6.622 -19.723 10.519 1.00 49.38 755 LYS A O 1
ATOM 5959 N N . ALA A 1 756 ? 7.905 -21.127 9.331 1.00 45.44 756 ALA A N 1
ATOM 5960 C CA . ALA A 1 756 ? 7.379 -22.368 9.898 1.00 45.44 756 ALA A CA 1
ATOM 5961 C C . ALA A 1 756 ? 7.900 -22.683 11.321 1.00 45.44 756 ALA A C 1
ATOM 5963 O O . ALA A 1 756 ? 7.409 -23.613 11.961 1.00 45.44 756 ALA A O 1
ATOM 5964 N N . GLY A 1 757 ? 8.908 -21.957 11.822 1.00 49.38 757 GLY A N 1
ATOM 5965 C CA . GLY A 1 757 ? 9.533 -22.182 13.130 1.00 49.38 757 GLY A CA 1
ATOM 5966 C C . GLY A 1 757 ? 8.744 -21.596 14.304 1.00 49.38 757 GLY A C 1
ATOM 5967 O O . GLY A 1 757 ? 8.580 -22.282 15.314 1.00 49.38 757 GLY A O 1
ATOM 5968 N N . PHE A 1 758 ? 8.207 -20.378 14.150 1.00 62.41 758 PHE A N 1
ATOM 5969 C CA . PHE A 1 758 ? 7.365 -19.720 15.165 1.00 62.41 758 PHE A CA 1
ATOM 5970 C C . PHE A 1 758 ? 6.060 -20.495 15.411 1.00 62.41 758 PHE A C 1
ATOM 5972 O O . PHE A 1 758 ? 5.566 -20.574 16.530 1.00 62.41 758 PHE A O 1
ATOM 5979 N N . GLU A 1 759 ? 5.549 -21.155 14.370 1.00 51.75 759 GLU A N 1
ATOM 5980 C CA . GLU A 1 759 ? 4.312 -21.942 14.405 1.00 51.75 759 GLU A CA 1
ATOM 5981 C C . GLU A 1 759 ? 4.507 -23.383 14.920 1.00 51.75 759 GLU A C 1
ATOM 5983 O O . GLU A 1 759 ? 3.532 -24.057 15.243 1.00 51.75 759 GLU A O 1
ATOM 5988 N N . LYS A 1 760 ? 5.754 -23.876 15.025 1.00 55.00 760 LYS A N 1
ATOM 5989 C CA . LYS A 1 760 ? 6.093 -25.213 15.568 1.00 55.00 760 LYS A CA 1
ATOM 5990 C C . LYS A 1 760 ? 6.386 -25.199 17.077 1.00 55.00 760 LYS A C 1
ATOM 5992 O O . LYS A 1 760 ? 6.937 -26.162 17.608 1.00 55.00 760 LYS A O 1
ATOM 5997 N N . GLY A 1 761 ? 6.018 -24.121 17.774 1.00 55.84 761 GLY A N 1
ATOM 5998 C CA . GLY A 1 761 ? 6.035 -24.046 19.237 1.00 55.84 761 GLY A CA 1
ATOM 5999 C C . GLY A 1 761 ? 7.352 -23.601 19.879 1.00 55.84 761 GLY A C 1
ATOM 6000 O O . GLY A 1 761 ? 7.485 -23.758 21.092 1.00 55.84 761 GLY A O 1
ATOM 6001 N N . LYS A 1 762 ? 8.303 -23.049 19.111 1.00 68.44 762 LYS A N 1
ATOM 6002 C CA . LYS A 1 762 ? 9.447 -22.305 19.671 1.00 68.44 762 LYS A CA 1
ATOM 6003 C C . LYS A 1 762 ? 9.008 -20.884 20.036 1.00 68.44 762 LYS A C 1
ATOM 6005 O O . LYS A 1 762 ? 8.245 -20.284 19.282 1.00 68.44 762 LYS A O 1
ATOM 6010 N N . SER A 1 763 ? 9.484 -20.364 21.168 1.00 76.75 763 SER A N 1
ATOM 6011 C CA . SER A 1 763 ? 9.246 -18.973 21.561 1.00 76.75 763 SER A CA 1
ATOM 6012 C C . SER A 1 763 ? 9.920 -18.010 20.582 1.00 76.75 763 SER A C 1
ATOM 6014 O O . SER A 1 763 ? 11.004 -18.291 20.057 1.00 76.75 763 SER A O 1
ATOM 6016 N N . VAL A 1 764 ? 9.276 -16.871 20.324 1.00 78.12 764 VAL A N 1
ATOM 6017 C CA . VAL A 1 764 ? 9.878 -15.810 19.500 1.00 78.12 764 VAL A CA 1
ATOM 6018 C C . VAL A 1 764 ? 11.046 -15.166 20.247 1.00 78.12 764 VAL A C 1
ATOM 6020 O O . VAL A 1 764 ? 12.076 -14.888 19.634 1.00 78.12 764 VAL A O 1
ATOM 6023 N N . ASP A 1 765 ? 10.925 -15.011 21.568 1.00 77.25 765 ASP A N 1
ATOM 6024 C CA . ASP A 1 765 ? 11.981 -14.499 22.448 1.00 77.25 765 ASP A CA 1
ATOM 6025 C C . ASP A 1 765 ? 13.228 -15.385 22.383 1.00 77.25 765 ASP A C 1
ATOM 6027 O O . ASP A 1 765 ? 14.314 -14.891 22.106 1.00 77.25 765 ASP A O 1
ATOM 6031 N N . GLY A 1 766 ? 13.076 -16.709 22.514 1.00 69.94 766 GLY A N 1
ATOM 6032 C CA . GLY A 1 766 ? 14.198 -17.647 22.453 1.00 69.94 766 GLY A CA 1
ATOM 6033 C C . GLY A 1 766 ? 14.904 -17.658 21.093 1.00 69.94 766 GLY A C 1
ATOM 6034 O O . GLY A 1 766 ? 16.126 -17.813 21.027 1.00 69.94 766 GLY A O 1
ATOM 6035 N N . PHE A 1 767 ? 14.158 -17.453 20.000 1.00 74.81 767 PHE A N 1
ATOM 6036 C CA . PHE A 1 767 ? 14.746 -17.243 18.675 1.00 74.81 767 PHE A CA 1
ATOM 6037 C C . PHE A 1 767 ? 15.553 -15.942 18.626 1.00 74.81 767 PHE A C 1
ATOM 6039 O O . PHE A 1 767 ? 16.711 -15.952 18.210 1.00 74.81 767 PHE A O 1
ATOM 6046 N N . LEU A 1 768 ? 14.958 -14.836 19.074 1.00 71.44 768 LEU A N 1
ATOM 6047 C CA . LEU A 1 768 ? 15.608 -13.532 19.084 1.00 71.44 768 LEU A CA 1
ATOM 6048 C C . LEU A 1 768 ? 16.891 -13.556 19.927 1.00 71.44 768 LEU A C 1
ATOM 6050 O O . LEU A 1 768 ? 17.939 -13.103 19.474 1.00 71.44 768 LEU A O 1
ATOM 6054 N N . ASP A 1 769 ? 16.836 -14.164 21.107 1.00 71.06 769 ASP A N 1
ATOM 6055 C CA . ASP A 1 769 ? 17.975 -14.384 21.994 1.00 71.06 769 ASP A CA 1
ATOM 6056 C C . ASP A 1 769 ? 19.099 -15.172 21.321 1.00 71.06 769 ASP A C 1
ATOM 6058 O O . ASP A 1 769 ? 20.281 -14.846 21.476 1.00 71.06 769 ASP A O 1
ATOM 6062 N N . GLN A 1 770 ? 18.748 -16.227 20.582 1.00 70.44 770 GLN A N 1
ATOM 6063 C CA . GLN A 1 770 ? 19.710 -17.042 19.849 1.00 70.44 770 GLN A CA 1
ATOM 6064 C C . GLN A 1 770 ? 20.406 -16.227 18.749 1.00 70.44 770 GLN A C 1
ATOM 6066 O O . GLN A 1 770 ? 21.630 -16.314 18.623 1.00 70.44 770 GLN A O 1
ATOM 6071 N N . GLU A 1 771 ? 19.659 -15.421 17.993 1.00 65.88 771 GLU A N 1
ATOM 6072 C CA . GLU A 1 771 ? 20.200 -14.543 16.946 1.00 65.88 771 GLU A CA 1
ATOM 6073 C C . GLU A 1 771 ? 21.074 -13.421 17.532 1.00 65.88 771 GLU A C 1
ATOM 6075 O O . GLU A 1 771 ? 22.161 -13.131 17.024 1.00 65.88 771 GLU A O 1
ATOM 6080 N N . LEU A 1 772 ? 20.656 -12.814 18.649 1.00 64.50 772 LEU A N 1
ATOM 6081 C CA . LEU A 1 772 ? 21.415 -11.758 19.326 1.00 64.50 772 LEU A CA 1
ATOM 6082 C C . LEU A 1 772 ? 22.748 -12.278 19.875 1.00 64.50 772 LEU A C 1
ATOM 6084 O O . LEU A 1 772 ? 23.784 -11.632 19.677 1.00 64.50 772 LEU A O 1
ATOM 6088 N N . LYS A 1 773 ? 22.751 -13.470 20.489 1.00 67.06 773 LYS A N 1
ATOM 6089 C CA . LYS A 1 773 ? 23.965 -14.145 20.991 1.00 67.06 773 LYS A CA 1
ATOM 6090 C C . LYS A 1 773 ? 24.953 -14.501 19.875 1.00 67.06 773 LYS A C 1
ATOM 6092 O O . LYS A 1 773 ? 26.147 -14.599 20.144 1.00 67.06 773 LYS A O 1
ATOM 6097 N N . GLN A 1 774 ? 24.487 -14.660 18.635 1.00 59.88 774 GLN A N 1
ATOM 6098 C CA . GLN A 1 774 ? 25.322 -14.987 17.473 1.00 59.88 774 GLN A CA 1
ATOM 6099 C C . GLN A 1 774 ? 25.992 -13.766 16.804 1.00 59.88 774 GLN A C 1
ATOM 6101 O O . GLN A 1 774 ? 26.761 -13.955 15.863 1.00 59.88 774 GLN A O 1
ATOM 6106 N N . GLY A 1 775 ? 25.806 -12.536 17.315 1.00 51.62 775 GLY A N 1
ATOM 6107 C CA . GLY A 1 775 ? 26.685 -11.397 16.981 1.00 51.62 775 GLY A CA 1
ATOM 6108 C C . GLY A 1 775 ? 26.025 -10.042 16.693 1.00 51.62 775 GLY A C 1
ATOM 6109 O O . GLY A 1 775 ? 26.658 -9.193 16.058 1.00 51.62 775 GLY A O 1
ATOM 6110 N N . SER A 1 776 ? 24.788 -9.791 17.138 1.00 51.50 776 SER A N 1
ATOM 6111 C CA . SER A 1 776 ? 23.994 -8.628 16.686 1.00 51.50 776 SER A CA 1
ATOM 6112 C C . SER A 1 776 ? 23.586 -7.619 17.775 1.00 51.50 776 SER A C 1
ATOM 6114 O O . SER A 1 776 ? 22.510 -7.038 17.711 1.00 51.50 776 SER A O 1
ATOM 6116 N N . THR A 1 777 ? 24.441 -7.364 18.768 1.00 43.41 777 THR A N 1
ATOM 6117 C CA . THR A 1 777 ? 24.097 -6.594 19.986 1.00 43.41 777 THR A CA 1
ATOM 6118 C C . THR A 1 777 ? 24.010 -5.062 19.853 1.00 43.41 777 THR A C 1
ATOM 6120 O O . THR A 1 777 ? 23.415 -4.425 20.712 1.00 43.41 777 THR A O 1
ATOM 6123 N N . GLU A 1 778 ? 24.549 -4.439 18.801 1.00 42.38 778 GLU A N 1
ATOM 6124 C CA . GLU A 1 778 ? 24.614 -2.958 18.697 1.00 42.38 778 GLU A CA 1
ATOM 6125 C C . GLU A 1 778 ? 23.347 -2.251 18.150 1.00 42.38 778 GLU A C 1
ATOM 6127 O O . GLU A 1 778 ? 23.325 -1.027 18.075 1.00 42.38 778 GLU A O 1
ATOM 6132 N N . VAL A 1 779 ? 22.288 -2.968 17.747 1.00 42.56 779 VAL A N 1
ATOM 6133 C CA . VAL A 1 779 ? 21.176 -2.385 16.946 1.00 42.56 779 VAL A CA 1
ATOM 6134 C C . VAL A 1 779 ? 19.968 -1.920 17.780 1.00 42.56 779 VAL A C 1
ATOM 6136 O O . VAL A 1 779 ? 19.155 -1.147 17.288 1.00 42.56 779 VAL A O 1
ATOM 6139 N N . LEU A 1 780 ? 19.857 -2.331 19.045 1.00 41.97 780 LEU A N 1
ATOM 6140 C CA . LEU A 1 780 ? 18.633 -2.185 19.859 1.00 41.97 780 LEU A CA 1
ATOM 6141 C C . LEU A 1 780 ? 18.686 -1.055 20.906 1.00 41.97 780 LEU A C 1
ATOM 6143 O O . LEU A 1 780 ? 18.063 -1.163 21.954 1.00 41.97 780 LEU A O 1
ATOM 6147 N N . GLN A 1 781 ? 19.504 -0.020 20.690 1.00 35.75 781 GLN A N 1
ATOM 6148 C CA . GLN A 1 781 ? 19.686 1.078 21.661 1.00 35.75 781 GLN A CA 1
ATOM 6149 C C . GLN A 1 781 ? 19.358 2.471 21.101 1.00 35.75 781 GLN A C 1
ATOM 6151 O O . GLN A 1 781 ? 19.707 3.479 21.713 1.00 35.75 781 GLN A O 1
ATOM 6156 N N . GLN A 1 782 ? 18.738 2.562 19.924 1.00 39.47 782 GLN A N 1
ATOM 6157 C CA . GLN A 1 782 ? 18.505 3.839 19.241 1.00 39.47 782 GLN A CA 1
ATOM 6158 C C . GLN A 1 782 ? 17.007 4.174 19.155 1.00 39.47 782 GLN A C 1
ATOM 6160 O O . GLN A 1 782 ? 16.189 3.260 19.122 1.00 39.47 782 GLN A O 1
ATOM 6165 N N . PRO A 1 783 ? 16.627 5.467 19.044 1.00 40.59 783 PRO A N 1
ATOM 6166 C CA . PRO A 1 783 ? 15.232 5.947 18.982 1.00 40.59 783 PRO A CA 1
ATOM 6167 C C . PRO A 1 783 ? 14.339 5.303 17.894 1.00 40.59 783 PRO A C 1
ATOM 6169 O O . PRO A 1 783 ? 13.127 5.504 17.887 1.00 40.59 783 PRO A O 1
ATOM 6172 N N . TYR A 1 784 ? 14.914 4.482 17.009 1.00 43.94 784 TYR A N 1
ATOM 6173 C CA . TYR A 1 784 ? 14.223 3.562 16.100 1.00 43.94 784 TYR A CA 1
ATOM 6174 C C . TYR A 1 784 ? 13.476 2.411 16.794 1.00 43.94 784 TYR A C 1
ATOM 6176 O O . TYR A 1 784 ? 12.679 1.752 16.138 1.00 43.94 784 TYR A O 1
ATOM 6184 N N . ASP A 1 785 ? 13.671 2.190 18.096 1.00 56.59 785 ASP A N 1
ATOM 6185 C CA . ASP A 1 785 ? 12.932 1.192 18.885 1.00 56.59 785 ASP A CA 1
ATOM 6186 C C . ASP A 1 785 ? 11.416 1.438 18.945 1.00 56.59 785 ASP A C 1
ATOM 6188 O O . ASP A 1 785 ? 10.645 0.517 19.217 1.00 56.59 785 ASP A O 1
ATOM 6192 N N . VAL A 1 786 ? 10.984 2.678 18.702 1.00 68.12 786 VAL A N 1
ATOM 6193 C CA . VAL A 1 786 ? 9.585 3.093 18.854 1.00 68.12 786 VAL A CA 1
ATOM 6194 C C . VAL A 1 786 ? 8.760 2.811 17.594 1.00 68.12 786 VAL A C 1
ATOM 6196 O O . VAL A 1 786 ? 7.570 2.523 17.700 1.00 68.12 786 VAL A O 1
ATOM 6199 N N . PHE A 1 787 ? 9.359 2.869 16.399 1.00 74.94 787 PHE A N 1
ATOM 6200 C CA . PHE A 1 787 ? 8.654 2.602 15.142 1.00 74.94 787 PHE A CA 1
ATOM 6201 C C . PHE A 1 787 ? 9.025 1.234 14.591 1.00 74.94 787 PHE A C 1
ATOM 6203 O O . PHE A 1 787 ? 10.197 0.931 14.392 1.00 74.94 787 PHE A O 1
ATOM 6210 N N . VAL A 1 788 ? 8.021 0.439 14.247 1.00 68.06 788 VAL A N 1
ATOM 6211 C CA . VAL A 1 788 ? 8.227 -0.886 13.668 1.00 68.06 788 VAL A CA 1
ATOM 6212 C C . VAL A 1 788 ? 7.868 -0.860 12.181 1.00 68.06 788 VAL A C 1
ATOM 6214 O O . VAL A 1 788 ? 6.704 -0.647 11.836 1.00 68.06 788 VAL A O 1
ATOM 6217 N N . PRO A 1 789 ? 8.839 -1.072 11.271 1.00 55.94 789 PRO A N 1
ATOM 6218 C CA . PRO A 1 789 ? 8.552 -1.174 9.847 1.00 55.94 789 PRO A CA 1
ATOM 6219 C C . PRO A 1 789 ? 7.666 -2.390 9.567 1.00 55.94 789 PRO A C 1
ATOM 6221 O O . PRO A 1 789 ? 7.972 -3.505 9.990 1.00 55.94 789 PRO A O 1
ATOM 6224 N N . SER A 1 790 ? 6.589 -2.186 8.813 1.00 66.88 790 SER A N 1
ATOM 6225 C CA . SER A 1 790 ? 5.658 -3.255 8.464 1.00 66.88 790 SER A CA 1
ATOM 6226 C C . SER A 1 790 ? 5.102 -3.086 7.055 1.00 66.88 790 SER A C 1
ATOM 6228 O O . SER A 1 790 ? 5.054 -1.987 6.500 1.00 66.88 790 SER A O 1
ATOM 6230 N N . ASP A 1 791 ? 4.692 -4.203 6.458 1.00 66.81 791 ASP A N 1
ATOM 6231 C CA . ASP A 1 791 ? 3.923 -4.260 5.218 1.00 66.81 791 ASP A CA 1
ATOM 6232 C C . ASP A 1 791 ? 2.408 -4.133 5.443 1.00 66.81 791 ASP A C 1
ATOM 6234 O O . ASP A 1 791 ? 1.634 -4.401 4.519 1.00 66.81 791 ASP A O 1
ATOM 6238 N N . ALA A 1 792 ? 2.027 -3.691 6.644 1.00 79.62 792 ALA A N 1
ATOM 6239 C CA . ALA A 1 792 ? 0.675 -3.452 7.114 1.00 79.62 792 ALA A CA 1
ATOM 6240 C C . ALA A 1 792 ? -0.207 -2.676 6.128 1.00 79.62 792 ALA A C 1
ATOM 6242 O O . ALA A 1 792 ? 0.236 -1.795 5.385 1.00 79.62 792 ALA A O 1
ATOM 6243 N N . ASN A 1 793 ? -1.496 -3.001 6.161 1.00 87.88 793 ASN A N 1
ATOM 6244 C CA . ASN A 1 793 ? -2.529 -2.229 5.491 1.00 87.88 793 ASN A CA 1
ATOM 6245 C C . ASN A 1 793 ? -2.861 -1.012 6.360 1.00 87.88 793 ASN A C 1
ATOM 6247 O O . ASN A 1 793 ? -3.648 -1.142 7.289 1.00 87.88 793 ASN A O 1
ATOM 6251 N N . VAL A 1 794 ? -2.216 0.120 6.095 1.00 88.38 794 VAL A N 1
ATOM 6252 C CA . VAL A 1 794 ? -2.373 1.424 6.773 1.00 88.38 794 VAL A CA 1
ATOM 6253 C C . VAL A 1 794 ? -2.292 2.525 5.712 1.00 88.38 794 VAL A C 1
ATOM 6255 O O . VAL A 1 794 ? -1.974 2.220 4.560 1.00 88.38 794 VAL A O 1
ATOM 6258 N N . ASP A 1 795 ? -2.508 3.796 6.070 1.00 88.19 795 ASP A N 1
ATOM 6259 C CA . ASP A 1 795 ? -2.189 4.937 5.186 1.00 88.19 795 ASP A CA 1
ATOM 6260 C C . ASP A 1 795 ? -2.923 4.899 3.825 1.00 88.19 795 ASP A C 1
ATOM 6262 O O . ASP A 1 795 ? -2.407 5.348 2.800 1.00 88.19 795 ASP A O 1
ATOM 6266 N N . LEU A 1 796 ? -4.132 4.318 3.801 1.00 89.69 796 LEU A N 1
ATOM 6267 C CA . LEU A 1 796 ? -4.924 4.079 2.587 1.00 89.69 796 LEU A CA 1
ATOM 6268 C C . LEU A 1 796 ? -4.214 3.196 1.545 1.00 89.69 796 LEU A C 1
ATOM 6270 O O . LEU A 1 796 ? -4.499 3.286 0.349 1.00 89.69 796 LEU A O 1
ATOM 6274 N N . ALA A 1 797 ? -3.328 2.290 1.981 1.00 83.06 797 ALA A N 1
ATOM 6275 C CA . ALA A 1 797 ? -2.751 1.256 1.115 1.00 83.06 797 ALA A CA 1
ATOM 6276 C C . ALA A 1 797 ? -3.837 0.380 0.456 1.00 83.06 797 ALA A C 1
ATOM 6278 O O . ALA A 1 797 ? -3.637 -0.151 -0.640 1.00 83.06 797 ALA A O 1
ATOM 6279 N N . SER A 1 798 ? -4.980 0.243 1.127 1.00 88.25 798 SER A N 1
ATOM 6280 C CA . SER A 1 798 ? -6.272 -0.166 0.581 1.00 88.25 798 SER A CA 1
ATOM 6281 C C . SER A 1 798 ? -7.376 0.660 1.250 1.00 88.25 798 SER A C 1
ATOM 6283 O O . SER A 1 798 ? -7.227 1.102 2.385 1.00 88.25 798 SER A O 1
ATOM 6285 N N . TRP A 1 799 ? -8.512 0.833 0.571 1.00 91.44 799 TRP A N 1
ATOM 6286 C CA . TRP A 1 799 ? -9.685 1.560 1.093 1.00 91.44 799 TRP A CA 1
ATOM 6287 C C . TRP A 1 799 ? -10.661 0.671 1.887 1.00 91.44 799 TRP A C 1
ATOM 6289 O O . TRP A 1 799 ? -11.815 1.034 2.115 1.00 91.44 799 TRP A O 1
ATOM 6299 N N . HIS A 1 800 ? -10.195 -0.510 2.283 1.00 93.38 800 HIS A N 1
ATOM 6300 C CA . HIS A 1 800 ? -10.905 -1.497 3.086 1.00 93.38 800 HIS A CA 1
ATOM 6301 C C . HIS A 1 800 ? -9.885 -2.385 3.829 1.00 93.38 800 HIS A C 1
ATOM 6303 O O . HIS A 1 800 ? -8.697 -2.392 3.465 1.00 93.38 800 HIS A O 1
ATOM 6309 N N . PRO A 1 801 ? -10.314 -3.155 4.848 1.00 94.06 801 PRO A N 1
ATOM 6310 C CA . PRO A 1 801 ? -9.479 -4.184 5.460 1.00 94.06 801 PRO A CA 1
ATOM 6311 C C . PRO A 1 801 ? -8.999 -5.217 4.433 1.00 94.06 801 PRO A C 1
ATOM 6313 O O . PRO A 1 801 ? -9.640 -5.434 3.404 1.00 94.06 801 PRO A O 1
ATOM 6316 N N . ARG A 1 802 ? -7.876 -5.880 4.713 1.00 89.06 802 ARG A N 1
ATOM 6317 C CA . ARG A 1 802 ? -7.391 -7.006 3.902 1.00 89.06 802 ARG A CA 1
ATOM 6318 C C . ARG A 1 802 ? -7.668 -8.329 4.615 1.00 89.06 802 ARG A C 1
ATOM 6320 O O . ARG A 1 802 ? -7.795 -8.323 5.842 1.00 89.06 802 ARG A O 1
ATOM 6327 N N . PRO A 1 803 ? -7.743 -9.456 3.882 1.00 89.94 803 PRO A N 1
ATOM 6328 C CA . PRO A 1 803 ? -7.752 -10.776 4.500 1.00 89.94 803 PRO A CA 1
ATOM 6329 C C . PRO A 1 803 ? -6.596 -10.922 5.490 1.00 89.94 803 PRO A C 1
ATOM 6331 O O . PRO A 1 803 ? -5.476 -10.499 5.193 1.00 89.94 803 PRO A O 1
ATOM 6334 N N . VAL A 1 804 ? -6.869 -11.517 6.653 1.00 87.62 804 VAL A N 1
ATOM 6335 C CA . VAL A 1 804 ? -5.817 -11.925 7.591 1.00 87.62 804 VAL A CA 1
ATOM 6336 C C . VAL A 1 804 ? -4.816 -12.826 6.867 1.00 87.62 804 VAL A C 1
ATOM 6338 O O . VAL A 1 804 ? -5.202 -13.614 5.996 1.00 87.62 804 VAL A O 1
ATOM 6341 N N . ALA A 1 805 ? -3.526 -12.686 7.175 1.00 70.31 805 ALA A N 1
ATOM 6342 C CA . ALA A 1 805 ? -2.499 -13.413 6.437 1.00 70.31 805 ALA A CA 1
ATOM 6343 C C . ALA A 1 805 ? -2.673 -14.931 6.611 1.00 70.31 805 ALA A C 1
ATOM 6345 O O . ALA A 1 805 ? -2.986 -15.422 7.697 1.00 70.31 805 ALA A O 1
ATOM 6346 N N . THR A 1 806 ? -2.452 -15.683 5.532 1.00 60.84 806 THR A N 1
ATOM 6347 C CA . THR A 1 806 ? -2.472 -17.154 5.568 1.00 60.84 806 THR A CA 1
ATOM 6348 C C . THR A 1 806 ? -1.189 -17.742 6.168 1.00 60.84 806 THR A C 1
ATOM 6350 O O . THR A 1 806 ? -1.177 -18.909 6.565 1.00 60.84 806 THR A O 1
ATOM 6353 N N . ASP A 1 807 ? -0.117 -16.945 6.244 1.00 58.38 807 ASP A N 1
ATOM 6354 C CA . ASP A 1 807 ? 1.186 -17.292 6.809 1.00 58.38 807 ASP A CA 1
ATOM 6355 C C . ASP A 1 807 ? 1.712 -16.206 7.775 1.00 58.38 807 ASP A C 1
ATOM 6357 O O . ASP A 1 807 ? 1.777 -15.022 7.445 1.00 58.38 807 ASP A O 1
ATOM 6361 N N . GLY A 1 808 ? 2.137 -16.610 8.980 1.00 70.00 808 GLY A N 1
ATOM 6362 C CA . GLY A 1 808 ? 2.684 -15.700 9.997 1.00 70.00 808 GLY A CA 1
ATOM 6363 C C . GLY A 1 808 ? 1.635 -14.875 10.758 1.00 70.00 808 GLY A C 1
ATOM 6364 O O . GLY A 1 808 ? 0.439 -15.142 10.681 1.00 70.00 808 GLY A O 1
ATOM 6365 N N . ALA A 1 809 ? 2.097 -13.892 11.539 1.00 77.69 809 ALA A N 1
ATOM 6366 C CA . ALA A 1 809 ? 1.271 -12.947 12.295 1.00 77.69 809 ALA A CA 1
ATOM 6367 C C . ALA A 1 809 ? 1.168 -11.573 11.623 1.00 77.69 809 ALA A C 1
ATOM 6369 O O . ALA A 1 809 ? 2.127 -11.092 11.008 1.00 77.69 809 ALA A O 1
ATOM 6370 N N . THR A 1 810 ? 0.031 -10.913 11.828 1.00 80.81 810 THR A N 1
ATOM 6371 C CA . THR A 1 810 ? -0.231 -9.536 11.395 1.00 80.81 810 THR A CA 1
ATOM 6372 C C . THR A 1 810 ? -0.711 -8.740 12.602 1.00 80.81 810 THR A C 1
ATOM 6374 O O . THR A 1 810 ? -1.829 -8.958 13.049 1.00 80.81 810 THR A O 1
ATOM 6377 N N . PHE A 1 811 ? 0.145 -7.876 13.158 1.00 87.06 811 PHE A N 1
ATOM 6378 C CA . PHE A 1 811 ? -0.184 -7.037 14.325 1.00 87.06 811 PHE A CA 1
ATOM 6379 C C . PHE A 1 811 ? -0.567 -5.601 13.951 1.00 87.06 811 PHE A C 1
ATOM 6381 O O . PHE A 1 811 ? -1.246 -4.944 14.719 1.00 87.06 811 PHE A O 1
ATOM 6388 N N . LEU A 1 812 ? -0.118 -5.083 12.805 1.00 88.88 812 LEU A N 1
ATOM 6389 C CA . LEU A 1 812 ? -0.345 -3.684 12.433 1.00 88.88 812 LEU A CA 1
ATOM 6390 C C . LEU A 1 812 ? -1.317 -3.575 11.258 1.00 88.88 812 LEU A C 1
ATOM 6392 O O . LEU A 1 812 ? -1.239 -4.356 10.301 1.00 88.88 812 LEU A O 1
ATOM 6396 N N . GLY A 1 813 ? -2.161 -2.545 11.297 1.00 91.06 813 GLY A N 1
ATOM 6397 C CA . GLY A 1 813 ? -3.066 -2.176 10.217 1.00 91.06 813 GLY A CA 1
ATOM 6398 C C . GLY A 1 813 ? -4.331 -3.024 10.105 1.00 91.06 813 GLY A C 1
ATOM 6399 O O . GLY A 1 813 ? -4.592 -3.948 10.867 1.00 91.06 813 GLY A O 1
ATOM 6400 N N . SER A 1 814 ? -5.131 -2.716 9.085 1.00 93.25 814 SER A N 1
ATOM 6401 C CA . SER A 1 814 ? -6.505 -3.196 8.863 1.00 93.25 814 SER A CA 1
ATOM 6402 C C . SER A 1 814 ? -7.508 -2.791 9.944 1.00 93.25 814 SER A C 1
ATOM 6404 O O . SER A 1 814 ? -8.548 -2.254 9.590 1.00 93.25 814 SER A O 1
ATOM 6406 N N . ALA A 1 815 ? -7.233 -2.978 11.228 1.00 96.50 815 ALA A N 1
ATOM 6407 C CA . ALA A 1 815 ? -8.075 -2.483 12.313 1.00 96.50 815 ALA A CA 1
ATOM 6408 C C . ALA A 1 815 ? -7.250 -2.359 13.597 1.00 96.50 815 ALA A C 1
ATOM 6410 O O . ALA A 1 815 ? -6.375 -3.183 13.846 1.00 96.50 815 ALA A O 1
ATOM 6411 N N . TRP A 1 816 ? -7.580 -1.369 14.425 1.00 97.94 816 TRP A N 1
ATOM 6412 C CA . TRP A 1 816 ? -7.075 -1.277 15.794 1.00 97.94 816 TRP A CA 1
ATOM 6413 C C . TRP A 1 816 ? -7.416 -2.539 16.583 1.00 97.94 816 TRP A C 1
ATOM 6415 O O . TRP A 1 816 ? -8.423 -3.168 16.307 1.00 97.94 816 TRP A O 1
ATOM 6425 N N . GLU A 1 817 ? -6.654 -2.902 17.602 1.00 97.75 817 GLU A N 1
ATOM 6426 C CA . GLU A 1 817 ? -6.918 -4.113 18.376 1.00 97.75 817 GLU A CA 1
ATOM 6427 C C . GLU A 1 817 ? -7.235 -3.809 19.827 1.00 97.75 817 GLU A C 1
ATOM 6429 O O . GLU A 1 817 ? -6.424 -3.210 20.533 1.00 97.75 817 GLU A O 1
ATOM 6434 N N . TRP A 1 818 ? -8.410 -4.251 20.276 1.00 98.31 818 TRP A N 1
ATOM 6435 C CA . TRP A 1 818 ? -8.829 -4.124 21.664 1.00 98.31 818 TRP A CA 1
ATOM 6436 C C . TRP A 1 818 ? -7.897 -4.864 22.611 1.00 98.31 818 TRP A C 1
ATOM 6438 O O . TRP A 1 818 ? -7.632 -6.059 22.451 1.00 98.31 818 TRP A O 1
ATOM 6448 N N . THR A 1 819 ? -7.492 -4.151 23.656 1.00 97.50 819 THR A N 1
ATOM 6449 C CA . THR A 1 819 ? -6.804 -4.721 24.808 1.00 97.50 819 THR A CA 1
ATOM 6450 C C . THR A 1 819 ? -7.766 -4.855 25.991 1.00 97.50 819 THR A C 1
ATOM 6452 O O . THR A 1 819 ? -8.853 -4.268 26.021 1.00 97.50 819 THR A O 1
ATOM 6455 N N . SER A 1 820 ? -7.366 -5.619 27.004 1.00 96.00 820 SER A N 1
ATOM 6456 C CA . SER A 1 820 ? -8.032 -5.637 28.306 1.00 96.00 820 SER A CA 1
ATOM 6457 C C . SER A 1 820 ? -7.592 -4.489 29.217 1.00 96.00 820 SER A C 1
ATOM 6459 O O . SER A 1 820 ? -8.055 -4.441 30.353 1.00 96.00 820 SER A O 1
ATOM 6461 N N . THR A 1 821 ? -6.688 -3.611 28.769 1.00 94.81 821 THR A N 1
ATOM 6462 C CA . THR A 1 821 ? -6.118 -2.527 29.578 1.00 94.81 821 THR A CA 1
ATOM 6463 C C . THR A 1 821 ? -7.041 -1.309 29.549 1.00 94.81 821 THR A C 1
ATOM 6465 O O . THR A 1 821 ? -7.253 -0.733 28.476 1.00 94.81 821 THR A O 1
ATOM 6468 N N . PRO A 1 822 ? -7.598 -0.895 30.699 1.00 95.12 822 PRO A N 1
ATOM 6469 C CA . PRO A 1 822 ? -8.314 0.369 30.798 1.00 95.12 822 PRO A CA 1
ATOM 6470 C C . PRO A 1 822 ? -7.401 1.571 30.490 1.00 95.12 822 PRO A C 1
ATOM 6472 O O . PRO A 1 822 ? -6.188 1.495 30.701 1.00 95.12 822 PRO A O 1
ATOM 6475 N N . PHE A 1 823 ? -7.949 2.692 30.018 1.00 94.19 823 PHE A N 1
ATOM 6476 C CA . PHE A 1 823 ? -7.143 3.877 29.696 1.00 94.19 823 PHE A CA 1
ATOM 6477 C C . PHE A 1 823 ? -6.801 4.695 30.953 1.00 94.19 823 PHE A C 1
ATOM 6479 O O . PHE A 1 823 ? -7.641 5.401 31.506 1.00 94.19 823 PHE A O 1
ATOM 6486 N N . TYR A 1 824 ? -5.545 4.576 31.398 1.00 91.19 824 TYR A N 1
ATOM 6487 C CA . TYR A 1 824 ? -5.002 5.191 32.618 1.00 91.19 824 TYR A CA 1
ATOM 6488 C C . TYR A 1 824 ? -3.659 5.887 32.366 1.00 91.19 824 TYR A C 1
ATOM 6490 O O . TYR A 1 824 ? -2.933 5.497 31.433 1.00 91.19 824 TYR A O 1
ATOM 6498 N N . PRO A 1 825 ? -3.297 6.878 33.209 1.00 91.75 825 PRO A N 1
ATOM 6499 C CA . PRO A 1 825 ? -1.987 7.508 33.148 1.00 91.75 825 PRO A CA 1
ATOM 6500 C C . PRO A 1 825 ? -0.894 6.501 33.506 1.00 91.75 825 PRO A C 1
ATOM 6502 O O . PRO A 1 825 ? -1.067 5.669 34.396 1.00 91.75 825 PRO A O 1
ATOM 6505 N N . TYR A 1 826 ? 0.260 6.611 32.849 1.00 90.69 826 TYR A N 1
ATOM 6506 C CA . TYR A 1 826 ? 1.472 5.965 33.345 1.00 90.69 826 TYR A CA 1
ATOM 6507 C C . TYR A 1 826 ? 1.957 6.630 34.635 1.00 90.69 826 TYR A C 1
ATOM 6509 O O . TYR A 1 826 ? 1.704 7.812 34.886 1.00 90.69 826 TYR A O 1
ATOM 6517 N N . ASP A 1 827 ? 2.708 5.880 35.438 1.00 89.25 827 ASP A N 1
ATOM 6518 C CA . ASP A 1 827 ? 3.348 6.416 36.635 1.00 89.25 827 ASP A CA 1
ATOM 6519 C C . ASP A 1 827 ? 4.292 7.566 36.261 1.00 89.25 827 ASP A C 1
ATOM 6521 O O . ASP A 1 827 ? 5.261 7.395 35.523 1.00 89.25 827 ASP A O 1
ATOM 6525 N N . GLY A 1 828 ? 4.001 8.762 36.778 1.00 90.12 828 GLY A N 1
ATOM 6526 C CA . GLY A 1 828 ? 4.741 9.981 36.446 1.00 90.12 828 GLY A CA 1
ATOM 6527 C C . GLY A 1 828 ? 4.231 10.734 35.212 1.00 90.12 828 GLY A C 1
ATOM 6528 O O . GLY A 1 828 ? 4.897 11.684 34.794 1.00 90.12 828 GLY A O 1
ATOM 6529 N N . PHE A 1 829 ? 3.072 10.353 34.657 1.00 92.00 829 PHE A N 1
ATOM 6530 C CA . PHE A 1 829 ? 2.371 11.103 33.610 1.00 92.00 829 PHE A CA 1
ATOM 6531 C C . PHE A 1 829 ? 2.234 12.587 33.971 1.00 92.00 829 PHE A C 1
ATOM 6533 O O . PHE A 1 829 ? 1.959 12.955 35.120 1.00 92.00 829 PHE A O 1
ATOM 6540 N N . LYS A 1 830 ? 2.388 13.441 32.958 1.00 91.88 830 LYS A N 1
ATOM 6541 C CA . LYS A 1 830 ? 2.113 14.874 33.036 1.00 91.88 830 LYS A CA 1
ATOM 6542 C C . LYS A 1 830 ? 1.258 15.270 31.831 1.00 91.88 830 LYS A C 1
ATOM 6544 O O . LYS A 1 830 ? 1.651 14.932 30.717 1.00 91.88 830 LYS A O 1
ATOM 6549 N N . PRO A 1 831 ? 0.136 15.985 32.032 1.00 90.75 831 PRO A N 1
ATOM 6550 C CA . PRO A 1 831 ? -0.692 16.448 30.925 1.00 90.75 831 PRO A CA 1
ATOM 6551 C C . PRO A 1 831 ? 0.059 17.488 30.103 1.00 90.75 831 PRO A C 1
ATOM 6553 O O . PRO A 1 831 ? 0.739 18.349 30.681 1.00 90.75 831 PRO A O 1
ATOM 6556 N N . SER A 1 832 ? -0.089 17.433 28.778 1.00 90.81 832 SER A N 1
ATOM 6557 C CA . SER A 1 832 ? 0.522 18.410 27.869 1.00 90.81 832 SER A CA 1
ATOM 6558 C C . SER A 1 832 ? 0.235 19.842 28.338 1.00 90.81 832 SER A C 1
ATOM 6560 O O . SER A 1 832 ? -0.889 20.190 28.677 1.00 90.81 832 SER A O 1
ATOM 6562 N N . ALA A 1 833 ? 1.250 20.700 28.372 1.00 88.12 833 ALA A N 1
ATOM 6563 C CA . ALA A 1 833 ? 1.071 22.127 28.618 1.00 88.12 833 ALA A CA 1
ATOM 6564 C C . ALA A 1 833 ? 0.397 22.834 27.426 1.00 88.12 833 ALA A C 1
ATOM 6566 O O . ALA A 1 833 ? -0.314 23.817 27.623 1.00 88.12 833 ALA A O 1
ATOM 6567 N N . MET A 1 834 ? 0.619 22.341 26.203 1.00 88.12 834 MET A N 1
ATOM 6568 C CA . MET A 1 834 ? 0.049 22.873 24.960 1.00 88.12 834 MET A CA 1
ATOM 6569 C C . MET A 1 834 ? -1.381 22.387 24.707 1.00 88.12 834 MET A C 1
ATOM 6571 O O . MET A 1 834 ? -2.163 23.118 24.104 1.00 88.12 834 MET A O 1
ATOM 6575 N N . TYR A 1 835 ? -1.728 21.178 25.163 1.00 89.19 835 TYR A N 1
ATOM 6576 C CA . TYR A 1 835 ? -3.076 20.620 25.050 1.00 89.19 835 TYR A CA 1
ATOM 6577 C C . TYR A 1 835 ? -3.465 19.764 26.281 1.00 89.19 835 TYR A C 1
ATOM 6579 O O . TYR A 1 835 ? -3.572 18.541 26.180 1.00 89.19 835 TYR A O 1
ATOM 6587 N N . PRO A 1 836 ? -3.717 20.386 27.454 1.00 87.38 836 PRO A N 1
ATOM 6588 C CA . PRO A 1 836 ? -3.876 19.660 28.723 1.00 87.38 836 PRO A CA 1
ATOM 6589 C C . PRO A 1 836 ? -5.015 18.637 28.767 1.00 87.38 836 PRO A C 1
ATOM 6591 O O . PRO A 1 836 ? -4.883 17.603 29.418 1.00 87.38 836 PRO A O 1
ATOM 6594 N N . GLY A 1 837 ? -6.124 18.924 28.079 1.00 83.75 837 GLY A N 1
ATOM 6595 C CA . GLY A 1 837 ? -7.316 18.071 28.051 1.00 83.75 837 GLY A CA 1
ATOM 6596 C C . GLY A 1 837 ? -7.276 16.942 27.016 1.00 83.75 837 GLY A C 1
ATOM 6597 O O . GLY A 1 837 ? -8.261 16.226 26.887 1.00 83.75 837 GLY A O 1
ATOM 6598 N N . TYR A 1 838 ? -6.183 16.770 26.258 1.00 88.62 838 TYR A N 1
ATOM 6599 C CA . TYR A 1 838 ? -6.121 15.751 25.200 1.00 88.62 838 TYR A CA 1
ATOM 6600 C C . TYR A 1 838 ? -6.276 14.323 25.742 1.00 88.62 838 TYR A C 1
ATOM 6602 O O . TYR A 1 838 ? -7.077 13.555 25.217 1.00 88.62 838 TYR A O 1
ATOM 6610 N N . SER A 1 839 ? -5.531 13.978 26.799 1.00 91.38 839 SER A N 1
ATOM 6611 C CA . SER A 1 839 ? -5.577 12.640 27.411 1.00 91.38 839 SER A CA 1
ATOM 6612 C C . SER A 1 839 ? -6.167 12.638 28.814 1.00 91.38 839 SER A C 1
ATOM 6614 O O . SER A 1 839 ? -6.909 11.724 29.163 1.00 91.38 839 SER A O 1
ATOM 6616 N N . ALA A 1 840 ? -5.821 13.639 29.632 1.00 89.69 840 ALA A N 1
ATOM 6617 C CA . ALA A 1 840 ? -6.092 13.616 31.069 1.00 89.69 840 ALA A CA 1
ATOM 6618 C C . ALA A 1 840 ? -7.588 13.535 31.404 1.00 89.69 840 ALA A C 1
ATOM 6620 O O . ALA A 1 840 ? -7.959 12.847 32.353 1.00 89.69 840 ALA A O 1
ATOM 6621 N N . ASP A 1 841 ? -8.427 14.176 30.593 1.00 85.75 841 ASP A N 1
ATOM 6622 C CA . ASP A 1 841 ? -9.881 14.210 30.774 1.00 85.75 841 ASP A CA 1
ATOM 6623 C C . ASP A 1 841 ? -10.549 12.850 30.501 1.00 85.75 841 ASP A C 1
ATOM 6625 O O . ASP A 1 841 ? -11.673 12.613 30.937 1.00 85.75 841 ASP A O 1
ATOM 6629 N N . PHE A 1 842 ? -9.852 11.939 29.816 1.00 87.31 842 PHE A N 1
ATOM 6630 C CA . PHE A 1 842 ? -10.367 10.622 29.434 1.00 87.31 842 PHE A CA 1
ATOM 6631 C C . PHE A 1 842 ? -9.860 9.488 30.325 1.00 87.31 842 PHE A C 1
ATOM 6633 O O . PHE A 1 842 ? -10.255 8.335 30.128 1.00 87.31 842 PHE A O 1
ATOM 6640 N N . PHE A 1 843 ? -8.978 9.777 31.286 1.00 89.19 843 PHE A N 1
ATOM 6641 C CA . PHE A 1 843 ? -8.547 8.761 32.233 1.00 89.19 843 PHE A CA 1
ATOM 6642 C C . PHE A 1 843 ? -9.689 8.388 33.162 1.00 89.19 843 PHE A C 1
ATOM 6644 O O . PHE A 1 843 ? -10.290 9.229 33.833 1.00 89.19 843 PHE A O 1
ATOM 6651 N N . ASP A 1 844 ? -9.969 7.095 33.225 1.00 81.25 844 ASP A N 1
ATOM 6652 C CA . ASP A 1 844 ? -11.028 6.607 34.084 1.00 81.25 844 ASP A CA 1
ATOM 6653 C C . ASP A 1 844 ? -10.612 6.735 35.573 1.00 81.25 844 ASP A C 1
ATOM 6655 O O . ASP A 1 844 ? -9.434 6.622 35.908 1.00 81.25 844 ASP A O 1
ATOM 6659 N N . PRO A 1 845 ? -11.538 6.925 36.532 1.00 72.38 845 PRO A N 1
ATOM 6660 C CA . PRO A 1 845 ? -11.159 7.137 37.936 1.00 72.38 845 PRO A CA 1
ATOM 6661 C C . PRO A 1 845 ? -10.617 5.890 38.663 1.00 72.38 845 PRO A C 1
ATOM 6663 O O . PRO A 1 845 ? -9.794 6.018 39.568 1.00 72.38 845 PRO A O 1
ATOM 6666 N N . ILE A 1 846 ? -11.092 4.683 38.311 1.00 73.44 846 ILE A N 1
ATOM 6667 C CA . ILE A 1 846 ? -10.737 3.405 38.972 1.00 73.44 846 ILE A CA 1
ATOM 6668 C C . ILE A 1 846 ? -10.533 2.291 37.940 1.00 73.44 846 ILE A C 1
ATOM 6670 O O . ILE A 1 846 ? -11.472 1.939 37.227 1.00 73.44 846 ILE A O 1
ATOM 6674 N N . ALA A 1 847 ? -9.302 1.773 37.839 1.00 75.94 847 ALA A N 1
ATOM 6675 C CA . ALA A 1 847 ? -8.934 0.802 36.810 1.00 75.94 847 ALA A CA 1
ATOM 6676 C C . ALA A 1 847 ? -9.529 -0.564 37.140 1.00 75.94 847 ALA A C 1
ATOM 6678 O O . ALA A 1 847 ? -8.983 -1.307 37.958 1.00 75.94 847 ALA A O 1
ATOM 6679 N N . ASP A 1 848 ? -10.655 -0.898 36.515 1.00 76.38 848 ASP A N 1
ATOM 6680 C CA . ASP A 1 848 ? -11.327 -2.168 36.727 1.00 76.38 848 ASP A CA 1
ATOM 6681 C C . ASP A 1 848 ? -12.050 -2.684 35.466 1.00 76.38 848 ASP A C 1
ATOM 6683 O O . ASP A 1 848 ? -11.879 -2.219 34.336 1.00 76.38 848 ASP A O 1
ATOM 6687 N N . LYS A 1 849 ? -12.818 -3.757 35.645 1.00 66.31 849 LYS A N 1
ATOM 6688 C CA . LYS A 1 849 ? -13.565 -4.427 34.570 1.00 66.31 849 LYS A CA 1
ATOM 6689 C C . LYS A 1 849 ? -14.759 -3.614 34.040 1.00 66.31 849 LYS A C 1
ATOM 6691 O O . LYS A 1 849 ? -15.362 -4.021 33.045 1.00 66.31 849 LYS A O 1
ATOM 6696 N N . ASP A 1 850 ? -15.125 -2.537 34.726 1.00 73.38 850 ASP A N 1
ATOM 6697 C CA . ASP A 1 850 ? -16.256 -1.658 34.442 1.00 73.38 850 ASP A CA 1
ATOM 6698 C C . ASP A 1 850 ? -15.806 -0.237 34.049 1.00 73.38 850 ASP A C 1
ATOM 6700 O O . ASP A 1 850 ? -16.658 0.626 33.838 1.00 73.38 850 ASP A O 1
ATOM 6704 N N . SER A 1 851 ? -14.497 -0.031 33.843 1.00 85.06 851 SER A N 1
ATOM 6705 C CA . SER A 1 851 ? -13.911 1.168 33.235 1.00 85.06 851 SER A CA 1
ATOM 6706 C C . SER A 1 851 ? -14.617 1.577 31.933 1.00 85.06 851 SER A C 1
ATOM 6708 O O . SER A 1 851 ? -15.133 0.744 31.172 1.00 85.06 851 SER A O 1
ATOM 6710 N N . THR A 1 852 ? -14.655 2.885 31.674 1.00 87.31 852 THR A N 1
ATOM 6711 C CA . THR A 1 852 ? -15.368 3.447 30.524 1.00 87.31 852 THR A CA 1
ATOM 6712 C C . THR A 1 852 ? -14.539 3.302 29.261 1.00 87.31 852 THR A C 1
ATOM 6714 O O . THR A 1 852 ? -15.099 2.940 28.228 1.00 87.31 852 THR A O 1
ATOM 6717 N N . HIS A 1 853 ? -13.229 3.522 29.330 1.00 92.62 853 HIS A N 1
ATOM 6718 C CA . HIS A 1 853 ? -12.307 3.583 28.205 1.00 92.62 853 HIS A CA 1
ATOM 6719 C C . HIS A 1 853 ? -11.287 2.446 28.250 1.00 92.62 853 HIS A C 1
ATOM 6721 O O . HIS A 1 853 ? -10.706 2.131 29.287 1.00 92.62 853 HIS A O 1
ATOM 6727 N N . TYR A 1 854 ? -11.030 1.843 27.090 1.00 95.81 854 TYR A N 1
ATOM 6728 C CA . TYR A 1 854 ? -10.019 0.798 26.929 1.00 95.81 854 TYR A CA 1
ATOM 6729 C C . TYR A 1 854 ? -9.049 1.157 25.816 1.00 95.81 854 TYR A C 1
ATOM 6731 O O . TYR A 1 854 ? -9.441 1.753 24.809 1.00 95.81 854 TYR A O 1
ATOM 6739 N N . VAL A 1 855 ? -7.792 0.760 26.003 1.00 97.31 855 VAL A N 1
ATOM 6740 C CA . VAL A 1 855 ? -6.724 0.991 25.033 1.00 97.31 855 VAL A CA 1
ATOM 6741 C C . VAL A 1 855 ? -6.890 0.072 23.828 1.00 97.31 855 VAL A C 1
ATOM 6743 O O . VAL A 1 855 ? -7.187 -1.122 23.973 1.00 97.31 855 VAL A O 1
ATOM 6746 N N . VAL A 1 856 ? -6.637 0.624 22.643 1.00 97.94 856 VAL A N 1
ATOM 6747 C CA . VAL A 1 856 ? -6.496 -0.122 21.393 1.00 97.94 856 VAL A CA 1
ATOM 6748 C C . VAL A 1 856 ? -5.141 0.145 20.738 1.00 97.94 856 VAL A C 1
ATOM 6750 O O . VAL A 1 856 ? -4.587 1.238 20.859 1.00 97.94 856 VAL A O 1
ATOM 6753 N N . GLN A 1 857 ? -4.607 -0.860 20.041 1.00 96.69 857 GLN A N 1
ATOM 6754 C CA . GLN A 1 857 ? -3.244 -0.852 19.490 1.00 96.69 857 GLN A CA 1
ATOM 6755 C C . GLN A 1 857 ? -3.195 -1.190 17.985 1.00 96.69 857 GLN A C 1
ATOM 6757 O O . GLN A 1 857 ? -4.122 -1.790 17.451 1.00 96.69 857 GLN A O 1
ATOM 6762 N N . GLY A 1 858 ? -2.133 -0.784 17.282 1.00 92.56 858 GLY A N 1
ATOM 6763 C CA . GLY A 1 858 ? -1.791 -1.278 15.932 1.00 92.56 858 GLY A CA 1
ATOM 6764 C C . GLY A 1 858 ? -2.312 -0.527 14.698 1.00 92.56 858 GLY A C 1
ATOM 6765 O O . GLY A 1 858 ? -1.762 -0.724 13.611 1.00 92.56 858 GLY A O 1
ATOM 6766 N N . GLY A 1 859 ? -3.290 0.371 14.833 1.00 95.06 859 GLY A N 1
ATOM 6767 C CA . GLY A 1 859 ? -3.815 1.164 13.713 1.00 95.06 859 GLY A CA 1
ATOM 6768 C C . GLY A 1 859 ? -4.755 0.408 12.766 1.00 95.06 859 GLY A C 1
ATOM 6769 O O . GLY A 1 859 ? -4.689 -0.808 12.617 1.00 95.06 859 GLY A O 1
ATOM 6770 N N . SER A 1 860 ? -5.621 1.140 12.067 1.00 95.81 860 SER A N 1
ATOM 6771 C CA . SER A 1 860 ? -6.500 0.624 11.013 1.00 95.81 860 SER A CA 1
ATOM 6772 C C . SER A 1 860 ? -5.948 0.872 9.602 1.00 95.81 860 SER A C 1
ATOM 6774 O O . SER A 1 860 ? -4.892 1.481 9.419 1.00 95.81 860 SER A O 1
ATOM 6776 N N . TYR A 1 861 ? -6.681 0.429 8.570 1.00 93.75 861 TYR A N 1
ATOM 6777 C CA . TYR A 1 861 ? -6.313 0.656 7.160 1.00 93.75 861 TYR A CA 1
ATOM 6778 C C . TYR A 1 861 ? -6.243 2.128 6.739 1.00 93.75 861 TYR A C 1
ATOM 6780 O O . TYR A 1 861 ? -5.692 2.439 5.680 1.00 93.75 861 TYR A O 1
ATOM 6788 N N . VAL A 1 862 ? -6.750 3.036 7.573 1.00 94.38 862 VAL A N 1
ATOM 6789 C CA . VAL A 1 862 ? -6.739 4.484 7.323 1.00 94.38 862 VAL A CA 1
ATOM 6790 C C . VAL A 1 862 ? -5.942 5.267 8.348 1.00 94.38 862 VAL A C 1
ATOM 6792 O O . VAL A 1 862 ? -5.780 6.471 8.198 1.00 94.38 862 VAL A O 1
ATOM 6795 N N . THR A 1 863 ? -5.416 4.614 9.379 1.00 94.44 863 THR A N 1
ATOM 6796 C CA . THR A 1 863 ? -4.503 5.277 10.300 1.00 94.44 863 THR A CA 1
ATOM 6797 C C . THR A 1 863 ? -3.219 5.624 9.546 1.00 94.44 863 THR A C 1
ATOM 6799 O O . THR A 1 863 ? -2.639 4.788 8.847 1.00 94.44 863 THR A O 1
ATOM 6802 N N . HIS A 1 864 ? -2.755 6.866 9.679 1.00 91.62 864 HIS A N 1
ATOM 6803 C CA . HIS A 1 864 ? -1.515 7.308 9.049 1.00 91.62 864 HIS A CA 1
ATOM 6804 C C . HIS A 1 864 ? -0.326 6.456 9.529 1.00 91.62 864 HIS A C 1
ATOM 6806 O O . HIS A 1 864 ? -0.200 6.167 10.721 1.00 91.62 864 HIS A O 1
ATOM 6812 N N . ARG A 1 865 ? 0.589 6.083 8.622 1.00 84.75 865 ARG A N 1
ATOM 6813 C CA . ARG A 1 865 ? 1.694 5.137 8.904 1.00 84.75 865 ARG A CA 1
ATOM 6814 C C . ARG A 1 865 ? 2.559 5.525 10.106 1.00 84.75 865 ARG A C 1
ATOM 6816 O O . ARG A 1 865 ? 3.008 4.659 10.846 1.00 84.75 865 ARG A O 1
ATOM 6823 N N . ARG A 1 866 ? 2.774 6.830 10.324 1.00 85.44 866 ARG A N 1
ATOM 6824 C CA . ARG A 1 866 ? 3.525 7.346 11.483 1.00 85.44 866 ARG A CA 1
ATOM 6825 C C . ARG A 1 866 ? 2.835 7.006 12.807 1.00 85.44 866 ARG A C 1
ATOM 6827 O O . ARG A 1 866 ? 3.518 6.792 13.790 1.00 85.44 866 ARG A O 1
ATOM 6834 N N . ILE A 1 867 ? 1.512 6.954 12.838 1.00 90.06 867 ILE A N 1
ATOM 6835 C CA . ILE A 1 867 ? 0.757 6.602 14.041 1.00 90.06 867 ILE A CA 1
ATOM 6836 C C . ILE A 1 867 ? 0.731 5.079 14.182 1.00 90.06 867 ILE A C 1
ATOM 6838 O O . ILE A 1 867 ? 1.187 4.546 15.186 1.00 90.06 867 ILE A O 1
ATOM 6842 N N . ALA A 1 868 ? 0.307 4.366 13.135 1.00 89.25 868 ALA A N 1
ATOM 6843 C CA . ALA A 1 868 ? 0.141 2.912 13.185 1.00 89.25 868 ALA A CA 1
ATOM 6844 C C . ALA A 1 868 ? 1.446 2.144 13.464 1.00 89.25 868 ALA A C 1
ATOM 6846 O O . ALA A 1 868 ? 1.432 1.106 14.117 1.00 89.25 868 ALA A O 1
ATOM 6847 N N . HIS A 1 869 ? 2.592 2.633 12.978 1.00 84.31 869 HIS A N 1
ATOM 6848 C CA . HIS A 1 869 ? 3.880 1.971 13.207 1.00 84.31 869 HIS A CA 1
ATOM 6849 C C . HIS A 1 869 ? 4.507 2.308 14.567 1.00 84.31 869 HIS A C 1
ATOM 6851 O O . HIS A 1 869 ? 5.469 1.642 14.957 1.00 84.31 869 HIS A O 1
ATOM 6857 N N . ARG A 1 870 ? 3.998 3.314 15.292 1.00 86.12 870 ARG A N 1
ATOM 6858 C CA . ARG A 1 870 ? 4.520 3.729 16.599 1.00 86.12 870 ARG A CA 1
ATOM 6859 C C . ARG A 1 870 ? 4.011 2.780 17.685 1.00 86.12 870 ARG A C 1
ATOM 6861 O O . ARG A 1 870 ? 2.840 2.807 18.030 1.00 86.12 870 ARG A O 1
ATOM 6868 N N . GLN A 1 871 ? 4.898 1.968 18.254 1.00 85.25 871 GLN A N 1
ATOM 6869 C CA . GLN A 1 871 ? 4.550 0.978 19.283 1.00 85.25 871 GLN A CA 1
ATOM 6870 C C . GLN A 1 871 ? 4.129 1.599 20.619 1.00 85.25 871 GLN A C 1
ATOM 6872 O O . GLN A 1 871 ? 3.560 0.905 21.449 1.00 85.25 871 GLN A O 1
ATOM 6877 N N . THR A 1 872 ? 4.437 2.876 20.850 1.00 89.94 872 THR A N 1
ATOM 6878 C CA . THR A 1 872 ? 4.039 3.599 22.064 1.00 89.94 872 THR A CA 1
ATOM 6879 C C . THR A 1 872 ? 2.701 4.309 21.925 1.00 89.94 872 THR A C 1
ATOM 6881 O O . THR A 1 872 ? 2.183 4.767 22.938 1.00 89.94 872 THR A O 1
ATOM 6884 N N . PHE A 1 873 ? 2.147 4.412 20.710 1.00 94.38 873 PHE A N 1
ATOM 6885 C CA . PHE A 1 873 ? 0.914 5.153 20.486 1.00 94.38 873 PHE A CA 1
ATOM 6886 C C . PHE A 1 873 ? -0.248 4.460 21.192 1.00 94.38 873 PHE A C 1
ATOM 6888 O O . PHE A 1 873 ? -0.476 3.267 21.003 1.00 94.38 873 PHE A O 1
ATOM 6895 N N . ARG A 1 874 ? -1.007 5.216 21.986 1.00 95.25 874 ARG A N 1
ATOM 6896 C CA . ARG A 1 874 ? -2.151 4.697 22.736 1.00 95.25 874 ARG A CA 1
ATOM 6897 C C . ARG A 1 874 ? -3.398 5.369 22.207 1.00 95.25 874 ARG A C 1
ATOM 6899 O O . ARG A 1 874 ? -3.627 6.549 22.457 1.00 95.25 874 ARG A O 1
ATOM 6906 N N . ASN A 1 875 ? -4.193 4.617 21.458 1.00 96.94 875 ASN A N 1
ATOM 6907 C CA . ASN A 1 875 ? -5.545 5.041 21.132 1.00 96.94 875 ASN A CA 1
ATOM 6908 C C . ASN A 1 875 ? -6.507 4.467 22.177 1.00 96.94 875 ASN A C 1
ATOM 6910 O O . ASN A 1 875 ? -6.215 3.444 22.801 1.00 96.94 875 ASN A O 1
ATOM 6914 N N . TRP A 1 876 ? -7.659 5.094 22.369 1.00 95.44 876 TRP A N 1
ATOM 6915 C CA . TRP A 1 876 ? -8.645 4.645 23.342 1.00 95.44 876 TRP A CA 1
ATOM 6916 C C . TRP A 1 876 ? -10.053 4.954 22.867 1.00 95.44 876 TRP A C 1
ATOM 6918 O O . TRP A 1 876 ? -10.307 5.922 22.153 1.00 95.44 876 TRP A O 1
ATOM 6928 N N . TYR A 1 877 ? -10.990 4.120 23.297 1.00 94.00 877 TYR A N 1
ATOM 6929 C CA . TYR A 1 877 ? -12.402 4.306 22.999 1.00 94.00 877 TYR A CA 1
ATOM 6930 C C . TYR A 1 877 ? -13.261 3.796 24.144 1.00 94.00 877 TYR A C 1
ATOM 6932 O O . TYR A 1 877 ? -12.858 2.914 24.909 1.00 94.00 877 TYR A O 1
ATOM 6940 N N . GLN A 1 878 ? -14.480 4.330 24.229 1.00 91.50 878 GLN A N 1
ATOM 6941 C CA . GLN A 1 878 ? -15.452 3.847 25.194 1.00 91.50 878 GLN A CA 1
ATOM 6942 C C . GLN A 1 878 ? -15.810 2.383 24.921 1.00 91.50 878 GLN A C 1
ATOM 6944 O O . GLN A 1 878 ? -16.031 1.972 23.780 1.00 91.50 878 GLN A O 1
ATOM 6949 N N . ARG A 1 879 ? -15.961 1.605 25.991 1.00 90.56 879 ARG A N 1
ATOM 6950 C CA . ARG A 1 879 ? -16.212 0.160 25.997 1.00 90.56 879 ARG A CA 1
ATOM 6951 C C . ARG A 1 879 ? -17.367 -0.257 25.080 1.00 90.56 879 ARG A C 1
ATOM 6953 O O . ARG A 1 879 ? -17.330 -1.312 24.449 1.00 90.56 879 ARG A O 1
ATOM 6960 N N . GLY A 1 880 ? -18.425 0.553 25.057 1.00 90.50 880 GLY A N 1
ATOM 6961 C CA . GLY A 1 880 ? -19.643 0.309 24.284 1.00 90.50 880 GLY A CA 1
ATOM 6962 C C . GLY A 1 880 ? -19.690 0.979 22.913 1.00 90.50 880 GLY A C 1
ATOM 6963 O O . GLY A 1 880 ? -20.692 0.804 22.230 1.00 90.50 880 GLY A O 1
ATOM 6964 N N . TYR A 1 881 ? -18.669 1.742 22.511 1.00 92.44 881 TYR A N 1
ATOM 6965 C CA . TYR A 1 881 ? -18.698 2.496 21.259 1.00 92.44 881 TYR A CA 1
ATOM 6966 C C . TYR A 1 881 ? -18.494 1.549 20.059 1.00 92.44 881 TYR A C 1
ATOM 6968 O O . TYR A 1 881 ? -17.440 0.919 19.958 1.00 92.44 881 TYR A O 1
ATOM 6976 N N . PRO A 1 882 ? -19.487 1.390 19.162 1.00 92.31 882 PRO A N 1
ATOM 6977 C CA . PRO A 1 882 ? -19.501 0.276 18.210 1.00 92.31 882 PRO A CA 1
ATOM 6978 C C . PRO A 1 882 ? -18.989 0.623 16.807 1.00 92.31 882 PRO A C 1
ATOM 6980 O O . PRO A 1 882 ? -18.865 -0.269 15.974 1.00 92.31 882 PRO A O 1
ATOM 6983 N N . TYR A 1 883 ? -18.733 1.903 16.526 1.00 94.88 883 TYR A N 1
ATOM 6984 C CA . TYR A 1 883 ? -18.444 2.387 15.171 1.00 94.88 883 TYR A CA 1
ATOM 6985 C C . TYR A 1 883 ? -16.956 2.379 14.812 1.00 94.88 883 TYR A C 1
ATOM 6987 O O . TYR A 1 883 ? -16.604 2.586 13.656 1.00 94.88 883 TYR A O 1
ATOM 6995 N N . VAL A 1 884 ? -16.077 2.173 15.791 1.00 93.94 884 VAL A N 1
ATOM 6996 C CA . VAL A 1 884 ? -14.627 2.216 15.574 1.00 93.94 884 VAL A CA 1
ATOM 6997 C C . VAL A 1 884 ? -14.149 1.090 14.678 1.00 93.94 884 VAL A C 1
ATOM 6999 O O . VAL A 1 884 ? -14.671 -0.025 14.699 1.00 93.94 884 VAL A O 1
ATOM 7002 N N . LEU A 1 885 ? -13.084 1.373 13.933 1.00 97.38 885 LEU A N 1
ATOM 7003 C CA . LEU A 1 885 ? -12.364 0.387 13.136 1.00 97.38 885 LEU A CA 1
ATOM 7004 C C . LEU A 1 885 ? -11.443 -0.441 14.043 1.00 97.38 885 LEU A C 1
ATOM 7006 O O . LEU A 1 885 ? -10.221 -0.386 13.910 1.00 97.38 885 LEU A O 1
ATOM 7010 N N . ALA A 1 886 ? -12.037 -1.159 15.002 1.00 97.88 886 ALA A N 1
ATOM 7011 C CA . ALA A 1 886 ? -11.326 -1.931 16.014 1.00 97.88 886 ALA A CA 1
ATOM 7012 C C . ALA A 1 886 ? -11.744 -3.410 16.013 1.00 97.88 886 ALA A C 1
ATOM 7014 O O . ALA A 1 886 ? -12.910 -3.747 16.180 1.00 97.88 886 ALA A O 1
ATOM 7015 N N . THR A 1 887 ? -10.776 -4.297 15.833 1.00 97.94 887 THR A N 1
ATOM 7016 C CA . THR A 1 887 ? -10.851 -5.748 15.961 1.00 97.94 887 THR A CA 1
ATOM 7017 C C . THR A 1 887 ? -10.237 -6.215 17.283 1.00 97.94 887 THR A C 1
ATOM 7019 O O . THR A 1 887 ? -10.026 -5.430 18.205 1.00 97.94 887 THR A O 1
ATOM 7022 N N . PHE A 1 888 ? -9.989 -7.513 17.424 1.00 97.69 888 PHE A N 1
ATOM 7023 C CA . PHE A 1 888 ? -9.360 -8.083 18.605 1.00 97.69 888 PHE A CA 1
ATOM 7024 C C . PHE A 1 888 ? -8.660 -9.403 18.284 1.00 97.69 888 PHE A C 1
ATOM 7026 O O . PHE A 1 888 ? -9.006 -10.106 17.328 1.00 97.69 888 PHE A O 1
ATOM 7033 N N . ARG A 1 889 ? -7.697 -9.764 19.133 1.00 95.06 889 ARG A N 1
ATOM 7034 C CA . ARG A 1 889 ? -7.064 -11.085 19.150 1.00 95.06 889 ARG A CA 1
ATOM 7035 C C . ARG A 1 889 ? -7.176 -11.720 20.527 1.00 95.06 889 ARG A C 1
ATOM 7037 O O . ARG A 1 889 ? -7.491 -11.049 21.508 1.00 95.06 889 ARG A O 1
ATOM 7044 N N . LEU A 1 890 ? -6.922 -13.021 20.579 1.00 96.44 890 LEU A N 1
ATOM 7045 C CA . LEU A 1 890 ? -7.036 -13.814 21.797 1.00 96.44 890 LEU A CA 1
ATOM 7046 C C . LEU A 1 890 ? -5.664 -14.202 22.338 1.00 96.44 890 LEU A C 1
ATOM 7048 O O . LEU A 1 890 ? -4.706 -14.361 21.579 1.00 96.44 890 LEU A O 1
ATOM 7052 N N . ILE A 1 891 ? -5.608 -14.379 23.651 1.00 95.12 891 ILE A N 1
ATOM 7053 C CA . ILE A 1 891 ? -4.449 -14.863 24.399 1.00 95.12 891 ILE A CA 1
ATOM 7054 C C . ILE A 1 891 ? -4.875 -16.025 25.316 1.00 95.12 891 ILE A C 1
ATOM 7056 O O . ILE A 1 891 ? -6.021 -16.060 25.789 1.00 95.12 891 ILE A O 1
ATOM 7060 N N . GLU A 1 892 ? -3.958 -16.972 25.516 1.00 88.81 892 GLU A N 1
ATOM 7061 C CA . GLU A 1 892 ? -4.054 -18.165 26.373 1.00 88.81 892 GLU A CA 1
ATOM 7062 C C . GLU A 1 892 ? -3.108 -18.098 27.565 1.00 88.81 892 GLU A C 1
ATOM 7064 O O . GLU A 1 892 ? -1.923 -17.730 27.357 1.00 88.81 892 GLU A O 1
#

Sequence (892 aa):
MSDIHVVDEAGSRGSLGYKFIDFRAASPDRQKRMPPIVEQIITGLTTLSELPGGSIAKHRTLPTLLHYDDAGLELFDRITYLPEYYLADCEIDVLRTHIHSIVAQIPDSSDVIELGCGSLRKTQILLDALNQQRSGITYYAIDVMPRPLHDSIESLASKFANVSFVALCGTYDEVLTHFKKSTRRKTVLWLGSSIGNFSCDGAVQFLAGISDSALTTNDSIIIGMDKQKTPEIIMAAYHDSQGITAKFKLNILSHANRLFSDYVGGDLQANLFDEAKYSYVGEYDKEASQRNAFLEVLEDTLVKWPQKMADQVKELCGDSGALLLKRGERIYVESSRKYGDGSASILARSTGLMYIAEWQDSRNYYMLSLFRKPPTTMSPPPAIGSSSFNKWSEPLRRARMIEKFGLGASPQYPTIPTLSEWQHLWSAWDTLLLRIIPRRCLHDQPIDLRHPFVFYLGHVPAFADIHMAAADNKPLTEPQSYAQWFERGIDPNIEDPTICHSHSEVPKEWPQVDDILAYRDRVRARFASWLNAYEKNGVSADAARHVWMAFEHEALHFETLLYMVLQMEPKDIQSPIETSFAPLNGRQPRESWIKYEGGSDLIFGLADDSEYAMQGQVLRPGHVFGWDNESPQTRISLEPFSIRSQPITNGEYLAFLQALSASSGSVDGLVPQSWISLGQDSASLLAGDYGVRTVVGTPSINSTEAALWPVCVSQKQANAYATWSGKRLPTEAEWIHASRTYHLARALATGGDHKAGFEKGKSVDGFLDQELKQGSTEVLQQPYDVFVPSDANVDLASWHPRPVATDGATFLGSAWEWTSTPFYPYDGFKPSAMYPGYSADFFDPIADKDSTHYVVQGGSYVTHRRIAHRQTFRNWYQRGYPYVLATFRLIE

Radius of gyration: 30.45 Å; Cα contacts (8 Å, |Δi|>4): 1633; chains: 1; bounding box: 81×64×88 Å

Secondary structure (DSSP, 8-state):
--------SS--S-SSSEEEEEGGGG-TTGGGS--HHHHHHHHHHHS-EE-TTT-SSEE-B--GGGG-SHHHHHHHHHHTT-TT-HHHHHHHHHHHHHHHHHHHTSPTT-EEEEES-TT-TTHHHHHHHHHHH-SSEEEEEEES-HHHHHHHHHHHHTT-SSEEEEEEES-HHHHHGGGGG--S-EEEEE-TTGGGGS-HHHHHHHHHHHHHHT--TT-EEEEEEEBP--HHHHHHTTS-TTSHHHHHHHHHHHHHHHHHHHHH-SS-------GGGEEEEEEEETTTTEEEEEEEESS-EEEPPPGGGHHHHHHHHS--S-EEEPTT-EEEEEEEE-B-TTHHHHHHHHHT-EEEEEEE-TTSSEEEEEEE--S--SSPPPP--TTS---SS-S-HHHHHHHHTT-SS-----SS--HHHHHHHHHHHHHIIIIIS-GGGTT--SSTTS--HHHHHHHHHHHHHHHHHHHHT-PPPSSTHHHHHH-----GGGG-TTTSPP-PPPPSSPPPHHHHHHHHHHHHHHHHHHHHHHHHH--BHHHHHHHHHHHHHHHHHHHHHHHHHHTS-GGG--------PPB-TT------EEEE--EEEEEES----HHHHSTTSBPPTT-----GGG-S-EEEEE--EEEESSPPBHHHHHHHHHHHHHHHS--TTTS-TTEEE--S--SSTTSSPEEE-BTTB--BTTTBGGGGSBPP--HHHHHHHHHHTT-BPPPHHHHHHHHHHHHHHHTT--SGGGHHHHTTT--HHHHHHHHHHTT-TTSSSSGGGSB-----B-TTSSSSPPPPPSSS---SBSSEEEEEEE--PPTT----SSSTTTTGGG--SS-STT-SEEEEES--TTS-HHHHTBTT--EEEETT---SSEE---B-

Solvent-accessible surface area (backbone atoms only — not comparable to full-atom values): 48861 Å² total; per-residue (Å²): 143,82,87,74,78,70,76,60,87,68,91,59,97,78,87,72,79,58,46,70,42,58,62,75,76,77,58,96,68,62,91,83,53,82,53,69,70,60,51,46,40,53,49,26,58,75,41,72,42,62,45,83,44,72,46,91,64,60,31,28,33,44,64,61,71,42,38,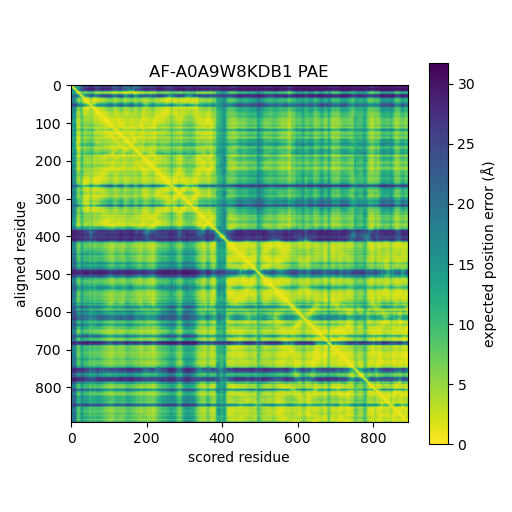67,46,78,68,25,46,55,37,50,58,55,44,53,72,38,89,51,24,52,64,52,57,34,52,45,42,24,46,70,76,41,41,69,68,55,51,69,73,55,65,65,56,18,37,40,38,30,52,66,45,71,83,42,72,66,54,46,62,55,51,56,51,39,45,74,76,40,48,61,35,34,41,34,42,27,31,76,52,61,66,65,50,47,56,46,45,57,74,44,41,82,76,42,93,41,46,43,42,35,40,40,27,32,56,69,71,73,52,36,54,68,40,55,80,53,87,58,51,39,37,37,34,37,59,64,50,62,64,20,55,40,36,53,50,52,41,34,53,51,50,28,47,46,46,74,37,41,48,53,65,61,16,32,37,39,36,25,41,38,34,57,71,61,67,67,64,59,48,36,40,62,60,42,94,83,46,50,48,44,51,32,64,51,40,31,42,61,45,48,22,47,56,51,18,66,71,70,49,76,98,51,80,40,77,47,57,63,66,91,39,49,44,72,45,78,46,75,39,75,43,55,34,23,37,39,35,27,41,32,26,71,44,73,39,72,34,53,62,60,76,94,43,28,69,62,41,26,71,75,70,73,54,47,74,63,48,80,44,48,54,72,40,54,34,37,42,49,44,42,37,38,45,57,90,64,46,64,55,52,48,17,50,50,32,60,31,26,62,74,49,75,45,56,17,98,82,61,51,29,34,42,38,34,34,28,31,51,84,54,35,39,53,64,43,67,81,86,60,98,80,34,44,43,57,91,35,72,85,64,67,79,65,37,58,20,32,53,75,47,52,47,57,80,38,57,48,59,81,43,84,51,67,64,39,53,51,20,38,51,44,36,50,47,44,49,64,70,48,24,40,44,78,89,52,33,77,44,50,69,41,87,70,47,74,30,51,54,49,58,57,35,21,49,40,23,46,36,34,53,34,49,18,64,48,69,74,47,79,61,64,70,65,56,66,49,38,59,66,25,61,60,82,78,66,73,60,69,87,41,71,92,82,40,81,94,67,67,73,82,68,96,66,77,79,58,68,67,58,37,50,55,37,32,52,52,40,52,51,49,50,52,55,48,52,63,51,34,76,74,70,59,63,41,30,55,36,25,50,31,51,43,50,34,52,53,48,48,39,53,50,50,44,55,52,47,46,41,58,44,56,45,62,74,90,61,54,41,49,83,57,85,73,81,79,52,65,32,86,86,69,73,84,66,91,49,57,38,39,38,64,56,41,78,71,41,81,39,55,32,85,61,50,53,83,78,79,32,61,86,32,70,62,62,81,50,66,67,91,70,61,45,77,22,18,43,56,46,70,45,71,42,73,62,41,34,34,42,29,48,52,49,21,35,43,58,52,51,52,49,50,46,53,37,35,76,73,71,69,56,55,85,88,56,71,43,69,42,48,43,78,74,61,95,79,57,102,41,86,77,79,46,53,41,14,42,53,40,68,63,51,59,52,37,37,87,59,19,39,51,17,37,12,60,31,34,35,18,52,56,44,48,50,53,51,25,54,75,73,74,38,36,51,34,40,57,67,58,47,45,52,51,44,53,51,48,50,52,36,64,66,64,60,82,66,82,76,53,65,61,43,44,69,69,72,41,38,52,52,62,51,42,52,54,54,38,75,73,74,56,76,86,73,86,82,49,84,63,79,43,50,55,90,72,91,47,39,24,26,45,51,37,82,51,61,53,58,58,62,85,70,67,67,61,68,43,24,37,29,17,29,42,30,64,30,51,35,62,80,43,86,79,46,58,64,37,89,91,51,45,66,77,52,60,75,62,42,52,95,60,91,53,99,79,40,51,29,28,29,30,39,30,23,20,14,53,28,39,54,78,57,30,29,28,67,40,55,77,45,72,46,49,33,79,50,36,62,51,62,21,22,35,42,45,30,96

pLDDT: mean 82.97, std 16.58, range [26.58, 98.31]

Foldseek 3Di:
DDDDDQPPPDPDPDDQQAGEGELVPPDPPPQPDQDPQLLLQLLLQQDWDADLQGDPGTARAHELCLLDDPVSLVLVVVLLPFPLQCQNVFLLQLCVVCVVVVLVLPAALAEEEEDACRLVPSVLSNLVSCLVPHANYEYEAEDQDRVSQSVSCSVRSVPGDRYHYYYYHDHPLSPQLVQQPPPGAYEYEYDTQVLQQHRPLRSLVVLLSSLPRHDDAFRKYKHKAFAQDDPVSVVSSQDDPVCSNFVSLLSSQVSSQVSLDVSVDDPDRRNQDDSVQWTWDWDQDQQQQKIWIKIAGQAWGKGARDPSCQVVSCVSNVGRGIDIDHHRRIYTYTMGHHDYPCNLLLSCLQNQWFWADKTGGPVRRMIITMIGRHQAFLADRQDSDPPQRSGPGDDDLFQRVCRNRVVHPVPLPPLADALRNVVRNVSLVCCVLVFFFPPVQQCPFLDPLFHGNLLLLLQLLLLLQVLQCVQVVHQGQPPSVSNLQNPDDRDSVPVDCVLDDDHHDHDPDDDDSVVSNVSSVRSSVVVNVVNVVCVPVPGALSNSLSRVCSSLVSLVVSLVSFLSSLSDDLVSTRHSHAHDFAWCVPDDADWFKFKAQWAWFDKAFDCDPCQPPRVRHHDDRPDDDDALQRDDIDGDTDHIWIWTQWFDAQLNLLVVQVVCCVPPVDDPLLDFPQKDFPDPDDPDPSVTWIFGRFSNDTDTCVTGLSVQFFDFWFLLNQQVVCVVVVFGFAALVRLLCVVLLQLVLVSQDHDDPCLVVSRVPDHSVVSNVVSCVVPPVPRCPDSCSFFRDDSELESPSDRATGGADNTGHDSAEQFWAWGQWFQAGDDVRDARPSHRCPRPSQHFPDTDNPHQKTWTAHYYNSRHNSQNRGSSRTDMDGRSDRSGRYTYITMD

Nearest PDB structures (foldseek):
  4pip-assembly4_D  TM=9.179E-01  e=1.987E-23  Mycolicibacterium smegmatis
  4pin-assembly1_A  TM=9.106E-01  e=6.983E-23  Mycolicibacterium smegmatis
  4uy5-assembly1_A  TM=9.049E-01  e=1.062E-22  Mycolicibacterium smegmatis
  4pim-assembly1_A  TM=9.122E-01  e=2.873E-22  Mycolicibacterium smegmatis
  7scf-assembly2_B  TM=9.104E-01  e=3.933E-22  Mycobacterium tuberculosis

Mean predicted aligned error: 10.16 Å